Protein AF-0000000079328189 (afdb_homodimer)

Organism: NCBI:txid704125

Structure (mmCIF, N/CA/C/O backbone):
data_AF-0000000079328189-model_v1
#
loop_
_entity.id
_entity.type
_entity.pdbx_description
1 polymer 'Glutamine synthetase'
#
loop_
_atom_site.group_PDB
_atom_site.id
_atom_site.type_symbol
_atom_site.label_atom_id
_atom_site.label_alt_id
_atom_site.label_comp_id
_atom_site.label_asym_id
_atom_site.label_entity_id
_atom_site.label_seq_id
_atom_site.pdbx_PDB_ins_code
_atom_site.Cartn_x
_atom_site.Cartn_y
_atom_site.Cartn_z
_atom_site.occupancy
_atom_site.B_iso_or_equiv
_atom_site.auth_seq_id
_atom_site.auth_comp_id
_atom_site.auth_asym_id
_atom_site.auth_atom_id
_atom_site.pdbx_PDB_model_num
ATOM 1 N N . MET A 1 1 ? 0.933 41.062 19.109 1 51.09 1 MET A N 1
ATOM 2 C CA . MET A 1 1 ? -0.33 40.375 18.922 1 51.09 1 MET A CA 1
ATOM 3 C C . MET A 1 1 ? -1.51 41.219 19.359 1 51.09 1 MET A C 1
ATOM 5 O O . MET A 1 1 ? -1.386 42.031 20.281 1 51.09 1 MET A O 1
ATOM 9 N N . ALA A 1 2 ? -2.443 41.344 18.438 1 66.62 2 ALA A N 1
ATOM 10 C CA . ALA A 1 2 ? -3.576 42.219 18.797 1 66.62 2 ALA A CA 1
ATOM 11 C C . ALA A 1 2 ? -4.242 41.719 20.078 1 66.62 2 ALA A C 1
ATOM 13 O O . ALA A 1 2 ? -4.23 40.531 20.391 1 66.62 2 ALA A O 1
ATOM 14 N N . ASN A 1 3 ? -4.32 42.562 20.984 1 84.69 3 ASN A N 1
ATOM 15 C CA . ASN A 1 3 ? -5.098 42.281 22.203 1 84.69 3 ASN A CA 1
ATOM 16 C C . ASN A 1 3 ? -6.453 42.969 22.156 1 84.69 3 ASN A C 1
ATOM 18 O O . ASN A 1 3 ? -6.637 44.031 22.797 1 84.69 3 ASN A O 1
ATOM 22 N N . TYR A 1 4 ? -7.305 42.312 21.469 1 92.62 4 TYR A N 1
ATOM 23 C CA . TYR A 1 4 ? -8.617 42.906 21.266 1 92.62 4 TYR A CA 1
ATOM 24 C C . TYR A 1 4 ? -9.562 42.562 22.422 1 92.62 4 TYR A C 1
ATOM 26 O O . TYR A 1 4 ? -9.57 41.438 22.906 1 92.62 4 TYR A O 1
ATOM 34 N N . THR A 1 5 ? -10.266 43.594 22.812 1 94.62 5 THR A N 1
ATOM 35 C CA . THR A 1 5 ? -11.406 43.375 23.703 1 94.62 5 THR A CA 1
ATOM 36 C C . THR A 1 5 ? -12.68 43.125 22.891 1 94.62 5 THR A C 1
ATOM 38 O O . THR A 1 5 ? -12.688 43.312 21.672 1 94.62 5 THR A O 1
ATOM 41 N N . LYS A 1 6 ? -13.703 42.688 23.609 1 95.38 6 LYS A N 1
ATOM 42 C CA . LYS A 1 6 ? -15 42.531 22.953 1 95.38 6 LYS A CA 1
ATOM 43 C C . LYS A 1 6 ? -15.43 43.844 22.312 1 95.38 6 LYS A C 1
ATOM 45 O O . LYS A 1 6 ? -15.906 43.875 21.172 1 95.38 6 LYS A O 1
ATOM 50 N N . GLU A 1 7 ? -15.234 44.906 23.016 1 95.12 7 GLU A N 1
ATOM 51 C CA . GLU A 1 7 ? -15.617 46.219 22.531 1 95.12 7 GLU A CA 1
ATOM 52 C C . GLU A 1 7 ? -14.812 46.625 21.297 1 95.12 7 GLU A C 1
ATOM 54 O O . GLU A 1 7 ? -15.336 47.25 20.375 1 95.12 7 GLU A O 1
ATOM 59 N N . ASP A 1 8 ? -13.578 46.219 21.375 1 95.62 8 ASP A N 1
ATOM 60 C CA . ASP A 1 8 ? -12.742 46.5 20.203 1 95.62 8 ASP A CA 1
ATOM 61 C C . ASP A 1 8 ? -13.305 45.844 18.953 1 95.62 8 ASP A C 1
ATOM 63 O O . ASP A 1 8 ? -13.391 46.5 17.891 1 95.62 8 ASP A O 1
ATOM 67 N N . VAL A 1 9 ? -13.641 44.594 19.062 1 96.31 9 VAL A N 1
ATOM 68 C CA . VAL A 1 9 ? -14.141 43.812 17.938 1 96.31 9 VAL A CA 1
ATOM 69 C C . VAL A 1 9 ? -15.453 44.438 17.438 1 96.31 9 VAL A C 1
ATOM 71 O O . VAL A 1 9 ? -15.664 44.562 16.234 1 96.31 9 VAL A O 1
ATOM 74 N N . ILE A 1 10 ? -16.312 44.781 18.344 1 95.81 10 ILE A N 1
ATOM 75 C CA . ILE A 1 10 ? -17.594 45.375 18 1 95.81 10 ILE A CA 1
ATOM 76 C C . ILE A 1 10 ? -17.375 46.688 17.25 1 95.81 10 ILE A C 1
ATOM 78 O O . ILE A 1 10 ? -18.016 46.938 16.234 1 95.81 10 ILE A O 1
ATOM 82 N N . ASN A 1 11 ? -16.5 47.5 17.719 1 95.94 11 ASN A N 1
ATOM 83 C CA . ASN A 1 11 ? -16.203 48.781 17.094 1 95.94 11 ASN A CA 1
ATOM 84 C C . ASN A 1 11 ? -15.609 48.594 15.695 1 95.94 11 ASN A C 1
ATOM 86 O O . ASN A 1 11 ? -15.953 49.344 14.766 1 95.94 11 ASN A O 1
ATOM 90 N N . LEU A 1 12 ? -14.719 47.688 15.609 1 94.62 12 LEU A N 1
ATOM 91 C CA . LEU A 1 12 ? -14.102 47.406 14.312 1 94.62 12 LEU A CA 1
ATOM 92 C C . LEU A 1 12 ? -15.156 46.969 13.297 1 94.62 12 LEU A C 1
ATOM 94 O O . LEU A 1 12 ? -15.102 47.375 12.133 1 94.62 12 LEU A O 1
ATOM 98 N N . VAL A 1 13 ? -16.031 46.156 13.703 1 94.69 13 VAL A N 1
ATOM 99 C CA . VAL A 1 13 ? -17.094 45.656 12.828 1 94.69 13 VAL A CA 1
ATOM 100 C C . VAL A 1 13 ? -17.969 46.844 12.383 1 94.69 13 VAL A C 1
ATOM 102 O O . VAL A 1 13 ? -18.266 46.969 11.195 1 94.69 13 VAL A O 1
ATOM 105 N N . LYS A 1 14 ? -18.281 47.688 13.258 1 93.81 14 LYS A N 1
ATOM 106 C CA . LYS A 1 14 ? -19.125 48.875 12.977 1 93.81 14 LYS A CA 1
ATOM 107 C C . LYS A 1 14 ? -18.391 49.875 12.086 1 93.81 14 LYS A C 1
ATOM 109 O O . LYS A 1 14 ? -18.938 50.312 11.078 1 93.81 14 LYS A O 1
ATOM 114 N N . GLU A 1 15 ? -17.234 50.188 12.398 1 93.81 15 GLU A N 1
ATOM 115 C CA . GLU A 1 15 ? -16.438 51.188 11.711 1 93.81 15 GLU A CA 1
ATOM 116 C C . GLU A 1 15 ? -16.141 50.781 10.273 1 93.81 15 GLU A C 1
ATOM 118 O O . GLU A 1 15 ? -16 51.625 9.391 1 93.81 15 GLU A O 1
ATOM 123 N N . ASN A 1 16 ? -16.031 49.531 10.078 1 92.94 16 ASN A N 1
ATOM 124 C CA . ASN A 1 16 ? -15.617 49.062 8.758 1 92.94 16 ASN A CA 1
ATOM 125 C C . ASN A 1 16 ? -16.812 48.531 7.953 1 92.94 16 ASN A C 1
ATOM 127 O O . ASN A 1 16 ? -16.641 48.062 6.828 1 92.94 16 ASN A O 1
ATOM 131 N N . GLY A 1 17 ? -17.938 48.562 8.523 1 92.19 17 GLY A N 1
ATOM 132 C CA . GLY A 1 17 ? -19.125 48.156 7.809 1 92.19 17 GLY A CA 1
ATOM 133 C C . GLY A 1 17 ? -19.172 46.656 7.539 1 92.19 17 GLY A C 1
ATOM 134 O O . GLY A 1 17 ? -19.578 46.219 6.457 1 92.19 17 GLY A O 1
ATOM 135 N N . VAL A 1 18 ? -18.656 45.844 8.477 1 94.5 18 VAL A N 1
ATOM 136 C CA . VAL A 1 18 ? -18.688 44.375 8.352 1 94.5 18 VAL A CA 1
ATOM 137 C C . VAL A 1 18 ? -20.109 43.875 8.539 1 94.5 18 VAL A C 1
ATOM 139 O O . VAL A 1 18 ? -20.781 44.25 9.508 1 94.5 18 VAL A O 1
ATOM 142 N N . LYS A 1 19 ? -20.578 43.062 7.648 1 92.94 19 LYS A N 1
ATOM 143 C CA . LYS A 1 19 ? -21.953 42.594 7.738 1 92.94 19 LYS A CA 1
ATOM 144 C C . LYS A 1 19 ? -21.984 41.094 8.094 1 92.94 19 LYS A C 1
ATOM 146 O O . LYS A 1 19 ? -22.969 40.625 8.68 1 92.94 19 LYS A O 1
ATOM 151 N N . PHE A 1 20 ? -20.938 40.438 7.664 1 93.56 20 PHE A N 1
ATOM 152 C CA . PHE A 1 20 ? -20.875 39 7.926 1 93.56 20 PHE A CA 1
ATOM 153 C C . PHE A 1 20 ? -19.578 38.625 8.656 1 93.56 20 PHE A C 1
ATOM 155 O O . PHE A 1 20 ? -18.516 39.188 8.367 1 93.56 20 PHE A O 1
ATOM 162 N N . ILE A 1 21 ? -19.672 37.688 9.594 1 94.81 21 ILE A N 1
ATOM 163 C CA . ILE A 1 21 ? -18.516 37.219 10.336 1 94.81 21 ILE A CA 1
ATOM 164 C C . ILE A 1 21 ? -18.469 35.688 10.266 1 94.81 21 ILE A C 1
ATOM 166 O O . ILE A 1 21 ? -19.453 35 10.578 1 94.81 21 ILE A O 1
ATOM 170 N N . ARG A 1 22 ? -17.375 35.188 9.812 1 95.38 22 ARG A N 1
ATOM 171 C CA . ARG A 1 22 ? -17.156 33.75 9.789 1 95.38 22 ARG A CA 1
ATOM 172 C C . ARG A 1 22 ? -16.484 33.281 11.07 1 95.38 22 ARG A C 1
ATOM 174 O O . ARG A 1 22 ? -15.352 33.656 11.367 1 95.38 22 ARG A O 1
ATOM 181 N N . LEU A 1 23 ? -17.172 32.438 11.852 1 95.88 23 LEU A N 1
ATOM 182 C CA . LEU A 1 23 ? -16.578 31.75 12.992 1 95.88 23 LEU A CA 1
ATOM 183 C C . LEU A 1 23 ? -15.914 30.438 12.547 1 95.88 23 LEU A C 1
ATOM 185 O O . LEU A 1 23 ? -16.594 29.422 12.367 1 95.88 23 LEU A O 1
ATOM 189 N N . GLN A 1 24 ? -14.578 30.5 12.516 1 96.88 24 GLN A N 1
ATOM 190 C CA . GLN A 1 24 ? -13.836 29.422 11.867 1 96.88 24 GLN A CA 1
ATOM 191 C C . GLN A 1 24 ? -13.273 28.438 12.898 1 96.88 24 GLN A C 1
ATOM 193 O O . GLN A 1 24 ? -12.898 28.844 14 1 96.88 24 GLN A O 1
ATOM 198 N N . PHE A 1 25 ? -13.227 27.219 12.594 1 94.94 25 PHE A N 1
ATOM 199 C CA . PHE A 1 25 ? -12.562 26.156 13.344 1 94.94 25 PHE A CA 1
ATOM 200 C C . PHE A 1 25 ? -12.102 25.047 12.422 1 94.94 25 PHE A C 1
ATOM 202 O O . PHE A 1 25 ? -12.414 25.047 11.227 1 94.94 25 PHE A O 1
ATOM 209 N N . THR A 1 26 ? -11.227 24.156 12.906 1 96 26 THR A N 1
ATOM 210 C CA . THR A 1 26 ? -10.609 23.141 12.07 1 96 26 THR A CA 1
ATOM 211 C C . THR A 1 26 ? -10.992 21.734 12.555 1 96 26 THR A C 1
ATOM 213 O O . THR A 1 26 ? -10.969 21.469 13.758 1 96 26 THR A O 1
ATOM 216 N N . ASP A 1 27 ? -11.398 20.875 11.688 1 94.31 27 ASP A N 1
ATOM 217 C CA . ASP A 1 27 ? -11.703 19.5 12.102 1 94.31 27 ASP A CA 1
ATOM 218 C C . ASP A 1 27 ? -10.43 18.672 12.234 1 94.31 27 ASP A C 1
ATOM 220 O O . ASP A 1 27 ? -9.328 19.188 12.031 1 94.31 27 ASP A O 1
ATOM 224 N N . ILE A 1 28 ? -10.516 17.453 12.57 1 96.06 28 ILE A N 1
ATOM 225 C CA . ILE A 1 28 ? -9.359 16.656 12.945 1 96.06 28 ILE A CA 1
ATOM 226 C C . ILE A 1 28 ? -8.539 16.312 11.703 1 96.06 28 ILE A C 1
ATOM 228 O O . ILE A 1 28 ? -7.379 15.898 11.812 1 96.06 28 ILE A O 1
ATOM 232 N N . PHE A 1 29 ? -9.086 16.5 10.508 1 95.69 29 PHE A N 1
ATOM 233 C CA . PHE A 1 29 ? -8.383 16.172 9.266 1 95.69 29 PHE A CA 1
ATOM 234 C C . PHE A 1 29 ? -7.762 17.422 8.656 1 95.69 29 PHE A C 1
ATOM 236 O O . PHE A 1 29 ? -7.133 17.344 7.594 1 95.69 29 PHE A O 1
ATOM 243 N N . GLY A 1 30 ? -7.949 18.547 9.289 1 95.75 30 GLY A N 1
ATOM 244 C CA . GLY A 1 30 ? -7.297 19.766 8.844 1 95.75 30 GLY A CA 1
ATOM 245 C C . GLY A 1 30 ? -8.148 20.594 7.898 1 95.75 30 GLY A C 1
ATOM 246 O O . GLY A 1 30 ? -7.652 21.5 7.23 1 95.75 30 GLY A O 1
ATOM 247 N N . ALA A 1 31 ? -9.398 20.297 7.805 1 94.06 31 ALA A N 1
ATOM 248 C CA . ALA A 1 31 ? -10.305 21.062 6.965 1 94.06 31 ALA A CA 1
ATOM 249 C C . ALA A 1 31 ? -10.883 22.25 7.73 1 94.06 31 ALA A C 1
ATOM 251 O O . ALA A 1 31 ? -11.336 22.109 8.867 1 94.06 31 ALA A O 1
ATOM 252 N N . LEU A 1 32 ? -10.859 23.359 7.113 1 93.88 32 LEU A N 1
ATOM 253 C CA . LEU A 1 32 ? -11.422 24.562 7.707 1 93.88 32 LEU A CA 1
ATOM 254 C C . LEU A 1 32 ? -12.945 24.562 7.617 1 93.88 32 LEU A C 1
ATOM 256 O O . LEU A 1 32 ? -13.508 24.344 6.539 1 93.88 32 LEU A O 1
ATOM 260 N N . LYS A 1 33 ? -13.555 24.703 8.734 1 92.81 33 LYS A N 1
ATOM 261 C CA . LYS A 1 33 ? -15 24.812 8.844 1 92.81 33 LYS A CA 1
ATOM 262 C C . LYS A 1 33 ? -15.406 26.203 9.344 1 92.81 33 LYS A C 1
ATOM 264 O O . LYS A 1 33 ? -14.578 26.938 9.875 1 92.81 33 LYS A O 1
ATOM 269 N N . ASN A 1 34 ? -16.672 26.594 9.094 1 91.75 34 ASN A N 1
ATOM 270 C CA . ASN A 1 34 ? -17.094 27.875 9.648 1 91.75 34 ASN A CA 1
ATOM 271 C C . ASN A 1 34 ? -18.609 27.938 9.797 1 91.75 34 ASN A C 1
ATOM 273 O O . ASN A 1 34 ? -19.344 27.188 9.156 1 91.75 34 ASN A O 1
ATOM 277 N N . VAL A 1 35 ? -19.031 28.703 10.695 1 89.69 35 VAL A N 1
ATOM 278 C CA . VAL A 1 35 ? -20.406 29.172 10.875 1 89.69 35 VAL A CA 1
ATOM 279 C C . VAL A 1 35 ? -20.484 30.656 10.586 1 89.69 35 VAL A C 1
ATOM 281 O O . VAL A 1 35 ? -19.766 31.453 11.195 1 89.69 35 VAL A O 1
ATOM 284 N N . ALA A 1 36 ? -21.328 31.031 9.641 1 91.94 36 ALA A N 1
ATOM 285 C CA . ALA A 1 36 ? -21.469 32.438 9.289 1 91.94 36 ALA A CA 1
ATOM 286 C C . ALA A 1 36 ? -22.562 33.094 10.125 1 91.94 36 ALA A C 1
ATOM 288 O O . ALA A 1 36 ? -23.656 32.531 10.273 1 91.94 36 ALA A O 1
ATOM 289 N N . ILE A 1 37 ? -22.219 34.188 10.641 1 93 37 ILE A N 1
ATOM 290 C CA . ILE A 1 37 ? -23.203 34.969 11.375 1 93 37 ILE A CA 1
ATOM 291 C C . ILE A 1 37 ? -23.234 36.406 10.844 1 93 37 ILE A C 1
ATOM 293 O O . ILE A 1 37 ? -22.297 36.844 10.156 1 93 37 ILE A O 1
ATOM 297 N N . THR A 1 38 ? -24.328 37.125 11.156 1 93.69 38 THR A N 1
ATOM 298 C CA . THR A 1 38 ? -24.406 38.531 10.805 1 93.69 38 THR A CA 1
ATOM 299 C C . THR A 1 38 ? -23.906 39.406 11.953 1 93.69 38 THR A C 1
ATOM 301 O O . THR A 1 38 ? -23.688 38.906 13.062 1 93.69 38 THR A O 1
ATOM 304 N N . ASP A 1 39 ? -23.703 40.656 11.617 1 93.38 39 ASP A N 1
ATOM 305 C CA . ASP A 1 39 ? -23.25 41.625 12.625 1 93.38 39 ASP A CA 1
ATOM 306 C C . ASP A 1 39 ? -24.234 41.688 13.789 1 93.38 39 ASP A C 1
ATOM 308 O O . ASP A 1 39 ? -23.844 42 14.922 1 93.38 39 ASP A O 1
ATOM 312 N N . LYS A 1 40 ? -25.438 41.312 13.602 1 92.75 40 LYS A N 1
ATOM 313 C CA . LYS A 1 40 ? -26.469 41.375 14.641 1 92.75 40 LYS A CA 1
ATOM 314 C C . LYS A 1 40 ? -26.25 40.281 15.68 1 92.75 40 LYS A C 1
ATOM 316 O O . LYS A 1 40 ? -26.734 40.406 16.812 1 92.75 40 LYS A O 1
ATOM 321 N N . GLN A 1 41 ? -25.562 39.281 15.305 1 93.69 41 GLN A N 1
ATOM 322 C CA . GLN A 1 41 ? -25.359 38.156 16.203 1 93.69 41 GLN A CA 1
ATOM 323 C C . GLN A 1 41 ? -23.969 38.219 16.828 1 93.69 41 GLN A C 1
ATOM 325 O O . GLN A 1 41 ? -23.578 37.281 17.562 1 93.69 41 GLN A O 1
ATOM 330 N N . LEU A 1 42 ? -23.234 39.219 16.594 1 94.62 42 LEU A N 1
ATOM 331 C CA . LEU A 1 42 ? -21.844 39.312 17.016 1 94.62 42 LEU A CA 1
ATOM 332 C C . LEU A 1 42 ? -21.75 39.25 18.547 1 94.62 42 LEU A C 1
ATOM 334 O O . LEU A 1 42 ? -20.875 38.562 19.094 1 94.62 42 LEU A O 1
ATOM 338 N N . ASP A 1 43 ? -22.641 39.938 19.219 1 93.94 43 ASP A N 1
ATOM 339 C CA . ASP A 1 43 ? -22.609 39.969 20.672 1 93.94 43 ASP A CA 1
ATOM 340 C C . ASP A 1 43 ? -22.781 38.594 21.266 1 93.94 43 ASP A C 1
ATOM 342 O O . ASP A 1 43 ? -22.078 38.219 22.219 1 93.94 43 ASP A O 1
ATOM 346 N N . LYS A 1 44 ? -23.594 37.875 20.719 1 93.06 44 LYS A N 1
ATOM 347 C CA . LYS A 1 44 ? -23.828 36.5 21.172 1 93.06 44 LYS A CA 1
ATOM 348 C C . LYS A 1 44 ? -22.562 35.656 20.984 1 93.06 44 LYS A C 1
ATOM 350 O O . LYS A 1 44 ? -22.219 34.844 21.875 1 93.06 44 LYS A O 1
ATOM 355 N N . ALA A 1 45 ? -21.984 35.781 19.859 1 93.69 45 ALA A N 1
ATOM 356 C CA . ALA A 1 45 ? -20.766 35.031 19.562 1 93.69 45 ALA A CA 1
ATOM 357 C C . ALA A 1 45 ? -19.656 35.438 20.531 1 93.69 45 ALA A C 1
ATOM 359 O O . ALA A 1 45 ? -18.938 34.562 21.047 1 93.69 45 ALA A O 1
ATOM 360 N N . LEU A 1 46 ? -19.562 36.719 20.844 1 95.06 46 LEU A N 1
ATOM 361 C CA . LEU A 1 46 ? -18.5 37.188 21.719 1 95.06 46 LEU A CA 1
ATOM 362 C C . LEU A 1 46 ? -18.75 36.844 23.172 1 95.06 46 LEU A C 1
ATOM 364 O O . LEU A 1 46 ? -17.844 36.875 24 1 95.06 46 LEU A O 1
ATOM 368 N N . ASN A 1 47 ? -20.016 36.5 23.422 1 92.94 47 ASN A N 1
ATOM 369 C CA . ASN A 1 47 ? -20.375 36.031 24.766 1 92.94 47 ASN A CA 1
ATOM 370 C C . ASN A 1 47 ? -20.25 34.5 24.859 1 92.94 47 ASN A C 1
ATOM 372 O O . ASN A 1 47 ? -20.672 33.906 25.859 1 92.94 47 ASN A O 1
ATOM 376 N N . ASN A 1 48 ? -19.75 33.875 23.859 1 92 48 ASN A N 1
ATOM 377 C CA . ASN A 1 48 ? -19.516 32.438 23.828 1 92 48 ASN A CA 1
ATOM 378 C C . ASN A 1 48 ? -20.844 31.672 23.828 1 92 48 ASN A C 1
ATOM 380 O O . ASN A 1 48 ? -20.953 30.656 24.516 1 92 48 ASN A O 1
ATOM 384 N N . GLU A 1 49 ? -21.766 32.188 23.078 1 88.12 49 GLU A N 1
ATOM 385 C CA . GLU A 1 49 ? -23.094 31.594 23.078 1 88.12 49 GLU A CA 1
ATOM 386 C C . GLU A 1 49 ? -23.469 31.047 21.703 1 88.12 49 GLU A C 1
ATOM 388 O O . GLU A 1 49 ? -24.641 30.797 21.422 1 88.12 49 GLU A O 1
ATOM 393 N N . CYS A 1 50 ? -22.5 30.922 20.875 1 89.25 50 CYS A N 1
ATOM 394 C CA . CYS A 1 50 ? -22.797 30.406 19.531 1 89.25 50 CYS A CA 1
ATOM 395 C C . CYS A 1 50 ? -22.719 28.891 19.5 1 89.25 50 CYS A C 1
ATOM 397 O O . CYS A 1 50 ? -21.625 28.328 19.484 1 89.25 50 CYS A O 1
ATOM 399 N N . MET A 1 51 ? -23.844 28.266 19.359 1 83.88 51 MET A N 1
ATOM 400 C CA . MET A 1 51 ? -23.938 26.812 19.328 1 83.88 51 MET A CA 1
ATOM 401 C C . MET A 1 51 ? -24 26.312 17.891 1 83.88 51 MET A C 1
ATOM 403 O O . MET A 1 51 ? -24.484 27 17 1 83.88 51 MET A O 1
ATOM 407 N N . PHE A 1 52 ? -23.406 25.188 17.641 1 81.44 52 PHE A N 1
ATOM 408 C CA . PHE A 1 52 ? -23.5 24.516 16.344 1 81.44 52 PHE A CA 1
ATOM 409 C C . PHE A 1 52 ? -23.594 23 16.516 1 81.44 52 PHE A C 1
ATOM 411 O O . PHE A 1 52 ? -23.297 22.484 17.594 1 81.44 52 PHE A O 1
ATOM 418 N N . ASP A 1 53 ? -24.047 22.312 15.5 1 78.69 53 ASP A N 1
ATOM 419 C CA . ASP A 1 53 ? -24.172 20.859 15.516 1 78.69 53 ASP A CA 1
ATOM 420 C C . ASP A 1 53 ? -22.859 20.188 15.141 1 78.69 53 ASP A C 1
ATOM 422 O O . ASP A 1 53 ? -22.484 20.141 13.961 1 78.69 53 ASP A O 1
ATOM 426 N N . GLY A 1 54 ? -22.281 19.578 16.047 1 75.25 54 GLY A N 1
ATOM 427 C CA . GLY A 1 54 ? -20.969 18.953 15.867 1 75.25 54 GLY A CA 1
ATOM 428 C C . GLY A 1 54 ? -21.047 17.625 15.125 1 75.25 54 GLY A C 1
ATOM 429 O O . GLY A 1 54 ? -20.031 17.125 14.641 1 75.25 54 GLY A O 1
ATOM 430 N N . SER A 1 55 ? -22.109 17.047 15.031 1 72.75 55 SER A N 1
ATOM 431 C CA . SER A 1 55 ? -22.25 15.734 14.398 1 72.75 55 SER A CA 1
ATOM 432 C C . SER A 1 55 ? -22.062 15.828 12.891 1 72.75 55 SER A C 1
ATOM 434 O O . SER A 1 55 ? -21.859 14.812 12.227 1 72.75 55 SER A O 1
ATOM 436 N N . SER A 1 56 ? -22.062 17.016 12.398 1 68.25 56 SER A N 1
ATOM 437 C CA . SER A 1 56 ? -21.953 17.203 10.953 1 68.25 56 SER A CA 1
ATOM 438 C C . SER A 1 56 ? -20.5 17.391 10.539 1 68.25 56 SER A C 1
ATOM 440 O O . SER A 1 56 ? -20.203 17.531 9.352 1 68.25 56 SER A O 1
ATOM 442 N N . ILE A 1 57 ? -19.641 17.312 11.562 1 77.25 57 ILE A N 1
ATOM 443 C CA . ILE A 1 57 ? -18.234 17.562 11.273 1 77.25 57 ILE A CA 1
ATOM 444 C C . ILE A 1 57 ? -17.453 16.25 11.359 1 77.25 57 ILE A C 1
ATOM 446 O O . ILE A 1 57 ? -17.469 15.57 12.391 1 77.25 57 ILE A O 1
ATOM 450 N N . ASP A 1 58 ? -16.812 15.953 10.297 1 72.62 58 ASP A N 1
ATOM 451 C CA . ASP A 1 58 ? -16.047 14.711 10.227 1 72.62 58 ASP A CA 1
ATOM 452 C C . ASP A 1 58 ? -15.062 14.594 11.383 1 72.62 58 ASP A C 1
ATOM 454 O O . ASP A 1 58 ? -14.297 15.523 11.641 1 72.62 58 ASP A O 1
ATOM 458 N N . GLY A 1 59 ? -15.219 13.531 12.133 1 73.75 59 GLY A N 1
ATOM 459 C CA . GLY A 1 59 ? -14.258 13.219 13.18 1 73.75 59 GLY A CA 1
ATOM 460 C C . GLY A 1 59 ? -14.641 13.797 14.531 1 73.75 59 GLY A C 1
ATOM 461 O O . GLY A 1 59 ? -13.977 13.531 15.539 1 73.75 59 GLY A O 1
ATOM 462 N N . PHE A 1 60 ? -15.602 14.641 14.562 1 72.56 60 PHE A N 1
ATOM 463 C CA . PHE A 1 60 ? -15.977 15.281 15.812 1 72.56 60 PHE A CA 1
ATOM 464 C C . PHE A 1 60 ? -16.859 14.359 16.656 1 72.56 60 PHE A C 1
ATOM 466 O O . PHE A 1 60 ? -16.344 13.5 17.375 1 72.56 60 PHE A O 1
ATOM 473 N N . VAL A 1 61 ? -18.031 14.547 16.594 1 69.94 61 VAL A N 1
ATOM 474 C CA . VAL A 1 61 ? -18.875 13.773 17.5 1 69.94 61 VAL A CA 1
ATOM 475 C C . VAL A 1 61 ? -19.875 12.945 16.688 1 69.94 61 VAL A C 1
ATOM 477 O O . VAL A 1 61 ? -20.141 13.258 15.523 1 69.94 61 VAL A O 1
ATOM 480 N N . ARG A 1 62 ? -20.172 11.781 17.359 1 61.47 62 ARG A N 1
ATOM 481 C CA . ARG A 1 62 ? -21.281 10.977 16.844 1 61.47 62 ARG A CA 1
ATOM 482 C C . ARG A 1 62 ? -22.625 11.602 17.188 1 61.47 62 ARG A C 1
ATOM 484 O O . ARG A 1 62 ? -22.688 12.586 17.922 1 61.47 62 ARG A O 1
ATOM 491 N N . ILE A 1 63 ? -23.766 11.234 16.812 1 52.94 63 ILE A N 1
ATOM 492 C CA . ILE A 1 63 ? -25.141 11.695 16.766 1 52.94 63 ILE A CA 1
ATOM 493 C C . ILE A 1 63 ? -25.594 12.109 18.172 1 52.94 63 ILE A C 1
ATOM 495 O O . ILE A 1 63 ? -26.266 13.125 18.344 1 52.94 63 ILE A O 1
ATOM 499 N N . GLU A 1 64 ? -25.234 11.5 19.219 1 50.38 64 GLU A N 1
ATOM 500 C CA . GLU A 1 64 ? -25.984 11.695 20.469 1 50.38 64 GLU A CA 1
ATOM 501 C C . GLU A 1 64 ? -25.641 13.039 21.109 1 50.38 64 GLU A C 1
ATOM 503 O O . GLU A 1 64 ? -26.453 13.602 21.844 1 50.38 64 GLU A O 1
ATOM 508 N N . GLU A 1 65 ? -24.453 13.477 21.156 1 56.94 65 GLU A N 1
ATOM 509 C CA . GLU A 1 65 ? -24.125 14.727 21.828 1 56.94 65 GLU A CA 1
ATOM 510 C C . GLU A 1 65 ? -23.594 15.766 20.844 1 56.94 65 GLU A C 1
ATOM 512 O O . GLU A 1 65 ? -22.422 16.125 20.891 1 56.94 65 GLU A O 1
ATOM 517 N N . SER A 1 66 ? -24.562 16.297 20.141 1 65.75 66 SER A N 1
ATOM 518 C CA . SER A 1 66 ? -24.172 16.922 18.875 1 65.75 66 SER A CA 1
ATOM 519 C C . SER A 1 66 ? -24.031 18.438 19.031 1 65.75 66 SER A C 1
ATOM 521 O O . SER A 1 66 ? -23.281 19.078 18.297 1 65.75 66 SER A O 1
ATOM 523 N N . ASP A 1 67 ? -24.469 18.969 20.25 1 80.81 67 ASP A N 1
ATOM 524 C CA . ASP A 1 67 ? -24.391 20.422 20.344 1 80.81 67 ASP A CA 1
ATOM 525 C C . ASP A 1 67 ? -23.062 20.875 20.922 1 80.81 67 ASP A C 1
ATOM 527 O O . ASP A 1 67 ? -22.641 20.391 21.984 1 80.81 67 ASP A O 1
ATOM 531 N N . MET A 1 68 ? -22.312 21.719 20.25 1 88.75 68 MET A N 1
ATOM 532 C CA . MET A 1 68 ? -21.031 22.281 20.672 1 88.75 68 MET A CA 1
ATOM 533 C C . MET A 1 68 ? -21.094 23.812 20.641 1 88.75 68 MET A C 1
ATOM 535 O O . MET A 1 68 ? -22 24.391 20.047 1 88.75 68 MET A O 1
ATOM 539 N N . ASN A 1 69 ? -20.172 24.375 21.391 1 92.12 69 ASN A N 1
ATOM 540 C CA . ASN A 1 69 ? -20.094 25.828 21.453 1 92.12 69 ASN A CA 1
ATOM 541 C C . ASN A 1 69 ? -18.781 26.344 20.844 1 92.12 69 ASN A C 1
ATOM 543 O O . ASN A 1 69 ? -17.719 25.797 21.094 1 92.12 69 ASN A O 1
ATOM 547 N N . LEU A 1 70 ? -18.953 27.422 20.062 1 94.75 70 LEU A N 1
ATOM 548 C CA . LEU A 1 70 ? -17.766 28.094 19.516 1 94.75 70 LEU A CA 1
ATOM 549 C C . LEU A 1 70 ? -17.391 29.297 20.391 1 94.75 70 LEU A C 1
ATOM 551 O O . LEU A 1 70 ? -18.234 30.109 20.734 1 94.75 70 LEU A O 1
ATOM 555 N N . ARG A 1 71 ? -16.172 29.328 20.766 1 96.56 71 ARG A N 1
ATOM 556 C CA . ARG A 1 71 ? -15.633 30.453 21.516 1 96.56 71 ARG A CA 1
ATOM 557 C C . ARG A 1 71 ? -14.547 31.172 20.719 1 96.56 71 ARG A C 1
ATOM 559 O O . ARG A 1 71 ? -13.422 30.672 20.625 1 96.56 71 ARG A O 1
ATOM 566 N N . PRO A 1 72 ? -14.805 32.375 20.281 1 96.75 72 PRO A N 1
ATOM 567 C CA . PRO A 1 72 ? -13.867 33.062 19.406 1 96.75 72 PRO A CA 1
ATOM 568 C C . PRO A 1 72 ? -12.633 33.562 20.156 1 96.75 72 PRO A C 1
ATOM 570 O O . PRO A 1 72 ? -12.742 34.031 21.297 1 96.75 72 PRO A O 1
ATOM 573 N N . ASN A 1 73 ? -11.547 33.375 19.562 1 96.56 73 ASN A N 1
ATOM 574 C CA . ASN A 1 73 ? -10.344 34.125 19.953 1 96.56 73 ASN A CA 1
ATOM 575 C C . ASN A 1 73 ? -10.344 35.531 19.375 1 96.56 73 ASN A C 1
ATOM 577 O O . ASN A 1 73 ? -10.117 35.719 18.188 1 96.56 73 ASN A O 1
ATOM 581 N N . LEU A 1 74 ? -10.445 36.438 20.188 1 95.88 74 LEU A N 1
ATOM 582 C CA . LEU A 1 74 ? -10.688 37.812 19.766 1 95.88 74 LEU A CA 1
ATOM 583 C C . LEU A 1 74 ? -9.492 38.375 18.984 1 95.88 74 LEU A C 1
ATOM 585 O O . LEU A 1 74 ? -9.664 39.156 18.062 1 95.88 74 LEU A O 1
ATOM 589 N N . ASP A 1 75 ? -8.344 37.938 19.312 1 94.62 75 ASP A N 1
ATOM 590 C CA . ASP A 1 75 ? -7.129 38.438 18.672 1 94.62 7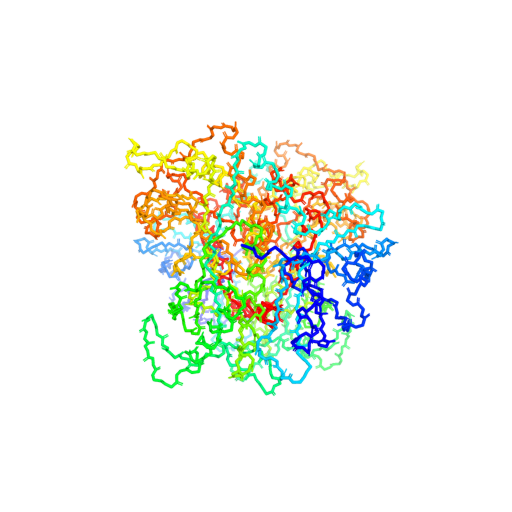5 ASP A CA 1
ATOM 591 C C . ASP A 1 75 ? -6.996 37.906 17.25 1 94.62 75 ASP A C 1
ATOM 593 O O . ASP A 1 75 ? -6.145 38.375 16.484 1 94.62 75 ASP A O 1
ATOM 597 N N . SER A 1 76 ? -7.852 37 16.859 1 95.5 76 SER A N 1
ATOM 598 C CA . SER A 1 76 ? -7.789 36.406 15.531 1 95.5 76 SER A CA 1
ATOM 599 C C . SER A 1 76 ? -8.672 37.188 14.547 1 95.5 76 SER A C 1
ATOM 601 O O . SER A 1 76 ? -8.734 36.844 13.367 1 95.5 76 SER A O 1
ATOM 603 N N . PHE A 1 77 ? -9.289 38.25 14.945 1 95.62 77 PHE A N 1
ATOM 604 C CA . PHE A 1 77 ? -10.195 39.031 14.102 1 95.62 77 PHE A CA 1
ATOM 605 C C . PHE A 1 77 ? -9.453 39.625 12.922 1 95.62 77 PHE A C 1
ATOM 607 O O . PHE A 1 77 ? -8.414 40.25 13.094 1 95.62 77 PHE A O 1
ATOM 614 N N . VAL A 1 78 ? -9.969 39.406 11.773 1 94.56 78 VAL A N 1
ATOM 615 C CA . VAL A 1 78 ? -9.422 40 10.562 1 94.56 78 VAL A CA 1
ATOM 616 C C . VAL A 1 78 ? -10.531 40.188 9.531 1 94.56 78 VAL A C 1
ATOM 618 O O . VAL A 1 78 ? -11.469 39.406 9.461 1 94.56 78 VAL A O 1
ATOM 621 N N . ILE A 1 79 ? -10.469 41.281 8.773 1 93.94 79 ILE A N 1
ATOM 622 C CA . ILE A 1 79 ? -11.391 41.531 7.676 1 93.94 79 ILE A CA 1
ATOM 623 C C . ILE A 1 79 ? -10.797 41 6.371 1 93.94 79 ILE A C 1
ATOM 625 O O . ILE A 1 79 ? -9.617 41.219 6.082 1 93.94 79 ILE A O 1
ATOM 629 N N . PHE A 1 80 ? -11.609 40.25 5.617 1 92.81 80 PHE A N 1
ATOM 630 C CA . PHE A 1 80 ? -11.141 39.75 4.332 1 92.81 80 PHE A CA 1
ATOM 631 C C . PHE A 1 80 ? -10.945 40.906 3.342 1 92.81 80 PHE A C 1
ATOM 633 O O . PHE A 1 80 ? -11.875 41.656 3.062 1 92.81 80 PHE A O 1
ATOM 640 N N . PRO A 1 81 ? -9.805 40.969 2.76 1 90.31 81 PRO A N 1
ATOM 641 C CA . PRO A 1 81 ? -9.516 42.125 1.896 1 90.31 81 PRO A CA 1
ATOM 642 C C . PRO A 1 81 ? -10.07 41.938 0.483 1 90.31 81 PRO A C 1
ATOM 644 O O . PRO A 1 81 ? -10.125 42.906 -0.284 1 90.31 81 PRO A O 1
ATOM 647 N N . TRP A 1 82 ? -10.492 40.875 0.022 1 80.56 82 TRP A N 1
ATOM 648 C CA . TRP A 1 82 ? -10.844 40.625 -1.373 1 80.56 82 TRP A CA 1
ATOM 649 C C . TRP A 1 82 ? -12.359 40.625 -1.558 1 80.56 82 TRP A C 1
ATOM 651 O O . TRP A 1 82 ? -12.859 40.312 -2.645 1 80.56 82 TRP A O 1
ATOM 661 N N . ARG A 1 83 ? -13.062 40.906 -0.583 1 70.81 83 ARG A N 1
ATOM 662 C CA . ARG A 1 83 ? -14.516 40.969 -0.722 1 70.81 83 ARG A CA 1
ATOM 663 C C . ARG A 1 83 ? -15 42.375 -0.978 1 70.81 83 ARG A C 1
ATOM 665 O O . ARG A 1 83 ? -14.266 43.344 -0.755 1 70.81 83 ARG A O 1
ATOM 672 N N . PRO A 1 84 ? -16.25 42.469 -1.447 1 71 84 PRO A N 1
ATOM 673 C CA . PRO A 1 84 ? -16.766 43.781 -1.854 1 71 84 PRO A CA 1
ATOM 674 C C . PRO A 1 84 ? -16.781 44.781 -0.705 1 71 84 PRO A C 1
ATOM 676 O O . PRO A 1 84 ? -16.797 44.406 0.465 1 71 84 PRO A O 1
ATOM 679 N N . GLN A 1 85 ? -16.703 46.062 -1.126 1 69.06 85 GLN A N 1
ATOM 680 C CA . GLN A 1 85 ? -16.688 47.188 -0.19 1 69.06 85 GLN A CA 1
ATOM 681 C C . GLN A 1 85 ? -18.016 47.281 0.578 1 69.06 85 GLN A C 1
ATOM 683 O O . GLN A 1 85 ? -18.031 47.656 1.743 1 69.06 85 GLN A O 1
ATOM 688 N N . GLN A 1 86 ? -18.984 46.906 -0.103 1 74.06 86 GLN A N 1
ATOM 689 C CA . GLN A 1 86 ? -20.25 46.875 0.61 1 74.06 86 GLN A CA 1
ATOM 690 C C . GLN A 1 86 ? -20.531 45.5 1.181 1 74.06 86 GLN A C 1
ATOM 692 O O . GLN A 1 86 ? -20.562 44.5 0.441 1 74.06 86 GLN A O 1
ATOM 697 N N . GLY A 1 87 ? -20.562 45.438 2.488 1 81.94 87 GLY A N 1
ATOM 698 C CA . GLY A 1 87 ? -20.828 44.156 3.146 1 81.94 87 GLY A CA 1
ATOM 699 C C . GLY A 1 87 ? -19.578 43.312 3.357 1 81.94 87 GLY A C 1
ATOM 700 O O . GLY A 1 87 ? -19.562 42.125 3.002 1 81.94 87 GLY A O 1
ATOM 701 N N . LYS A 1 88 ? -18.609 43.875 3.955 1 90.56 88 LYS A N 1
ATOM 702 C CA . LYS A 1 88 ? -17.328 43.219 4.207 1 90.56 88 LYS A CA 1
ATOM 703 C C . LYS A 1 88 ? -17.516 42 5.078 1 90.56 88 LYS A C 1
ATOM 705 O O . LYS A 1 88 ? -18.484 41.875 5.832 1 90.56 88 LYS A O 1
ATOM 710 N N . VAL A 1 89 ? -16.672 41.062 4.824 1 93.19 89 VAL A N 1
ATOM 711 C CA . VAL A 1 89 ? -16.688 39.812 5.586 1 93.19 89 VAL A CA 1
ATOM 712 C C . VAL A 1 89 ? -15.453 39.75 6.488 1 93.19 89 VAL A C 1
ATOM 714 O O . VAL A 1 89 ? -14.344 40.094 6.059 1 93.19 89 VAL A O 1
ATOM 717 N N . ALA A 1 90 ? -15.633 39.438 7.75 1 95.38 90 ALA A N 1
ATOM 718 C CA . ALA A 1 90 ? -14.547 39.219 8.703 1 95.38 90 ALA A CA 1
ATOM 719 C C . ALA A 1 90 ? -14.547 37.781 9.211 1 95.38 90 ALA A C 1
ATOM 721 O O . ALA A 1 90 ? -15.453 37 8.906 1 95.38 90 ALA A O 1
ATOM 722 N N . ARG A 1 91 ? -13.516 37.469 9.898 1 95.56 91 ARG A N 1
ATOM 723 C CA . ARG A 1 91 ? -13.461 36.125 10.469 1 95.56 91 ARG A CA 1
ATOM 724 C C . ARG A 1 91 ? -12.859 36.156 11.875 1 95.56 91 ARG A C 1
ATOM 726 O O . ARG A 1 91 ? -12.078 37.062 12.203 1 95.56 91 ARG A O 1
ATOM 733 N N . LEU A 1 92 ? -13.297 35.25 12.727 1 96.69 92 LEU A N 1
ATOM 734 C CA . LEU A 1 92 ? -12.703 34.906 14.016 1 96.69 92 LEU A CA 1
ATOM 735 C C . LEU A 1 92 ? -12.398 33.406 14.078 1 96.69 92 LEU A C 1
ATOM 737 O O . LEU A 1 92 ? -13.203 32.594 13.633 1 96.69 92 LEU A O 1
ATOM 741 N N . ILE A 1 93 ? -11.25 33.062 14.555 1 97.75 93 ILE A N 1
ATOM 742 C CA . ILE A 1 93 ? -10.93 31.672 14.812 1 97.75 93 ILE A CA 1
ATOM 743 C C . ILE A 1 93 ? -11.445 31.266 16.188 1 97.75 93 ILE A C 1
ATOM 745 O O . ILE A 1 93 ? -11.312 32.031 17.156 1 97.75 93 ILE A O 1
ATOM 749 N N . CYS A 1 94 ? -12.047 30.109 16.281 1 97.25 94 CYS A N 1
ATOM 750 C CA . CYS A 1 94 ? -12.742 29.734 17.5 1 97.25 94 CYS A CA 1
ATOM 751 C C . CYS A 1 94 ? -12.156 28.453 18.094 1 97.25 94 CYS A C 1
ATOM 753 O O . CYS A 1 94 ? -11.625 27.609 17.359 1 97.25 94 CYS A O 1
ATOM 755 N N . ASP A 1 95 ? -12.258 28.359 19.359 1 97.06 95 ASP A N 1
ATOM 756 C CA . ASP A 1 95 ? -12.148 27.078 20.078 1 97.06 95 ASP A CA 1
ATOM 757 C C . ASP A 1 95 ? -13.508 26.406 20.203 1 97.06 95 ASP A C 1
ATOM 759 O O . ASP A 1 95 ? -14.547 27.062 20.141 1 97.06 95 ASP A O 1
ATOM 763 N N . VAL A 1 96 ? -13.461 25.094 20.344 1 94.88 96 VAL A N 1
ATOM 764 C CA . VAL A 1 96 ? -14.703 24.344 20.469 1 94.88 96 VAL A CA 1
ATOM 765 C C . VAL A 1 96 ? -14.867 23.844 21.906 1 94.88 96 VAL A C 1
ATOM 767 O O . VAL A 1 96 ? -13.945 23.234 22.469 1 94.88 96 VAL A O 1
ATOM 770 N N . TYR A 1 97 ? -15.984 24.125 22.422 1 94.69 97 TYR A N 1
ATOM 771 C CA . TYR A 1 97 ? -16.281 23.734 23.797 1 94.69 97 TYR A CA 1
ATOM 772 C C . TYR A 1 97 ? -17.547 22.891 23.859 1 94.69 97 TYR A C 1
ATOM 774 O O . TYR A 1 97 ? -18.406 22.969 22.984 1 94.69 97 TYR A O 1
ATOM 782 N N . ARG A 1 98 ? -17.609 22.125 24.891 1 91.56 98 ARG A N 1
ATOM 783 C CA . ARG A 1 98 ? -18.828 21.391 25.203 1 91.56 98 ARG A CA 1
ATOM 784 C C . ARG A 1 98 ? -19.875 22.312 25.828 1 91.56 98 ARG A C 1
ATOM 786 O O . ARG A 1 98 ? -19.547 23.391 26.312 1 91.56 98 ARG A O 1
ATOM 793 N N . PRO A 1 99 ? -21.078 21.797 25.859 1 87.88 99 PRO A N 1
ATOM 794 C CA . PRO A 1 99 ? -22.141 22.609 26.453 1 87.88 99 PRO A CA 1
ATOM 795 C C . PRO A 1 99 ? -21.906 22.891 27.938 1 87.88 99 PRO A C 1
ATOM 797 O O . PRO A 1 99 ? -22.359 23.922 28.453 1 87.88 99 PRO A O 1
ATOM 800 N N . ASP A 1 100 ? -21.203 22.031 28.562 1 91.25 100 ASP A N 1
ATOM 801 C CA . ASP A 1 100 ? -20.969 22.203 29.984 1 91.25 100 ASP A CA 1
ATOM 802 C C . ASP A 1 100 ? -19.828 23.188 30.25 1 91.25 100 ASP A C 1
ATOM 804 O O . ASP A 1 100 ? -19.469 23.438 31.406 1 91.25 100 ASP A O 1
ATOM 808 N N . GLY A 1 101 ? -19.219 23.672 29.172 1 91.88 101 GLY A N 1
ATOM 809 C CA . GLY A 1 101 ? -18.219 24.703 29.312 1 91.88 101 GLY A CA 1
ATOM 810 C C . GLY A 1 101 ? -16.797 24.156 29.312 1 91.88 101 GLY A C 1
ATOM 811 O O . GLY A 1 101 ? -15.836 24.922 29.406 1 91.88 101 GLY A O 1
ATOM 812 N N . THR A 1 102 ? -16.656 22.906 29.156 1 95 102 THR A N 1
ATOM 813 C CA . THR A 1 102 ? -15.328 22.328 29.094 1 95 102 THR A CA 1
ATOM 814 C C . THR A 1 102 ? -14.836 22.25 27.656 1 95 102 THR A C 1
ATOM 816 O O . THR A 1 102 ? -15.641 22.141 26.719 1 95 102 THR A O 1
ATOM 819 N N . PRO A 1 103 ? -13.539 22.375 27.516 1 95.44 103 PRO A N 1
ATOM 820 C CA . PRO A 1 103 ? -13 22.25 26.156 1 95.44 103 PRO A CA 1
ATOM 821 C C . PRO A 1 103 ? -13.305 20.891 25.531 1 95.44 103 PRO A C 1
ATOM 823 O O . PRO A 1 103 ? -13.312 19.875 26.234 1 95.44 103 PRO A O 1
ATOM 826 N N . PHE A 1 104 ? -13.516 20.859 24.234 1 94.12 104 PHE A N 1
ATOM 827 C CA . PHE A 1 104 ? -13.805 19.625 23.5 1 94.12 104 PHE A CA 1
ATOM 828 C C . PHE A 1 104 ? -12.516 18.906 23.125 1 94.12 104 PHE A C 1
ATOM 830 O O . PHE A 1 104 ? -11.664 19.484 22.422 1 94.12 104 PHE A O 1
ATOM 837 N N . ASP A 1 105 ? -12.391 17.656 23.438 1 94.5 105 ASP A N 1
ATOM 838 C CA . ASP A 1 105 ? -11.172 16.891 23.234 1 94.5 105 ASP A CA 1
ATOM 839 C C . ASP A 1 105 ? -10.945 16.609 21.75 1 94.5 105 ASP A C 1
ATOM 841 O O . ASP A 1 105 ? -9.844 16.234 21.344 1 94.5 105 ASP A O 1
ATOM 845 N N . GLY A 1 106 ? -11.945 16.797 20.969 1 94.38 106 GLY A N 1
ATOM 846 C CA . GLY A 1 106 ? -11.828 16.562 19.547 1 94.38 106 GLY A CA 1
ATOM 847 C C . GLY A 1 106 ? -11.398 17.797 18.781 1 94.38 106 GLY A C 1
ATOM 848 O O . GLY A 1 106 ? -11.273 17.766 17.547 1 94.38 106 GLY A O 1
ATOM 849 N N . ASP A 1 107 ? -11.195 18.922 19.5 1 96.19 107 ASP A N 1
ATOM 850 C CA . ASP A 1 107 ? -10.742 20.172 18.891 1 96.19 107 ASP A CA 1
ATOM 851 C C . ASP A 1 107 ? -9.227 20.188 18.703 1 96.19 107 ASP A C 1
ATOM 853 O O . ASP A 1 107 ? -8.484 20.25 19.688 1 96.19 107 ASP A O 1
ATOM 857 N N . PRO A 1 108 ? -8.727 20.188 17.469 1 98.12 108 PRO A N 1
ATOM 858 C CA . PRO A 1 108 ? -7.281 20.203 17.234 1 98.12 108 PRO A CA 1
ATOM 859 C C . PRO A 1 108 ? -6.578 21.375 17.906 1 98.12 108 PRO A C 1
ATOM 861 O O . PRO A 1 108 ? -5.457 21.219 18.391 1 98.12 108 PRO A O 1
ATOM 864 N N . ARG A 1 109 ? -7.191 22.484 17.906 1 98.38 109 ARG A N 1
ATOM 865 C CA . ARG A 1 109 ? -6.605 23.672 18.531 1 98.38 109 ARG A CA 1
ATOM 866 C C . ARG A 1 109 ? -6.398 23.453 20.031 1 98.38 109 ARG A C 1
ATOM 868 O O . ARG A 1 109 ? -5.387 23.875 20.594 1 98.38 109 ARG A O 1
ATOM 875 N N . TYR A 1 110 ? -7.379 22.797 20.656 1 98.06 110 TYR A N 1
ATOM 876 C CA . TYR A 1 110 ? -7.258 22.469 22.062 1 98.06 110 TYR A CA 1
ATOM 877 C C . TYR A 1 110 ? -6.098 21.5 22.297 1 98.06 110 TYR A C 1
ATOM 879 O O . TYR A 1 110 ? -5.363 21.641 23.281 1 98.06 110 TYR A O 1
ATOM 887 N N . VAL A 1 111 ? -5.922 20.562 21.438 1 98.69 111 VAL A N 1
ATOM 888 C CA . VAL A 1 111 ? -4.848 19.594 21.547 1 98.69 111 VAL A CA 1
ATOM 889 C C . VAL A 1 111 ? -3.496 20.297 21.531 1 98.69 111 VAL A C 1
ATOM 891 O O . VAL A 1 111 ? -2.615 19.984 22.344 1 98.69 111 VAL A O 1
ATOM 894 N N . LEU A 1 112 ? -3.344 21.219 20.625 1 98.88 112 LEU A N 1
ATOM 895 C CA . LEU A 1 112 ? -2.092 21.969 20.562 1 98.88 112 LEU A CA 1
ATOM 896 C C . LEU A 1 112 ? -1.904 22.812 21.828 1 98.88 112 LEU A C 1
ATOM 898 O O . LEU A 1 112 ? -0.801 22.875 22.375 1 98.88 112 LEU A O 1
ATOM 902 N N . LYS A 1 113 ? -2.969 23.438 22.344 1 98.69 113 LYS A N 1
ATOM 903 C CA . LYS A 1 113 ? -2.887 24.234 23.562 1 98.69 113 LYS A CA 1
ATOM 904 C C . LYS A 1 113 ? -2.406 23.391 24.734 1 98.69 113 LYS A C 1
ATOM 906 O O . LYS A 1 113 ? -1.594 23.844 25.547 1 98.69 113 LYS A O 1
ATOM 911 N N . LYS A 1 114 ? -2.92 22.188 24.781 1 98.56 114 LYS A N 1
ATOM 912 C CA . LYS A 1 114 ? -2.506 21.281 25.844 1 98.56 114 LYS A CA 1
ATOM 913 C C . LYS A 1 114 ? -1.015 20.969 25.766 1 98.56 114 LYS A C 1
ATOM 915 O O . LYS A 1 114 ? -0.322 20.938 26.781 1 98.56 114 LYS A O 1
ATOM 920 N N . ALA A 1 115 ? -0.554 20.719 24.594 1 98.75 115 ALA A N 1
ATOM 921 C CA . ALA A 1 115 ? 0.869 20.453 24.391 1 98.75 115 ALA A CA 1
ATOM 922 C C . ALA A 1 115 ? 1.713 21.656 24.812 1 98.75 115 ALA A C 1
ATOM 924 O O . ALA A 1 115 ? 2.748 21.5 25.453 1 98.75 115 ALA A O 1
ATOM 925 N N . LEU A 1 116 ? 1.285 22.844 24.453 1 98.81 116 LEU A N 1
ATOM 926 C CA . LEU A 1 116 ? 1.999 24.078 24.781 1 98.81 116 LEU A CA 1
ATOM 927 C C . LEU A 1 116 ? 2.018 24.312 26.281 1 98.81 116 LEU A C 1
ATOM 929 O O . LEU A 1 116 ? 3 24.828 26.828 1 98.81 116 LEU A O 1
ATOM 933 N N . ASP A 1 117 ? 0.922 23.922 26.922 1 98.5 117 ASP A N 1
ATOM 934 C CA . ASP A 1 117 ? 0.873 24.031 28.375 1 98.5 117 ASP A CA 1
ATOM 935 C C . ASP A 1 117 ? 1.931 23.141 29.031 1 98.5 117 ASP A C 1
ATOM 937 O O . ASP A 1 117 ? 2.562 23.531 30.016 1 98.5 117 ASP A O 1
ATOM 941 N N . GLU A 1 118 ? 2.1 21.984 28.5 1 98.12 118 GLU A N 1
ATOM 942 C CA . GLU A 1 118 ? 3.117 21.062 29.016 1 98.12 118 GLU A CA 1
ATOM 943 C C . GLU A 1 118 ? 4.52 21.641 28.828 1 98.12 118 GLU A C 1
ATOM 945 O O . GLU A 1 118 ? 5.371 21.516 29.703 1 98.12 118 GLU A O 1
ATOM 950 N N . ALA A 1 119 ? 4.73 22.219 27.703 1 98.69 119 ALA A N 1
ATOM 951 C CA . ALA A 1 119 ? 6.016 22.859 27.453 1 98.69 119 ALA A CA 1
ATOM 952 C C . ALA A 1 119 ? 6.246 24.016 28.406 1 98.69 119 ALA A C 1
ATOM 954 O O . ALA A 1 119 ? 7.355 24.203 28.922 1 98.69 119 ALA A O 1
ATOM 955 N N . ALA A 1 120 ? 5.207 24.781 28.688 1 98.5 120 ALA A N 1
ATOM 956 C CA . ALA A 1 120 ? 5.293 25.938 29.578 1 98.5 120 ALA A CA 1
ATOM 957 C C . ALA A 1 120 ? 5.656 25.516 31 1 98.5 120 ALA A C 1
ATOM 959 O O . ALA A 1 120 ? 6.391 26.219 31.688 1 98.5 120 ALA A O 1
ATOM 960 N N . LYS A 1 121 ? 5.109 24.375 31.406 1 98 121 LYS A N 1
ATOM 961 C CA . LYS A 1 121 ? 5.418 23.844 32.719 1 98 121 LYS A CA 1
ATOM 962 C C . LYS A 1 121 ? 6.906 23.531 32.875 1 98 121 LYS A C 1
ATOM 964 O O . LYS A 1 121 ? 7.457 23.578 33.969 1 98 121 LYS A O 1
ATOM 969 N N . LEU A 1 122 ? 7.535 23.281 31.766 1 97.81 122 LEU A N 1
ATOM 970 C CA . LEU A 1 122 ? 8.969 23 31.75 1 97.81 122 LEU A CA 1
ATOM 971 C C . LEU A 1 122 ? 9.766 24.281 31.484 1 97.81 122 LEU A C 1
ATOM 973 O O . LEU A 1 122 ? 10.992 24.25 31.422 1 97.81 122 LEU A O 1
ATOM 977 N N . GLY A 1 123 ? 9.016 25.391 31.25 1 98.25 123 GLY A N 1
ATOM 978 C CA . GLY A 1 123 ? 9.641 26.688 31.062 1 98.25 123 GLY A CA 1
ATOM 979 C C . GLY A 1 123 ? 9.883 27.031 29.609 1 98.25 123 GLY A C 1
ATOM 980 O O . GLY A 1 123 ? 10.586 27.984 29.297 1 98.25 123 GLY A O 1
ATOM 981 N N . TYR A 1 124 ? 9.344 26.219 28.719 1 98.69 124 TYR A N 1
ATOM 982 C CA . TYR A 1 124 ? 9.625 26.406 27.297 1 98.69 124 TYR A CA 1
ATOM 983 C C . TYR A 1 124 ? 8.438 27.047 26.594 1 98.69 124 TYR A C 1
ATOM 985 O O . TYR A 1 124 ? 7.285 26.797 26.938 1 98.69 124 TYR A O 1
ATOM 993 N N . THR A 1 125 ? 8.711 27.891 25.609 1 98.31 125 THR A N 1
ATOM 994 C CA . THR A 1 125 ? 7.793 28.281 24.547 1 98.31 125 THR A CA 1
ATOM 995 C C . THR A 1 125 ? 8.305 27.812 23.188 1 98.31 125 THR A C 1
ATOM 997 O O . THR A 1 125 ? 9.508 27.641 23 1 98.31 125 THR A O 1
ATOM 1000 N N . MET A 1 126 ? 7.391 27.594 22.281 1 98.62 126 MET A N 1
ATOM 1001 C CA . MET A 1 126 ? 7.777 27.062 20.984 1 98.62 126 MET A CA 1
ATOM 1002 C C . MET A 1 126 ? 7.48 28.062 19.875 1 98.62 126 MET A C 1
ATOM 1004 O O . MET A 1 126 ? 6.379 28.609 19.812 1 98.62 126 MET A O 1
ATOM 1008 N N . ASN A 1 127 ? 8.438 28.297 19.062 1 98.25 127 ASN A N 1
ATOM 1009 C CA . ASN A 1 127 ? 8.266 29.062 17.828 1 98.25 127 ASN A CA 1
ATOM 1010 C C . ASN A 1 127 ? 8.336 28.172 16.594 1 98.25 127 ASN A C 1
ATOM 1012 O O . ASN A 1 127 ? 9.07 27.172 16.578 1 98.25 127 ASN A O 1
ATOM 1016 N N . VAL A 1 128 ? 7.523 28.547 15.633 1 98.56 128 VAL A N 1
ATOM 1017 C CA . VAL A 1 128 ? 7.418 27.719 14.438 1 98.56 128 VAL A CA 1
ATOM 1018 C C . VAL A 1 128 ? 7.438 28.594 13.188 1 98.56 128 VAL A C 1
ATOM 1020 O O . VAL A 1 128 ? 6.84 29.672 13.18 1 98.56 128 VAL A O 1
ATOM 1023 N N . GLY A 1 129 ? 8.164 28.203 12.164 1 97.94 129 GLY A N 1
ATOM 1024 C CA . GLY A 1 129 ? 8.164 28.781 10.836 1 97.94 129 GLY A CA 1
ATOM 1025 C C . GLY A 1 129 ? 7.91 27.766 9.742 1 97.94 129 GLY A C 1
ATOM 1026 O O . GLY A 1 129 ? 8.828 27.062 9.312 1 97.94 129 GLY A O 1
ATOM 1027 N N . PRO A 1 130 ? 6.676 27.672 9.258 1 97.38 130 PRO A N 1
ATOM 1028 C CA . PRO A 1 130 ? 6.344 26.703 8.219 1 97.38 130 PRO A CA 1
ATOM 1029 C C . PRO A 1 130 ? 6.703 27.188 6.816 1 97.38 130 PRO A C 1
ATOM 1031 O O . PRO A 1 130 ? 6.668 28.391 6.547 1 97.38 130 PRO A O 1
ATOM 1034 N N . GLU A 1 131 ? 7.078 26.312 5.953 1 96.19 131 GLU A N 1
ATOM 1035 C CA . GLU A 1 131 ? 7.25 26.562 4.527 1 96.19 131 GLU A CA 1
ATOM 1036 C C . GLU A 1 131 ? 6.219 25.797 3.705 1 96.19 131 GLU A C 1
ATOM 1038 O O . GLU A 1 131 ? 6.48 24.672 3.264 1 96.19 131 GLU A O 1
ATOM 1043 N N . CYS A 1 132 ? 5.109 26.438 3.402 1 96.56 132 CYS A N 1
ATOM 1044 C CA . CYS A 1 132 ? 3.994 25.797 2.725 1 96.56 132 CYS A CA 1
ATOM 1045 C C . CYS A 1 132 ? 4.117 25.938 1.212 1 96.56 132 CYS A C 1
ATOM 1047 O O . CYS A 1 132 ? 4.109 27.047 0.688 1 96.56 132 CYS A O 1
ATOM 1049 N N . GLU A 1 133 ? 4.23 24.844 0.553 1 96.12 133 GLU A N 1
ATOM 1050 C CA . GLU A 1 133 ? 4.254 24.812 -0.906 1 96.12 133 GLU A CA 1
ATOM 1051 C C . GLU A 1 133 ? 2.895 24.422 -1.473 1 96.12 133 GLU A C 1
ATOM 1053 O O . GLU A 1 133 ? 2.107 23.75 -0.8 1 96.12 133 GLU A O 1
ATOM 1058 N N . PHE A 1 134 ? 2.598 24.922 -2.66 1 97.25 134 PHE A N 1
ATOM 1059 C CA . PHE A 1 134 ? 1.331 24.594 -3.309 1 97.25 134 PHE A CA 1
ATOM 1060 C C . PHE A 1 134 ? 1.465 24.672 -4.824 1 97.25 134 PHE A C 1
ATOM 1062 O O . PHE A 1 134 ? 2.451 25.219 -5.34 1 97.25 134 PHE A O 1
ATOM 1069 N N . PHE A 1 135 ? 0.502 24.078 -5.527 1 95.94 135 PHE A N 1
ATOM 1070 C CA . PHE A 1 135 ? 0.44 24.141 -6.984 1 95.94 135 PHE A CA 1
ATOM 1071 C C . PHE A 1 135 ? -0.655 25.109 -7.434 1 95.94 135 PHE A C 1
ATOM 1073 O O . PHE A 1 135 ? -1.696 25.219 -6.785 1 95.94 135 PHE A O 1
ATOM 1080 N N . LEU A 1 136 ? -0.418 25.766 -8.492 1 95.38 136 LEU A N 1
ATOM 1081 C CA . LEU A 1 136 ? -1.453 26.5 -9.219 1 95.38 136 LEU A CA 1
ATOM 1082 C C . LEU A 1 136 ? -1.791 25.797 -10.531 1 95.38 136 LEU A C 1
ATOM 1084 O O . LEU A 1 136 ? -0.917 25.609 -11.383 1 95.38 136 LEU A O 1
ATOM 1088 N N . PHE A 1 137 ? -3.08 25.469 -10.68 1 95 137 PHE A N 1
ATOM 1089 C CA . PHE A 1 137 ? -3.539 24.734 -11.859 1 95 137 PHE A CA 1
ATOM 1090 C C . PHE A 1 137 ? -4.605 25.531 -12.602 1 95 137 PHE A C 1
ATOM 1092 O O . PHE A 1 137 ? -5.293 26.375 -12.008 1 95 137 PHE A O 1
ATOM 1099 N N . GLU A 1 138 ? -4.699 25.266 -13.852 1 93.5 138 GLU A N 1
ATOM 1100 C CA . GLU A 1 138 ? -5.84 25.75 -14.625 1 93.5 138 GLU A CA 1
ATOM 1101 C C . GLU A 1 138 ? -7.121 25.016 -14.227 1 93.5 138 GLU A C 1
ATOM 1103 O O . GLU A 1 138 ? -7.074 23.922 -13.656 1 93.5 138 GLU A O 1
ATOM 1108 N N . THR A 1 139 ? -8.234 25.719 -14.445 1 93.56 139 THR A N 1
ATOM 1109 C CA . THR A 1 139 ? -9.523 25.125 -14.133 1 93.56 139 THR A CA 1
ATOM 1110 C C . THR A 1 139 ? -10.234 24.688 -15.406 1 93.56 139 THR A C 1
ATOM 1112 O O . THR A 1 139 ? -9.938 25.172 -16.5 1 93.56 139 THR A O 1
ATOM 1115 N N . ASP A 1 140 ? -11.117 23.688 -15.297 1 92.44 140 ASP A N 1
ATOM 1116 C CA . ASP A 1 140 ? -11.953 23.281 -16.422 1 92.44 140 ASP A CA 1
ATOM 1117 C C . ASP A 1 140 ? -13.164 24.203 -16.578 1 92.44 140 ASP A C 1
ATOM 1119 O O . ASP A 1 140 ? -13.227 25.25 -15.938 1 92.44 140 ASP A O 1
ATOM 1123 N N . GLU A 1 141 ? -14.078 23.828 -17.422 1 90.44 141 GLU A N 1
ATOM 1124 C CA . GLU A 1 141 ? -15.227 24.672 -17.75 1 90.44 141 GLU A CA 1
ATOM 1125 C C . GLU A 1 141 ? -16.156 24.828 -16.562 1 90.44 141 GLU A C 1
ATOM 1127 O O . GLU A 1 141 ? -16.891 25.828 -16.469 1 90.44 141 GLU A O 1
ATOM 1132 N N . ASN A 1 142 ? -16.031 23.906 -15.664 1 89.38 142 ASN A N 1
ATOM 1133 C CA . ASN A 1 142 ? -16.906 23.922 -14.5 1 89.38 142 ASN A CA 1
ATOM 1134 C C . ASN A 1 142 ? -16.203 24.516 -13.273 1 89.38 142 ASN A C 1
ATOM 1136 O O . ASN A 1 142 ? -16.75 24.484 -12.172 1 89.38 142 ASN A O 1
ATOM 1140 N N . GLY A 1 143 ? -14.969 24.938 -13.422 1 88.06 143 GLY A N 1
ATOM 1141 C CA . GLY A 1 143 ? -14.234 25.547 -12.32 1 88.06 143 GLY A CA 1
ATOM 1142 C C . GLY A 1 143 ? -13.477 24.547 -11.477 1 88.06 143 GLY A C 1
ATOM 1143 O O . GLY A 1 143 ? -12.914 24.906 -10.445 1 88.06 143 GLY A O 1
ATOM 1144 N N . ASN A 1 144 ? -13.492 23.281 -11.945 1 89.5 144 ASN A N 1
ATOM 1145 C CA . ASN A 1 144 ? -12.742 22.25 -11.219 1 89.5 144 ASN A CA 1
ATOM 1146 C C . ASN A 1 144 ? -11.266 22.266 -11.602 1 89.5 144 ASN A C 1
ATOM 1148 O O . ASN A 1 144 ? -10.906 22.703 -12.695 1 89.5 144 ASN A O 1
ATOM 1152 N N . ALA A 1 145 ? -10.539 21.781 -10.633 1 92.12 145 ALA A N 1
ATOM 1153 C CA . ALA A 1 145 ? -9.094 21.766 -10.867 1 92.12 145 ALA A CA 1
ATOM 1154 C C . ALA A 1 145 ? -8.734 20.766 -11.961 1 92.12 145 ALA A C 1
ATOM 1156 O O . ALA A 1 145 ? -9.328 19.688 -12.062 1 92.12 145 ALA A O 1
ATOM 1157 N N . THR A 1 146 ? -7.836 21.078 -12.789 1 92.75 146 THR A N 1
ATOM 1158 C CA . THR A 1 146 ? -7.09 20.172 -13.664 1 92.75 146 THR A CA 1
ATOM 1159 C C . THR A 1 146 ? -5.648 20.016 -13.188 1 92.75 146 THR A C 1
ATOM 1161 O O . THR A 1 146 ? -5.281 20.547 -12.141 1 92.75 146 THR A O 1
ATOM 1164 N N . THR A 1 147 ? -4.844 19.281 -13.82 1 93.06 147 THR A N 1
ATOM 1165 C CA . THR A 1 147 ? -3.428 19.203 -13.484 1 93.06 147 THR A CA 1
ATOM 1166 C C . THR A 1 147 ? -2.582 19.922 -14.531 1 93.06 147 THR A C 1
ATOM 1168 O O . THR A 1 147 ? -1.372 19.703 -14.617 1 93.06 147 THR A O 1
ATOM 1171 N N . ASN A 1 148 ? -3.301 20.766 -15.32 1 91.75 148 ASN A N 1
ATOM 1172 C CA . ASN A 1 148 ? -2.592 21.594 -16.281 1 91.75 148 ASN A CA 1
ATOM 1173 C C . ASN A 1 148 ? -2.025 22.859 -15.641 1 91.75 148 ASN A C 1
ATOM 1175 O O . ASN A 1 148 ? -2.703 23.516 -14.844 1 91.75 148 ASN A O 1
ATOM 1179 N N . THR A 1 149 ? -0.795 23.125 -15.945 1 88.69 149 THR A N 1
ATOM 1180 C CA . THR A 1 149 ? -0.128 24.281 -15.367 1 88.69 149 THR A CA 1
ATOM 1181 C C . THR A 1 149 ? 0.013 25.406 -16.391 1 88.69 149 THR A C 1
ATOM 1183 O O . THR A 1 149 ? -0.2 25.172 -17.594 1 88.69 149 THR A O 1
ATOM 1186 N N . GLN A 1 150 ? 0.274 26.578 -15.977 1 78.38 150 GLN A N 1
ATOM 1187 C CA . GLN A 1 150 ? 0.406 27.734 -16.844 1 78.38 150 GLN A CA 1
ATOM 1188 C C . GLN A 1 150 ? 1.844 27.906 -17.328 1 78.38 150 GLN A C 1
ATOM 1190 O O . GLN A 1 150 ? 2.107 28.656 -18.266 1 78.38 150 GLN A O 1
ATOM 1195 N N . ASP A 1 151 ? 2.672 27.391 -16.625 1 71.06 151 ASP A N 1
ATOM 1196 C CA . ASP A 1 151 ? 4.074 27.656 -16.938 1 71.06 151 ASP A CA 1
ATOM 1197 C C . ASP A 1 151 ? 4.84 26.375 -17.219 1 71.06 151 ASP A C 1
ATOM 1199 O O . ASP A 1 151 ? 4.426 25.297 -16.797 1 71.06 151 ASP A O 1
ATOM 1203 N N . LYS A 1 152 ? 5.512 26.422 -18.25 1 60.22 152 LYS A N 1
ATOM 1204 C CA . LYS A 1 152 ? 6.504 25.375 -18.438 1 60.22 152 LYS A CA 1
ATOM 1205 C C . LYS A 1 152 ? 7.832 25.75 -17.781 1 60.22 152 LYS A C 1
ATOM 1207 O O . LYS A 1 152 ? 8.891 25.25 -18.172 1 60.22 152 LYS A O 1
ATOM 1212 N N . ALA A 1 153 ? 7.73 26.734 -16.672 1 53.72 153 ALA A N 1
ATOM 1213 C CA . ALA A 1 153 ? 8.93 27.422 -16.188 1 53.72 153 ALA A CA 1
ATOM 1214 C C . ALA A 1 153 ? 9.523 26.672 -14.992 1 53.72 153 ALA A C 1
ATOM 1216 O O . ALA A 1 153 ? 8.828 25.906 -14.312 1 53.72 153 ALA A O 1
ATOM 1217 N N . GLY A 1 154 ? 10.875 26.562 -14.875 1 53.66 154 GLY A N 1
ATOM 1218 C CA . GLY A 1 154 ? 11.633 26.016 -13.766 1 53.66 154 GLY A CA 1
ATOM 1219 C C . GLY A 1 154 ? 11.891 27.016 -12.664 1 53.66 154 GLY A C 1
ATOM 1220 O O . GLY A 1 154 ? 11.266 28.078 -12.625 1 53.66 154 GLY A O 1
ATOM 1221 N N . TYR A 1 155 ? 12.922 26.875 -11.828 1 53.12 155 TYR A N 1
ATOM 1222 C CA . TYR A 1 155 ? 13.391 27.672 -10.695 1 53.12 155 TYR A CA 1
ATOM 1223 C C . TYR A 1 155 ? 13.789 29.078 -11.141 1 53.12 155 TYR A C 1
ATOM 1225 O O . TYR A 1 155 ? 14.57 29.234 -12.078 1 53.12 155 TYR A O 1
ATOM 1233 N N . PHE A 1 156 ? 13.305 30.234 -10.547 1 52.31 156 PHE A N 1
ATOM 1234 C CA . PHE A 1 156 ? 13.586 31.656 -10.555 1 52.31 156 PHE A CA 1
ATOM 1235 C C . PHE A 1 156 ? 13.266 32.281 -11.914 1 52.31 156 PHE A C 1
ATOM 1237 O O . PHE A 1 156 ? 13.766 33.344 -12.242 1 52.31 156 PHE A O 1
ATOM 1244 N N . ASP A 1 157 ? 12.594 31.422 -12.75 1 50.25 157 ASP A N 1
ATOM 1245 C CA . ASP A 1 157 ? 12.367 32.031 -14.062 1 50.25 157 ASP A CA 1
ATOM 1246 C C . ASP A 1 157 ? 11.219 33.031 -14.016 1 50.25 157 ASP A C 1
ATOM 1248 O O . ASP A 1 157 ? 10.195 32.781 -13.383 1 50.25 157 ASP A O 1
ATOM 1252 N N . LEU A 1 158 ? 11.469 34.438 -14.164 1 45.25 158 LEU A N 1
ATOM 1253 C CA . LEU A 1 158 ? 10.508 35.5 -14.328 1 45.25 158 LEU A CA 1
ATOM 1254 C C . LEU A 1 158 ? 9.805 35.406 -15.68 1 45.25 158 LEU A C 1
ATOM 1256 O O . LEU A 1 158 ? 10.43 35.625 -16.719 1 45.25 158 LEU A O 1
ATOM 1260 N N . ALA A 1 159 ? 8.992 34.531 -16 1 47.19 159 ALA A N 1
ATOM 1261 C CA . ALA A 1 159 ? 8.367 34.719 -17.312 1 47.19 159 ALA A CA 1
ATOM 1262 C C . ALA A 1 159 ? 7.398 35.875 -17.312 1 47.19 159 ALA A C 1
ATOM 1264 O O . ALA A 1 159 ? 6.75 36.156 -16.297 1 47.19 159 ALA A O 1
ATOM 1265 N N . PRO A 1 160 ? 7.477 36.844 -18.25 1 45.38 160 PRO A N 1
ATOM 1266 C CA . PRO A 1 160 ? 6.723 38.094 -18.406 1 45.38 160 PRO A CA 1
ATOM 1267 C C . PRO A 1 160 ? 5.285 37.969 -17.906 1 45.38 160 PRO A C 1
ATOM 1269 O O . PRO A 1 160 ? 4.746 38.938 -17.344 1 45.38 160 PRO A O 1
ATOM 1272 N N . THR A 1 161 ? 4.387 37.281 -18.578 1 50.78 161 THR A N 1
ATOM 1273 C CA . THR A 1 161 ? 2.928 37.281 -18.547 1 50.78 161 THR A CA 1
ATOM 1274 C C . THR A 1 161 ? 2.398 36.188 -17.641 1 50.78 161 THR A C 1
ATOM 1276 O O . THR A 1 161 ? 1.249 35.75 -17.766 1 50.78 161 THR A O 1
ATOM 1279 N N . ASP A 1 162 ? 3.049 35.719 -16.484 1 68.56 162 ASP A N 1
ATOM 1280 C CA . ASP A 1 162 ? 2.816 34.406 -15.898 1 68.56 162 ASP A CA 1
ATOM 1281 C C . ASP A 1 162 ? 1.695 34.469 -14.867 1 68.56 162 ASP A C 1
ATOM 1283 O O . ASP A 1 162 ? 1.765 35.219 -13.906 1 68.56 162 ASP A O 1
ATOM 1287 N N . LEU A 1 163 ? 0.479 34.188 -15.203 1 77.69 163 LEU A N 1
ATOM 1288 C CA . LEU A 1 163 ? -0.711 34.062 -14.367 1 77.69 163 LEU A CA 1
ATOM 1289 C C . LEU A 1 163 ? -0.34 33.594 -12.953 1 77.69 163 LEU A C 1
ATOM 1291 O O . LEU A 1 163 ? -0.914 34.094 -11.977 1 77.69 163 LEU A O 1
ATOM 1295 N N . GLY A 1 164 ? 0.674 32.938 -12.789 1 83.19 164 GLY A N 1
ATOM 1296 C CA . GLY A 1 164 ? 1.119 32.469 -11.484 1 83.19 164 GLY A CA 1
ATOM 1297 C C . GLY A 1 164 ? 1.805 33.562 -10.672 1 83.19 164 GLY A C 1
ATOM 1298 O O . GLY A 1 164 ? 1.593 33.656 -9.461 1 83.19 164 GLY A O 1
ATOM 1299 N N . GLU A 1 165 ? 2.525 34.375 -11.344 1 85 165 GLU A N 1
ATOM 1300 C CA . GLU A 1 165 ? 3.219 35.469 -10.664 1 85 165 GLU A CA 1
ATOM 1301 C C . GLU A 1 165 ? 2.234 36.531 -10.172 1 85 165 GLU A C 1
ATOM 1303 O O . GLU A 1 165 ? 2.371 37.031 -9.062 1 85 165 GLU A O 1
ATOM 1308 N N . ASN A 1 166 ? 1.309 36.812 -10.984 1 89.88 166 ASN A N 1
ATOM 1309 C CA . ASN A 1 166 ? 0.287 37.781 -10.594 1 89.88 166 ASN A CA 1
ATOM 1310 C C . ASN A 1 166 ? -0.532 37.312 -9.406 1 89.88 166 ASN A C 1
ATOM 1312 O O . ASN A 1 166 ? -0.839 38.062 -8.5 1 89.88 166 ASN A O 1
ATOM 1316 N N . ALA A 1 167 ? -0.875 36.062 -9.492 1 93 167 ALA A N 1
ATOM 1317 C CA . ALA A 1 167 ? -1.626 35.5 -8.391 1 93 167 ALA A CA 1
ATOM 1318 C C . ALA A 1 167 ? -0.82 35.531 -7.09 1 93 167 ALA A C 1
ATOM 1320 O O . ALA A 1 167 ? -1.341 35.906 -6.043 1 93 167 ALA A O 1
ATOM 1321 N N . ARG A 1 168 ? 0.44 35.188 -7.168 1 93.19 168 ARG A N 1
ATOM 1322 C CA . ARG A 1 168 ? 1.292 35.156 -5.984 1 93.19 168 ARG A CA 1
ATOM 1323 C C . ARG A 1 168 ? 1.443 36.562 -5.406 1 93.19 168 ARG A C 1
ATOM 1325 O O . ARG A 1 168 ? 1.466 36.75 -4.188 1 93.19 168 ARG A O 1
ATOM 1332 N N . ARG A 1 169 ? 1.574 37.5 -6.289 1 93.69 169 ARG A N 1
ATOM 1333 C CA . ARG A 1 169 ? 1.658 38.906 -5.852 1 93.69 169 ARG A CA 1
ATOM 1334 C C . ARG A 1 169 ? 0.417 39.312 -5.062 1 93.69 169 ARG A C 1
ATOM 1336 O O . ARG A 1 169 ? 0.523 39.844 -3.967 1 93.69 169 ARG A O 1
ATOM 1343 N N . ASP A 1 170 ? -0.691 39 -5.633 1 95.62 170 ASP A N 1
ATOM 1344 C CA . ASP A 1 170 ? -1.94 39.375 -4.973 1 95.62 170 ASP A CA 1
ATOM 1345 C C . ASP A 1 170 ? -2.127 38.594 -3.676 1 95.62 170 ASP A C 1
ATOM 1347 O O . ASP A 1 170 ? -2.693 39.094 -2.709 1 95.62 170 ASP A O 1
ATOM 1351 N N . MET A 1 171 ? -1.703 37.344 -3.68 1 97.19 171 MET A N 1
ATOM 1352 C CA . MET A 1 171 ? -1.717 36.531 -2.447 1 97.19 171 MET A CA 1
ATOM 1353 C C . MET A 1 171 ? -0.885 37.219 -1.363 1 97.19 171 MET A C 1
ATOM 1355 O O . MET A 1 171 ? -1.338 37.375 -0.226 1 97.19 171 MET A O 1
ATOM 1359 N N . THR A 1 172 ? 0.286 37.656 -1.746 1 96.38 172 THR A N 1
ATOM 1360 C CA . THR A 1 172 ? 1.208 38.281 -0.816 1 96.38 172 THR A CA 1
ATOM 1361 C C . THR A 1 172 ? 0.598 39.562 -0.244 1 96.38 172 THR A C 1
ATOM 1363 O O . THR A 1 172 ? 0.653 39.812 0.966 1 96.38 172 THR A O 1
ATOM 1366 N N . LEU A 1 173 ? -0.003 40.312 -1.068 1 96.06 173 LEU A N 1
ATOM 1367 C CA . LEU A 1 173 ? -0.616 41.594 -0.637 1 96.06 173 LEU A CA 1
ATOM 1368 C C . LEU A 1 173 ? -1.78 41.312 0.312 1 96.06 173 LEU A C 1
ATOM 1370 O O . LEU A 1 173 ? -1.914 42 1.339 1 96.06 173 LEU A O 1
ATOM 1374 N N . ALA A 1 174 ? -2.598 40.375 -0.043 1 96.25 174 ALA A N 1
ATOM 1375 C CA . ALA A 1 174 ? -3.73 40.031 0.808 1 96.25 174 ALA A CA 1
ATOM 1376 C C . ALA A 1 174 ? -3.262 39.531 2.178 1 96.25 174 ALA A C 1
ATOM 1378 O O . ALA A 1 174 ? -3.83 39.906 3.203 1 96.25 174 ALA A O 1
ATOM 1379 N N . LEU A 1 175 ? -2.289 38.688 2.193 1 97.5 175 LEU A N 1
ATOM 1380 C CA . LEU A 1 175 ? -1.743 38.156 3.441 1 97.5 175 LEU A CA 1
ATOM 1381 C C . LEU A 1 175 ? -1.181 39.281 4.301 1 97.5 175 LEU A C 1
ATOM 1383 O O . LEU A 1 175 ? -1.398 39.312 5.516 1 97.5 175 LEU A O 1
ATOM 1387 N N . GLU A 1 176 ? -0.514 40.219 3.74 1 96.25 176 GLU A N 1
ATOM 1388 C CA . GLU A 1 176 ? 0.03 41.344 4.48 1 96.25 176 GLU A CA 1
ATOM 1389 C C . GLU A 1 176 ? -1.084 42.188 5.086 1 96.25 176 GLU A C 1
ATOM 1391 O O . GLU A 1 176 ? -0.975 42.656 6.23 1 96.25 176 GLU A O 1
ATOM 1396 N N . GLU A 1 177 ? -2.064 42.375 4.312 1 94.62 177 GLU A N 1
ATOM 1397 C CA . GLU A 1 177 ? -3.215 43.125 4.812 1 94.62 177 GLU A CA 1
ATOM 1398 C C . GLU A 1 177 ? -3.861 42.438 5.996 1 94.62 177 GLU A C 1
ATOM 1400 O O . GLU A 1 177 ? -4.48 43.062 6.848 1 94.62 177 GLU A O 1
ATOM 1405 N N . MET A 1 178 ? -3.672 41.188 6.027 1 94.75 178 MET A N 1
ATOM 1406 C CA . MET A 1 178 ? -4.281 40.375 7.086 1 94.75 178 MET A CA 1
ATOM 1407 C C . MET A 1 178 ? -3.307 40.188 8.242 1 94.75 178 MET A C 1
ATOM 1409 O O . MET A 1 178 ? -3.521 39.312 9.094 1 94.75 178 MET A O 1
ATOM 1413 N N . GLY A 1 179 ? -2.172 40.844 8.234 1 93.5 179 GLY A N 1
ATOM 1414 C CA . GLY A 1 179 ? -1.304 40.906 9.398 1 93.5 179 GLY A CA 1
ATOM 1415 C C . GLY A 1 179 ? -0.105 40 9.289 1 93.5 179 GLY A C 1
ATOM 1416 O O . GLY A 1 179 ? 0.666 39.844 10.242 1 93.5 179 GLY A O 1
ATOM 1417 N N . PHE A 1 180 ? 0.048 39.344 8.117 1 96 180 PHE A N 1
ATOM 1418 C CA . PHE A 1 180 ? 1.228 38.5 7.902 1 96 180 PHE A CA 1
ATOM 1419 C C . PHE A 1 180 ? 2.447 39.375 7.59 1 96 180 PHE A C 1
ATOM 1421 O O . PHE A 1 180 ? 2.316 40.469 7.027 1 96 180 PHE A O 1
ATOM 1428 N N . GLU A 1 181 ? 3.549 38.938 8.07 1 96.31 181 GLU A N 1
ATOM 1429 C CA . GLU A 1 181 ? 4.832 39.406 7.578 1 96.31 181 GLU A CA 1
ATOM 1430 C C . GLU A 1 181 ? 5.453 38.438 6.578 1 96.31 181 GLU A C 1
ATOM 1432 O O . GLU A 1 181 ? 6.008 37.406 6.973 1 96.31 181 GLU A O 1
ATOM 1437 N N . ILE A 1 182 ? 5.371 38.781 5.305 1 95.12 182 ILE A N 1
ATOM 1438 C CA . ILE A 1 182 ? 5.84 37.875 4.246 1 95.12 182 ILE A CA 1
ATOM 1439 C C . ILE A 1 182 ? 7.34 38.062 4.039 1 95.12 182 ILE A C 1
ATOM 1441 O O . ILE A 1 182 ? 7.812 39.188 3.867 1 95.12 182 ILE A O 1
ATOM 1445 N N . GLU A 1 183 ? 8.008 36.969 4.043 1 92.5 183 GLU A N 1
ATOM 1446 C CA . GLU A 1 183 ? 9.461 37 3.912 1 92.5 183 GLU A CA 1
ATOM 1447 C C . GLU A 1 183 ? 9.891 36.75 2.467 1 92.5 183 GLU A C 1
ATOM 1449 O O . GLU A 1 183 ? 10.844 37.375 1.988 1 92.5 183 GLU A O 1
ATOM 1454 N N . ALA A 1 184 ? 9.203 35.875 1.812 1 88.25 184 ALA A N 1
ATOM 1455 C CA . ALA A 1 184 ? 9.586 35.531 0.445 1 88.25 184 ALA A CA 1
ATOM 1456 C C . ALA A 1 184 ? 8.422 34.875 -0.298 1 88.25 184 ALA A C 1
ATOM 1458 O O . ALA A 1 184 ? 7.543 34.25 0.321 1 88.25 184 ALA A O 1
ATOM 1459 N N . SER A 1 185 ? 8.367 35.094 -1.545 1 90.19 185 SER A N 1
ATOM 1460 C CA . SER A 1 185 ? 7.477 34.406 -2.482 1 90.19 185 SER A CA 1
ATOM 1461 C C . SER A 1 185 ? 8.203 34.062 -3.773 1 90.19 185 SER A C 1
ATOM 1463 O O . SER A 1 185 ? 8.859 34.906 -4.383 1 90.19 185 SER A O 1
ATOM 1465 N N . HIS A 1 186 ? 8.188 32.75 -4.137 1 86.19 186 HIS A N 1
ATOM 1466 C CA . HIS A 1 186 ? 8.922 32.375 -5.34 1 86.19 186 HIS A CA 1
ATOM 1467 C C . HIS A 1 186 ? 8.352 31.109 -5.957 1 86.19 186 HIS A C 1
ATOM 1469 O O . HIS A 1 186 ? 7.578 30.391 -5.316 1 86.19 186 HIS A O 1
ATOM 1475 N N . HIS A 1 187 ? 8.656 30.938 -7.281 1 83.25 187 HIS A N 1
ATOM 1476 C CA . HIS A 1 187 ? 8.375 29.703 -8 1 83.25 187 HIS A CA 1
ATOM 1477 C C . HIS A 1 187 ? 9.297 28.578 -7.539 1 83.25 187 HIS A C 1
ATOM 1479 O O . HIS A 1 187 ? 10.484 28.797 -7.305 1 83.25 187 HIS A O 1
ATOM 1485 N N . GLU A 1 188 ? 8.75 27.344 -7.359 1 84.81 188 GLU A N 1
ATOM 1486 C CA . GLU A 1 188 ? 9.523 26.188 -6.922 1 84.81 188 GLU A CA 1
ATOM 1487 C C . GLU A 1 188 ? 10.039 25.375 -8.117 1 84.81 188 GLU A C 1
ATOM 1489 O O . GLU A 1 188 ? 10.086 25.891 -9.234 1 84.81 188 GLU A O 1
ATOM 1494 N N . VAL A 1 189 ? 10.523 24.219 -7.855 1 77.56 189 VAL A N 1
ATOM 1495 C CA . VAL A 1 189 ? 11.266 23.422 -8.828 1 77.56 189 VAL A CA 1
ATOM 1496 C C . VAL A 1 189 ? 10.297 22.875 -9.875 1 77.56 189 VAL A C 1
ATOM 1498 O O . VAL A 1 189 ? 10.57 22.938 -11.078 1 77.56 189 VAL A O 1
ATOM 1501 N N . ALA A 1 190 ? 9.133 22.453 -9.5 1 85.31 190 ALA A N 1
ATOM 1502 C CA . ALA A 1 190 ? 8.211 21.812 -10.43 1 85.31 190 ALA A CA 1
ATOM 1503 C C . ALA A 1 190 ? 7.324 22.844 -11.125 1 85.31 190 ALA A C 1
ATOM 1505 O O . ALA A 1 190 ? 7.043 23.906 -10.562 1 85.31 190 ALA A O 1
ATOM 1506 N N . GLU A 1 191 ? 6.848 22.5 -12.25 1 86.06 191 GLU A N 1
ATOM 1507 C CA . GLU A 1 191 ? 5.91 23.359 -12.969 1 86.06 191 GLU A CA 1
ATOM 1508 C C . GLU A 1 191 ? 4.645 23.594 -12.148 1 86.06 191 GLU A C 1
ATOM 1510 O O . GLU A 1 191 ? 4.059 22.656 -11.609 1 86.06 191 GLU A O 1
ATOM 1515 N N . GLY A 1 192 ? 4.277 24.891 -12.008 1 90.56 192 GLY A N 1
ATOM 1516 C CA . GLY A 1 192 ? 3.059 25.25 -11.312 1 90.56 192 GLY A CA 1
ATOM 1517 C C . GLY A 1 192 ? 3.219 25.266 -9.805 1 90.56 192 GLY A C 1
ATOM 1518 O O . GLY A 1 192 ? 2.277 25.594 -9.078 1 90.56 192 GLY A O 1
ATOM 1519 N N . GLN A 1 193 ? 4.402 24.938 -9.328 1 91.44 193 GLN A N 1
ATOM 1520 C CA . GLN A 1 193 ? 4.656 24.859 -7.895 1 91.44 193 GLN A CA 1
ATOM 1521 C C . GLN A 1 193 ? 5.141 26.188 -7.34 1 91.44 193 GLN A C 1
ATOM 1523 O O . GLN A 1 193 ? 5.988 26.844 -7.945 1 91.44 193 GLN A O 1
ATOM 1528 N N . ASN A 1 194 ? 4.609 26.609 -6.207 1 93.25 194 ASN A N 1
ATOM 1529 C CA . ASN A 1 194 ? 4.902 27.922 -5.605 1 93.25 194 ASN A CA 1
ATOM 1530 C C . ASN A 1 194 ? 5.105 27.797 -4.098 1 93.25 194 ASN A C 1
ATOM 1532 O O . ASN A 1 194 ? 4.715 26.812 -3.488 1 93.25 194 ASN A O 1
ATOM 1536 N N . GLU A 1 195 ? 5.742 28.844 -3.58 1 93.75 195 GLU A N 1
ATOM 1537 C CA . GLU A 1 195 ? 5.973 28.953 -2.143 1 93.75 195 GLU A CA 1
ATOM 1538 C C . GLU A 1 195 ? 5.922 30.406 -1.678 1 93.75 195 GLU A C 1
ATOM 1540 O O . GLU A 1 195 ? 6.441 31.297 -2.352 1 93.75 195 GLU A O 1
ATOM 1545 N N . ILE A 1 196 ? 5.215 30.641 -0.646 1 94.56 196 ILE A N 1
ATOM 1546 C CA . ILE A 1 196 ? 5.195 31.922 0.054 1 94.56 196 ILE A CA 1
ATOM 1547 C C . ILE A 1 196 ? 5.551 31.703 1.524 1 94.56 196 ILE A C 1
ATOM 1549 O O . ILE A 1 196 ? 4.84 31 2.248 1 94.56 196 ILE A O 1
ATOM 1553 N N . ASP A 1 197 ? 6.605 32.375 1.913 1 94.5 197 ASP A N 1
ATOM 1554 C CA . ASP A 1 197 ? 7.078 32.188 3.285 1 94.5 197 ASP A CA 1
ATOM 1555 C C . ASP A 1 197 ? 6.707 33.406 4.145 1 94.5 197 ASP A C 1
ATOM 1557 O O . ASP A 1 197 ? 6.887 34.531 3.721 1 94.5 197 ASP A O 1
ATOM 1561 N N . PHE A 1 198 ? 6.152 33.125 5.285 1 95.81 198 PHE A N 1
ATOM 1562 C CA . PHE A 1 198 ? 5.867 34.188 6.238 1 95.81 198 PHE A CA 1
ATOM 1563 C C . PHE A 1 198 ? 6.672 34 7.52 1 95.81 198 PHE A C 1
ATOM 1565 O O . PHE A 1 198 ? 7.137 32.906 7.809 1 95.81 198 PHE A O 1
ATOM 1572 N N . LYS A 1 199 ? 6.852 35.031 8.242 1 95.12 199 LYS A N 1
ATOM 1573 C CA . LYS A 1 199 ? 7.711 35.062 9.414 1 95.12 199 LYS A CA 1
ATOM 1574 C C . LYS A 1 199 ? 7.234 34.094 10.484 1 95.12 199 LYS A C 1
ATOM 1576 O O . LYS A 1 199 ? 6.027 33.938 10.703 1 95.12 199 LYS A O 1
ATOM 1581 N N . TYR A 1 200 ? 8.18 33.5 11.156 1 95.44 200 TYR A N 1
ATOM 1582 C CA . TYR A 1 200 ? 7.863 32.531 12.227 1 95.44 200 TYR A CA 1
ATOM 1583 C C . TYR A 1 200 ? 7.172 33.25 13.391 1 95.44 200 TYR A C 1
ATOM 1585 O O . TYR A 1 200 ? 7.164 34.469 13.461 1 95.44 200 TYR A O 1
ATOM 1593 N N . GLY A 1 201 ? 6.5 32.5 14.281 1 96.62 201 GLY A N 1
ATOM 1594 C CA . GLY A 1 201 ? 5.805 32.969 15.469 1 96.62 201 GLY A CA 1
ATOM 1595 C C . GLY A 1 201 ? 5.504 31.859 16.469 1 96.62 201 GLY A C 1
ATOM 1596 O O . GLY A 1 201 ? 6 30.75 16.328 1 96.62 201 GLY A O 1
ATOM 1597 N N . ASP A 1 202 ? 4.812 32.281 17.484 1 97.5 202 ASP A N 1
ATOM 1598 C CA . ASP A 1 202 ? 4.426 31.266 18.469 1 97.5 202 ASP A CA 1
ATOM 1599 C C . ASP A 1 202 ? 3.598 30.172 17.812 1 97.5 202 ASP A C 1
ATOM 1601 O O . ASP A 1 202 ? 2.869 30.422 16.859 1 97.5 202 ASP A O 1
ATOM 1605 N N . ALA A 1 203 ? 3.652 29 18.359 1 98.62 203 ALA A N 1
ATOM 1606 C CA . ALA A 1 203 ? 3.166 27.781 17.703 1 98.62 203 ALA A CA 1
ATOM 1607 C C . ALA A 1 203 ? 1.668 27.875 17.438 1 98.62 203 ALA A C 1
ATOM 1609 O O . ALA A 1 203 ? 1.208 27.516 16.344 1 98.62 203 ALA A O 1
ATOM 1610 N N . LEU A 1 204 ? 0.881 28.297 18.375 1 98.5 204 LEU A N 1
ATOM 1611 C CA . LEU A 1 204 ? -0.568 28.328 18.203 1 98.5 204 LEU A CA 1
ATOM 1612 C C . LEU A 1 204 ? -0.97 29.328 17.125 1 98.5 204 LEU A C 1
ATOM 1614 O O . LEU A 1 204 ? -1.761 29 16.234 1 98.5 204 LEU A O 1
ATOM 1618 N N . THR A 1 205 ? -0.441 30.531 17.203 1 97.38 205 THR A N 1
ATOM 1619 C CA . THR A 1 205 ? -0.715 31.562 16.203 1 97.38 205 THR A CA 1
ATOM 1620 C C . THR A 1 205 ? -0.27 31.109 14.82 1 97.38 205 THR A C 1
ATOM 1622 O O . THR A 1 205 ? -0.943 31.375 13.828 1 97.38 205 THR A O 1
ATOM 1625 N N . THR A 1 206 ? 0.833 30.422 14.805 1 98.31 206 THR A N 1
ATOM 1626 C CA . THR A 1 206 ? 1.346 29.953 13.523 1 98.31 206 THR A CA 1
ATOM 1627 C C . THR A 1 206 ? 0.418 28.891 12.922 1 98.31 206 THR A C 1
ATOM 1629 O O . THR A 1 206 ? 0.179 28.875 11.719 1 98.31 206 THR A O 1
ATOM 1632 N N . ALA A 1 207 ? -0.074 28 13.734 1 98.69 207 ALA A N 1
ATOM 1633 C CA . ALA A 1 207 ? -1.043 27.016 13.242 1 98.69 207 ALA A CA 1
ATOM 1634 C C . ALA A 1 207 ? -2.279 27.719 12.68 1 98.69 207 ALA A C 1
ATOM 1636 O O . ALA A 1 207 ? -2.771 27.344 11.609 1 98.69 207 ALA A O 1
ATOM 1637 N N . ASP A 1 208 ? -2.805 28.734 13.367 1 98.12 208 ASP A N 1
ATOM 1638 C CA . ASP A 1 208 ? -3.91 29.547 12.867 1 98.12 208 ASP A CA 1
ATOM 1639 C C . ASP A 1 208 ? -3.559 30.188 11.523 1 98.12 208 ASP A C 1
ATOM 1641 O O . ASP A 1 208 ? -4.387 30.219 10.609 1 98.12 208 ASP A O 1
ATOM 1645 N N . ARG A 1 209 ? -2.375 30.656 11.469 1 97.81 209 ARG A N 1
ATOM 1646 C CA . ARG A 1 209 ? -1.921 31.344 10.266 1 97.81 209 ARG A CA 1
ATOM 1647 C C . ARG A 1 209 ? -1.812 30.391 9.086 1 97.81 209 ARG A C 1
ATOM 1649 O O . ARG A 1 209 ? -2.072 30.766 7.945 1 97.81 209 ARG A O 1
ATOM 1656 N N . ILE A 1 210 ? -1.37 29.156 9.32 1 98.38 210 ILE A N 1
ATOM 1657 C CA . ILE A 1 210 ? -1.305 28.172 8.25 1 98.38 210 ILE A CA 1
ATOM 1658 C C . ILE A 1 210 ? -2.697 27.969 7.656 1 98.38 210 ILE A C 1
ATOM 1660 O O . ILE A 1 210 ? -2.859 27.938 6.434 1 98.38 210 ILE A O 1
ATOM 1664 N N . MET A 1 211 ? -3.674 27.828 8.508 1 97.94 211 MET A N 1
ATOM 1665 C CA . MET A 1 211 ? -5.047 27.656 8.031 1 97.94 211 MET A CA 1
ATOM 1666 C C . MET A 1 211 ? -5.512 28.875 7.242 1 97.94 211 MET A C 1
ATOM 1668 O O . MET A 1 211 ? -6.148 28.734 6.199 1 97.94 211 MET A O 1
ATOM 1672 N N . THR A 1 212 ? -5.207 30.031 7.754 1 97.38 212 THR A N 1
ATOM 1673 C CA . THR A 1 212 ? -5.562 31.266 7.074 1 97.38 212 THR A CA 1
ATOM 1674 C C . THR A 1 212 ? -4.84 31.375 5.734 1 97.38 212 THR A C 1
ATOM 1676 O O . THR A 1 212 ? -5.434 31.781 4.73 1 97.38 212 THR A O 1
ATOM 1679 N N . PHE A 1 213 ? -3.592 31.031 5.773 1 97.81 213 PHE A N 1
ATOM 1680 C CA . PHE A 1 213 ? -2.766 31.047 4.57 1 97.81 213 PHE A CA 1
ATOM 1681 C C . PHE A 1 213 ? -3.41 30.234 3.461 1 97.81 213 PHE A C 1
ATOM 1683 O O . PHE A 1 213 ? -3.551 30.703 2.332 1 97.81 213 PHE A O 1
ATOM 1690 N N . LYS A 1 214 ? -3.791 29.047 3.775 1 97.88 214 LYS A N 1
ATOM 1691 C CA . LYS A 1 214 ? -4.402 28.172 2.787 1 97.88 214 LYS A CA 1
ATOM 1692 C C . LYS A 1 214 ? -5.695 28.766 2.238 1 97.88 214 LYS A C 1
ATOM 1694 O O . LYS A 1 214 ? -5.965 28.672 1.039 1 97.88 214 LYS A O 1
ATOM 1699 N N . LEU A 1 215 ? -6.473 29.359 3.1 1 96.56 215 LEU A N 1
ATOM 1700 C CA . LEU A 1 215 ? -7.715 30 2.688 1 96.56 215 LEU A CA 1
ATOM 1701 C C . LEU A 1 215 ? -7.441 31.125 1.703 1 96.56 215 LEU A C 1
ATOM 1703 O O . LEU A 1 215 ? -8.102 31.234 0.669 1 96.56 215 LEU A O 1
ATOM 1707 N N . VAL A 1 216 ? -6.488 31.938 2.039 1 97.25 216 VAL A N 1
ATOM 1708 C CA . VAL A 1 216 ? -6.168 33.125 1.229 1 97.25 216 VAL A CA 1
ATOM 1709 C C . VAL A 1 216 ? -5.656 32.656 -0.14 1 97.25 216 VAL A C 1
ATOM 1711 O O . VAL A 1 216 ? -6.109 33.156 -1.172 1 97.25 216 VAL A O 1
ATOM 1714 N N . VAL A 1 217 ? -4.734 31.703 -0.153 1 97.5 217 VAL A N 1
ATOM 1715 C CA . VAL A 1 217 ? -4.125 31.219 -1.384 1 97.5 217 VAL A CA 1
ATOM 1716 C C . VAL A 1 217 ? -5.207 30.656 -2.307 1 97.5 217 VAL A C 1
ATOM 1718 O O . VAL A 1 217 ? -5.238 30.984 -3.498 1 97.5 217 VAL A O 1
ATOM 1721 N N . LYS A 1 218 ? -6.094 29.938 -1.787 1 96.62 218 LYS A N 1
ATOM 1722 C CA . LYS A 1 218 ? -7.164 29.344 -2.584 1 96.62 218 LYS A CA 1
ATOM 1723 C C . LYS A 1 218 ? -8.109 30.422 -3.111 1 96.62 218 LYS A C 1
ATOM 1725 O O . LYS A 1 218 ? -8.492 30.391 -4.281 1 96.62 218 LYS A O 1
ATOM 1730 N N . SER A 1 219 ? -8.484 31.359 -2.279 1 95.25 219 SER A N 1
ATOM 1731 C CA . SER A 1 219 ? -9.445 32.406 -2.643 1 95.25 219 SER A CA 1
ATOM 1732 C C . SER A 1 219 ? -8.891 33.312 -3.738 1 95.25 219 SER A C 1
ATOM 1734 O O . SER A 1 219 ? -9.586 33.625 -4.703 1 95.25 219 SER A O 1
ATOM 1736 N N . ILE A 1 220 ? -7.66 33.688 -3.533 1 96.38 220 ILE A N 1
ATOM 1737 C CA . ILE A 1 220 ? -7.051 34.594 -4.492 1 96.38 220 ILE A CA 1
ATOM 1738 C C . ILE A 1 220 ? -6.801 33.875 -5.809 1 96.38 220 ILE A C 1
ATOM 1740 O O . ILE A 1 220 ? -6.941 34.438 -6.887 1 96.38 220 ILE A O 1
ATOM 1744 N N . ALA A 1 221 ? -6.395 32.594 -5.766 1 95.31 221 ALA A N 1
ATOM 1745 C CA . ALA A 1 221 ? -6.219 31.797 -6.984 1 95.31 221 ALA A CA 1
ATOM 1746 C C . ALA A 1 221 ? -7.5 31.781 -7.812 1 95.31 221 ALA A C 1
ATOM 1748 O O . ALA A 1 221 ? -7.461 31.969 -9.031 1 95.31 221 ALA A O 1
ATOM 1749 N N . GLN A 1 222 ? -8.578 31.594 -7.164 1 93.81 222 GLN A N 1
ATOM 1750 C CA . GLN A 1 222 ? -9.867 31.531 -7.84 1 93.81 222 GLN A CA 1
ATOM 1751 C C . GLN A 1 222 ? -10.172 32.844 -8.562 1 93.81 222 GLN A C 1
ATOM 1753 O O . GLN A 1 222 ? -10.727 32.844 -9.664 1 93.81 222 GLN A O 1
ATOM 1758 N N . ARG A 1 223 ? -9.812 33.906 -7.984 1 92.62 223 ARG A N 1
ATOM 1759 C CA . ARG A 1 223 ? -10.047 35.219 -8.57 1 92.62 223 ARG A CA 1
ATOM 1760 C C . ARG A 1 223 ? -9.227 35.406 -9.836 1 92.62 223 ARG A C 1
ATOM 1762 O O . ARG A 1 223 ? -9.578 36.219 -10.703 1 92.62 223 ARG A O 1
ATOM 1769 N N . HIS A 1 224 ? -8.195 34.688 -9.93 1 92.56 224 HIS A N 1
ATOM 1770 C CA . HIS A 1 224 ? -7.336 34.781 -11.102 1 92.56 224 HIS A CA 1
ATOM 1771 C C . HIS A 1 224 ? -7.68 33.656 -12.102 1 92.56 224 HIS A C 1
ATOM 1773 O O . HIS A 1 224 ? -6.934 33.438 -13.062 1 92.56 224 HIS A O 1
ATOM 1779 N N . GLY A 1 225 ? -8.781 32.906 -11.773 1 91.75 225 GLY A N 1
ATOM 1780 C CA . GLY A 1 225 ? -9.18 31.828 -12.648 1 91.75 225 GLY A CA 1
ATOM 1781 C C . GLY A 1 225 ? -8.312 30.594 -12.508 1 91.75 225 GLY A C 1
ATOM 1782 O O . GLY A 1 225 ? -8.219 29.781 -13.43 1 91.75 225 GLY A O 1
ATOM 1783 N N . LEU A 1 226 ? -7.617 30.469 -11.422 1 94.62 226 LEU A N 1
ATOM 1784 C CA . LEU A 1 226 ? -6.746 29.328 -11.141 1 94.62 226 LEU A CA 1
ATOM 1785 C C . LEU A 1 226 ? -7.254 28.547 -9.938 1 94.62 226 LEU A C 1
ATOM 1787 O O . LEU A 1 226 ? -8.141 29.016 -9.211 1 94.62 226 LEU A O 1
ATOM 1791 N N . PHE A 1 227 ? -6.773 27.375 -9.82 1 95.94 227 PHE A N 1
ATOM 1792 C CA . PHE A 1 227 ? -7.023 26.547 -8.641 1 95.94 227 PHE A CA 1
ATOM 1793 C C . PHE A 1 227 ? -5.73 26.281 -7.875 1 95.94 227 PHE A C 1
ATOM 1795 O O . PHE A 1 227 ? -4.77 25.75 -8.43 1 95.94 227 PHE A O 1
ATOM 1802 N N . ALA A 1 228 ? -5.746 26.656 -6.633 1 96.75 228 ALA A N 1
ATOM 1803 C CA . ALA A 1 228 ? -4.602 26.344 -5.777 1 96.75 228 ALA A CA 1
ATOM 1804 C C . ALA A 1 228 ? -4.797 25.016 -5.055 1 96.75 228 ALA A C 1
ATOM 1806 O O . ALA A 1 228 ? -5.828 24.797 -4.414 1 96.75 228 ALA A O 1
ATOM 1807 N N . SER A 1 229 ? -3.814 24.156 -5.215 1 97.62 229 SER A N 1
ATOM 1808 C CA . SER A 1 229 ? -3.91 22.859 -4.566 1 97.62 229 SER A CA 1
ATOM 1809 C C . SER A 1 229 ? -2.752 22.625 -3.598 1 97.62 229 SER A C 1
ATOM 1811 O O . SER A 1 229 ? -1.598 22.906 -3.932 1 97.62 229 SER A O 1
ATOM 1813 N N . PHE A 1 230 ? -3.113 22.141 -2.445 1 98.12 230 PHE A N 1
ATOM 1814 C CA . PHE A 1 230 ? -2.131 21.75 -1.438 1 98.12 230 PHE A CA 1
ATOM 1815 C C . PHE A 1 230 ? -1.964 20.234 -1.391 1 98.12 230 PHE A C 1
ATOM 1817 O O . PHE A 1 230 ? -1.43 19.703 -0.421 1 98.12 230 PHE A O 1
ATOM 1824 N N . MET A 1 231 ? -2.508 19.531 -2.445 1 97.88 231 MET A N 1
ATOM 1825 C CA . MET A 1 231 ? -2.207 18.109 -2.623 1 97.88 231 MET A CA 1
ATOM 1826 C C . MET A 1 231 ? -0.707 17.891 -2.777 1 97.88 231 MET A C 1
ATOM 1828 O O . MET A 1 231 ? -0.061 18.531 -3.607 1 97.88 231 MET A O 1
ATOM 1832 N N . PRO A 1 232 ? -0.14 17 -2.043 1 97.88 232 PRO A N 1
ATOM 1833 C CA . PRO A 1 232 ? 1.319 16.875 -1.983 1 97.88 232 PRO A CA 1
ATOM 1834 C C . PRO A 1 232 ? 1.936 16.5 -3.328 1 97.88 232 PRO A C 1
ATOM 1836 O O . PRO A 1 232 ? 2.99 17.031 -3.695 1 97.88 232 PRO A O 1
ATOM 1839 N N . LYS A 1 233 ? 1.35 15.625 -4.039 1 97.19 233 LYS A N 1
ATOM 1840 C CA . LYS A 1 233 ? 1.893 15.156 -5.312 1 97.19 233 LYS A CA 1
ATOM 1841 C C . LYS A 1 233 ? 0.791 15.008 -6.355 1 97.19 233 LYS A C 1
ATOM 1843 O O . LYS A 1 233 ? 0.379 13.891 -6.672 1 97.19 233 LYS A O 1
ATOM 1848 N N . PRO A 1 234 ? 0.392 16.062 -7.023 1 96.62 234 PRO A N 1
ATOM 1849 C CA . PRO A 1 234 ? -0.674 15.961 -8.023 1 96.62 234 PRO A CA 1
ATOM 1850 C C . PRO A 1 234 ? -0.195 15.336 -9.328 1 96.62 234 PRO A C 1
ATOM 1852 O O . PRO A 1 234 ? -0.988 14.734 -10.055 1 96.62 234 PRO A O 1
ATOM 1855 N N . ILE A 1 235 ? 1.089 15.453 -9.633 1 94.5 235 ILE A N 1
ATOM 1856 C CA . ILE A 1 235 ? 1.604 14.992 -10.914 1 94.5 235 ILE A CA 1
ATOM 1857 C C . ILE A 1 235 ? 2.76 14.023 -10.688 1 94.5 235 ILE A C 1
ATOM 1859 O O . ILE A 1 235 ? 3.719 14.336 -9.984 1 94.5 235 ILE A O 1
ATOM 1863 N N . PHE A 1 236 ? 2.652 12.859 -11.266 1 93.69 236 PHE A N 1
ATOM 1864 C CA . PHE A 1 236 ? 3.711 11.852 -11.211 1 93.69 236 PHE A CA 1
ATOM 1865 C C . PHE A 1 236 ? 4.961 12.352 -11.922 1 93.69 236 PHE A C 1
ATOM 1867 O O . PHE A 1 236 ? 4.875 12.969 -12.984 1 93.69 236 PHE A O 1
ATOM 1874 N N . GLY A 1 237 ? 6.125 12.062 -11.32 1 91.38 237 GLY A N 1
ATOM 1875 C CA . GLY A 1 237 ? 7.383 12.258 -12.023 1 91.38 237 GLY A CA 1
ATOM 1876 C C . GLY A 1 237 ? 7.996 13.625 -11.789 1 91.38 237 GLY A C 1
ATOM 1877 O O . GLY A 1 237 ? 9.07 13.93 -12.312 1 91.38 237 GLY A O 1
ATOM 1878 N N . ILE A 1 238 ? 7.328 14.477 -11.023 1 91.25 238 ILE A N 1
ATOM 1879 C CA . ILE A 1 238 ? 7.902 15.773 -10.695 1 91.25 238 ILE A CA 1
ATOM 1880 C C . ILE A 1 238 ? 7.902 15.977 -9.18 1 91.25 238 ILE A C 1
ATOM 1882 O O . ILE A 1 238 ? 7.402 15.125 -8.438 1 91.25 238 ILE A O 1
ATOM 1886 N N . ASN A 1 239 ? 8.516 17.047 -8.734 1 93 239 ASN A N 1
ATOM 1887 C CA . ASN A 1 239 ? 8.578 17.328 -7.301 1 93 239 ASN A CA 1
ATOM 1888 C C . ASN A 1 239 ? 7.191 17.578 -6.719 1 93 239 ASN A C 1
ATOM 1890 O O . ASN A 1 239 ? 6.297 18.062 -7.414 1 93 239 ASN A O 1
ATOM 1894 N N . GLY A 1 240 ? 6.992 17.234 -5.434 1 95.12 240 GLY A N 1
ATOM 1895 C CA . GLY A 1 240 ? 5.75 17.484 -4.723 1 95.12 240 GLY A CA 1
ATOM 1896 C C . GLY A 1 240 ? 5.828 18.656 -3.766 1 95.12 240 GLY A C 1
ATOM 1897 O O . GLY A 1 240 ? 6.891 19.25 -3.596 1 95.12 240 GLY A O 1
ATOM 1898 N N . SER A 1 241 ? 4.711 19 -3.193 1 96.44 241 SER A N 1
ATOM 1899 C CA . SER A 1 241 ? 4.625 20.125 -2.266 1 96.44 241 SER A CA 1
ATOM 1900 C C . SER A 1 241 ? 4.809 19.656 -0.823 1 96.44 241 SER A C 1
ATOM 1902 O O . SER A 1 241 ? 4.098 18.766 -0.353 1 96.44 241 SER A O 1
ATOM 1904 N N . GLY A 1 242 ? 5.762 20.25 -0.109 1 96.5 242 GLY A N 1
ATOM 1905 C CA . GLY A 1 242 ? 5.992 20 1.305 1 96.5 242 GLY A CA 1
ATOM 1906 C C . GLY A 1 242 ? 5.609 21.172 2.189 1 96.5 242 GLY A C 1
ATOM 1907 O O . GLY A 1 242 ? 5.188 22.219 1.692 1 96.5 242 GLY A O 1
ATOM 1908 N N . MET A 1 243 ? 5.645 20.906 3.422 1 97.81 243 MET A N 1
ATOM 1909 C CA . MET A 1 243 ? 5.531 21.906 4.48 1 97.81 243 MET A CA 1
ATOM 1910 C C . MET A 1 243 ? 6.629 21.734 5.523 1 97.81 243 MET A C 1
ATOM 1912 O O . MET A 1 243 ? 6.387 21.172 6.594 1 97.81 243 MET A O 1
ATOM 1916 N N . HIS A 1 244 ? 7.809 22.172 5.156 1 96.94 244 HIS A N 1
ATOM 1917 C CA . HIS A 1 244 ? 8.875 22.109 6.152 1 96.94 244 HIS A CA 1
ATOM 1918 C C . HIS A 1 244 ? 8.508 22.891 7.41 1 96.94 244 HIS A C 1
ATOM 1920 O O . HIS A 1 244 ? 7.914 23.969 7.324 1 96.94 244 HIS A O 1
ATOM 1926 N N . VAL A 1 245 ? 8.898 22.312 8.516 1 98.38 245 VAL A N 1
ATOM 1927 C CA . VAL A 1 245 ? 8.562 22.938 9.789 1 98.38 245 VAL A CA 1
ATOM 1928 C C . VAL A 1 245 ? 9.844 23.297 10.539 1 98.38 245 VAL A C 1
ATOM 1930 O O . VAL A 1 245 ? 10.555 22.406 11.031 1 98.38 245 VAL A O 1
ATOM 1933 N N . ASN A 1 246 ? 10.109 24.562 10.602 1 98.25 246 ASN A N 1
ATOM 1934 C CA . ASN A 1 246 ? 11.195 25.078 11.43 1 98.25 246 ASN A CA 1
ATOM 1935 C C . ASN A 1 246 ? 10.75 25.297 12.867 1 98.25 246 ASN A C 1
ATOM 1937 O O . ASN A 1 246 ? 9.75 25.984 13.109 1 98.25 246 ASN A O 1
ATOM 1941 N N . MET A 1 247 ? 11.492 24.703 13.82 1 98.81 247 MET A N 1
ATOM 1942 C CA . MET A 1 247 ? 11.07 24.766 15.211 1 98.81 247 MET A CA 1
ATOM 1943 C C . MET A 1 247 ? 12.211 25.234 16.109 1 98.81 247 MET A C 1
ATOM 1945 O O . MET A 1 247 ? 13.367 24.891 15.883 1 98.81 247 MET A O 1
ATOM 1949 N N . SER A 1 248 ? 11.867 25.984 17.156 1 98.56 248 SER A N 1
ATOM 1950 C CA . SER A 1 248 ? 12.781 26.359 18.234 1 98.56 248 SER A CA 1
ATOM 1951 C C . SER A 1 248 ? 12.047 26.453 19.578 1 98.56 248 SER A C 1
ATOM 1953 O O . SER A 1 248 ? 10.836 26.672 19.609 1 98.56 248 SER A O 1
ATOM 1955 N N . LEU A 1 249 ? 12.742 26.203 20.609 1 98.75 249 LEU A N 1
ATOM 1956 C CA . LEU A 1 249 ? 12.242 26.422 21.969 1 98.75 249 LEU A CA 1
ATOM 1957 C C . LEU A 1 249 ? 12.953 27.578 22.641 1 98.75 249 LEU A C 1
ATOM 1959 O O . LEU A 1 249 ? 14.164 27.766 22.453 1 98.75 249 LEU A O 1
ATOM 1963 N N . PHE A 1 250 ? 12.188 28.359 23.344 1 98.31 250 PHE A N 1
ATOM 1964 C CA . PHE A 1 250 ? 12.727 29.453 24.109 1 98.31 250 PHE A CA 1
ATOM 1965 C C . PHE A 1 250 ? 12.477 29.25 25.609 1 98.31 250 PHE A C 1
ATOM 1967 O O . PHE A 1 250 ? 11.438 28.719 26 1 98.31 250 PHE A O 1
ATOM 1974 N N . LYS A 1 251 ? 13.391 29.609 26.391 1 97.56 251 LYS A N 1
ATOM 1975 C CA . LYS A 1 251 ? 13.312 29.594 27.844 1 97.56 251 LYS A CA 1
ATOM 1976 C C . LYS A 1 251 ? 13.891 30.875 28.438 1 97.56 251 LYS A C 1
ATOM 1978 O O . LYS A 1 251 ? 15.023 31.25 28.125 1 97.56 251 LYS A O 1
ATOM 1983 N N . ASP A 1 252 ? 13.125 31.578 29.234 1 95.25 252 ASP A N 1
ATOM 1984 C CA . ASP A 1 252 ? 13.539 32.844 29.859 1 95.25 252 ASP A CA 1
ATOM 1985 C C . ASP A 1 252 ? 13.969 33.844 28.812 1 95.25 252 ASP A C 1
ATOM 1987 O O . ASP A 1 252 ? 15.016 34.5 28.953 1 95.25 252 ASP A O 1
ATOM 1991 N N . GLY A 1 253 ? 13.273 33.844 27.672 1 93.19 253 GLY A N 1
ATOM 1992 C CA . GLY A 1 253 ? 13.484 34.844 26.625 1 93.19 253 GLY A CA 1
ATOM 1993 C C . GLY A 1 253 ? 14.664 34.531 25.734 1 93.19 253 GLY A C 1
ATOM 1994 O O . GLY A 1 253 ? 15 35.312 24.828 1 93.19 253 GLY A O 1
ATOM 1995 N N . LYS A 1 254 ? 15.25 33.375 25.922 1 96.75 254 LYS A N 1
ATOM 1996 C CA . LYS A 1 254 ? 16.406 33 25.125 1 96.75 254 LYS A CA 1
ATOM 1997 C C . LYS A 1 254 ? 16.156 31.703 24.359 1 96.75 254 LYS A C 1
ATOM 1999 O O . LYS A 1 254 ? 15.422 30.844 24.844 1 96.75 254 LYS A O 1
ATOM 2004 N N . ASN A 1 255 ? 16.812 31.625 23.25 1 98.19 255 ASN A N 1
ATOM 2005 C CA . ASN A 1 255 ? 16.719 30.406 22.453 1 98.19 255 ASN A CA 1
ATOM 2006 C C . ASN A 1 255 ? 17.422 29.234 23.141 1 98.19 255 ASN A C 1
ATOM 2008 O O . ASN A 1 255 ? 18.641 29.234 23.297 1 98.19 255 ASN A O 1
ATOM 2012 N N . ALA A 1 256 ? 16.703 28.25 23.453 1 98.5 256 ALA A N 1
ATOM 2013 C CA . ALA A 1 256 ? 17.188 27.156 24.281 1 98.5 256 ALA A CA 1
ATOM 2014 C C . ALA A 1 256 ? 18.047 26.188 23.453 1 98.5 256 ALA A C 1
ATOM 2016 O O . ALA A 1 256 ? 18.703 25.312 24.016 1 98.5 256 ALA A O 1
ATOM 2017 N N . PHE A 1 257 ? 18.094 26.391 22.141 1 98.62 257 PHE A N 1
ATOM 2018 C CA . PHE A 1 257 ? 18.812 25.469 21.281 1 98.62 257 PHE A CA 1
ATOM 2019 C C . PHE A 1 257 ? 20.25 25.922 21.094 1 98.62 257 PHE A C 1
ATOM 2021 O O . PHE A 1 257 ? 21.062 25.203 20.5 1 98.62 257 PHE A O 1
ATOM 2028 N N . VAL A 1 258 ? 20.625 27.031 21.719 1 97.81 258 VAL A N 1
ATOM 2029 C CA . VAL A 1 258 ? 21.906 27.656 21.406 1 97.81 258 VAL A CA 1
ATOM 2030 C C . VAL A 1 258 ? 22.938 27.281 22.469 1 97.81 258 VAL A C 1
ATOM 2032 O O . VAL A 1 258 ? 22.641 27.344 23.672 1 97.81 258 VAL A O 1
ATOM 2035 N N . ASP A 1 259 ? 24.062 26.828 22.031 1 97.19 259 ASP A N 1
ATOM 2036 C CA . ASP A 1 259 ? 25.281 26.734 22.828 1 97.19 259 ASP A CA 1
ATOM 2037 C C . ASP A 1 259 ? 26.516 27.062 21.984 1 97.19 259 ASP A C 1
ATOM 2039 O O . ASP A 1 259 ? 26.969 26.234 21.203 1 97.19 259 ASP A O 1
ATOM 2043 N N . ASP A 1 260 ? 27.094 28.141 22.297 1 94.75 260 ASP A N 1
ATOM 2044 C CA . ASP A 1 260 ? 28.188 28.656 21.484 1 94.75 260 ASP A CA 1
ATOM 2045 C C . ASP A 1 260 ? 29.438 27.797 21.641 1 94.75 260 ASP A C 1
ATOM 2047 O O . ASP A 1 260 ? 30.375 27.891 20.844 1 94.75 260 ASP A O 1
ATOM 2051 N N . ASN A 1 261 ? 29.5 27.031 22.641 1 96.06 261 ASN A N 1
ATOM 2052 C CA . ASN A 1 261 ? 30.688 26.234 22.906 1 96.06 261 ASN A CA 1
ATOM 2053 C C . ASN A 1 261 ? 30.641 24.891 22.172 1 96.06 261 ASN A C 1
ATOM 2055 O O . ASN A 1 261 ? 31.641 24.188 22.094 1 96.06 261 ASN A O 1
ATOM 2059 N N . ASP A 1 262 ? 29.5 24.547 21.734 1 96.06 262 ASP A N 1
ATOM 2060 C CA . ASP A 1 262 ? 29.344 23.312 20.953 1 96.06 262 ASP A CA 1
ATOM 2061 C C . ASP A 1 262 ? 29.859 23.484 19.531 1 96.06 262 ASP A C 1
ATOM 2063 O O . ASP A 1 262 ? 29.672 24.547 18.922 1 96.06 262 ASP A O 1
ATOM 2067 N N . PRO A 1 263 ? 30.5 22.484 18.953 1 93.94 263 PRO A N 1
ATOM 2068 C CA . PRO A 1 263 ? 31.047 22.594 17.594 1 93.94 263 PRO A CA 1
ATOM 2069 C C . PRO A 1 263 ? 29.984 22.969 16.562 1 93.94 263 PRO A C 1
ATOM 2071 O O . PRO A 1 263 ? 30.281 23.609 15.57 1 93.94 263 PRO A O 1
ATOM 2074 N N . ASN A 1 264 ? 28.766 22.609 16.766 1 94.56 264 ASN A N 1
ATOM 2075 C CA . ASN A 1 264 ? 27.688 22.922 15.844 1 94.56 264 ASN A CA 1
ATOM 2076 C C . ASN A 1 264 ? 26.891 24.125 16.312 1 94.56 264 ASN A C 1
ATOM 2078 O O . ASN A 1 264 ? 25.922 24.531 15.672 1 94.56 264 ASN A O 1
ATOM 2082 N N . GLY A 1 265 ? 27.266 24.609 17.453 1 96.44 265 GLY A N 1
ATOM 2083 C CA . GLY A 1 265 ? 26.516 25.734 18.016 1 96.44 265 GLY A CA 1
ATOM 2084 C C . GLY A 1 265 ? 25.188 25.328 18.609 1 96.44 265 GLY A C 1
ATOM 2085 O O . GLY A 1 265 ? 24.266 26.125 18.703 1 96.44 265 GLY A O 1
ATOM 2086 N N . LEU A 1 266 ? 25.047 24.062 18.984 1 98 266 LEU A N 1
ATOM 2087 C CA . LEU A 1 266 ? 23.766 23.531 19.469 1 98 266 LEU A CA 1
ATOM 2088 C C . LEU A 1 266 ? 23.875 23.141 20.938 1 98 266 LEU A C 1
ATOM 2090 O O . LEU A 1 266 ? 24.891 22.594 21.359 1 98 266 LEU A O 1
ATOM 2094 N N . SER A 1 267 ? 22.891 23.422 21.672 1 98.25 267 SER A N 1
ATOM 2095 C CA . SER A 1 267 ? 22.812 23.016 23.078 1 98.25 267 SER A CA 1
ATOM 2096 C C . SER A 1 267 ? 22.406 21.547 23.203 1 98.25 267 SER A C 1
ATOM 2098 O O . SER A 1 267 ? 21.906 20.938 22.25 1 98.25 267 SER A O 1
ATOM 2100 N N . PRO A 1 268 ? 22.625 20.953 24.391 1 98.12 268 PRO A N 1
ATOM 2101 C CA . PRO A 1 268 ? 22.094 19.609 24.641 1 98.12 268 PRO A CA 1
ATOM 2102 C C . PRO A 1 268 ? 20.594 19.516 24.406 1 98.12 268 PRO A C 1
ATOM 2104 O O . PRO A 1 268 ? 20.109 18.469 23.953 1 98.12 268 PRO A O 1
ATOM 2107 N N . ILE A 1 269 ? 19.875 20.578 24.641 1 98.56 269 ILE A N 1
ATOM 2108 C CA . ILE A 1 269 ? 18.438 20.609 24.453 1 98.56 269 ILE A CA 1
ATOM 2109 C C . ILE A 1 269 ? 18.078 20.422 22.984 1 98.56 269 ILE A C 1
ATOM 2111 O O . ILE A 1 269 ? 17.141 19.703 22.656 1 98.56 269 ILE A O 1
ATOM 2115 N N . ALA A 1 270 ? 18.844 21.062 22.156 1 98.62 270 ALA A N 1
ATOM 2116 C CA . ALA A 1 270 ? 18.625 20.906 20.719 1 98.62 270 ALA A CA 1
ATOM 2117 C C . ALA A 1 270 ? 18.844 19.453 20.281 1 98.62 270 ALA A C 1
ATOM 2119 O O . ALA A 1 270 ? 18.031 18.906 19.516 1 98.62 270 ALA A O 1
ATOM 2120 N N . TYR A 1 271 ? 19.922 18.859 20.797 1 98.69 271 TYR A N 1
ATOM 2121 C CA . TYR A 1 271 ? 20.219 17.469 20.453 1 98.69 271 TYR A CA 1
ATOM 2122 C C . TYR A 1 271 ? 19.125 16.531 20.969 1 98.69 271 TYR A C 1
ATOM 2124 O O . TYR A 1 271 ? 18.703 15.617 20.266 1 98.69 271 TYR A O 1
ATOM 2132 N N . ASN A 1 272 ? 18.703 16.797 22.203 1 98.81 272 ASN A N 1
ATOM 2133 C CA . ASN A 1 272 ? 17.625 16 22.781 1 98.81 272 ASN A CA 1
ATOM 2134 C C . ASN A 1 272 ? 16.359 16.109 21.922 1 98.81 272 ASN A C 1
ATOM 2136 O O . ASN A 1 272 ? 15.672 15.102 21.703 1 98.81 272 ASN A O 1
ATOM 2140 N N . PHE A 1 273 ? 16.062 17.328 21.469 1 98.81 273 PHE A N 1
ATOM 2141 C CA . PHE A 1 273 ? 14.875 17.578 20.656 1 98.81 273 PHE A CA 1
ATOM 2142 C C . PHE A 1 273 ? 14.938 16.812 19.344 1 98.81 273 PHE A C 1
ATOM 2144 O O . PHE A 1 273 ? 13.969 16.156 18.953 1 98.81 273 PHE A O 1
ATOM 2151 N N . ILE A 1 274 ? 16.062 16.812 18.719 1 98.75 274 ILE A N 1
ATOM 2152 C CA . ILE A 1 274 ? 16.297 16.094 17.469 1 98.75 274 ILE A CA 1
ATOM 2153 C C . ILE A 1 274 ? 16.125 14.594 17.688 1 98.75 274 ILE A C 1
ATOM 2155 O O . ILE A 1 274 ? 15.461 13.914 16.906 1 98.75 274 ILE A O 1
ATOM 2159 N N . ALA A 1 275 ? 16.719 14.094 18.75 1 98.75 275 ALA A N 1
ATOM 2160 C CA . ALA A 1 275 ? 16.625 12.672 19.078 1 98.75 275 ALA A CA 1
ATOM 2161 C C . ALA A 1 275 ? 15.172 12.242 19.297 1 98.75 275 ALA A C 1
ATOM 2163 O O . ALA A 1 275 ? 14.773 11.164 18.859 1 98.75 275 ALA A O 1
ATOM 2164 N N . GLY A 1 276 ? 14.438 13.094 20 1 98.81 276 GLY A N 1
ATOM 2165 C CA . GLY A 1 276 ? 13.023 12.805 20.203 1 98.81 276 GLY A CA 1
ATOM 2166 C C . GLY A 1 276 ? 12.227 12.727 18.922 1 98.81 276 GLY A C 1
ATOM 2167 O O . GLY A 1 276 ? 11.375 11.852 18.766 1 98.81 276 GLY A O 1
ATOM 2168 N N . LEU A 1 277 ? 12.5 13.656 18.016 1 98.75 277 LEU A N 1
ATOM 2169 C CA . LEU A 1 277 ? 11.836 13.641 16.719 1 98.75 277 LEU A CA 1
ATOM 2170 C C . LEU A 1 277 ? 12.156 12.367 15.953 1 98.75 277 LEU A C 1
ATOM 2172 O O . LEU A 1 277 ? 11.25 11.695 15.445 1 98.75 277 LEU A O 1
ATOM 2176 N N . LEU A 1 278 ? 13.438 12 15.891 1 98.25 278 LEU A N 1
ATOM 2177 C CA . LEU A 1 278 ? 13.867 10.836 15.125 1 98.25 278 LEU A CA 1
ATOM 2178 C C . LEU A 1 278 ? 13.289 9.555 15.719 1 98.25 278 LEU A C 1
ATOM 2180 O O . LEU A 1 278 ? 12.898 8.648 14.977 1 98.25 278 LEU A O 1
ATOM 2184 N N . LYS A 1 279 ? 13.219 9.539 17 1 98.12 279 LYS A N 1
ATOM 2185 C CA . LYS A 1 279 ? 12.703 8.359 17.688 1 98.12 279 LYS A CA 1
ATOM 2186 C C . LYS A 1 279 ? 11.227 8.141 17.375 1 98.12 279 LYS A C 1
ATOM 2188 O O . LYS A 1 279 ? 10.781 7 17.25 1 98.12 279 LYS A O 1
ATOM 2193 N N . ASN A 1 280 ? 10.492 9.219 17.172 1 98.69 280 ASN A N 1
ATOM 2194 C CA . ASN A 1 280 ? 9.039 9.094 17.219 1 98.69 280 ASN A CA 1
ATOM 2195 C C . ASN A 1 280 ? 8.406 9.375 15.859 1 98.69 280 ASN A C 1
ATOM 2197 O O . ASN A 1 280 ? 7.219 9.109 15.648 1 98.69 280 ASN A O 1
ATOM 2201 N N . ILE A 1 281 ? 9.117 9.82 14.891 1 98.62 281 ILE A N 1
ATOM 2202 C CA . ILE A 1 281 ? 8.547 10.414 13.688 1 98.62 281 ILE A CA 1
ATOM 2203 C C . ILE A 1 281 ? 7.758 9.367 12.914 1 98.62 281 ILE A C 1
ATOM 2205 O O . ILE A 1 281 ? 6.734 9.68 12.297 1 98.62 281 ILE A O 1
ATOM 2209 N N . LYS A 1 282 ? 8.172 8.109 12.859 1 98.31 282 LYS A N 1
ATOM 2210 C CA . LYS A 1 282 ? 7.453 7.074 12.125 1 98.31 282 LYS A CA 1
ATOM 2211 C C . LYS A 1 282 ? 6.051 6.867 12.703 1 98.31 282 LYS A C 1
ATOM 2213 O O . LYS A 1 282 ? 5.09 6.688 11.953 1 98.31 282 LYS A O 1
ATOM 2218 N N . GLY A 1 283 ? 5.949 6.969 14.023 1 98.62 283 GLY A N 1
ATOM 2219 C CA . GLY A 1 283 ? 4.672 6.785 14.695 1 98.62 283 GLY A CA 1
ATOM 2220 C C . GLY A 1 283 ? 3.725 7.957 14.508 1 98.62 283 GLY A C 1
ATOM 2221 O O . GLY A 1 283 ? 2.539 7.859 14.828 1 98.62 283 GLY A O 1
ATOM 2222 N N . MET A 1 284 ? 4.219 9.055 13.945 1 98.31 284 MET A N 1
ATOM 2223 C CA . MET A 1 284 ? 3.406 10.258 13.758 1 98.31 284 MET A CA 1
ATOM 2224 C C . MET A 1 284 ? 3.252 10.578 12.273 1 98.31 284 MET A C 1
ATOM 2226 O O . MET A 1 284 ? 2.701 11.617 11.914 1 98.31 284 MET A O 1
ATOM 2230 N N . ALA A 1 285 ? 3.73 9.672 11.461 1 98.69 285 ALA A N 1
ATOM 2231 C CA . ALA A 1 285 ? 3.779 9.93 10.023 1 98.69 285 ALA A CA 1
ATOM 2232 C C . ALA A 1 285 ? 2.375 10.102 9.445 1 98.69 285 ALA A C 1
ATOM 2234 O O . ALA A 1 285 ? 2.164 10.906 8.539 1 98.69 285 ALA A O 1
ATOM 2235 N N . ALA A 1 286 ? 1.396 9.391 9.969 1 98.81 286 ALA A N 1
ATOM 2236 C CA . ALA A 1 286 ? 0.028 9.508 9.469 1 98.81 286 ALA A CA 1
ATOM 2237 C C . ALA A 1 286 ? -0.527 10.906 9.727 1 98.81 286 ALA A C 1
ATOM 2239 O O . ALA A 1 286 ? -1.453 11.352 9.047 1 98.81 286 ALA A O 1
ATOM 2240 N N . ILE A 1 287 ? 0.011 11.586 10.703 1 98.81 287 ILE A N 1
ATOM 2241 C CA . ILE A 1 287 ? -0.415 12.938 11.047 1 98.81 287 ILE A CA 1
ATOM 2242 C C . ILE A 1 287 ? 0.336 13.945 10.18 1 98.81 287 ILE A C 1
ATOM 2244 O O . ILE A 1 287 ? -0.26 14.898 9.664 1 98.81 287 ILE A O 1
ATOM 2248 N N . THR A 1 288 ? 1.675 13.742 9.977 1 98.75 288 THR A N 1
ATOM 2249 C CA . THR A 1 288 ? 2.5 14.68 9.219 1 98.75 288 THR A CA 1
ATOM 2250 C C . THR A 1 288 ? 2.299 14.484 7.719 1 98.75 288 THR A C 1
ATOM 2252 O O . THR A 1 288 ? 2.547 15.398 6.93 1 98.75 288 THR A O 1
ATOM 2255 N N . ASN A 1 289 ? 1.943 13.328 7.312 1 98.69 289 ASN A N 1
ATOM 2256 C CA . ASN A 1 289 ? 1.685 12.891 5.945 1 98.69 289 ASN A CA 1
ATOM 2257 C C . ASN A 1 289 ? 0.381 12.102 5.844 1 98.69 289 ASN A C 1
ATOM 2259 O O . ASN A 1 289 ? 0.4 10.875 5.73 1 98.69 289 ASN A O 1
ATOM 2263 N N . PRO A 1 290 ? -0.714 12.844 5.75 1 98.62 290 PRO A N 1
ATOM 2264 C CA . PRO A 1 290 ? -1.997 12.219 6.082 1 98.62 290 PRO A CA 1
ATOM 2265 C C . PRO A 1 290 ? -2.633 11.516 4.887 1 98.62 290 PRO A C 1
ATOM 2267 O O . PRO A 1 290 ? -3.592 10.758 5.051 1 98.62 290 PRO A O 1
ATOM 2270 N N . LEU A 1 291 ? -2.225 11.758 3.682 1 98.69 291 LEU A N 1
ATOM 2271 C CA . LEU A 1 291 ? -2.924 11.242 2.512 1 98.69 291 LEU A CA 1
ATOM 2272 C C . LEU A 1 291 ? -2.168 10.062 1.9 1 98.69 291 LEU A C 1
ATOM 2274 O O . LEU A 1 291 ? -0.952 9.945 2.07 1 98.69 291 LEU A O 1
ATOM 2278 N N . VAL A 1 292 ? -2.943 9.156 1.16 1 98.62 292 VAL A N 1
ATOM 2279 C CA . VAL A 1 292 ? -2.279 8.195 0.291 1 98.62 292 VAL A CA 1
ATOM 2280 C C . VAL A 1 292 ? -1.265 8.914 -0.597 1 98.62 292 VAL A C 1
ATOM 2282 O O . VAL A 1 292 ? -0.146 8.43 -0.788 1 98.62 292 VAL A O 1
ATOM 2285 N N . ASN A 1 293 ? -1.599 10.094 -1.028 1 98.56 293 ASN A N 1
ATOM 2286 C CA . ASN A 1 293 ? -0.825 10.898 -1.968 1 98.56 293 ASN A CA 1
ATOM 2287 C C . ASN A 1 293 ? 0.426 11.477 -1.312 1 98.56 293 ASN A C 1
ATOM 2289 O O . ASN A 1 293 ? 1.4 11.797 -1.996 1 98.56 293 ASN A O 1
ATOM 2293 N N . SER A 1 294 ? 0.402 11.617 0.041 1 98.5 294 SER A N 1
ATOM 2294 C CA . SER A 1 294 ? 1.57 12.117 0.756 1 98.5 294 SER A CA 1
ATOM 2295 C C . SER A 1 294 ? 2.803 11.266 0.472 1 98.5 294 SER A C 1
ATOM 2297 O O . SER A 1 294 ? 3.91 11.797 0.337 1 98.5 294 SER A O 1
ATOM 2299 N N . TYR A 1 295 ? 2.578 10.07 0.292 1 97.94 295 TYR A N 1
ATOM 2300 C CA . TYR A 1 295 ? 3.672 9.117 0.185 1 97.94 295 TYR A CA 1
ATOM 2301 C C . TYR A 1 295 ? 4.141 8.977 -1.259 1 97.94 295 TYR A C 1
ATOM 2303 O O . TYR A 1 295 ? 5.117 8.281 -1.538 1 97.94 295 TYR A O 1
ATOM 2311 N N . LYS A 1 296 ? 3.391 9.617 -2.184 1 97.5 296 LYS A N 1
ATOM 2312 C CA . LYS A 1 296 ? 3.891 9.781 -3.545 1 97.5 296 LYS A CA 1
ATOM 2313 C C . LYS A 1 296 ? 4.949 10.883 -3.611 1 97.5 296 LYS A C 1
ATOM 2315 O O . LYS A 1 296 ? 5.754 10.914 -4.543 1 97.5 296 LYS A O 1
ATOM 2320 N N . ARG A 1 297 ? 4.891 11.789 -2.633 1 96.12 297 ARG A N 1
ATOM 2321 C CA . ARG A 1 297 ? 5.918 12.82 -2.502 1 96.12 297 ARG A CA 1
ATOM 2322 C C . ARG A 1 297 ? 7.168 12.258 -1.827 1 96.12 297 ARG A C 1
ATOM 2324 O O . ARG A 1 297 ? 8.289 12.57 -2.229 1 96.12 297 ARG A O 1
ATOM 2331 N N . LEU A 1 298 ? 6.941 11.406 -0.856 1 94.69 298 LEU A N 1
ATOM 2332 C CA . LEU A 1 298 ? 8.039 10.883 -0.044 1 94.69 298 LEU A CA 1
ATOM 2333 C C . LEU A 1 298 ? 8.711 9.703 -0.738 1 94.69 298 LEU A C 1
ATOM 2335 O O . LEU A 1 298 ? 8.719 8.586 -0.214 1 94.69 298 LEU A O 1
ATOM 2339 N N . VAL A 1 299 ? 9.211 9.906 -1.921 1 90.81 299 VAL A N 1
ATOM 2340 C CA . VAL A 1 299 ? 9.961 8.93 -2.707 1 90.81 299 VAL A CA 1
ATOM 2341 C C . VAL A 1 299 ? 11.32 9.5 -3.092 1 90.81 299 VAL A C 1
ATOM 2343 O O . VAL A 1 299 ? 11.461 10.719 -3.268 1 90.81 299 VAL A O 1
ATOM 2346 N N . PRO A 1 300 ? 12.297 8.641 -3.139 1 83.31 300 PRO A N 1
ATOM 2347 C CA . PRO A 1 300 ? 13.617 9.133 -3.525 1 83.31 300 PRO A CA 1
ATOM 2348 C C . PRO A 1 300 ? 13.641 9.719 -4.934 1 83.31 300 PRO A C 1
ATOM 2350 O O . PRO A 1 300 ? 12.883 9.281 -5.801 1 83.31 300 PRO A O 1
ATOM 2353 N N . GLY A 1 301 ? 14.469 10.688 -5.125 1 78.44 301 GLY A N 1
ATOM 2354 C CA . GLY A 1 301 ? 14.711 11.164 -6.477 1 78.44 301 GLY A CA 1
ATOM 2355 C C . GLY A 1 301 ? 14.047 12.5 -6.766 1 78.44 301 GLY A C 1
ATOM 2356 O O . GLY A 1 301 ? 14.258 13.086 -7.832 1 78.44 301 GLY A O 1
ATOM 2357 N N . TYR A 1 302 ? 13.258 13.008 -5.848 1 77.81 302 TYR A N 1
ATOM 2358 C CA . TYR A 1 302 ? 12.547 14.266 -6.074 1 77.81 302 TYR A CA 1
ATOM 2359 C C . TYR A 1 302 ? 12.734 15.219 -4.898 1 77.81 302 TYR A C 1
ATOM 2361 O O . TYR A 1 302 ? 11.789 15.898 -4.492 1 77.81 302 TYR A O 1
ATOM 2369 N N . GLU A 1 303 ? 13.875 15.055 -4.23 1 75 303 GLU A N 1
ATOM 2370 C CA . GLU A 1 303 ? 14.312 15.945 -3.158 1 75 303 GLU A CA 1
ATOM 2371 C C . GLU A 1 303 ? 13.445 15.773 -1.911 1 75 303 GLU A C 1
ATOM 2373 O O . GLU A 1 303 ? 13.289 16.703 -1.124 1 75 303 GLU A O 1
ATOM 2378 N N . ALA A 1 304 ? 12.828 14.617 -1.882 1 81.81 304 ALA A N 1
ATOM 2379 C CA . ALA A 1 304 ? 11.992 14.414 -0.701 1 81.81 304 ALA A CA 1
ATOM 2380 C C . ALA A 1 304 ? 12.781 13.75 0.421 1 81.81 304 ALA A C 1
ATOM 2382 O O . ALA A 1 304 ? 13.594 12.852 0.171 1 81.81 304 ALA A O 1
ATOM 2383 N N . PRO A 1 305 ? 12.578 14.203 1.61 1 89 305 PRO A N 1
ATOM 2384 C CA . PRO A 1 305 ? 13.297 13.734 2.797 1 89 305 PRO A CA 1
ATOM 2385 C C . PRO A 1 305 ? 12.734 12.43 3.352 1 89 305 PRO A C 1
ATOM 2387 O O . PRO A 1 305 ? 11.906 12.445 4.27 1 89 305 PRO A O 1
ATOM 2390 N N . VAL A 1 306 ? 13.281 11.289 2.93 1 90.62 306 VAL A N 1
ATOM 2391 C CA . VAL A 1 306 ? 12.672 10.023 3.324 1 90.62 306 VAL A CA 1
ATOM 2392 C C . VAL A 1 306 ? 13.562 9.312 4.34 1 90.62 306 VAL A C 1
ATOM 2394 O O . VAL A 1 306 ? 13.125 8.367 5 1 90.62 306 VAL A O 1
ATOM 2397 N N . TYR A 1 307 ? 14.789 9.781 4.629 1 91.38 307 TYR A N 1
ATOM 2398 C CA . TYR A 1 307 ? 15.758 9.055 5.441 1 91.38 307 TYR A CA 1
ATOM 2399 C C . TYR A 1 307 ? 15.852 9.648 6.84 1 91.38 307 TYR A C 1
ATOM 2401 O O . TYR A 1 307 ? 16.062 10.859 6.996 1 91.38 307 TYR A O 1
ATOM 2409 N N . LEU A 1 308 ? 15.719 8.797 7.812 1 95.5 308 LEU A N 1
ATOM 2410 C CA . LEU A 1 308 ? 15.727 9.227 9.203 1 95.5 308 LEU A CA 1
ATOM 2411 C C . LEU A 1 308 ? 17.141 9.547 9.664 1 95.5 308 LEU A C 1
ATOM 2413 O O . LEU A 1 308 ? 17.797 8.734 10.32 1 95.5 308 LEU A O 1
ATOM 2417 N N . ALA A 1 309 ? 17.578 10.695 9.383 1 94.81 309 ALA A N 1
ATOM 2418 C CA . ALA A 1 309 ? 18.891 11.242 9.727 1 94.81 309 ALA A CA 1
ATOM 2419 C C . ALA A 1 309 ? 18.812 12.758 9.898 1 94.81 309 ALA A C 1
ATOM 2421 O O . ALA A 1 309 ? 17.766 13.367 9.68 1 94.81 309 ALA A O 1
ATOM 2422 N N . TRP A 1 310 ? 19.859 13.328 10.406 1 96.12 310 TRP A N 1
ATOM 2423 C CA . TRP A 1 310 ? 19.906 14.773 10.57 1 96.12 310 TRP A CA 1
ATOM 2424 C C . TRP A 1 310 ? 21.281 15.312 10.195 1 96.12 310 TRP A C 1
ATOM 2426 O O . TRP A 1 310 ? 22.25 14.555 10.109 1 96.12 310 TRP A O 1
ATOM 2436 N N . SER A 1 311 ? 21.281 16.562 9.836 1 94.25 311 SER A N 1
ATOM 2437 C CA . SER A 1 311 ? 22.547 17.172 9.453 1 94.25 311 SER A CA 1
ATOM 2438 C C . SER A 1 311 ? 22.484 18.703 9.57 1 94.25 311 SER A C 1
ATOM 2440 O O . SER A 1 311 ? 21.422 19.297 9.414 1 94.25 311 SER A O 1
ATOM 2442 N N . CYS A 1 312 ? 23.641 19.25 9.828 1 92.38 312 CYS A N 1
ATOM 2443 C CA . CYS A 1 312 ? 23.781 20.703 9.805 1 92.38 312 CYS A CA 1
ATOM 2444 C C . CYS A 1 312 ? 24.25 21.188 8.438 1 92.38 312 CYS A C 1
ATOM 2446 O O . CYS A 1 312 ? 24.156 22.375 8.117 1 92.38 312 CYS A O 1
ATOM 2448 N N . LYS A 1 313 ? 24.672 20.25 7.602 1 82.12 313 LYS A N 1
ATOM 2449 C CA . LYS A 1 313 ? 25.359 20.641 6.375 1 82.12 313 LYS A CA 1
ATOM 2450 C C . LYS A 1 313 ? 24.594 20.156 5.145 1 82.12 313 LYS A C 1
ATOM 2452 O O . LYS A 1 313 ? 24.438 20.906 4.172 1 82.12 313 LYS A O 1
ATOM 2457 N N . ASN A 1 314 ? 24.125 19.016 5.281 1 81.94 314 ASN A N 1
ATOM 2458 C CA . ASN A 1 314 ? 23.5 18.359 4.137 1 81.94 314 ASN A CA 1
ATOM 2459 C C . ASN A 1 314 ? 21.984 18.594 4.109 1 81.94 314 ASN A C 1
ATOM 2461 O O . ASN A 1 314 ? 21.359 18.719 5.16 1 81.94 314 ASN A O 1
ATOM 2465 N N . ARG A 1 315 ? 21.406 18.641 2.834 1 79.06 315 ARG A N 1
ATOM 2466 C CA . ARG A 1 315 ? 19.969 18.891 2.699 1 79.06 315 ARG A CA 1
ATOM 2467 C C . ARG A 1 315 ? 19.219 17.609 2.357 1 79.06 315 ARG A C 1
ATOM 2469 O O . ARG A 1 315 ? 18.047 17.656 1.99 1 79.06 315 ARG A O 1
ATOM 2476 N N . THR A 1 316 ? 19.844 16.516 2.574 1 84.31 316 THR A N 1
ATOM 2477 C CA . THR A 1 316 ? 19.219 15.281 2.098 1 84.31 316 THR A CA 1
ATOM 2478 C C . THR A 1 316 ? 18.531 14.547 3.24 1 84.31 316 THR A C 1
ATOM 2480 O O . THR A 1 316 ? 17.609 13.758 3.01 1 84.31 316 THR A O 1
ATOM 2483 N N . PRO A 1 317 ? 18.922 14.852 4.508 1 90.06 317 PRO A N 1
ATOM 2484 C CA . PRO A 1 317 ? 18.266 14.125 5.602 1 90.06 317 PRO A CA 1
ATOM 2485 C C . PRO A 1 317 ? 16.891 14.688 5.941 1 90.06 317 PRO A C 1
ATOM 2487 O O . PRO A 1 317 ? 16.531 15.773 5.477 1 90.06 317 PRO A O 1
ATOM 2490 N N . LEU A 1 318 ? 16.203 13.977 6.762 1 95.62 318 LEU A N 1
ATOM 2491 C CA . LEU A 1 318 ? 14.875 14.312 7.238 1 95.62 318 LEU A CA 1
ATOM 2492 C C . LEU A 1 318 ? 14.898 15.586 8.086 1 95.62 318 LEU A C 1
ATOM 2494 O O . LEU A 1 318 ? 13.977 16.391 8.016 1 95.62 318 LEU A O 1
ATOM 2498 N N . ILE A 1 319 ? 15.93 15.734 8.906 1 97.38 319 ILE A N 1
ATOM 2499 C CA . ILE A 1 319 ? 16.062 16.891 9.789 1 97.38 319 ILE A CA 1
ATOM 2500 C C . ILE A 1 319 ? 17.297 17.688 9.414 1 97.38 319 ILE A C 1
ATOM 2502 O O . ILE A 1 319 ? 18.406 17.141 9.312 1 97.38 319 ILE A O 1
ATOM 2506 N N . ARG A 1 320 ? 17.062 18.938 9.203 1 96.12 320 ARG A N 1
ATOM 2507 C CA . ARG A 1 320 ? 18.156 19.875 8.93 1 96.12 320 ARG A CA 1
ATOM 2508 C C . ARG A 1 320 ? 18.281 20.906 10.047 1 96.12 320 ARG A C 1
ATOM 2510 O O . ARG A 1 320 ? 17.281 21.328 10.625 1 96.12 320 ARG A O 1
ATOM 2517 N N . VAL A 1 321 ? 19.5 21.234 10.359 1 96.44 321 VAL A N 1
ATOM 2518 C CA . VAL A 1 321 ? 19.781 22.391 11.195 1 96.44 321 VAL A CA 1
ATOM 2519 C C . VAL A 1 321 ? 20.406 23.5 10.359 1 96.44 321 VAL A C 1
ATOM 2521 O O . VAL A 1 321 ? 21.609 23.453 10.055 1 96.44 321 VAL A O 1
ATOM 2524 N N . PRO A 1 322 ? 19.578 24.453 10.039 1 94.06 322 PRO A N 1
ATOM 2525 C CA . PRO A 1 322 ? 20.094 25.531 9.195 1 94.06 322 PRO A CA 1
ATOM 2526 C C . PRO A 1 322 ? 21.297 26.234 9.82 1 94.06 322 PRO A C 1
ATOM 2528 O O . PRO A 1 322 ? 21.5 26.156 11.031 1 94.06 322 PRO A O 1
ATOM 2531 N N . ALA A 1 323 ? 22.047 27.016 9.094 1 89.56 323 ALA A N 1
ATOM 2532 C CA . ALA A 1 323 ? 23.344 27.594 9.477 1 89.56 323 ALA A CA 1
ATOM 2533 C C . ALA A 1 323 ? 23.141 28.75 10.445 1 89.56 323 ALA A C 1
ATOM 2535 O O . ALA A 1 323 ? 24.047 29.078 11.227 1 89.56 323 ALA A O 1
ATOM 2536 N N . ALA A 1 324 ? 22.016 29.328 10.43 1 89.5 324 ALA A N 1
ATOM 2537 C CA . ALA A 1 324 ? 21.75 30.453 11.312 1 89.5 324 ALA A CA 1
ATOM 2538 C C . ALA A 1 324 ? 21.969 30.078 12.773 1 89.5 324 ALA A C 1
ATOM 2540 O O . ALA A 1 324 ? 21.578 28.984 13.195 1 89.5 324 ALA A O 1
ATOM 2541 N N . ARG A 1 325 ? 22.641 31 13.516 1 92.5 325 ARG A N 1
ATOM 2542 C CA . ARG A 1 325 ? 22.906 30.766 14.938 1 92.5 325 ARG A CA 1
ATOM 2543 C C . ARG A 1 325 ? 22.359 31.922 15.781 1 92.5 325 ARG A C 1
ATOM 2545 O O . ARG A 1 325 ? 21.906 32.938 15.242 1 92.5 325 ARG A O 1
ATOM 2552 N N . GLY A 1 326 ? 22.406 31.797 17.141 1 93.31 326 GLY A N 1
ATOM 2553 C CA . GLY A 1 326 ? 21.781 32.781 18.016 1 93.31 326 GLY A CA 1
ATOM 2554 C C . GLY A 1 326 ? 20.266 32.625 18.078 1 93.31 326 GLY A C 1
ATOM 2555 O O . GLY A 1 326 ? 19.75 31.531 18.25 1 93.31 326 GLY A O 1
ATOM 2556 N N . ALA A 1 327 ? 19.594 33.688 17.906 1 91.25 327 ALA A N 1
ATOM 2557 C CA . ALA A 1 327 ? 18.141 33.688 18 1 91.25 327 ALA A CA 1
ATOM 2558 C C . ALA A 1 327 ? 17.516 32.938 16.828 1 91.25 327 ALA A C 1
ATOM 2560 O O . ALA A 1 327 ? 16.375 32.469 16.922 1 91.25 327 ALA A O 1
ATOM 2561 N N . GLY A 1 328 ? 18.266 32.719 15.82 1 93.38 328 GLY A N 1
ATOM 2562 C CA . GLY A 1 328 ? 17.75 32.094 14.617 1 93.38 328 GLY A CA 1
ATOM 2563 C C . GLY A 1 328 ? 18.016 30.594 14.586 1 93.38 328 GLY A C 1
ATOM 2564 O O . GLY A 1 328 ? 17.641 29.906 13.633 1 93.38 328 GLY A O 1
ATOM 2565 N N . THR A 1 329 ? 18.703 30 15.656 1 97.06 329 THR A N 1
ATOM 2566 C CA . THR A 1 329 ? 18.953 28.562 15.727 1 97.06 329 THR A CA 1
ATOM 2567 C C . THR A 1 329 ? 17.656 27.781 15.781 1 97.06 329 THR A C 1
ATOM 2569 O O . THR A 1 329 ? 16.766 28.094 16.594 1 97.06 329 THR A O 1
ATOM 2572 N N . ARG A 1 330 ? 17.5 26.828 14.883 1 97.81 330 ARG A N 1
ATOM 2573 C CA . ARG A 1 330 ? 16.25 26.078 14.805 1 97.81 330 ARG A CA 1
ATOM 2574 C C . ARG A 1 330 ? 16.484 24.703 14.188 1 97.81 330 ARG A C 1
ATOM 2576 O O . ARG A 1 330 ? 17.531 24.453 13.586 1 97.81 330 ARG A O 1
ATOM 2583 N N . VAL A 1 331 ? 15.562 23.844 14.398 1 98.06 331 VAL A N 1
ATOM 2584 C CA . VAL A 1 331 ? 15.508 22.5 13.812 1 98.06 331 VAL A CA 1
ATOM 2585 C C . VAL A 1 331 ? 14.422 22.453 12.742 1 98.06 331 VAL A C 1
ATOM 2587 O O . VAL A 1 331 ? 13.281 22.844 12.977 1 98.06 331 VAL A O 1
ATOM 2590 N N . GLU A 1 332 ? 14.82 22 11.547 1 97.69 332 GLU A N 1
ATOM 2591 C CA . GLU A 1 332 ? 13.891 21.922 10.43 1 97.69 332 GLU A CA 1
ATOM 2592 C C . GLU A 1 332 ? 13.508 20.469 10.133 1 97.69 332 GLU A C 1
ATOM 2594 O O . GLU A 1 332 ? 14.352 19.672 9.727 1 97.69 332 GLU A O 1
ATOM 2599 N N . LEU A 1 333 ? 12.289 20.141 10.406 1 98.38 333 LEU A N 1
ATOM 2600 C CA . LEU A 1 333 ? 11.75 18.859 9.961 1 98.38 333 LEU A CA 1
ATOM 2601 C C . LEU A 1 333 ? 11.125 19 8.57 1 98.38 333 LEU A C 1
ATOM 2603 O O . LEU A 1 333 ? 10.266 19.844 8.352 1 98.38 333 LEU A O 1
ATOM 2607 N N . ARG A 1 334 ? 11.375 18.016 7.637 1 97.31 334 ARG A N 1
ATOM 2608 C CA . ARG A 1 334 ? 11.102 18.312 6.234 1 97.31 334 ARG A CA 1
ATOM 2609 C C . ARG A 1 334 ? 10 17.406 5.688 1 97.31 334 ARG A C 1
ATOM 2611 O O . ARG A 1 334 ? 9.539 17.594 4.559 1 97.31 334 ARG A O 1
ATOM 2618 N N . CYS A 1 335 ? 9.492 16.469 6.422 1 97.56 335 CYS A N 1
ATOM 2619 C CA . CYS A 1 335 ? 8.609 15.453 5.852 1 97.56 335 CYS A CA 1
ATOM 2620 C C . CYS A 1 335 ? 7.168 15.945 5.828 1 97.56 335 CYS A C 1
ATOM 2622 O O . CYS A 1 335 ? 6.402 15.578 4.934 1 97.56 335 CYS A O 1
ATOM 2624 N N . PRO A 1 336 ? 6.723 16.844 6.754 1 98.44 336 PRO A N 1
ATOM 2625 C CA . PRO A 1 336 ? 5.301 17.203 6.707 1 98.44 336 PRO A CA 1
ATOM 2626 C C . PRO A 1 336 ? 4.891 17.812 5.367 1 98.44 336 PRO A C 1
ATOM 2628 O O . PRO A 1 336 ? 5.734 18.359 4.652 1 98.44 336 PRO A O 1
ATOM 2631 N N . ASP A 1 337 ? 3.631 17.609 5.035 1 98 337 ASP A N 1
ATOM 2632 C CA . ASP A 1 337 ? 3.111 18.234 3.818 1 98 337 ASP A CA 1
ATOM 2633 C C . ASP A 1 337 ? 1.88 19.078 4.117 1 98 337 ASP A C 1
ATOM 2635 O O . ASP A 1 337 ? 1.317 19 5.211 1 98 337 ASP A O 1
ATOM 2639 N N . PRO A 1 338 ? 1.505 19.953 3.217 1 97.75 338 PRO A N 1
ATOM 2640 C CA . PRO A 1 338 ? 0.52 21 3.516 1 97.75 338 PRO A CA 1
ATOM 2641 C C . PRO A 1 338 ? -0.9 20.453 3.641 1 97.75 338 PRO A C 1
ATOM 2643 O O . PRO A 1 338 ? -1.815 21.172 4.031 1 97.75 338 PRO A O 1
ATOM 2646 N N . SER A 1 339 ? -1.115 19.172 3.34 1 98.25 339 SER A N 1
ATOM 2647 C CA . SER A 1 339 ? -2.441 18.594 3.525 1 98.25 339 SER A CA 1
ATOM 2648 C C . SER A 1 339 ? -2.686 18.234 4.984 1 98.25 339 SER A C 1
ATOM 2650 O O . SER A 1 339 ? -3.818 17.938 5.375 1 98.25 339 SER A O 1
ATOM 2652 N N . ALA A 1 340 ? -1.686 18.312 5.824 1 98.56 340 ALA A N 1
ATOM 2653 C CA . ALA A 1 340 ? -1.768 17.891 7.223 1 98.56 340 ALA A CA 1
ATOM 2654 C C . ALA A 1 340 ? -2.477 18.953 8.07 1 98.56 340 ALA A C 1
ATOM 2656 O O . ALA A 1 340 ? -2.543 20.125 7.688 1 98.56 340 ALA A O 1
ATOM 2657 N N . ASN A 1 341 ? -3.08 18.516 9.172 1 98.56 341 ASN A N 1
ATOM 2658 C CA . ASN A 1 341 ? -3.604 19.406 10.195 1 98.56 341 ASN A CA 1
ATOM 2659 C C . ASN A 1 341 ? -2.48 20.062 10.992 1 98.56 341 ASN A C 1
ATOM 2661 O O . ASN A 1 341 ? -1.809 19.406 11.789 1 98.56 341 ASN A O 1
ATOM 2665 N N . PRO A 1 342 ? -2.318 21.328 10.828 1 98.75 342 PRO A N 1
ATOM 2666 C CA . PRO A 1 342 ? -1.141 21.938 11.438 1 98.75 342 PRO A CA 1
ATOM 2667 C C . PRO A 1 342 ? -1.173 21.891 12.969 1 98.75 342 PRO A C 1
ATOM 2669 O O . PRO A 1 342 ? -0.124 21.781 13.609 1 98.75 342 PRO A O 1
ATOM 2672 N N . TYR A 1 343 ? -2.357 21.953 13.562 1 98.88 343 TYR A N 1
ATOM 2673 C CA . TYR A 1 343 ? -2.459 21.891 15.016 1 98.88 343 TYR A CA 1
ATOM 2674 C C . TYR A 1 343 ? -1.961 20.547 15.539 1 98.88 343 TYR A C 1
ATOM 2676 O O . TYR A 1 343 ? -1.169 20.5 16.484 1 98.88 343 TYR A O 1
ATOM 2684 N N . LEU A 1 344 ? -2.404 19.516 14.898 1 98.88 344 LEU A N 1
ATOM 2685 C CA . LEU A 1 344 ? -2.039 18.172 15.336 1 98.88 344 LEU A CA 1
ATOM 2686 C C . LEU A 1 344 ? -0.572 17.891 15.031 1 98.88 344 LEU A C 1
ATOM 2688 O O . LEU A 1 344 ? 0.113 17.234 15.828 1 98.88 344 LEU A O 1
ATOM 2692 N N . VAL A 1 345 ? -0.097 18.359 13.891 1 98.94 345 VAL A N 1
ATOM 2693 C CA . VAL A 1 345 ? 1.311 18.188 13.547 1 98.94 345 VAL A CA 1
ATOM 2694 C C . VAL A 1 345 ? 2.188 18.828 14.617 1 98.94 345 VAL A C 1
ATOM 2696 O O . VAL A 1 345 ? 3.078 18.188 15.172 1 98.94 345 VAL A O 1
ATOM 2699 N N . LEU A 1 346 ? 1.892 20.047 14.961 1 98.94 346 LEU A N 1
ATOM 2700 C CA . LEU A 1 346 ? 2.732 20.781 15.906 1 98.94 346 LEU A CA 1
ATOM 2701 C C . LEU A 1 346 ? 2.635 20.188 17.297 1 98.94 346 LEU A C 1
ATOM 2703 O O . LEU A 1 346 ? 3.627 20.141 18.031 1 98.94 346 LEU A O 1
ATOM 2707 N N . ALA A 1 347 ? 1.441 19.75 17.656 1 98.94 347 ALA A N 1
ATOM 2708 C CA . ALA A 1 347 ? 1.282 19.094 18.953 1 98.94 347 ALA A CA 1
ATOM 2709 C C . ALA A 1 347 ? 2.141 17.844 19.031 1 98.94 347 ALA A C 1
ATOM 2711 O O . ALA A 1 347 ? 2.85 17.641 20.031 1 98.94 347 ALA A O 1
ATOM 2712 N N . CYS A 1 348 ? 2.082 17.016 18.016 1 98.94 348 CYS A N 1
ATOM 2713 C CA . CYS A 1 348 ? 2.838 15.766 17.984 1 98.94 348 CYS A CA 1
ATOM 2714 C C . CYS A 1 348 ? 4.34 16.047 18.016 1 98.94 348 CYS A C 1
ATOM 2716 O O . CYS A 1 348 ? 5.07 15.414 18.781 1 98.94 348 CYS A O 1
ATOM 2718 N N . LEU A 1 349 ? 4.777 16.984 17.234 1 98.88 349 LEU A N 1
ATOM 2719 C CA . LEU A 1 349 ? 6.203 17.281 17.141 1 98.88 349 LEU A CA 1
ATOM 2720 C C . LEU A 1 349 ? 6.719 17.844 18.453 1 98.88 349 LEU A C 1
ATOM 2722 O O . LEU A 1 349 ? 7.832 17.531 18.875 1 98.88 349 LEU A O 1
ATOM 2726 N N . LEU A 1 350 ? 5.914 18.688 19.062 1 98.94 350 LEU A N 1
ATOM 2727 C CA . LEU A 1 350 ? 6.309 19.25 20.359 1 98.94 350 LEU A CA 1
ATOM 2728 C C . LEU A 1 350 ? 6.449 18.156 21.406 1 98.94 350 LEU A C 1
ATOM 2730 O O . LEU A 1 350 ? 7.445 18.109 22.125 1 98.94 350 LEU A O 1
ATOM 2734 N N . HIS A 1 351 ? 5.473 17.266 21.469 1 98.94 351 HIS A N 1
ATOM 2735 C CA . HIS A 1 351 ? 5.543 16.156 22.422 1 98.94 351 HIS A CA 1
ATOM 2736 C C . HIS A 1 351 ? 6.77 15.289 22.156 1 98.94 351 HIS A C 1
ATOM 2738 O O . HIS A 1 351 ? 7.422 14.836 23.094 1 98.94 351 HIS A O 1
ATOM 2744 N N . ALA A 1 352 ? 7.07 15.023 20.922 1 98.88 352 ALA A N 1
ATOM 2745 C CA . ALA A 1 352 ? 8.242 14.219 20.562 1 98.88 352 ALA A CA 1
ATOM 2746 C C . ALA A 1 352 ? 9.523 14.891 21.047 1 98.88 352 ALA A C 1
ATOM 2748 O O . ALA A 1 352 ? 10.375 14.242 21.656 1 98.88 352 ALA A O 1
ATOM 2749 N N . GLY A 1 353 ? 9.641 16.203 20.734 1 98.88 353 GLY A N 1
ATOM 2750 C CA . GLY A 1 353 ? 10.805 16.938 21.203 1 98.88 353 GLY A CA 1
ATOM 2751 C C . GLY A 1 353 ? 10.945 16.953 22.703 1 98.88 353 GLY A C 1
ATOM 2752 O O . GLY A 1 353 ? 12.039 16.734 23.25 1 98.88 353 GLY A O 1
ATOM 2753 N N . LEU A 1 354 ? 9.844 17.188 23.406 1 98.81 354 LEU A N 1
ATOM 2754 C CA . LEU A 1 354 ? 9.859 17.25 24.859 1 98.81 354 LEU A CA 1
ATOM 2755 C C . LEU A 1 354 ? 10.234 15.906 25.453 1 98.81 354 LEU A C 1
ATOM 2757 O O . LEU A 1 354 ? 10.914 15.844 26.484 1 98.81 354 LEU A O 1
ATOM 2761 N N . GLU A 1 355 ? 9.758 14.82 24.844 1 98.62 355 GLU A N 1
ATOM 2762 C CA . GLU A 1 355 ? 10.156 13.5 25.312 1 98.62 355 GLU A CA 1
ATOM 2763 C C . GLU A 1 355 ? 11.672 13.32 25.234 1 98.62 355 GLU A C 1
ATOM 2765 O O . GLU A 1 355 ? 12.297 12.781 26.141 1 98.62 355 GLU A O 1
ATOM 2770 N N . GLY A 1 356 ? 12.227 13.758 24.109 1 98.75 356 GLY A N 1
ATOM 2771 C CA . GLY A 1 356 ? 13.672 13.703 23.984 1 98.75 356 GLY A CA 1
ATOM 2772 C C . GLY A 1 356 ? 14.398 14.461 25.094 1 98.75 356 GLY A C 1
ATOM 2773 O O . GLY A 1 356 ? 15.406 13.992 25.609 1 98.75 356 GLY A O 1
ATOM 2774 N N . ILE A 1 357 ? 13.867 15.578 25.5 1 98.62 357 ILE A N 1
ATOM 2775 C CA . ILE A 1 357 ? 14.461 16.422 26.516 1 98.62 357 ILE A CA 1
ATOM 2776 C C . ILE A 1 357 ? 14.305 15.766 27.891 1 98.62 357 ILE A C 1
ATOM 2778 O O . ILE A 1 357 ? 15.273 15.641 28.641 1 98.62 357 ILE A O 1
ATOM 2782 N N . LYS A 1 358 ? 13.094 15.289 28.156 1 98.44 358 LYS A N 1
ATOM 2783 C CA . LYS A 1 358 ? 12.797 14.68 29.453 1 98.44 358 LYS A CA 1
ATOM 2784 C C . LYS A 1 358 ? 13.633 13.422 29.672 1 98.44 358 LYS A C 1
ATOM 2786 O O . LYS A 1 358 ? 14.086 13.164 30.797 1 98.44 358 LYS A O 1
ATOM 2791 N N . GLU A 1 359 ? 13.867 12.695 28.625 1 98.25 359 GLU A N 1
ATOM 2792 C CA . GLU A 1 359 ? 14.578 11.422 28.734 1 98.25 359 GLU A CA 1
ATOM 2793 C C . GLU A 1 359 ? 16.062 11.578 28.406 1 98.25 359 GLU A C 1
ATOM 2795 O O . GLU A 1 359 ? 16.812 10.602 28.391 1 98.25 359 GLU A O 1
ATOM 2800 N N . ASN A 1 360 ? 16.484 12.758 28.125 1 98.44 360 ASN A N 1
ATOM 2801 C CA . ASN A 1 360 ? 17.875 13.07 27.797 1 98.44 360 ASN A CA 1
ATOM 2802 C C . ASN A 1 360 ? 18.375 12.18 26.656 1 98.44 360 ASN A C 1
ATOM 2804 O O . ASN A 1 360 ? 19.438 11.547 26.781 1 98.44 360 ASN A O 1
ATOM 2808 N N . LEU A 1 361 ? 17.562 12.07 25.641 1 98.5 361 LEU A N 1
ATOM 2809 C CA . LEU A 1 361 ? 17.922 11.242 24.484 1 98.5 361 LEU A CA 1
ATOM 2810 C C . LEU A 1 361 ? 19.031 11.883 23.672 1 98.5 361 LEU A C 1
ATOM 2812 O O . LEU A 1 361 ? 19.109 13.117 23.594 1 98.5 361 LEU A O 1
ATOM 2816 N N . GLN A 1 362 ? 19.859 11.062 23.047 1 97.81 362 GLN A N 1
ATOM 2817 C CA . GLN A 1 362 ? 20.906 11.531 22.141 1 97.81 362 GLN A CA 1
ATOM 2818 C C . GLN A 1 362 ? 20.641 11.062 20.703 1 97.81 362 GLN A C 1
ATOM 2820 O O . GLN A 1 362 ? 20.312 9.898 20.484 1 97.81 362 GLN A O 1
ATOM 2825 N N . PR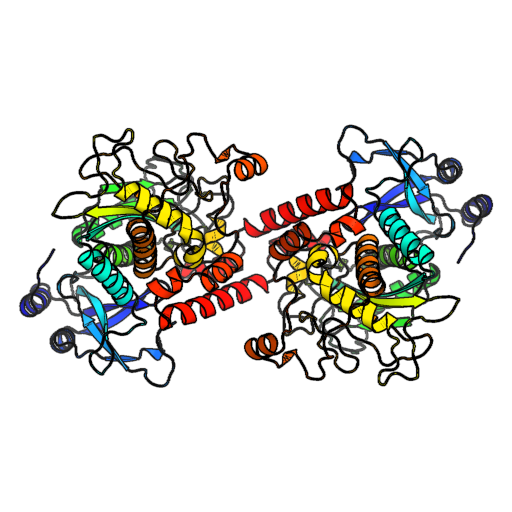O A 1 363 ? 20.672 11.992 19.812 1 96.75 363 PRO A N 1
ATOM 2826 C CA . PRO A 1 363 ? 20.5 11.555 18.422 1 96.75 363 PRO A CA 1
ATOM 2827 C C . PRO A 1 363 ? 21.703 10.773 17.891 1 96.75 363 PRO A C 1
ATOM 2829 O O . PRO A 1 363 ? 22.797 10.875 18.453 1 96.75 363 PRO A O 1
ATOM 2832 N N . PRO A 1 364 ? 21.516 9.938 16.891 1 93.56 364 PRO A N 1
ATOM 2833 C CA . PRO A 1 364 ? 22.688 9.32 16.25 1 93.56 364 PRO A CA 1
ATOM 2834 C C . PRO A 1 364 ? 23.625 10.352 15.625 1 93.56 364 PRO A C 1
ATOM 2836 O O . PRO A 1 364 ? 23.312 11.547 15.586 1 93.56 364 PRO A O 1
ATOM 2839 N N . ALA A 1 365 ? 24.766 9.859 15.227 1 90.31 365 ALA A N 1
ATOM 2840 C CA . ALA A 1 365 ? 25.719 10.758 14.578 1 90.31 365 ALA A CA 1
ATOM 2841 C C . ALA A 1 365 ? 25.109 11.406 13.344 1 90.31 365 ALA A C 1
ATOM 2843 O O . ALA A 1 365 ? 24.344 10.773 12.617 1 90.31 365 ALA A O 1
ATOM 2844 N N . GLN A 1 366 ? 25.453 12.695 13.18 1 91.25 366 GLN A N 1
ATOM 2845 C CA . GLN A 1 366 ? 24.984 13.391 11.984 1 91.25 366 GLN A CA 1
ATOM 2846 C C . GLN A 1 366 ? 25.531 12.742 10.719 1 91.25 366 GLN A C 1
ATOM 2848 O O . GLN A 1 366 ? 26.641 12.211 10.711 1 91.25 366 GLN A O 1
ATOM 2853 N N . VAL A 1 367 ? 24.734 12.742 9.688 1 86.56 367 VAL A N 1
ATOM 2854 C CA . VAL A 1 367 ? 25.188 12.211 8.406 1 86.56 367 VAL A CA 1
ATOM 2855 C C . VAL A 1 367 ? 25.75 13.336 7.547 1 86.56 367 VAL A C 1
ATOM 2857 O O . VAL A 1 367 ? 25.047 14.297 7.227 1 86.56 367 VAL A O 1
ATOM 2860 N N . GLU A 1 368 ? 26.938 13.234 7.152 1 80.12 368 GLU A N 1
ATOM 2861 C CA . GLU A 1 368 ? 27.594 14.297 6.402 1 80.12 368 GLU A CA 1
ATOM 2862 C C . GLU A 1 368 ? 27.516 14.039 4.898 1 80.12 368 GLU A C 1
ATOM 2864 O O . GLU A 1 368 ? 27.5 14.977 4.102 1 80.12 368 GLU A O 1
ATOM 2869 N N . ALA A 1 369 ? 27.344 12.789 4.586 1 76.88 369 ALA A N 1
ATOM 2870 C CA . ALA A 1 369 ? 27.344 12.43 3.172 1 76.88 369 ALA A CA 1
ATOM 2871 C C . ALA A 1 369 ? 25.938 12.555 2.582 1 76.88 369 ALA A C 1
ATOM 2873 O O . ALA A 1 369 ? 24.953 12.602 3.318 1 76.88 369 ALA A O 1
ATOM 2874 N N . ASN A 1 370 ? 26 12.75 1.279 1 78.62 370 ASN A N 1
ATOM 2875 C CA . ASN A 1 370 ? 24.75 12.766 0.543 1 78.62 370 ASN A CA 1
ATOM 2876 C C . ASN A 1 370 ? 24.047 11.414 0.608 1 78.62 370 ASN A C 1
ATOM 2878 O O . ASN A 1 370 ? 24.469 10.453 -0.035 1 78.62 370 ASN A O 1
ATOM 2882 N N . ILE A 1 371 ? 22.922 11.367 1.242 1 76.25 371 ILE A N 1
ATOM 2883 C CA . ILE A 1 371 ? 22.25 10.109 1.521 1 76.25 371 ILE A CA 1
ATOM 2884 C C . ILE A 1 371 ? 21.594 9.578 0.245 1 76.25 371 ILE A C 1
ATOM 2886 O O . ILE A 1 371 ? 21.406 8.375 0.084 1 76.25 371 ILE A O 1
ATOM 2890 N N . PHE A 1 372 ? 21.266 10.5 -0.673 1 74.69 372 PHE A N 1
ATOM 2891 C CA . PHE A 1 372 ? 20.547 10.117 -1.889 1 74.69 372 PHE A CA 1
ATOM 2892 C C . PHE A 1 372 ? 21.438 9.227 -2.766 1 74.69 372 PHE A C 1
ATOM 2894 O O . PHE A 1 372 ? 20.922 8.5 -3.621 1 74.69 372 PHE A O 1
ATOM 2901 N N . HIS A 1 373 ? 22.625 9.297 -2.49 1 74.12 373 HIS A N 1
ATOM 2902 C CA . HIS A 1 373 ? 23.562 8.547 -3.318 1 74.12 373 HIS A CA 1
ATOM 2903 C C . HIS A 1 373 ? 23.938 7.215 -2.666 1 74.12 373 HIS A C 1
ATOM 2905 O O . HIS A 1 373 ? 24.625 6.391 -3.275 1 74.12 373 HIS A O 1
ATOM 2911 N N . MET A 1 374 ? 23.5 7.039 -1.439 1 76.62 374 MET A N 1
ATOM 2912 C CA . MET A 1 374 ? 23.75 5.781 -0.749 1 76.62 374 MET A CA 1
ATOM 2913 C C . MET A 1 374 ? 22.844 4.68 -1.26 1 76.62 374 MET A C 1
ATOM 2915 O O . MET A 1 374 ? 21.656 4.922 -1.536 1 76.62 374 MET A O 1
ATOM 2919 N N . THR A 1 375 ? 23.422 3.537 -1.354 1 78.69 375 THR A N 1
ATOM 2920 C CA . THR A 1 375 ? 22.609 2.367 -1.671 1 78.69 375 THR A CA 1
ATOM 2921 C C . THR A 1 375 ? 21.781 1.941 -0.463 1 78.69 375 THR A C 1
ATOM 2923 O O . THR A 1 375 ? 22.047 2.375 0.661 1 78.69 375 THR A O 1
ATOM 2926 N N . ASP A 1 376 ? 20.844 1.136 -0.729 1 78.31 376 ASP A N 1
ATOM 2927 C CA . ASP A 1 376 ? 20.031 0.605 0.361 1 78.31 376 ASP A CA 1
ATOM 2928 C C . ASP A 1 376 ? 20.891 -0.142 1.375 1 78.31 376 ASP A C 1
ATOM 2930 O O . ASP A 1 376 ? 20.688 -0.031 2.584 1 78.31 376 ASP A O 1
ATOM 2934 N N . LYS A 1 377 ? 21.812 -0.859 0.885 1 79.5 377 LYS A N 1
ATOM 2935 C CA . LYS A 1 377 ? 22.703 -1.623 1.754 1 79.5 377 LYS A CA 1
ATOM 2936 C C . LYS A 1 377 ? 23.531 -0.698 2.633 1 79.5 377 LYS A C 1
ATOM 2938 O O . LYS A 1 377 ? 23.688 -0.938 3.832 1 79.5 377 LYS A O 1
ATOM 2943 N N . GLU A 1 378 ? 23.984 0.351 2.08 1 80.88 378 GLU A N 1
ATOM 2944 C CA . GLU A 1 378 ? 24.797 1.316 2.814 1 80.88 378 GLU A CA 1
ATOM 2945 C C . GLU A 1 378 ? 23.984 2.004 3.908 1 80.88 378 GLU A C 1
ATOM 2947 O O . GLU A 1 378 ? 24.469 2.197 5.023 1 80.88 378 GLU A O 1
ATOM 2952 N N . ARG A 1 379 ? 22.828 2.332 3.568 1 85.5 379 ARG A N 1
ATOM 2953 C CA . ARG A 1 379 ? 21.969 3.004 4.535 1 85.5 379 ARG A CA 1
ATOM 2954 C C . ARG A 1 379 ? 21.641 2.088 5.711 1 85.5 379 ARG A C 1
ATOM 2956 O O . ARG A 1 379 ? 21.672 2.518 6.867 1 85.5 379 ARG A O 1
ATOM 2963 N N . LYS A 1 380 ? 21.438 0.858 5.352 1 83.62 380 LYS A N 1
ATOM 2964 C CA . LYS A 1 380 ? 21.156 -0.118 6.402 1 83.62 380 LYS A CA 1
ATOM 2965 C C . LYS A 1 380 ? 22.375 -0.323 7.301 1 83.62 380 LYS A C 1
ATOM 2967 O O . LYS A 1 380 ? 22.234 -0.433 8.523 1 83.62 380 LYS A O 1
ATOM 2972 N N . GLU A 1 381 ? 23.484 -0.335 6.758 1 83.81 381 GLU A N 1
ATOM 2973 C CA . GLU A 1 381 ? 24.734 -0.515 7.516 1 83.81 381 GLU A CA 1
ATOM 2974 C C . GLU A 1 381 ? 24.984 0.671 8.438 1 83.81 381 GLU A C 1
ATOM 2976 O O . GLU A 1 381 ? 25.562 0.51 9.516 1 83.81 381 GLU A O 1
ATOM 2981 N N . GLN A 1 382 ? 24.484 1.773 8 1 84.31 382 GLN A N 1
ATOM 2982 C CA . GLN A 1 382 ? 24.672 2.986 8.789 1 84.31 382 GLN A CA 1
ATOM 2983 C C . GLN A 1 382 ? 23.516 3.203 9.75 1 84.31 382 GLN A C 1
ATOM 2985 O O . GLN A 1 382 ? 23.469 4.207 10.469 1 84.31 382 GLN A O 1
ATOM 2990 N N . GLY A 1 383 ? 22.531 2.289 9.633 1 85 383 GLY A N 1
ATOM 2991 C CA . GLY A 1 383 ? 21.406 2.354 10.547 1 85 383 GLY A CA 1
ATOM 2992 C C . GLY A 1 383 ? 20.422 3.439 10.195 1 85 383 GLY A C 1
ATOM 2993 O O . GLY A 1 383 ? 19.719 3.961 11.07 1 85 383 GLY A O 1
ATOM 2994 N N . ILE A 1 384 ? 20.438 3.828 9 1 89.44 384 ILE A N 1
ATOM 2995 C CA . ILE A 1 384 ? 19.531 4.875 8.555 1 89.44 384 ILE A CA 1
ATOM 2996 C C . ILE A 1 384 ? 18.219 4.258 8.102 1 89.44 384 ILE A C 1
ATOM 2998 O O . ILE A 1 384 ? 18.172 3.551 7.094 1 89.44 384 ILE A O 1
ATOM 3002 N N . ASP A 1 385 ? 17.219 4.488 8.844 1 92.31 385 ASP A N 1
ATOM 3003 C CA . ASP A 1 385 ? 15.891 3.98 8.539 1 92.31 385 ASP A CA 1
ATOM 3004 C C . ASP A 1 385 ? 15.133 4.941 7.625 1 92.31 385 ASP A C 1
ATOM 3006 O O . ASP A 1 385 ? 15.609 6.039 7.34 1 92.31 385 ASP A O 1
ATOM 3010 N N . ASN A 1 386 ? 13.992 4.477 7.156 1 92.88 386 ASN A N 1
ATOM 3011 C CA . ASN A 1 386 ? 13.164 5.27 6.246 1 92.88 386 ASN A CA 1
ATOM 3012 C C . ASN A 1 386 ? 11.805 5.582 6.852 1 92.88 386 ASN A C 1
ATOM 3014 O O . ASN A 1 386 ? 11.344 4.887 7.762 1 92.88 386 ASN A O 1
ATOM 3018 N N . LEU A 1 387 ? 11.227 6.68 6.371 1 96.69 387 LEU A N 1
ATOM 3019 C CA . LEU A 1 387 ? 9.828 6.949 6.66 1 96.69 387 LEU A CA 1
ATOM 3020 C C . LEU A 1 387 ? 8.938 5.836 6.117 1 96.69 387 LEU A C 1
ATOM 3022 O O . LEU A 1 387 ? 9.375 5.027 5.297 1 96.69 387 LEU A O 1
ATOM 3026 N N . PRO A 1 388 ? 7.699 5.77 6.641 1 96.88 388 PRO A N 1
ATOM 3027 C CA . PRO A 1 388 ? 6.801 4.727 6.133 1 96.88 388 PRO A CA 1
ATOM 3028 C C . PRO A 1 388 ? 6.656 4.758 4.613 1 96.88 388 PRO A C 1
ATOM 3030 O O . PRO A 1 388 ? 6.676 5.836 4.012 1 96.88 388 PRO A O 1
ATOM 3033 N N . ASN A 1 389 ? 6.434 3.592 4.082 1 94.81 389 ASN A N 1
ATOM 3034 C CA . ASN A 1 389 ? 6.348 3.391 2.639 1 94.81 389 ASN A CA 1
ATOM 3035 C C . ASN A 1 389 ? 5.023 3.898 2.08 1 94.81 389 ASN A C 1
ATOM 3037 O O . ASN A 1 389 ? 4.953 4.316 0.922 1 94.81 389 ASN A O 1
ATOM 3041 N N . ASN A 1 390 ? 3.99 3.844 2.852 1 97.25 390 ASN A N 1
ATOM 3042 C CA . ASN A 1 390 ? 2.635 4.203 2.449 1 97.25 390 ASN A CA 1
ATOM 3043 C C . ASN A 1 390 ? 1.749 4.492 3.658 1 97.25 390 ASN A C 1
ATOM 3045 O O . ASN A 1 390 ? 2.199 4.387 4.801 1 97.25 390 ASN A O 1
ATOM 3049 N N . LEU A 1 391 ? 0.534 4.906 3.355 1 98.56 391 LEU A N 1
ATOM 3050 C CA . LEU A 1 391 ? -0.384 5.289 4.422 1 98.56 391 LEU A CA 1
ATOM 3051 C C . LEU A 1 391 ? -0.723 4.09 5.301 1 98.56 391 LEU A C 1
ATOM 3053 O O . LEU A 1 391 ? -0.897 4.234 6.516 1 98.56 391 LEU A O 1
ATOM 3057 N N . TYR A 1 392 ? -0.832 2.869 4.758 1 98.12 392 TYR A N 1
ATOM 3058 C CA . TYR A 1 392 ? -1.104 1.653 5.516 1 98.12 392 TYR A CA 1
ATOM 3059 C C . TYR A 1 392 ? -0.051 1.438 6.598 1 98.12 392 TYR A C 1
ATOM 3061 O O . TYR A 1 392 ? -0.385 1.193 7.758 1 98.12 392 TYR A O 1
ATOM 3069 N N . GLU A 1 393 ? 1.195 1.497 6.18 1 97.94 393 GLU A N 1
ATOM 3070 C CA . GLU A 1 393 ? 2.291 1.325 7.125 1 97.94 393 GLU A CA 1
ATOM 3071 C C . GLU A 1 393 ? 2.287 2.43 8.18 1 97.94 393 GLU A C 1
ATOM 3073 O O . GLU A 1 393 ? 2.512 2.166 9.367 1 97.94 393 GLU A O 1
ATOM 3078 N N . ALA A 1 394 ? 2.004 3.682 7.762 1 98.69 394 ALA A N 1
ATOM 3079 C CA . ALA A 1 394 ? 1.967 4.816 8.68 1 98.69 394 ALA A CA 1
ATOM 3080 C C . ALA A 1 394 ? 0.886 4.629 9.742 1 98.69 394 ALA A C 1
ATOM 3082 O O . ALA A 1 394 ? 1.119 4.883 10.922 1 98.69 394 ALA A O 1
ATOM 3083 N N . VAL A 1 395 ? -0.254 4.18 9.312 1 98.5 395 VAL A N 1
ATOM 3084 C CA . VAL A 1 395 ? -1.379 3.957 10.211 1 98.5 395 VAL A CA 1
ATOM 3085 C C . VAL A 1 395 ? -1.028 2.859 11.219 1 98.5 395 VAL A C 1
ATOM 3087 O O . VAL A 1 395 ? -1.304 2.99 12.414 1 98.5 395 VAL A O 1
ATOM 3090 N N . ASN A 1 396 ? -0.425 1.775 10.727 1 97.5 396 ASN A N 1
ATOM 3091 C CA . ASN A 1 396 ? -0.048 0.681 11.617 1 97.5 396 ASN A CA 1
ATOM 3092 C C . ASN A 1 396 ? 1 1.12 12.633 1 97.5 396 ASN A C 1
ATOM 3094 O O . ASN A 1 396 ? 0.944 0.724 13.797 1 97.5 396 ASN A O 1
ATOM 3098 N N . LEU A 1 397 ? 1.964 1.925 12.211 1 98.5 397 LEU A N 1
ATOM 3099 C CA . LEU A 1 397 ? 2.975 2.451 13.125 1 98.5 397 LEU A CA 1
ATOM 3100 C C . LEU A 1 397 ? 2.35 3.393 14.148 1 98.5 397 LEU A C 1
ATOM 3102 O O . LEU A 1 397 ? 2.742 3.398 15.312 1 98.5 397 LEU A O 1
ATOM 3106 N N . MET A 1 398 ? 1.377 4.172 13.734 1 98.75 398 MET A N 1
ATOM 3107 C CA . MET A 1 398 ? 0.695 5.086 14.641 1 98.75 398 MET A CA 1
ATOM 3108 C C . MET A 1 398 ? -0.08 4.312 15.703 1 98.75 398 MET A C 1
ATOM 3110 O O . MET A 1 398 ? -0.099 4.707 16.875 1 98.75 398 MET A O 1
ATOM 3114 N N . LYS A 1 399 ? -0.678 3.193 15.289 1 97.69 399 LYS A N 1
ATOM 3115 C CA . LYS A 1 399 ? -1.44 2.363 16.219 1 97.69 399 LYS A CA 1
ATOM 3116 C C . LYS A 1 399 ? -0.583 1.936 17.406 1 97.69 399 LYS A C 1
ATOM 3118 O O . LYS A 1 399 ? -1.087 1.795 18.516 1 97.69 399 LYS A O 1
ATOM 3123 N N . GLU A 1 400 ? 0.651 1.792 17.141 1 97.62 400 GLU A N 1
ATOM 3124 C CA . GLU A 1 400 ? 1.556 1.28 18.156 1 97.62 400 GLU A CA 1
ATOM 3125 C C . GLU A 1 400 ? 2.254 2.42 18.906 1 97.62 400 GLU A C 1
ATOM 3127 O O . GLU A 1 400 ? 3.02 2.182 19.844 1 97.62 400 GLU A O 1
ATOM 3132 N N . SER A 1 401 ? 2.025 3.662 18.578 1 98.44 401 SER A N 1
ATOM 3133 C CA . SER A 1 401 ? 2.746 4.805 19.125 1 98.44 401 SER A CA 1
ATOM 3134 C C . SER A 1 401 ? 2.082 5.316 20.406 1 98.44 401 SER A C 1
ATOM 3136 O O . SER A 1 401 ? 1.037 5.965 20.344 1 98.44 401 SER A O 1
ATOM 3138 N N . GLN A 1 402 ? 2.721 5.141 21.484 1 98.12 402 GLN A N 1
ATOM 3139 C CA . GLN A 1 402 ? 2.217 5.672 22.75 1 98.12 402 GLN A CA 1
ATOM 3140 C C . GLN A 1 402 ? 2.279 7.195 22.766 1 98.12 402 GLN A C 1
ATOM 3142 O O . GLN A 1 402 ? 1.407 7.852 23.344 1 98.12 402 GLN A O 1
ATOM 3147 N N . LEU A 1 403 ? 3.256 7.73 22.156 1 98.44 403 LEU A N 1
ATOM 3148 C CA . LEU A 1 403 ? 3.408 9.18 22.141 1 98.44 403 LEU A CA 1
ATOM 3149 C C . LEU A 1 403 ? 2.301 9.836 21.312 1 98.44 403 LEU A C 1
ATOM 3151 O O . LEU A 1 403 ? 1.771 10.875 21.703 1 98.44 403 LEU A O 1
ATOM 3155 N N . ALA A 1 404 ? 2.018 9.242 20.109 1 98.62 404 ALA A N 1
ATOM 3156 C CA . ALA A 1 404 ? 0.923 9.781 19.312 1 98.62 404 ALA A CA 1
ATOM 3157 C C . ALA A 1 404 ? -0.389 9.766 20.094 1 98.62 404 ALA A C 1
ATOM 3159 O O . ALA A 1 404 ? -1.154 10.727 20.062 1 98.62 404 ALA A O 1
ATOM 3160 N N . LYS A 1 405 ? -0.632 8.664 20.781 1 98.38 405 LYS A N 1
ATOM 3161 C CA . LYS A 1 405 ? -1.842 8.555 21.594 1 98.38 405 LYS A CA 1
ATOM 3162 C C . LYS A 1 405 ? -1.879 9.625 22.672 1 98.38 405 LYS A C 1
ATOM 3164 O O . LYS A 1 405 ? -2.912 10.266 22.891 1 98.38 405 LYS A O 1
ATOM 3169 N N . LYS A 1 406 ? -0.791 9.781 23.281 1 98.12 406 LYS A N 1
ATOM 3170 C CA . LYS A 1 406 ? -0.686 10.797 24.312 1 98.12 406 LYS A CA 1
ATOM 3171 C C . LYS A 1 406 ? -0.898 12.195 23.734 1 98.12 406 LYS A C 1
ATOM 3173 O O . LYS A 1 406 ? -1.64 13 24.312 1 98.12 406 LYS A O 1
ATOM 3178 N N . ALA A 1 407 ? -0.294 12.508 22.688 1 98.5 407 ALA A N 1
ATOM 3179 C CA . ALA A 1 407 ? -0.314 13.844 22.078 1 98.5 407 ALA A CA 1
ATOM 3180 C C . ALA A 1 407 ? -1.714 14.203 21.594 1 98.5 407 ALA A C 1
ATOM 3182 O O . ALA A 1 407 ? -2.168 15.336 21.781 1 98.5 407 ALA A O 1
ATOM 3183 N N . LEU A 1 408 ? -2.402 13.273 21 1 98.56 408 LEU A N 1
ATOM 3184 C CA . LEU A 1 408 ? -3.662 13.555 20.328 1 98.56 408 LEU A CA 1
ATOM 3185 C C . LEU A 1 408 ? -4.844 13.383 21.281 1 98.56 408 LEU A C 1
ATOM 3187 O O . LEU A 1 408 ? -5.887 14.016 21.094 1 98.56 408 LEU A O 1
ATOM 3191 N N . GLY A 1 409 ? -4.676 12.523 22.281 1 97.88 409 GLY A N 1
ATOM 3192 C CA . GLY A 1 409 ? -5.797 12.117 23.109 1 97.88 409 GLY A CA 1
ATOM 3193 C C . GLY A 1 409 ? -6.609 10.984 22.5 1 97.88 409 GLY A C 1
ATOM 3194 O O . GLY A 1 409 ? -6.621 10.812 21.281 1 97.88 409 GLY A O 1
ATOM 3195 N N . ASP A 1 410 ? -7.379 10.312 23.281 1 96.56 410 ASP A N 1
ATOM 3196 C CA . ASP A 1 410 ? -8.086 9.102 22.875 1 96.56 410 ASP A CA 1
ATOM 3197 C C . ASP A 1 410 ? -9.086 9.398 21.766 1 96.56 410 ASP A C 1
ATOM 3199 O O . ASP A 1 410 ? -9.211 8.625 20.812 1 96.56 410 ASP A O 1
ATOM 3203 N N . HIS A 1 411 ? -9.75 10.477 21.906 1 94.81 411 HIS A N 1
ATOM 3204 C CA . HIS A 1 411 ? -10.812 10.797 20.953 1 94.81 411 HIS A CA 1
ATOM 3205 C C . HIS A 1 411 ? -10.258 10.961 19.547 1 94.81 411 HIS A C 1
ATOM 3207 O O . HIS A 1 411 ? -10.688 10.266 18.625 1 94.81 411 HIS A O 1
ATOM 3213 N N . ILE A 1 412 ? -9.312 11.852 19.406 1 97.62 412 ILE A N 1
ATOM 3214 C CA . ILE A 1 412 ? -8.766 12.125 18.078 1 97.62 412 ILE A CA 1
ATOM 3215 C C . ILE A 1 412 ? -7.953 10.922 17.594 1 97.62 412 ILE A C 1
ATOM 3217 O O . ILE A 1 412 ? -8.039 10.531 16.438 1 97.62 412 ILE A O 1
ATOM 3221 N N . PHE A 1 413 ? -7.191 10.305 18.5 1 98 413 PHE A N 1
ATOM 3222 C CA . PHE A 1 413 ? -6.355 9.164 18.141 1 98 413 PHE A CA 1
ATOM 3223 C C . PHE A 1 413 ? -7.191 8.055 17.516 1 98 413 PHE A C 1
ATOM 3225 O O . PHE A 1 413 ? -6.879 7.59 16.406 1 98 413 PHE A O 1
ATOM 3232 N N . ASN A 1 414 ? -8.258 7.695 18.094 1 96.25 414 ASN A N 1
ATOM 3233 C CA . ASN A 1 414 ? -9.078 6.586 17.625 1 96.25 414 ASN A CA 1
ATOM 3234 C C . ASN A 1 414 ? -9.836 6.949 16.344 1 96.25 414 ASN A C 1
ATOM 3236 O O . ASN A 1 414 ? -9.875 6.16 15.398 1 96.25 414 ASN A O 1
ATOM 3240 N N . ASN A 1 415 ? -10.438 8.141 16.328 1 95.56 415 ASN A N 1
ATOM 3241 C CA . ASN A 1 415 ? -11.211 8.562 15.164 1 95.56 415 ASN A CA 1
ATOM 3242 C C . ASN A 1 415 ? -10.312 8.758 13.938 1 95.56 415 ASN A C 1
ATOM 3244 O O . ASN A 1 415 ? -10.711 8.445 12.82 1 95.56 415 ASN A O 1
ATOM 3248 N N . TYR A 1 416 ? -9.141 9.281 14.203 1 97.56 416 TYR A N 1
ATOM 3249 C CA . TYR A 1 416 ? -8.195 9.516 13.117 1 97.56 416 TYR A CA 1
ATOM 3250 C C . TYR A 1 416 ? -7.719 8.203 12.516 1 97.56 41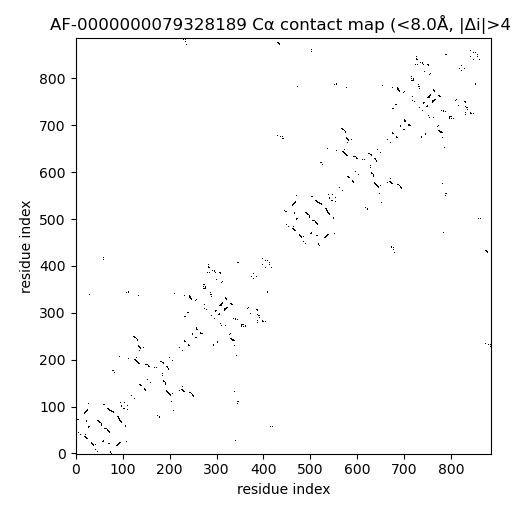6 TYR A C 1
ATOM 3252 O O . TYR A 1 416 ? -7.691 8.047 11.289 1 97.56 416 TYR A O 1
ATOM 3260 N N . LEU A 1 417 ? -7.352 7.238 13.367 1 97.44 417 LEU A N 1
ATOM 3261 C CA . LEU A 1 417 ? -6.898 5.93 12.914 1 97.44 417 LEU A CA 1
ATOM 3262 C C . LEU A 1 417 ? -7.98 5.227 12.094 1 97.44 417 LEU A C 1
ATOM 3264 O O . LEU A 1 417 ? -7.699 4.672 11.031 1 97.44 417 LEU A O 1
ATOM 3268 N N . GLU A 1 418 ? -9.156 5.258 12.578 1 95.25 418 GLU A N 1
ATOM 3269 C CA . GLU A 1 418 ? -10.266 4.621 11.883 1 95.25 418 GLU A CA 1
ATOM 3270 C C . GLU A 1 418 ? -10.484 5.242 10.508 1 95.25 418 GLU A C 1
ATOM 3272 O O . GLU A 1 418 ? -10.648 4.527 9.516 1 95.25 418 GLU A O 1
ATOM 3277 N N . ALA A 1 419 ? -10.477 6.539 10.492 1 96.25 419 ALA A N 1
ATOM 3278 C CA . ALA A 1 419 ? -10.734 7.258 9.242 1 96.25 419 ALA A CA 1
ATOM 3279 C C . ALA A 1 419 ? -9.633 7.004 8.219 1 96.25 419 ALA A C 1
ATOM 3281 O O . ALA A 1 419 ? -9.914 6.793 7.039 1 96.25 419 ALA A O 1
ATOM 3282 N N . LYS A 1 420 ? -8.414 7.012 8.672 1 98.06 420 LYS A N 1
ATOM 3283 C CA . LYS A 1 420 ? -7.305 6.855 7.738 1 98.06 420 LYS A CA 1
ATOM 3284 C C . LYS A 1 420 ? -7.176 5.41 7.277 1 98.06 420 LYS A C 1
ATOM 3286 O O . LYS A 1 420 ? -6.785 5.148 6.137 1 98.06 420 LYS A O 1
ATOM 3291 N N . ALA A 1 421 ? -7.477 4.484 8.156 1 96.12 421 ALA A N 1
ATOM 3292 C CA . ALA A 1 421 ? -7.535 3.088 7.734 1 96.12 421 ALA A CA 1
ATOM 3293 C C . ALA A 1 421 ? -8.594 2.885 6.652 1 96.12 421 ALA A C 1
ATOM 3295 O O . ALA A 1 421 ? -8.352 2.188 5.664 1 96.12 421 ALA A O 1
ATOM 3296 N N . ALA A 1 422 ? -9.75 3.49 6.848 1 95.81 422 ALA A N 1
ATOM 3297 C CA . ALA A 1 422 ? -10.828 3.402 5.867 1 95.81 422 ALA A CA 1
ATOM 3298 C C . ALA A 1 422 ? -10.414 4.039 4.543 1 95.81 422 ALA A C 1
ATOM 3300 O O . ALA A 1 422 ? -10.758 3.537 3.471 1 95.81 422 ALA A O 1
ATOM 3301 N N . GLU A 1 423 ? -9.75 5.152 4.648 1 97.25 423 GLU A N 1
ATOM 3302 C CA . GLU A 1 423 ? -9.25 5.832 3.457 1 97.25 423 GLU A CA 1
ATOM 3303 C C . GLU A 1 423 ? -8.297 4.941 2.666 1 97.25 423 GLU A C 1
ATOM 3305 O O . GLU A 1 423 ? -8.43 4.816 1.446 1 97.25 423 GLU A O 1
ATOM 3310 N N . TRP A 1 424 ? -7.375 4.336 3.312 1 97.69 424 TRP A N 1
ATOM 3311 C CA . TRP A 1 424 ? -6.449 3.412 2.666 1 97.69 424 TRP A CA 1
ATOM 3312 C C . TRP A 1 424 ? -7.203 2.25 2.025 1 97.69 424 TRP A C 1
ATOM 3314 O O . TRP A 1 424 ? -6.895 1.846 0.902 1 97.69 424 TRP A O 1
ATOM 3324 N N . ASP A 1 425 ? -8.133 1.698 2.777 1 95.38 425 ASP A N 1
ATOM 3325 C CA . ASP A 1 425 ? -8.891 0.555 2.277 1 95.38 425 ASP A CA 1
ATOM 3326 C C . ASP A 1 425 ? -9.617 0.901 0.979 1 95.38 425 ASP A C 1
ATOM 3328 O O . ASP A 1 425 ? -9.633 0.102 0.04 1 95.38 425 ASP A O 1
ATOM 3332 N N . ASN A 1 426 ? -10.234 2.105 0.965 1 96 426 ASN A N 1
ATOM 3333 C CA . ASN A 1 426 ? -10.914 2.555 -0.246 1 96 426 ASN A CA 1
ATOM 3334 C C . ASN A 1 426 ? -9.945 2.646 -1.426 1 96 426 ASN A C 1
ATOM 3336 O O . ASN A 1 426 ? -10.289 2.254 -2.543 1 96 426 ASN A O 1
ATOM 3340 N N . TYR A 1 427 ? -8.789 3.127 -1.202 1 97.62 427 TYR A N 1
ATOM 3341 C CA . TYR A 1 427 ? -7.766 3.254 -2.236 1 97.62 427 TYR A CA 1
ATOM 3342 C C . TYR A 1 427 ? -7.305 1.883 -2.715 1 97.62 427 TYR A C 1
ATOM 3344 O O . TYR A 1 427 ? -7.227 1.633 -3.92 1 97.62 427 TYR A O 1
ATOM 3352 N N . ARG A 1 428 ? -6.934 0.979 -1.753 1 95.69 428 ARG A N 1
ATOM 3353 C CA . ARG A 1 428 ? -6.238 -0.257 -2.094 1 95.69 428 ARG A CA 1
ATOM 3354 C C . ARG A 1 428 ? -7.16 -1.217 -2.84 1 95.69 428 ARG A C 1
ATOM 3356 O O . ARG A 1 428 ? -6.691 -2.08 -3.586 1 95.69 428 ARG A O 1
ATOM 3363 N N . ILE A 1 429 ? -8.5 -1.111 -2.631 1 94.12 429 ILE A N 1
ATOM 3364 C CA . ILE A 1 429 ? -9.414 -2.078 -3.238 1 94.12 429 ILE A CA 1
ATOM 3365 C C . ILE A 1 429 ? -9.711 -1.672 -4.68 1 94.12 429 ILE A C 1
ATOM 3367 O O . ILE A 1 429 ? -10.25 -2.465 -5.453 1 94.12 429 ILE A O 1
ATOM 3371 N N . HIS A 1 430 ? -9.43 -0.425 -5.082 1 96 430 HIS A N 1
ATOM 3372 C CA . HIS A 1 430 ? -9.648 0.03 -6.449 1 96 430 HIS A CA 1
ATOM 3373 C C . HIS A 1 430 ? -8.609 -0.554 -7.398 1 96 430 HIS A C 1
ATOM 3375 O O . HIS A 1 430 ? -7.453 -0.754 -7.012 1 96 430 HIS A O 1
ATOM 3381 N N . VAL A 1 431 ? -9.039 -0.861 -8.578 1 97.31 431 VAL A N 1
ATOM 3382 C CA . VAL A 1 431 ? -8.117 -1.264 -9.633 1 97.31 431 VAL A CA 1
ATOM 3383 C C . VAL A 1 431 ? -7.66 -0.035 -10.414 1 97.31 431 VAL A C 1
ATOM 3385 O O . VAL A 1 431 ? -8.477 0.647 -11.047 1 97.31 431 VAL A O 1
ATOM 3388 N N . HIS A 1 432 ? -6.391 0.317 -10.375 1 97.5 432 HIS A N 1
ATOM 3389 C CA . HIS A 1 432 ? -5.871 1.533 -10.984 1 97.5 432 HIS A CA 1
ATOM 3390 C C . HIS A 1 432 ? -5.367 1.265 -12.398 1 97.5 432 HIS A C 1
ATOM 3392 O O . HIS A 1 432 ? -5.031 0.127 -12.734 1 97.5 432 HIS A O 1
ATOM 3398 N N . ASP A 1 433 ? -5.242 2.314 -13.219 1 95.88 433 ASP A N 1
ATOM 3399 C CA . ASP A 1 433 ? -4.82 2.195 -14.617 1 95.88 433 ASP A CA 1
ATOM 3400 C C . ASP A 1 433 ? -3.461 1.512 -14.719 1 95.88 433 ASP A C 1
ATOM 3402 O O . ASP A 1 433 ? -3.209 0.761 -15.664 1 95.88 433 ASP A O 1
ATOM 3406 N N . TRP A 1 434 ? -2.607 1.858 -13.781 1 97.31 434 TRP A N 1
ATOM 3407 C CA . TRP A 1 434 ? -1.282 1.248 -13.766 1 97.31 434 TRP A CA 1
ATOM 3408 C C . TRP A 1 434 ? -1.382 -0.272 -13.836 1 97.31 434 TRP A C 1
ATOM 3410 O O . TRP A 1 434 ? -0.626 -0.915 -14.57 1 97.31 434 TRP A O 1
ATOM 3420 N N . GLU A 1 435 ? -2.293 -0.918 -13.078 1 97.81 435 GLU A N 1
ATOM 3421 C CA . GLU A 1 435 ? -2.459 -2.367 -13.039 1 97.81 435 GLU A CA 1
ATOM 3422 C C . GLU A 1 435 ? -2.936 -2.908 -14.383 1 97.81 435 GLU A C 1
ATOM 3424 O O . GLU A 1 435 ? -2.42 -3.916 -14.867 1 97.81 435 GLU A O 1
ATOM 3429 N N . ILE A 1 436 ? -3.955 -2.219 -14.938 1 96.5 436 ILE A N 1
ATOM 3430 C CA . ILE A 1 436 ? -4.488 -2.645 -16.234 1 96.5 436 ILE A CA 1
ATOM 3431 C C . ILE A 1 436 ? -3.391 -2.59 -17.281 1 96.5 436 ILE A C 1
ATOM 3433 O O . ILE A 1 436 ? -3.189 -3.551 -18.031 1 96.5 436 ILE A O 1
ATOM 3437 N N . ASN A 1 437 ? -2.65 -1.484 -17.281 1 95.62 437 ASN A N 1
ATOM 3438 C CA . ASN A 1 437 ? -1.617 -1.262 -18.297 1 95.62 437 ASN A CA 1
ATOM 3439 C C . ASN A 1 437 ? -0.471 -2.26 -18.141 1 95.62 437 ASN A C 1
ATOM 3441 O O . ASN A 1 437 ? 0.146 -2.65 -19.141 1 95.62 437 ASN A O 1
ATOM 3445 N N . ASN A 1 438 ? -0.215 -2.707 -16.953 1 96 438 ASN A N 1
ATOM 3446 C CA . ASN A 1 438 ? 0.968 -3.527 -16.719 1 96 438 ASN A CA 1
ATOM 3447 C C . ASN A 1 438 ? 0.627 -5.016 -16.703 1 96 438 ASN A C 1
ATOM 3449 O O . ASN A 1 438 ? 1.498 -5.855 -16.938 1 96 438 ASN A O 1
ATOM 3453 N N . TYR A 1 439 ? -0.644 -5.395 -16.469 1 97.12 439 TYR A N 1
ATOM 3454 C CA . TYR A 1 439 ? -0.907 -6.805 -16.188 1 97.12 439 TYR A CA 1
ATOM 3455 C C . TYR A 1 439 ? -1.863 -7.387 -17.234 1 97.12 439 TYR A C 1
ATOM 3457 O O . TYR A 1 439 ? -1.746 -8.555 -17.594 1 97.12 439 TYR A O 1
ATOM 3465 N N . LEU A 1 440 ? -2.846 -6.641 -17.734 1 95.56 440 LEU A N 1
ATOM 3466 C CA . LEU A 1 440 ? -3.986 -7.203 -18.438 1 95.56 440 LEU A CA 1
ATOM 3467 C C . LEU A 1 440 ? -3.527 -7.98 -19.672 1 95.56 440 LEU A C 1
ATOM 3469 O O . LEU A 1 440 ? -3.902 -9.141 -19.844 1 95.56 440 LEU A O 1
ATOM 3473 N N . ASN A 1 441 ? -2.631 -7.398 -20.438 1 92.75 441 ASN A N 1
ATOM 3474 C CA . ASN A 1 441 ? -2.189 -8.039 -21.672 1 92.75 441 ASN A CA 1
ATOM 3475 C C . ASN A 1 441 ? -1.123 -9.102 -21.391 1 92.75 441 ASN A C 1
ATOM 3477 O O . ASN A 1 441 ? -0.835 -9.938 -22.25 1 92.75 441 ASN A O 1
ATOM 3481 N N . ARG A 1 442 ? -0.574 -9.07 -20.219 1 92 442 ARG A N 1
ATOM 3482 C CA . ARG A 1 442 ? 0.486 -10.016 -19.875 1 92 442 ARG A CA 1
ATOM 3483 C C . ARG A 1 442 ? -0.093 -11.305 -19.297 1 92 442 ARG A C 1
ATOM 3485 O O . ARG A 1 442 ? 0.431 -12.391 -19.547 1 92 442 ARG A O 1
ATOM 3492 N N . TYR A 1 443 ? -1.127 -11.078 -18.531 1 94.12 443 TYR A N 1
ATOM 3493 C CA . TYR A 1 443 ? -1.693 -12.242 -17.859 1 94.12 443 TYR A CA 1
ATOM 3494 C C . TYR A 1 443 ? -3.051 -12.602 -18.453 1 94.12 443 TYR A C 1
ATOM 3496 O O . TYR A 1 443 ? -3.637 -13.625 -18.078 1 94.12 443 TYR A O 1
ATOM 3504 N N . MET B 1 1 ? 0.53 -42.219 -17.656 1 51.12 1 MET B N 1
ATOM 3505 C CA . MET B 1 1 ? 1.457 -41.219 -18.141 1 51.12 1 MET B CA 1
ATOM 3506 C C . MET B 1 1 ? 2.283 -41.75 -19.312 1 51.12 1 MET B C 1
ATOM 3508 O O . MET B 1 1 ? 2.584 -42.938 -19.375 1 51.12 1 MET B O 1
ATOM 3512 N N . ALA B 1 2 ? 2.248 -40.969 -20.375 1 66.44 2 ALA B N 1
ATOM 3513 C CA . ALA B 1 2 ? 2.99 -41.469 -21.531 1 66.44 2 ALA B CA 1
ATOM 3514 C C . ALA B 1 2 ? 4.453 -41.719 -21.188 1 66.44 2 ALA B C 1
ATOM 3516 O O . ALA B 1 2 ? 5.012 -41.062 -20.312 1 66.44 2 ALA B O 1
ATOM 3517 N N . ASN B 1 3 ? 4.879 -42.875 -21.375 1 84.19 3 ASN B N 1
ATOM 3518 C CA . ASN B 1 3 ? 6.301 -43.188 -21.266 1 84.19 3 ASN B CA 1
ATOM 3519 C C . ASN B 1 3 ? 6.965 -43.281 -22.641 1 84.19 3 ASN B C 1
ATOM 3521 O O . ASN B 1 3 ? 7.227 -44.375 -23.141 1 84.19 3 ASN B O 1
ATOM 3525 N N . TYR B 1 4 ? 7.281 -42.094 -23.078 1 92.44 4 TYR B N 1
ATOM 3526 C CA . TYR B 1 4 ? 7.832 -42 -24.422 1 92.44 4 TYR B CA 1
ATOM 3527 C C . TYR B 1 4 ? 9.344 -42.188 -24.422 1 92.44 4 TYR B C 1
ATOM 3529 O O . TYR B 1 4 ? 10.031 -41.656 -23.531 1 92.44 4 TYR B O 1
ATOM 3537 N N . THR B 1 5 ? 9.789 -42.969 -25.344 1 94.56 5 THR B N 1
ATOM 3538 C CA . THR B 1 5 ? 11.219 -43 -25.641 1 94.56 5 THR B CA 1
ATOM 3539 C C . THR B 1 5 ? 11.578 -41.969 -26.688 1 94.56 5 THR B C 1
ATOM 3541 O O . THR B 1 5 ? 10.695 -41.344 -27.281 1 94.56 5 THR B O 1
ATOM 3544 N N . LYS B 1 6 ? 12.875 -41.75 -26.812 1 95.31 6 LYS B N 1
ATOM 3545 C CA . LYS B 1 6 ? 13.336 -40.875 -27.875 1 95.31 6 LYS B CA 1
ATOM 3546 C C . LYS B 1 6 ? 12.789 -41.281 -29.234 1 95.31 6 LYS B C 1
ATOM 3548 O O . LYS B 1 6 ? 12.32 -40.469 -30 1 95.31 6 LYS B O 1
ATOM 3553 N N . GLU B 1 7 ? 12.828 -42.531 -29.469 1 95.06 7 GLU B N 1
ATOM 3554 C CA . GLU B 1 7 ? 12.352 -43.094 -30.734 1 95.06 7 GLU B CA 1
ATOM 3555 C C . GLU B 1 7 ? 10.852 -42.844 -30.906 1 95.06 7 GLU B C 1
ATOM 3557 O O . GLU B 1 7 ? 10.391 -42.594 -32.031 1 95.06 7 GLU B O 1
ATOM 3562 N N . ASP B 1 8 ? 10.203 -43 -29.812 1 95.56 8 ASP B N 1
ATOM 3563 C CA . ASP B 1 8 ? 8.766 -42.719 -29.859 1 95.56 8 ASP B CA 1
ATOM 3564 C C . ASP B 1 8 ? 8.484 -41.312 -30.344 1 95.56 8 ASP B C 1
ATOM 3566 O O . ASP B 1 8 ? 7.633 -41.094 -31.203 1 95.56 8 ASP B O 1
ATOM 3570 N N . VAL B 1 9 ? 9.164 -40.375 -29.734 1 96.31 9 VAL B N 1
ATOM 3571 C CA . VAL B 1 9 ? 8.953 -38.969 -30.047 1 96.31 9 VAL B CA 1
ATOM 3572 C C . VAL B 1 9 ? 9.32 -38.688 -31.516 1 96.31 9 VAL B C 1
ATOM 3574 O O . VAL B 1 9 ? 8.586 -38 -32.219 1 96.31 9 VAL B O 1
ATOM 3577 N N . ILE B 1 10 ? 10.398 -39.25 -31.969 1 95.81 10 ILE B N 1
ATOM 3578 C CA . ILE B 1 10 ? 10.844 -39.094 -33.344 1 95.81 10 ILE B CA 1
ATOM 3579 C C . ILE B 1 10 ? 9.789 -39.656 -34.312 1 95.81 10 ILE B C 1
ATOM 3581 O O . ILE B 1 10 ? 9.445 -39 -35.312 1 95.81 10 ILE B O 1
ATOM 3585 N N . ASN B 1 11 ? 9.266 -40.781 -34 1 95.94 11 ASN B N 1
ATOM 3586 C CA . ASN B 1 11 ? 8.258 -41.406 -34.844 1 95.94 11 ASN B CA 1
ATOM 3587 C C . ASN B 1 11 ? 6.965 -40.594 -34.875 1 95.94 11 ASN B C 1
ATOM 3589 O O . ASN B 1 11 ? 6.34 -40.438 -35.938 1 95.94 11 ASN B O 1
ATOM 3593 N N . LEU B 1 12 ? 6.59 -40.156 -33.719 1 94.62 12 LEU B N 1
ATOM 3594 C CA . LEU B 1 12 ? 5.379 -39.344 -33.656 1 94.62 12 LEU B CA 1
ATOM 3595 C C . LEU B 1 12 ? 5.512 -38.062 -34.5 1 94.62 12 LEU B C 1
ATOM 3597 O O . LEU B 1 12 ? 4.559 -37.656 -35.188 1 94.62 12 LEU B O 1
ATOM 3601 N N . VAL B 1 13 ? 6.621 -37.469 -34.438 1 94.69 13 VAL B N 1
ATOM 3602 C CA . VAL B 1 13 ? 6.879 -36.25 -35.219 1 94.69 13 VAL B CA 1
ATOM 3603 C C . VAL B 1 13 ? 6.801 -36.562 -36.688 1 94.69 13 VAL B C 1
ATOM 3605 O O . VAL B 1 13 ? 6.156 -35.844 -37.469 1 94.69 13 VAL B O 1
ATOM 3608 N N . LYS B 1 14 ? 7.355 -37.625 -37.094 1 93.81 14 LYS B N 1
ATOM 3609 C CA . LYS B 1 14 ? 7.367 -38.062 -38.5 1 93.81 14 LYS B CA 1
ATOM 3610 C C . LYS B 1 14 ? 5.973 -38.438 -38.969 1 93.81 14 LYS B C 1
ATOM 3612 O O . LYS B 1 14 ? 5.508 -38 -40.031 1 93.81 14 LYS B O 1
ATOM 3617 N N . GLU B 1 15 ? 5.32 -39.219 -38.25 1 93.88 15 GLU B N 1
ATOM 3618 C CA . GLU B 1 15 ? 4.02 -39.781 -38.625 1 93.88 15 GLU B CA 1
ATOM 3619 C C . GLU B 1 15 ? 2.957 -38.688 -38.719 1 93.88 15 GLU B C 1
ATOM 3621 O O . GLU B 1 15 ? 2.012 -38.812 -39.5 1 93.88 15 GLU B O 1
ATOM 3626 N N . ASN B 1 16 ? 3.137 -37.688 -37.938 1 92.94 16 ASN B N 1
ATOM 3627 C CA . ASN B 1 16 ? 2.104 -36.656 -37.875 1 92.94 16 ASN B CA 1
ATOM 3628 C C . ASN B 1 16 ? 2.498 -35.406 -38.688 1 92.94 16 ASN B C 1
ATOM 3630 O O . ASN B 1 16 ? 1.768 -34.438 -38.719 1 92.94 16 ASN B O 1
ATOM 3634 N N . GLY B 1 17 ? 3.633 -35.438 -39.25 1 92.19 17 GLY B N 1
ATOM 3635 C CA . GLY B 1 17 ? 4.07 -34.344 -40.094 1 92.19 17 GLY B CA 1
ATOM 3636 C C . GLY B 1 17 ? 4.359 -33.062 -39.312 1 92.19 17 GLY B C 1
ATOM 3637 O O . GLY B 1 17 ? 4.023 -31.969 -39.75 1 92.19 17 GLY B O 1
ATOM 3638 N N . VAL B 1 18 ? 4.906 -33.219 -38.094 1 94.5 18 VAL B N 1
ATOM 3639 C CA . VAL B 1 18 ? 5.27 -32.062 -37.25 1 94.5 18 VAL B CA 1
ATOM 3640 C C . VAL B 1 18 ? 6.508 -31.391 -37.844 1 94.5 18 VAL B C 1
ATOM 3642 O O . VAL B 1 18 ? 7.504 -32.031 -38.125 1 94.5 18 VAL B O 1
ATOM 3645 N N . LYS B 1 19 ? 6.449 -30.109 -38 1 92.88 19 LYS B N 1
ATOM 3646 C CA . LYS B 1 19 ? 7.57 -29.391 -38.594 1 92.88 19 LYS B CA 1
ATOM 3647 C C . LYS B 1 19 ? 8.289 -28.531 -37.562 1 92.88 19 LYS B C 1
ATOM 3649 O O . LYS B 1 19 ? 9.477 -28.25 -37.719 1 92.88 19 LYS B O 1
ATOM 3654 N N . PHE B 1 20 ? 7.488 -28.094 -36.625 1 93.5 20 PHE B N 1
ATOM 3655 C CA . PHE B 1 20 ? 8.062 -27.234 -35.594 1 93.5 20 PHE B CA 1
ATOM 3656 C C . PHE B 1 20 ? 7.812 -27.812 -34.188 1 93.5 20 PHE B C 1
ATOM 3658 O O . PHE B 1 20 ? 6.742 -28.359 -33.938 1 93.5 20 PHE B O 1
ATOM 3665 N N . ILE B 1 21 ? 8.789 -27.703 -33.312 1 94.75 21 ILE B N 1
ATOM 3666 C CA . ILE B 1 21 ? 8.68 -28.141 -31.922 1 94.75 21 ILE B CA 1
ATOM 3667 C C . ILE B 1 21 ? 9.062 -27.016 -30.984 1 94.75 21 ILE B C 1
ATOM 3669 O O . ILE B 1 21 ? 10.141 -26.422 -31.125 1 94.75 21 ILE B O 1
ATOM 3673 N N . ARG B 1 22 ? 8.172 -26.703 -30.125 1 95.38 22 ARG B N 1
ATOM 3674 C CA . ARG B 1 22 ? 8.453 -25.703 -29.094 1 95.38 22 ARG B CA 1
ATOM 3675 C C . ARG B 1 22 ? 9.023 -26.359 -27.828 1 95.38 22 ARG B C 1
ATOM 3677 O O . ARG B 1 22 ? 8.352 -27.172 -27.188 1 95.38 22 ARG B O 1
ATOM 3684 N N . LEU B 1 23 ? 10.273 -26.016 -27.484 1 95.88 23 LEU B N 1
ATOM 3685 C CA . LEU B 1 23 ? 10.859 -26.391 -26.203 1 95.88 23 LEU B CA 1
ATOM 3686 C C . LEU B 1 23 ? 10.508 -25.375 -25.125 1 95.88 23 LEU B C 1
ATOM 3688 O O . LEU B 1 23 ? 11.133 -24.312 -25.031 1 95.88 23 LEU B O 1
ATOM 3692 N N . GLN B 1 24 ? 9.578 -25.797 -24.25 1 96.88 24 GLN B N 1
ATOM 3693 C CA . GLN B 1 24 ? 8.969 -24.844 -23.344 1 96.88 24 GLN B CA 1
ATOM 3694 C C . GLN B 1 24 ? 9.586 -24.938 -21.953 1 96.88 24 GLN B C 1
ATOM 3696 O O . GLN B 1 24 ? 9.977 -26.031 -21.516 1 96.88 24 GLN B O 1
ATOM 3701 N N . PHE B 1 25 ? 9.727 -23.875 -21.281 1 95 25 PHE B N 1
ATOM 3702 C CA . PHE B 1 25 ? 10.125 -23.766 -19.875 1 95 25 PHE B CA 1
ATOM 3703 C C . PHE B 1 25 ? 9.523 -22.531 -19.234 1 95 25 PHE B C 1
ATOM 3705 O O . PHE B 1 25 ? 8.906 -21.703 -19.922 1 95 25 PHE B O 1
ATOM 3712 N N . THR B 1 26 ? 9.539 -22.438 -17.906 1 96 26 THR B N 1
ATOM 3713 C CA . THR B 1 26 ? 8.867 -21.359 -17.172 1 96 26 THR B CA 1
ATOM 3714 C C . THR B 1 26 ? 9.867 -20.531 -16.391 1 96 26 THR B C 1
ATOM 3716 O O . THR B 1 26 ? 10.758 -21.094 -15.734 1 96 26 THR B O 1
ATOM 3719 N N . ASP B 1 27 ? 9.805 -19.234 -16.469 1 94.38 27 ASP B N 1
ATOM 3720 C CA . ASP B 1 27 ? 10.703 -18.406 -15.672 1 94.38 27 ASP B CA 1
ATOM 3721 C C . ASP B 1 27 ? 10.203 -18.281 -14.234 1 94.38 27 ASP B C 1
ATOM 3723 O O . ASP B 1 27 ? 9.18 -18.859 -13.875 1 94.38 27 ASP B O 1
ATOM 3727 N N . ILE B 1 28 ? 10.859 -17.578 -13.422 1 96.06 28 ILE B N 1
ATOM 3728 C CA . ILE B 1 28 ? 10.586 -17.578 -11.992 1 96.06 28 ILE B CA 1
ATOM 3729 C C . ILE B 1 28 ? 9.297 -16.812 -11.703 1 96.06 28 ILE B C 1
ATOM 3731 O O . ILE B 1 28 ? 8.727 -16.938 -10.617 1 96.06 28 ILE B O 1
ATOM 3735 N N . PHE B 1 29 ? 8.781 -16.047 -12.664 1 95.75 29 PHE B N 1
ATOM 3736 C CA . PHE B 1 29 ? 7.574 -15.258 -12.469 1 95.75 29 PHE B CA 1
ATOM 3737 C C . PHE B 1 29 ? 6.359 -15.977 -13.047 1 95.75 29 PHE B C 1
ATOM 3739 O O . PHE B 1 29 ? 5.242 -15.461 -12.992 1 95.75 29 PHE B O 1
ATOM 3746 N N . GLY B 1 30 ? 6.578 -17.141 -13.625 1 95.75 30 GLY B N 1
ATOM 3747 C CA . GLY B 1 30 ? 5.465 -17.938 -14.109 1 95.75 30 GLY B CA 1
ATOM 3748 C C . GLY B 1 30 ? 5.141 -17.703 -15.57 1 95.75 30 GLY B C 1
ATOM 3749 O O . GLY B 1 30 ? 4.078 -18.094 -16.047 1 95.75 30 GLY B O 1
ATOM 3750 N N . ALA B 1 31 ? 5.992 -17.047 -16.266 1 94.06 31 ALA B N 1
ATOM 3751 C CA . ALA B 1 31 ? 5.793 -16.812 -17.703 1 94.06 31 ALA B CA 1
ATOM 3752 C C . ALA B 1 31 ? 6.344 -17.984 -18.516 1 94.06 31 ALA B C 1
ATOM 3754 O O . ALA B 1 31 ? 7.465 -18.438 -18.297 1 94.06 31 ALA B O 1
ATOM 3755 N N . LEU B 1 32 ? 5.57 -18.406 -19.438 1 93.94 32 LEU B N 1
ATOM 3756 C CA . LEU B 1 32 ? 5.98 -19.484 -20.328 1 93.94 32 LEU B CA 1
ATOM 3757 C C . LEU B 1 32 ? 6.934 -18.969 -21.406 1 93.94 32 LEU B C 1
ATOM 3759 O O . LEU B 1 32 ? 6.637 -17.984 -22.078 1 93.94 32 LEU B O 1
ATOM 3763 N N . LYS B 1 33 ? 8.055 -19.578 -21.453 1 92.88 33 LYS B N 1
ATOM 3764 C CA . LYS B 1 33 ? 9.062 -19.281 -22.484 1 92.88 33 LYS B CA 1
ATOM 3765 C C . LYS B 1 33 ? 9.258 -20.484 -23.406 1 92.88 33 LYS B C 1
ATOM 3767 O O . LYS B 1 33 ? 8.836 -21.594 -23.094 1 92.88 33 LYS B O 1
ATOM 3772 N N . ASN B 1 34 ? 9.805 -20.219 -24.609 1 91.81 34 ASN B N 1
ATOM 3773 C CA . ASN B 1 34 ? 10.086 -21.375 -25.469 1 91.81 34 ASN B CA 1
ATOM 3774 C C . ASN B 1 34 ? 11.18 -21.047 -26.484 1 91.81 34 ASN B C 1
ATOM 3776 O O . ASN B 1 34 ? 11.461 -19.891 -26.766 1 91.81 34 ASN B O 1
ATOM 3780 N N . VAL B 1 35 ? 11.844 -22.047 -26.891 1 89.69 35 VAL B N 1
ATOM 3781 C CA . VAL B 1 35 ? 12.734 -22.062 -28.047 1 89.69 35 VAL B CA 1
ATOM 3782 C C . VAL B 1 35 ? 12.148 -22.953 -29.141 1 89.69 35 VAL B C 1
ATOM 3784 O O . VAL B 1 35 ? 11.852 -24.125 -28.906 1 89.69 35 VAL B O 1
ATOM 3787 N N . ALA B 1 36 ? 11.938 -22.375 -30.312 1 91.88 36 ALA B N 1
ATOM 3788 C CA . ALA B 1 36 ? 11.375 -23.125 -31.422 1 91.88 36 ALA B CA 1
ATOM 3789 C C . ALA B 1 36 ? 12.469 -23.797 -32.25 1 91.88 36 ALA B C 1
ATOM 3791 O O . ALA B 1 36 ? 13.469 -23.156 -32.594 1 91.88 36 ALA B O 1
ATOM 3792 N N . ILE B 1 37 ? 12.258 -25.031 -32.469 1 93 37 ILE B N 1
ATOM 3793 C CA . ILE B 1 37 ? 13.18 -25.75 -33.344 1 93 37 ILE B CA 1
ATOM 3794 C C . ILE B 1 37 ? 12.398 -26.453 -34.469 1 93 37 ILE B C 1
ATOM 3796 O O . ILE B 1 37 ? 11.188 -26.641 -34.344 1 93 37 ILE B O 1
ATOM 3800 N N . THR B 1 38 ? 13.133 -26.828 -35.531 1 93.69 38 THR B N 1
ATOM 3801 C CA . THR B 1 38 ? 12.523 -27.625 -36.594 1 93.69 38 THR B CA 1
ATOM 3802 C C . THR B 1 38 ? 12.711 -29.109 -36.344 1 93.69 38 THR B C 1
ATOM 3804 O O . THR B 1 38 ? 13.461 -29.5 -35.469 1 93.69 38 THR B O 1
ATOM 3807 N N . ASP B 1 39 ? 11.961 -29.875 -37.094 1 93.38 39 ASP B N 1
ATOM 3808 C CA . ASP B 1 39 ? 12.055 -31.328 -36.969 1 93.38 39 ASP B CA 1
ATOM 3809 C C . ASP B 1 39 ? 13.477 -31.812 -37.25 1 93.38 39 ASP B C 1
ATOM 3811 O O . ASP B 1 39 ? 13.898 -32.844 -36.719 1 93.38 39 ASP B O 1
ATOM 3815 N N . LYS B 1 40 ? 14.281 -31.047 -37.938 1 92.75 40 LYS B N 1
ATOM 3816 C CA . LYS B 1 40 ? 15.648 -31.406 -38.25 1 92.75 40 LYS B CA 1
ATOM 3817 C C . LYS B 1 40 ? 16.562 -31.328 -37.031 1 92.75 40 LYS B C 1
ATOM 3819 O O . LYS B 1 40 ? 17.609 -31.969 -37 1 92.75 40 LYS B O 1
ATOM 3824 N N . GLN B 1 41 ? 16.125 -30.578 -36.094 1 93.62 41 GLN B N 1
ATOM 3825 C CA . GLN B 1 41 ? 16.953 -30.375 -34.906 1 93.62 41 GLN B CA 1
ATOM 3826 C C . GLN B 1 41 ? 16.453 -31.234 -33.719 1 93.62 41 GLN B C 1
ATOM 3828 O O . GLN B 1 41 ? 16.969 -31.125 -32.625 1 93.62 41 GLN B O 1
ATOM 3833 N N . LEU B 1 42 ? 15.492 -32.031 -33.938 1 94.5 42 LEU B N 1
ATOM 3834 C CA . LEU B 1 42 ? 14.836 -32.781 -32.875 1 94.5 42 LEU B CA 1
ATOM 3835 C C . LEU B 1 42 ? 15.82 -33.719 -32.188 1 94.5 42 LEU B C 1
ATOM 3837 O O . LEU B 1 42 ? 15.82 -33.812 -30.953 1 94.5 42 LEU B O 1
ATOM 3841 N N . ASP B 1 43 ? 16.672 -34.344 -32.969 1 93.81 43 ASP B N 1
ATOM 3842 C CA . ASP B 1 43 ? 17.641 -35.281 -32.406 1 93.81 43 ASP B CA 1
ATOM 3843 C C . ASP B 1 43 ? 18.562 -34.594 -31.406 1 93.81 43 ASP B C 1
ATOM 3845 O O . ASP B 1 43 ? 18.859 -35.125 -30.328 1 93.81 43 ASP B O 1
ATOM 3849 N N . LYS B 1 44 ? 18.953 -33.469 -31.734 1 92.94 44 LYS B N 1
ATOM 3850 C CA . LYS B 1 44 ? 19.828 -32.688 -30.859 1 92.94 44 LYS B CA 1
ATOM 3851 C C . LYS B 1 44 ? 19.125 -32.344 -29.547 1 92.94 44 LYS B C 1
ATOM 3853 O O . LYS B 1 44 ? 19.719 -32.438 -28.469 1 92.94 44 LYS B O 1
ATOM 3858 N N . ALA B 1 45 ? 17.922 -31.922 -29.688 1 93.62 45 ALA B N 1
ATOM 3859 C CA . ALA B 1 45 ? 17.125 -31.578 -28.516 1 93.62 45 ALA B CA 1
ATOM 3860 C C . ALA B 1 45 ? 16.938 -32.812 -27.609 1 93.62 45 ALA B C 1
ATOM 3862 O O . ALA B 1 45 ? 17.062 -32.688 -26.391 1 93.62 45 ALA B O 1
ATOM 3863 N N . LEU B 1 46 ? 16.703 -33.938 -28.219 1 95 46 LEU B N 1
ATOM 3864 C CA . LEU B 1 46 ? 16.438 -35.156 -27.453 1 95 46 LEU B CA 1
ATOM 3865 C C . LEU B 1 46 ? 17.719 -35.719 -26.844 1 95 46 LEU B C 1
ATOM 3867 O O . LEU B 1 46 ? 17.656 -36.531 -25.922 1 95 46 LEU B O 1
ATOM 3871 N N . ASN B 1 47 ? 18.828 -35.25 -27.391 1 92.81 47 ASN B N 1
ATOM 3872 C CA . ASN B 1 47 ? 20.125 -35.625 -26.812 1 92.81 47 ASN B CA 1
ATOM 3873 C C . ASN B 1 47 ? 20.578 -34.625 -25.766 1 92.81 47 ASN B C 1
ATOM 3875 O O . ASN B 1 47 ? 21.703 -34.688 -25.281 1 92.81 47 ASN B O 1
ATOM 3879 N N . ASN B 1 48 ? 19.75 -33.719 -25.422 1 91.88 48 ASN B N 1
ATOM 3880 C CA . ASN B 1 48 ? 20 -32.719 -24.391 1 91.88 48 ASN B CA 1
ATOM 3881 C C . ASN B 1 48 ? 21.109 -31.75 -24.797 1 91.88 48 ASN B C 1
ATOM 3883 O O . ASN B 1 48 ? 21.953 -31.391 -23.984 1 91.88 48 ASN B O 1
ATOM 3887 N N . GLU B 1 49 ? 21.062 -31.375 -26.047 1 88 49 GLU B N 1
ATOM 3888 C CA . GLU B 1 49 ? 22.125 -30.531 -26.594 1 88 49 GLU B CA 1
ATOM 3889 C C . GLU B 1 49 ? 21.594 -29.172 -27.047 1 88 49 GLU B C 1
ATOM 3891 O O . GLU B 1 49 ? 22.25 -28.469 -27.812 1 88 49 GLU B O 1
ATOM 3896 N N . CYS B 1 50 ? 20.422 -28.859 -26.641 1 89.31 50 CYS B N 1
ATOM 3897 C CA . CYS B 1 50 ? 19.859 -27.578 -27.047 1 89.31 50 CYS B CA 1
ATOM 3898 C C . CYS B 1 50 ? 20.234 -26.469 -26.062 1 89.31 50 CYS B C 1
ATOM 3900 O O . CYS B 1 50 ? 19.672 -26.375 -24.969 1 89.31 50 CYS B O 1
ATOM 3902 N N . MET B 1 51 ? 21.094 -25.609 -26.5 1 83.69 51 MET B N 1
ATOM 3903 C CA . MET B 1 51 ? 21.578 -24.5 -25.688 1 83.69 51 MET B CA 1
ATOM 3904 C C . MET B 1 51 ? 20.781 -23.219 -25.969 1 83.69 51 MET B C 1
ATOM 3906 O O . MET B 1 51 ? 20.281 -23.031 -27.078 1 83.69 51 MET B O 1
ATOM 3910 N N . PHE B 1 52 ? 20.562 -22.422 -24.984 1 81.31 52 PHE B N 1
ATOM 3911 C CA . PHE B 1 52 ? 19.938 -21.125 -25.141 1 81.31 52 PHE B CA 1
ATOM 3912 C C . PHE B 1 52 ? 20.562 -20.094 -24.188 1 81.31 52 PHE B C 1
ATOM 3914 O O . PHE B 1 52 ? 21.281 -20.469 -23.25 1 81.31 52 PHE B O 1
ATOM 3921 N N . ASP B 1 53 ? 20.375 -18.828 -24.484 1 78.62 53 ASP B N 1
ATOM 3922 C CA . ASP B 1 53 ? 20.906 -17.75 -23.656 1 78.62 53 ASP B CA 1
ATOM 3923 C C . ASP B 1 53 ? 19.984 -17.438 -22.484 1 78.62 53 ASP B C 1
ATOM 3925 O O . ASP B 1 53 ? 18.953 -16.797 -22.656 1 78.62 53 ASP B O 1
ATOM 3929 N N . GLY B 1 54 ? 20.422 -17.734 -21.344 1 75.44 54 GLY B N 1
ATOM 3930 C CA . GLY B 1 54 ? 19.609 -17.562 -20.141 1 75.44 54 GLY B CA 1
ATOM 3931 C C . GLY B 1 54 ? 19.547 -16.125 -19.656 1 75.44 54 GLY B C 1
ATOM 3932 O O . GLY B 1 54 ? 18.688 -15.773 -18.859 1 75.44 54 GLY B O 1
ATOM 3933 N N . SER B 1 55 ? 20.375 -15.312 -20.062 1 72.75 55 SER B N 1
ATOM 3934 C CA . SER B 1 55 ? 20.422 -13.93 -19.594 1 72.75 55 SER B CA 1
ATOM 3935 C C . SER B 1 55 ? 19.234 -13.125 -20.125 1 72.75 55 SER B C 1
ATOM 3937 O O . SER B 1 55 ? 18.938 -12.039 -19.609 1 72.75 55 SER B O 1
ATOM 3939 N N . SER B 1 56 ? 18.547 -13.695 -21.047 1 68.56 56 SER B N 1
ATOM 3940 C CA . SER B 1 56 ? 17.438 -12.977 -21.656 1 68.56 56 SER B CA 1
ATOM 3941 C C . SER B 1 56 ? 16.125 -13.305 -20.953 1 68.56 56 SER B C 1
ATOM 3943 O O . SER B 1 56 ? 15.07 -12.773 -21.312 1 68.56 56 SER B O 1
ATOM 3945 N N . ILE B 1 57 ? 16.281 -14.133 -19.922 1 78.06 57 ILE B N 1
ATOM 3946 C CA . ILE B 1 57 ? 15.078 -14.57 -19.234 1 78.06 57 ILE B CA 1
ATOM 3947 C C . ILE B 1 57 ? 15.008 -13.906 -17.859 1 78.06 57 ILE B C 1
ATOM 3949 O O . ILE B 1 57 ? 15.93 -14.031 -17.047 1 78.06 57 ILE B O 1
ATOM 3953 N N . ASP B 1 58 ? 13.93 -13.227 -17.656 1 72.81 58 ASP B N 1
ATOM 3954 C CA . ASP B 1 58 ? 13.75 -12.5 -16.406 1 72.81 58 ASP B CA 1
ATOM 3955 C C . ASP B 1 58 ? 13.922 -13.43 -15.195 1 72.81 58 ASP B C 1
ATOM 3957 O O . ASP B 1 58 ? 13.305 -14.492 -15.141 1 72.81 58 ASP B O 1
ATOM 3961 N N . GLY B 1 59 ? 14.844 -13.07 -14.352 1 74.75 59 GLY B N 1
ATOM 3962 C CA . GLY B 1 59 ? 15.031 -13.781 -13.094 1 74.75 59 GLY B CA 1
ATOM 3963 C C . GLY B 1 59 ? 16.047 -14.906 -13.188 1 74.75 59 GLY B C 1
ATOM 3964 O O . GLY B 1 59 ? 16.391 -15.523 -12.18 1 74.75 59 GLY B O 1
ATOM 3965 N N . PHE B 1 60 ? 16.453 -15.242 -14.344 1 73.38 60 PHE B N 1
ATOM 3966 C CA . PHE B 1 60 ? 17.375 -16.359 -14.508 1 73.38 60 PHE B CA 1
ATOM 3967 C C . PHE B 1 60 ? 18.812 -15.922 -14.211 1 73.38 60 PHE B C 1
ATOM 3969 O O . PHE B 1 60 ? 19.203 -15.844 -13.047 1 73.38 60 PHE B O 1
ATOM 3976 N N . VAL B 1 61 ? 19.531 -15.711 -15.172 1 70.38 61 VAL B N 1
ATOM 3977 C CA . VAL B 1 61 ? 20.938 -15.43 -14.914 1 70.38 61 VAL B CA 1
ATOM 3978 C C . VAL B 1 61 ? 21.281 -14.031 -15.414 1 70.38 61 VAL B C 1
ATOM 3980 O O . VAL B 1 61 ? 20.562 -13.461 -16.25 1 70.38 61 VAL B O 1
ATOM 3983 N N . ARG B 1 62 ? 22.281 -13.477 -14.656 1 61.72 62 ARG B N 1
ATOM 3984 C CA . ARG B 1 62 ? 22.891 -12.234 -15.133 1 61.72 62 ARG B CA 1
ATOM 3985 C C . ARG B 1 62 ? 23.859 -12.5 -16.281 1 61.72 62 ARG B C 1
ATOM 3987 O O . ARG B 1 62 ? 24.094 -13.648 -16.641 1 61.72 62 ARG B O 1
ATOM 3994 N N . ILE B 1 63 ? 24.531 -11.648 -16.953 1 53.38 63 ILE B N 1
ATOM 3995 C CA . ILE B 1 63 ? 25.312 -11.531 -18.172 1 53.38 63 ILE B CA 1
ATOM 3996 C C . ILE B 1 63 ? 26.422 -12.586 -18.188 1 53.38 63 ILE B C 1
ATOM 3998 O O . ILE B 1 63 ? 26.672 -13.211 -19.219 1 53.38 63 ILE B O 1
ATOM 4002 N N . GLU B 1 64 ? 27.078 -12.914 -17.172 1 50.03 64 GLU B N 1
ATOM 4003 C CA . GLU B 1 64 ? 28.344 -13.602 -17.344 1 50.03 64 GLU B CA 1
ATOM 4004 C C . GLU B 1 64 ? 28.141 -15.055 -17.75 1 50.03 64 GLU B C 1
ATOM 4006 O O . GLU B 1 64 ? 28.984 -15.641 -18.438 1 50.03 64 GLU B O 1
ATOM 4011 N N . GLU B 1 65 ? 27.344 -15.82 -17.109 1 56.69 65 GLU B N 1
ATOM 4012 C CA . GLU B 1 65 ? 27.219 -17.234 -17.438 1 56.69 65 GLU B CA 1
ATOM 4013 C C . GLU B 1 65 ? 25.844 -17.547 -18.031 1 56.69 65 GLU B C 1
ATOM 4015 O O . GLU B 1 65 ? 25.016 -18.188 -17.391 1 56.69 65 GLU B O 1
ATOM 4020 N N . SER B 1 66 ? 25.75 -17.188 -19.281 1 66 66 SER B N 1
ATOM 4021 C CA . SER B 1 66 ? 24.422 -17 -19.844 1 66 66 SER B CA 1
ATOM 4022 C C . SER B 1 66 ? 23.969 -18.219 -20.625 1 66 66 SER B C 1
ATOM 4024 O O . SER B 1 66 ? 22.766 -18.453 -20.797 1 66 66 SER B O 1
ATOM 4026 N N . ASP B 1 67 ? 24.938 -19.203 -20.828 1 80.81 67 ASP B N 1
ATOM 4027 C CA . ASP B 1 67 ? 24.5 -20.344 -21.641 1 80.81 67 ASP B CA 1
ATOM 4028 C C . ASP B 1 67 ? 23.875 -21.438 -20.781 1 80.81 67 ASP B C 1
ATOM 4030 O O . ASP B 1 67 ? 24.469 -21.875 -19.797 1 80.81 67 ASP B O 1
ATOM 4034 N N . MET B 1 68 ? 22.656 -21.844 -21.062 1 88.75 68 MET B N 1
ATOM 4035 C CA . MET B 1 68 ? 21.922 -22.922 -20.391 1 88.75 68 MET B CA 1
ATOM 4036 C C . MET B 1 68 ? 21.469 -23.984 -21.375 1 88.75 68 MET B C 1
ATOM 4038 O O . MET B 1 68 ? 21.5 -23.766 -22.594 1 88.75 68 MET B O 1
ATOM 4042 N N . ASN B 1 69 ? 21.203 -25.141 -20.797 1 92.12 69 ASN B N 1
ATOM 4043 C CA . ASN B 1 69 ? 20.75 -26.25 -21.625 1 92.12 69 ASN B CA 1
ATOM 4044 C C . ASN B 1 69 ? 19.312 -26.641 -21.297 1 92.12 69 ASN B C 1
ATOM 4046 O O . ASN B 1 69 ? 18.938 -26.734 -20.125 1 92.12 69 ASN B O 1
ATOM 4050 N N . LEU B 1 70 ? 18.562 -26.906 -22.375 1 94.69 70 LEU B N 1
ATOM 4051 C CA . LEU B 1 70 ? 17.203 -27.422 -22.203 1 94.69 70 LEU B CA 1
ATOM 4052 C C . LEU B 1 70 ? 17.188 -28.938 -22.328 1 94.69 70 LEU B C 1
ATOM 4054 O O . LEU B 1 70 ? 17.734 -29.484 -23.281 1 94.69 70 LEU B O 1
ATOM 4058 N N . ARG B 1 71 ? 16.625 -29.547 -21.375 1 96.56 71 ARG B N 1
ATOM 4059 C CA . ARG B 1 71 ? 16.438 -31 -21.406 1 96.56 71 ARG B CA 1
ATOM 4060 C C . ARG B 1 71 ? 14.953 -31.359 -21.422 1 96.56 71 ARG B C 1
ATOM 4062 O O . ARG B 1 71 ? 14.281 -31.266 -20.391 1 96.56 71 ARG B O 1
ATOM 4069 N N . PRO B 1 72 ? 14.469 -31.891 -22.516 1 96.75 72 PRO B N 1
ATOM 4070 C CA . PRO B 1 72 ? 13.039 -32.125 -22.656 1 96.75 72 PRO B CA 1
ATOM 4071 C C . PRO B 1 72 ? 12.562 -33.344 -21.828 1 96.75 72 PRO B C 1
ATOM 4073 O O . PRO B 1 72 ? 13.273 -34.344 -21.734 1 96.75 72 PRO B O 1
ATOM 4076 N N . ASN B 1 73 ? 11.5 -33.156 -21.203 1 96.5 73 ASN B N 1
ATOM 4077 C CA . ASN B 1 73 ? 10.742 -34.281 -20.688 1 96.5 73 ASN B CA 1
ATOM 4078 C C . ASN B 1 73 ? 9.922 -34.969 -21.781 1 96.5 73 ASN B C 1
ATOM 4080 O O . ASN B 1 73 ? 8.898 -34.438 -22.219 1 96.5 73 ASN B O 1
ATOM 4084 N N . LEU B 1 74 ? 10.266 -36.094 -22.094 1 95.88 74 LEU B N 1
ATOM 4085 C CA . LEU B 1 74 ? 9.719 -36.781 -23.266 1 95.88 74 LEU B CA 1
ATOM 4086 C C . LEU B 1 74 ? 8.227 -37.062 -23.094 1 95.88 74 LEU B C 1
ATOM 4088 O O . LEU B 1 74 ? 7.465 -37 -24.062 1 95.88 74 LEU B O 1
ATOM 4092 N N . ASP B 1 75 ? 7.816 -37.281 -21.938 1 94.56 75 ASP B N 1
ATOM 4093 C CA . ASP B 1 75 ? 6.426 -37.625 -21.656 1 94.56 75 ASP B CA 1
ATOM 4094 C C . ASP B 1 75 ? 5.523 -36.406 -21.797 1 94.56 75 ASP B C 1
ATOM 4096 O O . ASP B 1 75 ? 4.297 -36.531 -21.797 1 94.56 75 ASP B O 1
ATOM 4100 N N . SER B 1 76 ? 6.102 -35.25 -21.969 1 95.5 76 SER B N 1
ATOM 4101 C CA . SER B 1 76 ? 5.328 -34 -22.094 1 95.5 76 SER B CA 1
ATOM 4102 C C . SER B 1 76 ? 5.016 -33.688 -23.547 1 95.5 76 SER B C 1
ATOM 4104 O O . SER B 1 76 ? 4.359 -32.688 -23.844 1 95.5 76 SER B O 1
ATOM 4106 N N . PHE B 1 77 ? 5.387 -34.531 -24.469 1 95.62 77 PHE B N 1
ATOM 4107 C CA . PHE B 1 77 ? 5.184 -34.281 -25.906 1 95.62 77 PHE B CA 1
ATOM 4108 C C . PHE B 1 77 ? 3.695 -34.219 -26.234 1 95.62 77 PHE B C 1
ATOM 4110 O O . PHE B 1 77 ? 2.932 -35.125 -25.844 1 95.62 77 PHE B O 1
ATOM 4117 N N . VAL B 1 78 ? 3.312 -33.219 -26.891 1 94.62 78 VAL B N 1
ATOM 4118 C CA . VAL B 1 78 ? 1.939 -33.062 -27.359 1 94.62 78 VAL B CA 1
ATOM 4119 C C . VAL B 1 78 ? 1.916 -32.219 -28.641 1 94.62 78 VAL B C 1
ATOM 4121 O O . VAL B 1 78 ? 2.727 -31.312 -28.812 1 94.62 78 VAL B O 1
ATOM 4124 N N . ILE B 1 79 ? 1.041 -32.562 -29.547 1 93.94 79 ILE B N 1
ATOM 4125 C CA . ILE B 1 79 ? 0.825 -31.797 -30.766 1 93.94 79 ILE B CA 1
ATOM 4126 C C . ILE B 1 79 ? -0.299 -30.781 -30.547 1 93.94 79 ILE B C 1
ATOM 4128 O O . ILE B 1 79 ? -1.346 -31.125 -29.984 1 93.94 79 ILE B O 1
ATOM 4132 N N . PHE B 1 80 ? -0.056 -29.547 -30.938 1 92.88 80 PHE B N 1
ATOM 4133 C CA . PHE B 1 80 ? -1.091 -28.531 -30.812 1 92.88 80 PHE B CA 1
ATOM 4134 C C . PHE B 1 80 ? -2.248 -28.812 -31.766 1 92.88 80 PHE B C 1
ATOM 4136 O O . PHE B 1 80 ? -2.051 -28.906 -32.969 1 92.88 80 PHE B O 1
ATOM 4143 N N . PRO B 1 81 ? -3.42 -28.844 -31.266 1 90.44 81 PRO B N 1
ATOM 4144 C CA . PRO B 1 81 ? -4.551 -29.234 -32.125 1 90.44 81 PRO B CA 1
ATOM 4145 C C . PRO B 1 81 ? -5.098 -28.078 -32.938 1 90.44 81 PRO B C 1
ATOM 4147 O O . PRO B 1 81 ? -5.887 -28.281 -33.875 1 90.44 81 PRO B O 1
ATOM 4150 N N . TRP B 1 82 ? -4.801 -26.875 -32.719 1 80.69 82 TRP B N 1
ATOM 4151 C CA . TRP B 1 82 ? -5.445 -25.734 -33.375 1 80.69 82 TRP B CA 1
ATOM 4152 C C . TRP B 1 82 ? -4.566 -25.156 -34.469 1 80.69 82 TRP B C 1
ATOM 4154 O O . TRP B 1 82 ? -4.887 -24.109 -35.062 1 80.69 82 TRP B O 1
ATOM 4164 N N . ARG B 1 83 ? -3.502 -25.75 -34.75 1 71.31 83 ARG B N 1
ATOM 4165 C CA . ARG B 1 83 ? -2.645 -25.25 -35.812 1 71.31 83 ARG B CA 1
ATOM 4166 C C . ARG B 1 83 ? -2.924 -25.984 -37.125 1 71.31 83 ARG B C 1
ATOM 4168 O O . ARG B 1 83 ? -3.551 -27.047 -37.125 1 71.31 83 ARG B O 1
ATOM 4175 N N . PRO B 1 84 ? -2.463 -25.391 -38.25 1 71 84 PRO B N 1
ATOM 4176 C CA . PRO B 1 84 ? -2.795 -25.938 -39.562 1 71 84 PRO B CA 1
ATOM 4177 C C . PRO B 1 84 ? -2.291 -27.359 -39.75 1 71 84 PRO B C 1
ATOM 4179 O O . PRO B 1 84 ? -1.352 -27.781 -39.062 1 71 84 PRO B O 1
ATOM 4182 N N . GLN B 1 85 ? -3.01 -28.062 -40.625 1 69.31 85 GLN B N 1
ATOM 4183 C CA . GLN B 1 85 ? -2.711 -29.453 -40.938 1 69.31 85 GLN B CA 1
ATOM 4184 C C . GLN B 1 85 ? -1.34 -29.578 -41.594 1 69.31 85 GLN B C 1
ATOM 4186 O O . GLN B 1 85 ? -0.645 -30.578 -41.406 1 69.31 85 GLN B O 1
ATOM 4191 N N . GLN B 1 86 ? -1.055 -28.609 -42.344 1 74.19 86 GLN B N 1
ATOM 4192 C CA . GLN B 1 86 ? 0.287 -28.641 -42.906 1 74.19 86 GLN B CA 1
ATOM 4193 C C . GLN B 1 86 ? 1.278 -27.891 -42 1 74.19 86 GLN B C 1
ATOM 4195 O O . GLN B 1 86 ? 1.092 -26.703 -41.719 1 74.19 86 GLN B O 1
ATOM 4200 N N . GLY B 1 87 ? 2.209 -28.625 -41.469 1 82.06 87 GLY B N 1
ATOM 4201 C CA . GLY B 1 87 ? 3.219 -28.031 -40.625 1 82.06 87 GLY B CA 1
ATOM 4202 C C . GLY B 1 87 ? 2.791 -27.922 -39.156 1 82.06 87 GLY B C 1
ATOM 4203 O O . GLY B 1 87 ? 2.889 -26.859 -38.562 1 82.06 87 GLY B O 1
ATOM 4204 N N . LYS B 1 88 ? 2.379 -29 -38.625 1 90.5 88 LYS B N 1
ATOM 4205 C CA . LYS B 1 88 ? 1.898 -29.078 -37.25 1 90.5 88 LYS B CA 1
ATOM 4206 C C . LYS B 1 88 ? 2.988 -28.672 -36.25 1 90.5 88 LYS B C 1
ATOM 4208 O O . LYS B 1 88 ? 4.18 -28.766 -36.562 1 90.5 88 LYS B O 1
ATOM 4213 N N . VAL B 1 89 ? 2.541 -28.094 -35.219 1 93.12 89 VAL B N 1
ATOM 4214 C CA . VAL B 1 89 ? 3.441 -27.656 -34.156 1 93.12 89 VAL B CA 1
ATOM 4215 C C . VAL B 1 89 ? 3.254 -28.531 -32.906 1 93.12 89 VAL B C 1
ATOM 4217 O O . VAL B 1 89 ? 2.125 -28.844 -32.531 1 93.12 89 VAL B O 1
ATOM 4220 N N . ALA B 1 90 ? 4.32 -29.047 -32.344 1 95.38 90 ALA B N 1
ATOM 4221 C CA . ALA B 1 90 ? 4.316 -29.797 -31.109 1 95.38 90 ALA B CA 1
ATOM 4222 C C . ALA B 1 90 ? 5.094 -29.062 -30.016 1 95.38 90 ALA B C 1
ATOM 4224 O O . ALA B 1 90 ? 5.719 -28.031 -30.281 1 95.38 90 ALA B O 1
ATOM 4225 N N . ARG B 1 91 ? 4.977 -29.578 -28.844 1 95.56 91 ARG B N 1
ATOM 4226 C CA . ARG B 1 91 ? 5.738 -28.969 -27.75 1 95.56 91 ARG B CA 1
ATOM 4227 C C . ARG B 1 91 ? 6.293 -30.031 -26.812 1 95.56 91 ARG B C 1
ATOM 4229 O O . ARG B 1 91 ? 5.73 -31.125 -26.703 1 95.56 91 ARG B O 1
ATOM 4236 N N . LEU B 1 92 ? 7.434 -29.781 -26.219 1 96.69 92 LEU B N 1
ATOM 4237 C CA . LEU B 1 92 ? 8.031 -30.5 -25.109 1 96.69 92 LEU B CA 1
ATOM 4238 C C . LEU B 1 92 ? 8.32 -29.547 -23.953 1 96.69 92 LEU B C 1
ATOM 4240 O O . LEU B 1 92 ? 8.805 -28.422 -24.156 1 96.69 92 LEU B O 1
ATOM 4244 N N . ILE B 1 93 ? 7.973 -29.938 -22.766 1 97.75 93 ILE B N 1
ATOM 4245 C CA . ILE B 1 93 ? 8.359 -29.172 -21.578 1 97.75 93 ILE B CA 1
ATOM 4246 C C . ILE B 1 93 ? 9.766 -29.578 -21.141 1 97.75 93 ILE B C 1
ATOM 4248 O O . ILE B 1 93 ? 10.109 -30.766 -21.141 1 97.75 93 ILE B O 1
ATOM 4252 N N . CYS B 1 94 ? 10.578 -28.609 -20.812 1 97.25 94 CYS B N 1
ATOM 4253 C CA . CYS B 1 94 ? 11.992 -28.875 -20.562 1 97.25 94 CYS B CA 1
ATOM 4254 C C . CYS B 1 94 ? 12.391 -28.484 -19.156 1 97.25 94 CYS B C 1
ATOM 4256 O O . CYS B 1 94 ? 11.789 -27.578 -18.562 1 97.25 94 CYS B O 1
ATOM 4258 N N . ASP B 1 95 ? 13.352 -29.172 -18.656 1 97.06 95 ASP B N 1
ATOM 4259 C CA . ASP B 1 95 ? 14.148 -28.719 -17.516 1 97.06 95 ASP B CA 1
ATOM 4260 C C . ASP B 1 95 ? 15.344 -27.891 -17.984 1 97.06 95 ASP B C 1
ATOM 4262 O O . ASP B 1 95 ? 15.789 -28.016 -19.125 1 97.06 95 ASP B O 1
ATOM 4266 N N . VAL B 1 96 ? 15.805 -27.047 -17.094 1 94.94 96 VAL B N 1
ATOM 4267 C CA . VAL B 1 96 ? 16.938 -26.203 -17.422 1 94.94 96 VAL B CA 1
ATOM 4268 C C . VAL B 1 96 ? 18.172 -26.672 -16.672 1 94.94 96 VAL B C 1
ATOM 4270 O O . VAL B 1 96 ? 18.141 -26.859 -15.445 1 94.94 96 VAL B O 1
ATOM 4273 N N . TYR B 1 97 ? 19.203 -26.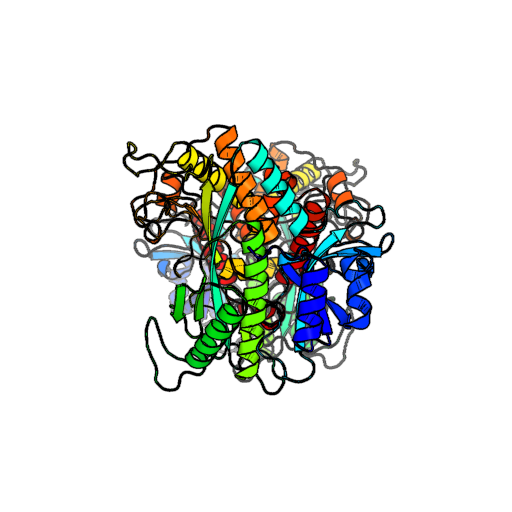859 -17.391 1 94.75 97 TYR B N 1
ATOM 4274 C CA . TYR B 1 97 ? 20.453 -27.344 -16.828 1 94.75 97 TYR B CA 1
ATOM 4275 C C . TYR B 1 97 ? 21.594 -26.375 -17.141 1 94.75 97 TYR B C 1
ATOM 4277 O O . TYR B 1 97 ? 21.547 -25.641 -18.109 1 94.75 97 TYR B O 1
ATOM 4285 N N . ARG B 1 98 ? 22.562 -26.453 -16.297 1 91.62 98 ARG B N 1
ATOM 4286 C CA . ARG B 1 98 ? 23.812 -25.734 -16.547 1 91.62 98 ARG B CA 1
ATOM 4287 C C . ARG B 1 98 ? 24.656 -26.469 -17.578 1 91.62 98 ARG B C 1
ATOM 4289 O O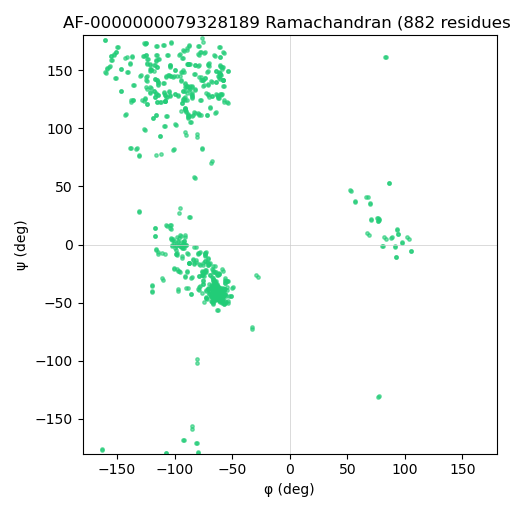 . ARG B 1 98 ? 24.453 -27.656 -17.844 1 91.62 98 ARG B O 1
ATOM 4296 N N . PRO B 1 99 ? 25.641 -25.75 -18.078 1 87.88 99 PRO B N 1
ATOM 4297 C CA . PRO B 1 99 ? 26.516 -26.391 -19.078 1 87.88 99 PRO B CA 1
ATOM 4298 C C . PRO B 1 99 ? 27.297 -27.578 -18.516 1 87.88 99 PRO B C 1
ATOM 4300 O O . PRO B 1 99 ? 27.625 -28.5 -19.25 1 87.88 99 PRO B O 1
ATOM 4303 N N . ASP B 1 100 ? 27.5 -27.562 -17.25 1 91.25 100 ASP B N 1
ATOM 4304 C CA . ASP B 1 100 ? 28.266 -28.641 -16.641 1 91.25 100 ASP B CA 1
ATOM 4305 C C . ASP B 1 100 ? 27.406 -29.859 -16.359 1 91.25 100 ASP B C 1
ATOM 4307 O O . ASP B 1 100 ? 27.875 -30.859 -15.82 1 91.25 100 ASP B O 1
ATOM 4311 N N . GLY B 1 101 ? 26.109 -29.719 -16.672 1 91.88 101 GLY B N 1
ATOM 4312 C CA . GLY B 1 101 ? 25.234 -30.875 -16.562 1 91.88 101 GLY B CA 1
ATOM 4313 C C . GLY B 1 101 ? 24.453 -30.906 -15.266 1 91.88 101 GLY B C 1
ATOM 4314 O O . GLY B 1 101 ? 23.641 -31.797 -15.047 1 91.88 101 GLY B O 1
ATOM 4315 N N . THR B 1 102 ? 24.625 -29.938 -14.469 1 95.06 102 THR B N 1
ATOM 4316 C CA . THR B 1 102 ? 23.859 -29.891 -13.227 1 95.06 102 THR B CA 1
ATOM 4317 C C . THR B 1 102 ? 22.578 -29.094 -13.406 1 95.06 102 THR B C 1
ATOM 4319 O O . THR B 1 102 ? 22.516 -28.188 -14.25 1 95.06 102 THR B O 1
ATOM 4322 N N . PRO B 1 103 ? 21.578 -29.469 -12.648 1 95.44 103 PRO B N 1
ATOM 4323 C CA . PRO B 1 103 ? 20.328 -28.703 -12.734 1 95.44 103 PRO B CA 1
ATOM 4324 C C . PRO B 1 103 ? 20.516 -27.234 -12.344 1 95.44 103 PRO B C 1
ATOM 4326 O O . PRO B 1 103 ? 21.328 -26.922 -11.461 1 95.44 103 PRO B O 1
ATOM 4329 N N . PHE B 1 104 ? 19.781 -26.344 -12.977 1 94.19 104 PHE B N 1
ATOM 4330 C CA . PHE B 1 104 ? 19.859 -24.906 -12.695 1 94.19 104 PHE B CA 1
ATOM 4331 C C . PHE B 1 104 ? 18.953 -24.547 -11.523 1 94.19 104 PHE B C 1
ATOM 4333 O O . PHE B 1 104 ? 17.734 -24.797 -11.57 1 94.19 104 PHE B O 1
ATOM 4340 N N . ASP B 1 105 ? 19.469 -23.875 -10.547 1 94.56 105 ASP B N 1
ATOM 4341 C CA . ASP B 1 105 ? 18.75 -23.562 -9.32 1 94.56 105 ASP B CA 1
ATOM 4342 C C . ASP B 1 105 ? 17.672 -22.516 -9.578 1 94.56 105 ASP B C 1
ATOM 4344 O O . ASP B 1 105 ? 16.766 -22.328 -8.758 1 94.56 105 ASP B O 1
ATOM 4348 N N . GLY B 1 106 ? 17.75 -21.859 -10.68 1 94.38 106 GLY B N 1
ATOM 4349 C CA . GLY B 1 106 ? 16.766 -20.844 -11.023 1 94.38 106 GLY B CA 1
ATOM 4350 C C . GLY B 1 106 ? 15.578 -21.406 -11.797 1 94.38 106 GLY B C 1
ATOM 4351 O O . GLY B 1 106 ? 14.672 -20.656 -12.164 1 94.38 106 GLY B O 1
ATOM 4352 N N . ASP B 1 107 ? 15.602 -22.719 -12.055 1 96.19 107 ASP B N 1
ATOM 4353 C CA . ASP B 1 107 ? 14.508 -23.391 -12.766 1 96.19 107 ASP B CA 1
ATOM 4354 C C . ASP B 1 107 ? 13.375 -23.75 -11.805 1 96.19 107 ASP B C 1
ATOM 4356 O O . ASP B 1 107 ? 13.523 -24.625 -10.953 1 96.19 107 ASP B O 1
ATOM 4360 N N . PRO B 1 108 ? 12.188 -23.141 -11.961 1 98.12 108 PRO B N 1
ATOM 4361 C CA . PRO B 1 108 ? 11.062 -23.438 -11.07 1 98.12 108 PRO B CA 1
ATOM 4362 C C . PRO B 1 108 ? 10.695 -24.922 -11.047 1 98.12 108 PRO B C 1
ATOM 4364 O O . PRO B 1 108 ? 10.336 -25.453 -10 1 98.12 108 PRO B O 1
ATOM 4367 N N . ARG B 1 109 ? 10.758 -25.531 -12.156 1 98.38 109 ARG B N 1
ATOM 4368 C CA . ARG B 1 109 ? 10.438 -26.953 -12.242 1 98.38 109 ARG B CA 1
ATOM 4369 C C . ARG B 1 109 ? 11.391 -27.781 -11.375 1 98.38 109 ARG B C 1
ATOM 4371 O O . ARG B 1 109 ? 10.969 -28.734 -10.727 1 98.38 109 ARG B O 1
ATOM 4378 N N . TYR B 1 110 ? 12.672 -27.406 -11.398 1 98.12 110 TYR B N 1
ATOM 4379 C CA . TYR B 1 110 ? 13.656 -28.062 -10.555 1 98.12 110 TYR B CA 1
ATOM 4380 C C . TYR B 1 110 ? 13.336 -27.859 -9.078 1 98.12 110 TYR B C 1
ATOM 4382 O O . TYR B 1 110 ? 13.477 -28.781 -8.273 1 98.12 110 TYR B O 1
ATOM 4390 N N . VAL B 1 111 ? 12.906 -26.688 -8.719 1 98.69 111 VAL B N 1
ATOM 4391 C CA . VAL B 1 111 ? 12.562 -26.375 -7.336 1 98.69 111 VAL B CA 1
ATOM 4392 C C . VAL B 1 111 ? 11.438 -27.297 -6.859 1 98.69 111 VAL B C 1
ATOM 4394 O O . VAL B 1 111 ? 11.5 -27.828 -5.746 1 98.69 111 VAL B O 1
ATOM 4397 N N . LEU B 1 112 ? 10.438 -27.453 -7.684 1 98.88 112 LEU B N 1
ATOM 4398 C CA . LEU B 1 112 ? 9.344 -28.328 -7.309 1 98.88 112 LEU B CA 1
ATOM 4399 C C . LEU B 1 112 ? 9.828 -29.781 -7.199 1 98.88 112 LEU B C 1
ATOM 4401 O O . LEU B 1 112 ? 9.445 -30.5 -6.27 1 98.88 112 LEU B O 1
ATOM 4405 N N . LYS B 1 113 ? 10.688 -30.234 -8.109 1 98.69 113 LYS B N 1
ATOM 4406 C CA . LYS B 1 113 ? 11.227 -31.578 -8.062 1 98.69 113 LYS B CA 1
ATOM 4407 C C . LYS B 1 113 ? 11.969 -31.844 -6.75 1 98.69 113 LYS B C 1
ATOM 4409 O O . LYS B 1 113 ? 11.836 -32.906 -6.152 1 98.69 113 LYS B O 1
ATOM 4414 N N . LYS B 1 114 ? 12.703 -30.828 -6.34 1 98.56 114 LYS B N 1
ATOM 4415 C CA . LYS B 1 114 ? 13.43 -30.969 -5.082 1 98.56 114 LYS B CA 1
ATOM 4416 C C . LYS B 1 114 ? 12.469 -31.125 -3.906 1 98.56 114 LYS B C 1
ATOM 4418 O O . LYS B 1 114 ? 12.719 -31.938 -3.008 1 98.56 114 LYS B O 1
ATOM 4423 N N . ALA B 1 115 ? 11.445 -30.359 -3.893 1 98.75 115 ALA B N 1
ATOM 4424 C CA . ALA B 1 115 ? 10.445 -30.484 -2.836 1 98.75 115 ALA B CA 1
ATOM 4425 C C . ALA B 1 115 ? 9.797 -31.859 -2.842 1 98.75 115 ALA B C 1
ATOM 4427 O O . ALA B 1 115 ? 9.602 -32.469 -1.783 1 98.75 115 ALA B O 1
ATOM 4428 N N . LEU B 1 116 ? 9.477 -32.375 -4.004 1 98.81 116 LEU B N 1
ATOM 4429 C CA . LEU B 1 116 ? 8.852 -33.688 -4.152 1 98.81 116 LEU B CA 1
ATOM 4430 C C . LEU B 1 116 ? 9.789 -34.812 -3.693 1 98.81 116 LEU B C 1
ATOM 4432 O O . LEU B 1 116 ? 9.352 -35.812 -3.129 1 98.81 116 LEU B O 1
ATOM 4436 N N . ASP B 1 117 ? 11.086 -34.594 -3.949 1 98.5 117 ASP B N 1
ATOM 4437 C CA . ASP B 1 117 ? 12.078 -35.531 -3.473 1 98.5 117 ASP B CA 1
ATOM 4438 C C . ASP B 1 117 ? 12.086 -35.625 -1.947 1 98.5 117 ASP B C 1
ATOM 4440 O O . ASP B 1 117 ? 12.219 -36.688 -1.372 1 98.5 117 ASP B O 1
ATOM 4444 N N . GLU B 1 118 ? 11.961 -34.5 -1.322 1 98.12 118 GLU B N 1
ATOM 4445 C CA . GLU B 1 118 ? 11.906 -34.469 0.136 1 98.12 118 GLU B CA 1
ATOM 4446 C C . GLU B 1 118 ? 10.672 -35.188 0.661 1 98.12 118 GLU B C 1
ATOM 4448 O O . GLU B 1 118 ? 10.742 -35.906 1.663 1 98.12 118 GLU B O 1
ATOM 4453 N N . ALA B 1 119 ? 9.586 -34.969 0.011 1 98.69 119 ALA B N 1
ATOM 4454 C CA . ALA B 1 119 ? 8.367 -35.688 0.391 1 98.69 119 ALA B CA 1
ATOM 4455 C C . ALA B 1 119 ? 8.523 -37.188 0.21 1 98.69 119 ALA B C 1
ATOM 4457 O O . ALA B 1 119 ? 8.078 -37.969 1.057 1 98.69 119 ALA B O 1
ATOM 4458 N N . ALA B 1 120 ? 9.172 -37.594 -0.863 1 98.5 120 ALA B N 1
ATOM 4459 C CA . ALA B 1 120 ? 9.375 -39 -1.173 1 98.5 120 ALA B CA 1
ATOM 4460 C C . ALA B 1 120 ? 10.227 -39.688 -0.106 1 98.5 120 ALA B C 1
ATOM 4462 O O . ALA B 1 120 ? 10 -40.844 0.234 1 98.5 120 ALA B O 1
ATOM 4463 N N . LYS B 1 121 ? 11.203 -38.938 0.388 1 98 121 LYS B N 1
ATOM 4464 C CA . LYS B 1 121 ? 12.062 -39.469 1.446 1 98 121 LYS B CA 1
ATOM 4465 C C . LYS B 1 121 ? 11.258 -39.781 2.705 1 98 121 LYS B C 1
ATOM 4467 O O . LYS B 1 121 ? 11.633 -40.656 3.488 1 98 121 LYS B O 1
ATOM 4472 N N . LEU B 1 122 ? 10.164 -39.094 2.865 1 97.81 122 LEU B N 1
ATOM 4473 C CA . LEU B 1 122 ? 9.289 -39.344 4.008 1 97.81 122 LEU B CA 1
ATOM 4474 C C . LEU B 1 122 ? 8.188 -40.344 3.66 1 97.81 122 LEU B C 1
ATOM 4476 O O . LEU B 1 122 ? 7.344 -40.656 4.5 1 97.81 122 LEU B O 1
ATOM 4480 N N . GLY B 1 123 ? 8.195 -40.781 2.375 1 98.19 123 GLY B N 1
ATOM 4481 C CA . GLY B 1 123 ? 7.258 -41.781 1.927 1 98.19 123 GLY B CA 1
ATOM 4482 C C . GLY B 1 123 ? 6 -41.219 1.311 1 98.19 123 GLY B C 1
ATOM 4483 O O . GLY B 1 123 ? 5.027 -41.938 1.077 1 98.19 123 GLY B O 1
ATOM 4484 N N . TYR B 1 124 ? 5.996 -39.906 1.09 1 98.69 124 TYR B N 1
ATOM 4485 C CA . TYR B 1 124 ? 4.781 -39.25 0.607 1 98.69 124 TYR B CA 1
ATOM 4486 C C . TYR B 1 124 ? 4.895 -38.938 -0.876 1 98.69 124 TYR B C 1
ATOM 4488 O O . TYR B 1 124 ? 5.98 -38.625 -1.367 1 98.69 124 TYR B O 1
ATOM 4496 N N . THR B 1 125 ? 3.791 -39.031 -1.596 1 98.31 125 THR B N 1
ATOM 4497 C CA . THR B 1 125 ? 3.562 -38.375 -2.885 1 98.31 125 THR B CA 1
ATOM 4498 C C . THR B 1 125 ? 2.438 -37.344 -2.783 1 98.31 125 THR B C 1
ATOM 4500 O O . THR B 1 125 ? 1.559 -37.469 -1.926 1 98.31 125 THR B O 1
ATOM 4503 N N . MET B 1 126 ? 2.49 -36.344 -3.617 1 98.62 126 MET B N 1
ATOM 4504 C CA . MET B 1 126 ? 1.506 -35.281 -3.535 1 98.62 126 MET B CA 1
ATOM 4505 C C . MET B 1 126 ? 0.643 -35.219 -4.793 1 98.62 126 MET B C 1
ATOM 4507 O O . MET B 1 126 ? 1.162 -35.25 -5.91 1 98.62 126 MET B O 1
ATOM 4511 N N . ASN B 1 127 ? -0.614 -35.188 -4.594 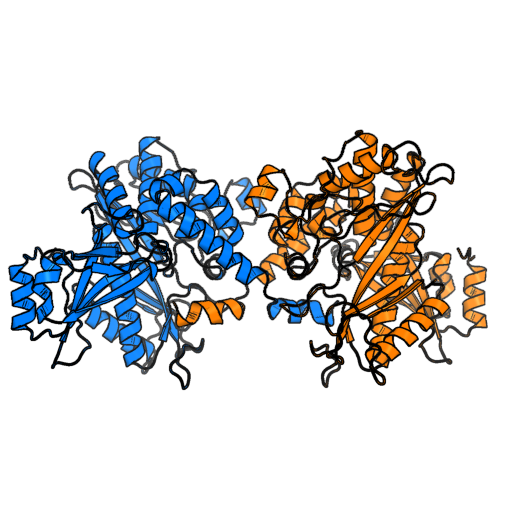1 98.25 127 ASN B N 1
ATOM 4512 C CA . ASN B 1 127 ? -1.569 -34.938 -5.668 1 98.25 127 ASN B CA 1
ATOM 4513 C C . ASN B 1 127 ? -2.184 -33.531 -5.551 1 98.25 127 ASN B C 1
ATOM 4515 O O . ASN B 1 127 ? -2.379 -33.031 -4.441 1 98.25 127 ASN B O 1
ATOM 4519 N N . VAL B 1 128 ? -2.422 -32.969 -6.719 1 98.56 128 VAL B N 1
ATOM 4520 C CA . VAL B 1 128 ? -2.918 -31.594 -6.75 1 98.56 128 VAL B CA 1
ATOM 4521 C C . VAL B 1 128 ? -4.047 -31.484 -7.773 1 98.56 128 VAL B C 1
ATOM 4523 O O . VAL B 1 128 ? -3.982 -32.062 -8.852 1 98.56 128 VAL B O 1
ATOM 4526 N N . GLY B 1 129 ? -5.109 -30.781 -7.43 1 97.94 129 GLY B N 1
ATOM 4527 C CA . GLY B 1 129 ? -6.191 -30.375 -8.312 1 97.94 129 GLY B CA 1
ATOM 4528 C C . GLY B 1 129 ? -6.457 -28.891 -8.281 1 97.94 129 GLY B C 1
ATOM 4529 O O . GLY B 1 129 ? -7.125 -28.391 -7.379 1 97.94 129 GLY B O 1
ATOM 4530 N N . PRO B 1 130 ? -5.945 -28.156 -9.266 1 97.38 130 PRO B N 1
ATOM 4531 C CA . PRO B 1 130 ? -6.137 -26.703 -9.305 1 97.38 130 PRO B CA 1
ATOM 4532 C C . PRO B 1 130 ? -7.48 -26.297 -9.914 1 97.38 130 PRO B C 1
ATOM 4534 O O . PRO B 1 130 ? -8.008 -27 -10.781 1 97.38 130 PRO B O 1
ATOM 4537 N N . GLU B 1 131 ? -8.055 -25.25 -9.461 1 96.25 131 GLU B N 1
ATOM 4538 C CA . GLU B 1 131 ? -9.219 -24.609 -10.055 1 96.25 131 GLU B CA 1
ATOM 4539 C C . GLU B 1 131 ? -8.859 -23.234 -10.609 1 96.25 131 GLU B C 1
ATOM 4541 O O . GLU B 1 131 ? -8.992 -22.219 -9.914 1 96.25 131 GLU B O 1
ATOM 4546 N N . CYS B 1 132 ? -8.523 -23.188 -11.883 1 96.56 132 CYS B N 1
ATOM 4547 C CA . CYS B 1 132 ? -8.039 -21.953 -12.508 1 96.56 132 CYS B CA 1
ATOM 4548 C C . CYS B 1 132 ? -9.195 -21.156 -13.109 1 96.56 132 CYS B C 1
ATOM 4550 O O . CYS B 1 132 ? -9.883 -21.641 -14.016 1 96.56 132 CYS B O 1
ATOM 4552 N N . GLU B 1 133 ? -9.398 -20 -12.609 1 96.12 133 GLU B N 1
ATOM 4553 C CA . GLU B 1 133 ? -10.398 -19.078 -13.148 1 96.12 133 GLU B CA 1
ATOM 4554 C C . GLU B 1 133 ? -9.758 -18.031 -14.055 1 96.12 133 GLU B C 1
ATOM 4556 O O . GLU B 1 133 ? -8.578 -17.719 -13.914 1 96.12 133 GLU B O 1
ATOM 4561 N N . PHE B 1 134 ? -10.523 -17.562 -15.031 1 97.25 134 PHE B N 1
ATOM 4562 C CA . PHE B 1 134 ? -10.031 -16.562 -15.961 1 97.25 134 PHE B CA 1
ATOM 4563 C C . PHE B 1 134 ? -11.18 -15.719 -16.5 1 97.25 134 PHE B C 1
ATOM 4565 O O . PHE B 1 134 ? -12.344 -16.094 -16.359 1 97.25 134 PHE B O 1
ATOM 4572 N N . PHE B 1 135 ? -10.836 -14.555 -17.078 1 95.94 135 PHE B N 1
ATOM 4573 C CA . PHE B 1 135 ? -11.805 -13.695 -17.734 1 95.94 135 PHE B CA 1
ATOM 4574 C C . PHE B 1 135 ? -11.672 -13.781 -19.25 1 95.94 135 PHE B C 1
ATOM 4576 O O . PHE B 1 135 ? -10.57 -13.953 -19.766 1 95.94 135 PHE B O 1
ATOM 4583 N N . LEU B 1 136 ? -12.75 -13.68 -19.906 1 95.31 136 LEU B N 1
ATOM 4584 C CA . LEU B 1 136 ? -12.773 -13.453 -21.344 1 95.31 136 LEU B CA 1
ATOM 4585 C C . LEU B 1 136 ? -13.234 -12.031 -21.656 1 95.31 136 LEU B C 1
ATOM 4587 O O . LEU B 1 136 ? -14.336 -11.633 -21.281 1 95.31 136 LEU B O 1
ATOM 4591 N N . PHE B 1 137 ? -12.375 -11.312 -22.391 1 95 137 PHE B N 1
ATOM 4592 C CA . PHE B 1 137 ? -12.656 -9.922 -22.719 1 95 137 PHE B CA 1
ATOM 4593 C C . PHE B 1 137 ? -12.695 -9.719 -24.234 1 95 137 PHE B C 1
ATOM 4595 O O . PHE B 1 137 ? -12.078 -10.484 -24.984 1 95 137 PHE B O 1
ATOM 4602 N N . GLU B 1 138 ? -13.391 -8.719 -24.625 1 93.56 138 GLU B N 1
ATOM 4603 C CA . GLU B 1 138 ? -13.305 -8.25 -26 1 93.56 138 GLU B CA 1
ATOM 4604 C C . GLU B 1 138 ? -11.961 -7.582 -26.266 1 93.56 138 GLU B C 1
ATOM 4606 O O . GLU B 1 138 ? -11.273 -7.156 -25.344 1 93.56 138 GLU B O 1
ATOM 4611 N N . THR B 1 139 ? -11.594 -7.613 -27.547 1 93.56 139 THR B N 1
ATOM 4612 C CA . THR B 1 139 ? -10.344 -6.984 -27.953 1 93.56 139 THR B CA 1
ATOM 4613 C C . THR B 1 139 ? -10.602 -5.66 -28.656 1 93.56 139 THR B C 1
ATOM 4615 O O . THR B 1 139 ? -11.695 -5.438 -29.188 1 93.56 139 THR B O 1
ATOM 4618 N N . ASP B 1 140 ? -9.633 -4.73 -28.594 1 92.44 140 ASP B N 1
ATOM 4619 C CA . ASP B 1 140 ? -9.734 -3.488 -29.359 1 92.44 140 ASP B CA 1
ATOM 4620 C C . ASP B 1 140 ? -9.297 -3.701 -30.812 1 92.44 140 ASP B C 1
ATOM 4622 O O . ASP B 1 140 ? -9.125 -4.836 -31.25 1 92.44 140 ASP B O 1
ATOM 4626 N N . GLU B 1 141 ? -9.164 -2.635 -31.531 1 90.25 141 GLU B N 1
ATOM 4627 C CA . GLU B 1 141 ? -8.875 -2.691 -32.969 1 90.25 141 GLU B CA 1
ATOM 4628 C C . GLU B 1 141 ? -7.488 -3.262 -33.219 1 90.25 141 GLU B C 1
ATOM 4630 O O . GLU B 1 141 ? -7.23 -3.82 -34.281 1 90.25 141 GLU B O 1
ATOM 4635 N N . ASN B 1 142 ? -6.672 -3.172 -32.219 1 89.31 142 ASN B N 1
ATOM 4636 C CA . ASN B 1 142 ? -5.297 -3.639 -32.375 1 89.31 142 ASN B CA 1
ATOM 4637 C C . ASN B 1 142 ? -5.109 -5.031 -31.766 1 89.31 142 ASN B C 1
ATOM 4639 O O . ASN B 1 142 ? -3.984 -5.531 -31.688 1 89.31 142 ASN B O 1
ATOM 4643 N N . GLY B 1 143 ? -6.164 -5.629 -31.266 1 88.06 143 GLY B N 1
ATOM 4644 C CA . GLY B 1 143 ? -6.09 -6.973 -30.703 1 88.06 143 GLY B CA 1
ATOM 4645 C C . GLY B 1 143 ? -5.719 -7 -29.234 1 88.06 143 GLY B C 1
ATOM 4646 O O . GLY B 1 143 ? -5.492 -8.07 -28.672 1 88.06 143 GLY B O 1
ATOM 4647 N N . ASN B 1 144 ? -5.641 -5.785 -28.656 1 89.44 144 ASN B N 1
ATOM 4648 C CA . ASN B 1 144 ? -5.336 -5.715 -27.219 1 89.44 144 ASN B CA 1
ATOM 4649 C C . ASN B 1 144 ? -6.586 -5.934 -26.375 1 89.44 144 ASN B C 1
ATOM 4651 O O . ASN B 1 144 ? -7.703 -5.68 -26.828 1 89.44 144 ASN B O 1
ATOM 4655 N N . ALA B 1 145 ? -6.266 -6.406 -25.203 1 92.06 145 ALA B N 1
ATOM 4656 C CA . ALA B 1 145 ? -7.379 -6.684 -24.297 1 92.06 145 ALA B CA 1
ATOM 4657 C C . ALA B 1 145 ? -8.07 -5.395 -23.859 1 92.06 145 ALA B C 1
ATOM 4659 O O . ALA B 1 145 ? -7.414 -4.371 -23.641 1 92.06 145 ALA B O 1
ATOM 4660 N N . THR B 1 146 ? -9.328 -5.371 -23.766 1 92.62 146 THR B N 1
ATOM 4661 C CA . THR B 1 146 ? -10.141 -4.398 -23.047 1 92.62 146 THR B CA 1
ATOM 4662 C C . THR B 1 146 ? -10.734 -5.02 -21.781 1 92.62 146 THR B C 1
ATOM 4664 O O . THR B 1 146 ? -10.43 -6.164 -21.438 1 92.62 146 THR B O 1
ATOM 4667 N N . THR B 1 147 ? -11.484 -4.352 -21.016 1 93.06 147 THR B N 1
ATOM 4668 C CA . THR B 1 147 ? -12.18 -4.922 -19.875 1 93.06 147 THR B CA 1
ATOM 4669 C C . THR B 1 147 ? -13.672 -5.062 -20.156 1 93.06 147 THR B C 1
ATOM 4671 O O . THR B 1 147 ? -14.477 -5.219 -19.234 1 93.06 147 THR B O 1
ATOM 4674 N N . ASN B 1 148 ? -13.977 -4.961 -21.469 1 91.81 148 ASN B N 1
ATOM 4675 C CA . ASN B 1 148 ? -15.359 -5.18 -21.875 1 91.81 148 ASN B CA 1
ATOM 4676 C C . ASN B 1 148 ? -15.672 -6.668 -22.016 1 91.81 148 ASN B C 1
ATOM 4678 O O . ASN B 1 148 ? -14.875 -7.43 -22.562 1 91.81 148 ASN B O 1
ATOM 4682 N N . THR B 1 149 ? -16.781 -7.047 -21.469 1 88.69 149 THR B N 1
ATOM 4683 C CA . THR B 1 149 ? -17.188 -8.445 -21.5 1 88.69 149 THR B CA 1
ATOM 4684 C C . THR B 1 149 ? -18.328 -8.672 -22.484 1 88.69 149 THR B C 1
ATOM 4686 O O . THR B 1 149 ? -18.922 -7.711 -22.969 1 88.69 149 THR B O 1
ATOM 4689 N N . GLN B 1 150 ? -18.562 -9.867 -22.859 1 78.19 150 GLN B N 1
ATOM 4690 C CA . GLN B 1 150 ? -19.594 -10.227 -23.828 1 78.19 150 GLN B CA 1
ATOM 4691 C C . GLN B 1 150 ? -20.938 -10.484 -23.141 1 78.19 150 GLN B C 1
ATOM 4693 O O . GLN B 1 150 ? -21.969 -10.539 -23.797 1 78.19 150 GLN B O 1
ATOM 4698 N N . ASP B 1 151 ? -20.859 -10.789 -21.984 1 71.12 151 ASP B N 1
ATOM 4699 C CA . ASP B 1 151 ? -22.078 -11.227 -21.312 1 71.12 151 ASP B CA 1
ATOM 4700 C C . ASP B 1 151 ? -22.391 -10.344 -20.109 1 71.12 151 ASP B C 1
ATOM 4702 O O . ASP B 1 151 ? -21.5 -9.703 -19.547 1 71.12 151 ASP B O 1
ATOM 4706 N N . LYS B 1 152 ? -23.562 -9.945 -20.094 1 59.47 152 LYS B N 1
ATOM 4707 C CA . LYS B 1 152 ? -24.047 -9.367 -18.844 1 59.47 152 LYS B CA 1
ATOM 4708 C C . LYS B 1 152 ? -24.594 -10.453 -17.922 1 59.47 152 LYS B C 1
ATOM 4710 O O . LYS B 1 152 ? -25.406 -10.164 -17.031 1 59.47 152 LYS B O 1
ATOM 4715 N N . ALA B 1 153 ? -24.062 -11.805 -18.156 1 53.69 153 ALA B N 1
ATOM 4716 C CA . ALA B 1 153 ? -24.734 -12.969 -17.562 1 53.69 153 ALA B CA 1
ATOM 4717 C C . ALA B 1 153 ? -24.094 -13.344 -16.234 1 53.69 153 ALA B C 1
ATOM 4719 O O . ALA B 1 153 ? -22.953 -13 -15.961 1 53.69 153 ALA B O 1
ATOM 4720 N N . GLY B 1 154 ? -24.891 -13.75 -15.211 1 53.53 154 GLY B N 1
ATOM 4721 C CA . GLY B 1 154 ? -24.5 -14.258 -13.906 1 53.53 154 GLY B CA 1
ATOM 4722 C C . GLY B 1 154 ? -24.203 -15.75 -13.914 1 53.53 154 GLY B C 1
ATOM 4723 O O . GLY B 1 154 ? -24.094 -16.359 -14.977 1 53.53 154 GLY B O 1
ATOM 4724 N N . TYR B 1 155 ? -24.234 -16.469 -12.789 1 52.78 155 TYR B N 1
ATOM 4725 C CA . TYR B 1 155 ? -23.969 -17.875 -12.5 1 52.78 155 TYR B CA 1
ATOM 4726 C C . TYR B 1 155 ? -24.953 -18.766 -13.242 1 52.78 155 TYR B C 1
ATOM 4728 O O . TYR B 1 155 ? -26.172 -18.594 -13.141 1 52.78 155 TYR B O 1
ATOM 4736 N N . PHE B 1 156 ? -24.562 -19.828 -14.062 1 52.38 156 PHE B N 1
ATOM 4737 C CA . PHE B 1 156 ? -25.203 -20.953 -14.719 1 52.38 156 PHE B CA 1
ATOM 4738 C C . PHE B 1 156 ? -26.109 -20.484 -15.852 1 52.38 156 PHE B C 1
ATOM 4740 O O . PHE B 1 156 ? -26.984 -21.234 -16.297 1 52.38 156 PHE B O 1
ATOM 4747 N N . ASP B 1 157 ? -26.016 -19.156 -16.156 1 50.47 157 ASP B N 1
ATOM 4748 C CA . ASP B 1 157 ? -26.953 -18.734 -17.203 1 50.47 157 ASP B CA 1
ATOM 4749 C C . ASP B 1 157 ? -26.438 -19.125 -18.578 1 50.47 157 ASP B C 1
ATOM 4751 O O . ASP B 1 157 ? -25.25 -19 -18.875 1 50.47 157 ASP B O 1
ATOM 4755 N N . LEU B 1 158 ? -27.125 -20.156 -19.328 1 44.88 158 LEU B N 1
ATOM 4756 C CA . LEU B 1 158 ? -26.906 -20.531 -20.719 1 44.88 158 LEU B CA 1
ATOM 4757 C C . LEU B 1 158 ? -27.328 -19.422 -21.656 1 44.88 158 LEU B C 1
ATOM 4759 O O . LEU B 1 158 ? -28.531 -19.156 -21.812 1 44.88 158 LEU B O 1
ATOM 4763 N N . ALA B 1 159 ? -26.75 -18.391 -21.812 1 47.56 159 ALA B N 1
ATOM 4764 C CA . ALA B 1 159 ? -27.266 -17.5 -22.859 1 47.56 159 ALA B CA 1
ATOM 4765 C C . ALA B 1 159 ? -27 -18.062 -24.25 1 47.56 159 ALA B C 1
ATOM 4767 O O . ALA B 1 159 ? -25.969 -18.688 -24.484 1 47.56 159 ALA B O 1
ATOM 4768 N N . PRO B 1 160 ? -27.969 -18.219 -25.141 1 45.38 160 PRO B N 1
ATOM 4769 C CA . PRO B 1 160 ? -27.953 -18.797 -26.484 1 45.38 160 PRO B CA 1
ATOM 4770 C C . PRO B 1 160 ? -26.641 -18.562 -27.219 1 45.38 160 PRO B C 1
ATOM 4772 O O . PRO B 1 160 ? -26.188 -19.438 -27.969 1 45.38 160 PRO B O 1
ATOM 4775 N N . THR B 1 161 ? -26.281 -17.375 -27.672 1 50.78 161 THR B N 1
ATOM 4776 C CA . THR B 1 161 ? -25.344 -16.922 -28.672 1 50.78 161 THR B CA 1
ATOM 4777 C C . THR B 1 161 ? -24.016 -16.531 -28.031 1 50.78 161 THR B C 1
ATOM 4779 O O . THR B 1 161 ? -23.219 -15.797 -28.625 1 50.78 161 THR B O 1
ATOM 4782 N N . ASP B 1 162 ? -23.516 -17.062 -26.828 1 68.62 162 ASP B N 1
ATOM 4783 C CA . ASP B 1 162 ? -22.562 -16.344 -25.984 1 68.62 162 ASP B CA 1
ATOM 4784 C C . ASP B 1 162 ? -21.125 -16.688 -26.359 1 68.62 162 ASP B C 1
ATOM 4786 O O . ASP B 1 162 ? -20.75 -17.859 -26.422 1 68.62 162 ASP B O 1
ATOM 4790 N N . LEU B 1 163 ? -20.469 -15.922 -27.141 1 77.62 163 LEU B N 1
ATOM 4791 C CA . LEU B 1 163 ? -19.062 -15.977 -27.547 1 77.62 163 LEU B CA 1
ATOM 4792 C C . LEU B 1 163 ? -18.219 -16.641 -26.453 1 77.62 163 LEU B C 1
ATOM 4794 O O . LEU B 1 163 ? -17.312 -17.422 -26.75 1 77.62 163 LEU B O 1
ATOM 4798 N N . GLY B 1 164 ? -18.578 -16.562 -25.297 1 83.06 164 GLY B N 1
ATOM 4799 C CA . GLY B 1 164 ? -17.844 -17.172 -24.188 1 83.06 164 GLY B CA 1
ATOM 4800 C C . GLY B 1 164 ? -18.078 -18.656 -24.062 1 83.06 164 GLY B C 1
ATOM 4801 O O . GLY B 1 164 ? -17.141 -19.422 -23.797 1 83.06 164 GLY B O 1
ATOM 4802 N N . GLU B 1 165 ? -19.266 -19.062 -24.344 1 84.94 165 GLU B N 1
ATOM 4803 C CA . GLU B 1 165 ? -19.594 -20.484 -24.281 1 84.94 165 GLU B CA 1
ATOM 4804 C C . GLU B 1 165 ? -18.922 -21.25 -25.406 1 84.94 165 GLU B C 1
ATOM 4806 O O . GLU B 1 165 ? -18.406 -22.359 -25.188 1 84.94 165 GLU B O 1
ATOM 4811 N N . ASN B 1 166 ? -18.953 -20.703 -26.531 1 89.81 166 ASN B N 1
ATOM 4812 C CA . ASN B 1 166 ? -18.297 -21.344 -27.672 1 89.81 166 ASN B CA 1
ATOM 4813 C C . ASN B 1 166 ? -16.781 -21.469 -27.453 1 89.81 166 ASN B C 1
ATOM 4815 O O . ASN B 1 166 ? -16.188 -22.5 -27.781 1 89.81 166 ASN B O 1
ATOM 4819 N N . ALA B 1 167 ? -16.234 -20.406 -26.969 1 92.94 167 ALA B N 1
ATOM 4820 C CA . ALA B 1 167 ? -14.812 -20.438 -26.688 1 92.94 167 ALA B CA 1
ATOM 4821 C C . ALA B 1 167 ? -14.477 -21.516 -25.656 1 92.94 167 ALA B C 1
ATOM 4823 O O . ALA B 1 167 ? -13.531 -22.281 -25.844 1 92.94 167 ALA B O 1
ATOM 4824 N N . ARG B 1 168 ? -15.266 -21.594 -24.609 1 93.12 168 ARG B N 1
ATOM 4825 C CA . ARG B 1 168 ? -15.023 -22.562 -23.562 1 93.12 168 ARG B CA 1
ATOM 4826 C C . ARG B 1 168 ? -15.148 -23.984 -24.094 1 93.12 168 ARG B C 1
ATOM 4828 O O . ARG B 1 168 ? -14.391 -24.875 -23.703 1 93.12 168 ARG B O 1
ATOM 4835 N N . ARG B 1 169 ? -16.125 -24.172 -24.938 1 93.62 169 ARG B N 1
ATOM 4836 C CA . ARG B 1 169 ? -16.312 -25.484 -25.562 1 93.62 169 ARG B CA 1
ATOM 4837 C C . ARG B 1 169 ? -15.062 -25.891 -26.344 1 93.62 169 ARG B C 1
ATOM 4839 O O . ARG B 1 169 ? -14.555 -27 -26.172 1 93.62 169 ARG B O 1
ATOM 4846 N N . ASP B 1 170 ? -14.617 -24.984 -27.125 1 95.62 170 ASP B N 1
ATOM 4847 C CA . ASP B 1 170 ? -13.445 -25.281 -27.953 1 95.62 170 ASP B CA 1
ATOM 4848 C C . ASP B 1 170 ? -12.195 -25.453 -27.078 1 95.62 170 ASP B C 1
ATOM 4850 O O . ASP B 1 170 ? -11.32 -26.25 -27.406 1 95.62 170 ASP B O 1
ATOM 4854 N N . MET B 1 171 ? -12.109 -24.672 -26.016 1 97.19 171 MET B N 1
ATOM 4855 C CA . MET B 1 171 ? -11.023 -24.844 -25.062 1 97.19 171 MET B CA 1
ATOM 4856 C C . MET B 1 171 ? -11.039 -26.266 -24.484 1 97.19 171 MET B C 1
ATOM 4858 O O . MET B 1 171 ? -10.008 -26.922 -24.438 1 97.19 171 MET B O 1
ATOM 4862 N N . THR B 1 172 ? -12.211 -26.688 -24.109 1 96.31 172 THR B N 1
ATOM 4863 C CA . THR B 1 172 ? -12.383 -28 -23.5 1 96.31 172 THR B CA 1
ATOM 4864 C C . THR B 1 172 ? -11.977 -29.109 -24.484 1 96.31 172 THR B C 1
ATOM 4866 O O . THR B 1 172 ? -11.25 -30.031 -24.109 1 96.31 172 THR B O 1
ATOM 4869 N N . LEU B 1 173 ? -12.367 -28.969 -25.688 1 96.06 173 LEU B N 1
ATOM 4870 C CA . LEU B 1 173 ? -12.039 -29.969 -26.703 1 96.06 173 LEU B CA 1
ATOM 4871 C C . LEU B 1 173 ? -10.539 -30 -26.969 1 96.06 173 LEU B C 1
ATOM 4873 O O . LEU B 1 173 ? -9.953 -31.094 -27.062 1 96.06 173 LEU B O 1
ATOM 4877 N N . ALA B 1 174 ? -9.953 -28.859 -27.078 1 96.31 174 ALA B N 1
ATOM 4878 C CA . ALA B 1 174 ? -8.508 -28.781 -27.312 1 96.31 174 ALA B CA 1
ATOM 4879 C C . ALA B 1 174 ? -7.742 -29.422 -26.156 1 96.31 174 ALA B C 1
ATOM 4881 O O . ALA B 1 174 ? -6.781 -30.172 -26.375 1 96.31 174 ALA B O 1
ATOM 4882 N N . LEU B 1 175 ? -8.125 -29.109 -24.953 1 97.5 175 LEU B N 1
ATOM 4883 C CA . LEU B 1 175 ? -7.477 -29.656 -23.766 1 97.5 175 LEU B CA 1
ATOM 4884 C C . LEU B 1 175 ? -7.605 -31.172 -23.75 1 97.5 175 LEU B C 1
ATOM 4886 O O . LEU B 1 175 ? -6.641 -31.875 -23.438 1 97.5 175 LEU B O 1
ATOM 4890 N N . GLU B 1 176 ? -8.711 -31.703 -24.078 1 96.25 176 GLU B N 1
ATOM 4891 C CA . GLU B 1 176 ? -8.906 -33.156 -24.109 1 96.25 176 GLU B CA 1
ATOM 4892 C C . GLU B 1 176 ? -8.008 -33.812 -25.156 1 96.25 176 GLU B C 1
ATOM 4894 O O . GLU B 1 176 ? -7.438 -34.875 -24.906 1 96.25 176 GLU B O 1
ATOM 4899 N N . GLU B 1 177 ? -7.945 -33.188 -26.25 1 94.69 177 GLU B N 1
ATOM 4900 C CA . GLU B 1 177 ? -7.062 -33.688 -27.297 1 94.69 177 GLU B CA 1
ATOM 4901 C C . GLU B 1 177 ? -5.609 -33.688 -26.828 1 94.69 177 GLU B C 1
ATOM 4903 O O . GLU B 1 177 ? -4.809 -34.5 -27.312 1 94.69 177 GLU B O 1
ATOM 4908 N N . MET B 1 178 ? -5.344 -32.875 -25.922 1 94.81 178 MET B N 1
ATOM 4909 C CA . MET B 1 178 ? -3.973 -32.75 -25.438 1 94.81 178 MET B CA 1
ATOM 4910 C C . MET B 1 178 ? -3.768 -33.625 -24.188 1 94.81 178 MET B C 1
ATOM 4912 O O . MET B 1 178 ? -2.781 -33.438 -23.469 1 94.81 178 MET B O 1
ATOM 4916 N N . GLY B 1 179 ? -4.734 -34.438 -23.844 1 93.56 179 GLY B N 1
ATOM 4917 C CA . GLY B 1 179 ? -4.531 -35.469 -22.828 1 93.56 179 GLY B CA 1
ATOM 4918 C C . GLY B 1 179 ? -5.121 -35.062 -21.484 1 93.56 179 GLY B C 1
ATOM 4919 O O . GLY B 1 179 ? -4.93 -35.781 -20.484 1 93.56 179 GLY B O 1
ATOM 4920 N N . PHE B 1 180 ? -5.832 -33.938 -21.438 1 96 180 PHE B N 1
ATOM 4921 C CA . PHE B 1 180 ? -6.508 -33.562 -20.203 1 96 180 PHE B CA 1
ATOM 4922 C C . PHE B 1 180 ? -7.793 -34.344 -20.016 1 96 180 PHE B C 1
ATOM 4924 O O . PHE B 1 180 ? -8.422 -34.75 -21 1 96 180 PHE B O 1
ATOM 4931 N N . GLU B 1 181 ? -8.07 -34.656 -18.797 1 96.38 181 GLU B N 1
ATOM 4932 C CA . GLU B 1 181 ? -9.406 -35.094 -18.422 1 96.38 181 GLU B CA 1
ATOM 4933 C C . GLU B 1 181 ? -10.203 -33.969 -17.797 1 96.38 181 GLU B C 1
ATOM 4935 O O . GLU B 1 181 ? -9.992 -33.625 -16.625 1 96.38 181 GLU B O 1
ATOM 4940 N N . ILE B 1 182 ? -11.125 -33.406 -18.547 1 95.12 182 ILE B N 1
ATOM 4941 C CA . ILE B 1 182 ? -11.891 -32.25 -18.094 1 95.12 182 ILE B CA 1
ATOM 4942 C C . ILE B 1 182 ? -13.086 -32.688 -17.281 1 95.12 182 ILE B C 1
ATOM 4944 O O . ILE B 1 182 ? -13.859 -33.562 -17.703 1 95.12 182 ILE B O 1
ATOM 4948 N N . GLU B 1 183 ? -13.203 -32.094 -16.141 1 92.44 183 GLU B N 1
ATOM 4949 C CA . GLU B 1 183 ? -14.266 -32.5 -15.211 1 92.44 183 GLU B CA 1
ATOM 4950 C C . GLU B 1 183 ? -15.469 -31.562 -15.344 1 92.44 183 GLU B C 1
ATOM 4952 O O . GLU B 1 183 ? -16.609 -32 -15.258 1 92.44 183 GLU B O 1
ATOM 4957 N N . ALA B 1 184 ? -15.18 -30.281 -15.508 1 88.25 184 ALA B N 1
ATOM 4958 C CA . ALA B 1 184 ? -16.266 -29.297 -15.57 1 88.25 184 ALA B CA 1
ATOM 4959 C C . ALA B 1 184 ? -15.797 -28.016 -16.25 1 88.25 184 ALA B C 1
ATOM 4961 O O . ALA B 1 184 ? -14.609 -27.688 -16.234 1 88.25 184 ALA B O 1
ATOM 4962 N N . SER B 1 185 ? -16.688 -27.391 -16.922 1 90.06 185 SER B N 1
ATOM 4963 C CA . SER B 1 185 ? -16.531 -26.062 -17.484 1 90.06 185 SER B CA 1
ATOM 4964 C C . SER B 1 185 ? -17.781 -25.219 -17.281 1 90.06 185 SER B C 1
ATOM 4966 O O . SER B 1 185 ? -18.891 -25.656 -17.594 1 90.06 185 SER B O 1
ATOM 4968 N N . HIS B 1 186 ? -17.625 -24.047 -16.625 1 86.19 186 HIS B N 1
ATOM 4969 C CA . HIS B 1 186 ? -18.812 -23.25 -16.359 1 86.19 186 HIS B CA 1
ATOM 4970 C C . HIS B 1 186 ? -18.469 -21.766 -16.203 1 86.19 186 HIS B C 1
ATOM 4972 O O . HIS B 1 186 ? -17.312 -21.406 -16.047 1 86.19 186 HIS B O 1
ATOM 4978 N N . HIS B 1 187 ? -19.547 -20.922 -16.406 1 83.19 187 HIS B N 1
ATOM 4979 C CA . HIS B 1 187 ? -19.469 -19.5 -16.125 1 83.19 187 HIS B CA 1
ATOM 4980 C C . HIS B 1 187 ? -19.422 -19.234 -14.625 1 83.19 187 HIS B C 1
ATOM 4982 O O . HIS B 1 187 ? -20.125 -19.891 -13.859 1 83.19 187 HIS B O 1
ATOM 4988 N N . GLU B 1 188 ? -18.562 -18.297 -14.164 1 84.81 188 GLU B N 1
ATOM 4989 C CA . GLU B 1 188 ? -18.422 -17.953 -12.75 1 84.81 188 GLU B CA 1
ATOM 4990 C C . GLU B 1 188 ? -19.344 -16.797 -12.367 1 84.81 188 GLU B C 1
ATOM 4992 O O . GLU B 1 188 ? -20.297 -16.5 -13.078 1 84.81 188 GLU B O 1
ATOM 4997 N N . VAL B 1 189 ? -19.125 -16.266 -11.227 1 77.69 189 VAL B N 1
ATOM 4998 C CA . VAL B 1 189 ? -20.047 -15.297 -10.609 1 77.69 189 VAL B CA 1
ATOM 4999 C C . VAL B 1 189 ? -19.953 -13.961 -11.336 1 77.69 189 VAL B C 1
ATOM 5001 O O . VAL B 1 189 ? -20.969 -13.344 -11.656 1 77.69 189 VAL B O 1
ATOM 5004 N N . ALA B 1 190 ? -18.797 -13.539 -11.734 1 85.38 190 ALA B N 1
ATOM 5005 C CA . ALA B 1 190 ? -18.609 -12.227 -12.328 1 85.38 190 ALA B CA 1
ATOM 5006 C C . ALA B 1 190 ? -18.812 -12.273 -13.844 1 85.38 190 ALA B C 1
ATOM 5008 O O . ALA B 1 190 ? -18.562 -13.305 -14.469 1 85.38 190 ALA B O 1
ATOM 5009 N N . GLU B 1 191 ? -19.156 -11.188 -14.383 1 86.19 191 GLU B N 1
ATOM 5010 C CA . GLU B 1 191 ? -19.281 -11.078 -15.836 1 86.19 191 GLU B CA 1
ATOM 5011 C C . GLU B 1 191 ? -17.969 -11.375 -16.531 1 86.19 191 GLU B C 1
ATOM 5013 O O . GLU B 1 191 ? -16.922 -10.852 -16.141 1 86.19 191 GLU B O 1
ATOM 5018 N N . GLY B 1 192 ? -18.016 -12.281 -17.531 1 90.56 192 GLY B N 1
ATOM 5019 C CA . GLY B 1 192 ? -16.844 -12.617 -18.312 1 90.56 192 GLY B CA 1
ATOM 5020 C C . GLY B 1 192 ? -15.922 -13.609 -17.625 1 90.56 192 GLY B C 1
ATOM 5021 O O . GLY B 1 192 ? -14.906 -14.008 -18.188 1 90.56 192 GLY B O 1
ATOM 5022 N N . GLN B 1 193 ? -16.281 -14.016 -16.422 1 91.5 193 GLN B N 1
ATOM 5023 C CA . GLN B 1 193 ? -15.445 -14.914 -15.641 1 91.5 193 GLN B CA 1
ATOM 5024 C C . GLN B 1 193 ? -15.789 -16.375 -15.914 1 91.5 193 GLN B C 1
ATOM 5026 O O . GLN B 1 193 ? -16.969 -16.734 -15.977 1 91.5 193 GLN B O 1
ATOM 5031 N N . ASN B 1 194 ? -14.797 -17.219 -16.094 1 93.19 194 ASN B N 1
ATOM 5032 C CA . ASN B 1 194 ? -14.977 -18.625 -16.453 1 93.19 194 ASN B CA 1
ATOM 5033 C C . ASN B 1 194 ? -14.047 -19.531 -15.656 1 93.19 194 ASN B C 1
ATOM 5035 O O . ASN B 1 194 ? -13.07 -19.062 -15.078 1 93.19 194 ASN B O 1
ATOM 5039 N N . GLU B 1 195 ? -14.43 -20.812 -15.664 1 93.81 195 GLU B N 1
ATOM 5040 C CA . GLU B 1 195 ? -13.633 -21.844 -15.008 1 93.81 195 GLU B CA 1
ATOM 5041 C C . GLU B 1 195 ? -13.727 -23.172 -15.758 1 93.81 195 GLU B C 1
ATOM 5043 O O . GLU B 1 195 ? -14.797 -23.562 -16.203 1 93.81 195 GLU B O 1
ATOM 5048 N N . ILE B 1 196 ? -12.617 -23.75 -15.984 1 94.56 196 ILE B N 1
ATOM 5049 C CA . ILE B 1 196 ? -12.516 -25.109 -16.516 1 94.56 196 ILE B CA 1
ATOM 5050 C C . ILE B 1 196 ? -11.68 -25.969 -15.562 1 94.56 196 ILE B C 1
ATOM 5052 O O . ILE B 1 196 ? -10.508 -25.688 -15.336 1 94.56 196 ILE B O 1
ATOM 5056 N N . ASP B 1 197 ? -12.328 -27.016 -15.094 1 94.5 197 ASP B N 1
ATOM 5057 C CA . ASP B 1 197 ? -11.648 -27.875 -14.125 1 94.5 197 ASP B CA 1
ATOM 5058 C C . ASP B 1 197 ? -11.188 -29.172 -14.789 1 94.5 197 ASP B C 1
ATOM 5060 O O . ASP B 1 197 ? -11.938 -29.797 -15.539 1 94.5 197 ASP B O 1
ATOM 5064 N N . PHE B 1 198 ? -9.945 -29.5 -14.555 1 95.69 198 PHE B N 1
ATOM 5065 C CA . PHE B 1 198 ? -9.43 -30.781 -15.031 1 95.69 198 PHE B CA 1
ATOM 5066 C C . PHE B 1 198 ? -9.031 -31.672 -13.867 1 95.69 198 PHE B C 1
ATOM 5068 O O . PHE B 1 198 ? -8.812 -31.203 -12.758 1 95.69 198 PHE B O 1
ATOM 5075 N N . LYS B 1 199 ? -8.977 -32.906 -14.078 1 95.06 199 LYS B N 1
ATOM 5076 C CA . LYS B 1 199 ? -8.758 -33.938 -13.055 1 95.06 199 LYS B CA 1
ATOM 5077 C C . LYS B 1 199 ? -7.414 -33.75 -12.359 1 95.06 199 LYS B C 1
ATOM 5079 O O . LYS B 1 199 ? -6.418 -33.406 -13 1 95.06 199 LYS B O 1
ATOM 5084 N N . TYR B 1 200 ? -7.402 -34 -11.086 1 95.44 200 TYR B N 1
ATOM 5085 C CA . TYR B 1 200 ? -6.18 -33.875 -10.297 1 95.44 200 TYR B CA 1
ATOM 5086 C C . TYR B 1 200 ? -5.141 -34.906 -10.75 1 95.44 200 TYR B C 1
ATOM 5088 O O . TYR B 1 200 ? -5.461 -35.844 -11.477 1 95.44 200 TYR B O 1
ATOM 5096 N N . GLY B 1 201 ? -3.852 -34.688 -10.391 1 96.56 201 GLY B N 1
ATOM 5097 C CA . GLY B 1 201 ? -2.725 -35.562 -10.688 1 96.56 201 GLY B CA 1
ATOM 5098 C C . GLY B 1 201 ? -1.51 -35.281 -9.82 1 96.56 201 GLY B C 1
ATOM 5099 O O . GLY B 1 201 ? -1.595 -34.531 -8.844 1 96.56 201 GLY B O 1
ATOM 5100 N N . ASP B 1 202 ? -0.474 -36.031 -10.148 1 97.5 202 ASP B N 1
ATOM 5101 C CA . ASP B 1 202 ? 0.755 -35.781 -9.398 1 97.5 202 ASP B CA 1
ATOM 5102 C C . ASP B 1 202 ? 1.194 -34.312 -9.539 1 97.5 202 ASP B C 1
ATOM 5104 O O . ASP B 1 202 ? 0.951 -33.688 -10.57 1 97.5 202 ASP B O 1
ATOM 5108 N N . ALA B 1 203 ? 1.878 -33.812 -8.578 1 98.62 203 ALA B N 1
ATOM 5109 C CA . ALA B 1 203 ? 2.125 -32.375 -8.414 1 98.62 203 ALA B CA 1
ATOM 5110 C C . ALA B 1 203 ? 2.912 -31.828 -9.594 1 98.62 203 ALA B C 1
ATOM 5112 O O . ALA B 1 203 ? 2.58 -30.766 -10.125 1 98.62 203 ALA B O 1
ATOM 5113 N N . LEU B 1 204 ? 3.945 -32.5 -10.039 1 98.5 204 LEU B N 1
ATOM 5114 C CA . LEU B 1 204 ? 4.785 -31.969 -11.109 1 98.5 204 LEU B CA 1
ATOM 5115 C C . LEU B 1 204 ? 4.012 -31.906 -12.422 1 98.5 204 LEU B C 1
ATOM 5117 O O . LEU B 1 204 ? 4.023 -30.875 -13.102 1 98.5 204 LEU B O 1
ATOM 5121 N N . THR B 1 205 ? 3.354 -32.969 -12.766 1 97.38 205 THR B N 1
ATOM 5122 C CA . THR B 1 205 ? 2.545 -33.031 -13.977 1 97.38 205 THR B CA 1
ATOM 5123 C C . THR B 1 205 ? 1.44 -31.984 -13.938 1 97.38 205 THR B C 1
ATOM 5125 O O . THR B 1 205 ? 1.127 -31.359 -14.953 1 97.38 205 THR B O 1
ATOM 5128 N N . THR B 1 206 ? 0.898 -31.812 -12.781 1 98.31 206 THR B N 1
ATOM 5129 C CA . THR B 1 206 ? -0.172 -30.828 -12.641 1 98.31 206 THR B CA 1
ATOM 5130 C C . THR B 1 206 ? 0.358 -29.406 -12.859 1 98.31 206 THR B C 1
ATOM 5132 O O . THR B 1 206 ? -0.303 -28.594 -13.492 1 98.31 206 THR B O 1
ATOM 5135 N N . ALA B 1 207 ? 1.512 -29.109 -12.32 1 98.69 207 ALA B N 1
ATOM 5136 C CA . ALA B 1 207 ? 2.117 -27.812 -12.57 1 98.69 207 ALA B CA 1
ATOM 5137 C C . ALA B 1 207 ? 2.346 -27.594 -14.07 1 98.69 207 ALA B C 1
ATOM 5139 O O . ALA B 1 207 ? 2.055 -26.516 -14.594 1 98.69 207 ALA B O 1
ATOM 5140 N N . ASP B 1 208 ? 2.855 -28.594 -14.781 1 98.12 208 ASP B N 1
ATOM 5141 C CA . ASP B 1 208 ? 3.004 -28.547 -16.234 1 98.12 208 ASP B CA 1
ATOM 5142 C C . ASP B 1 208 ? 1.662 -28.297 -16.922 1 98.12 208 ASP B C 1
ATOM 5144 O O . ASP B 1 208 ? 1.58 -27.5 -17.859 1 98.12 208 ASP B O 1
ATOM 5148 N N . ARG B 1 209 ? 0.698 -28.953 -16.422 1 97.81 209 ARG B N 1
ATOM 5149 C CA . ARG B 1 209 ? -0.632 -28.859 -17.016 1 97.81 209 ARG B CA 1
ATOM 5150 C C . ARG B 1 209 ? -1.223 -27.469 -16.812 1 97.81 209 ARG B C 1
ATOM 5152 O O . ARG B 1 209 ? -1.945 -26.953 -17.672 1 97.81 209 ARG B O 1
ATOM 5159 N N . ILE B 1 210 ? -0.989 -26.844 -15.648 1 98.38 210 ILE B N 1
ATOM 5160 C CA . ILE B 1 210 ? -1.471 -25.5 -15.422 1 98.38 210 ILE B CA 1
ATOM 5161 C C . ILE B 1 210 ? -0.886 -24.547 -16.469 1 98.38 210 ILE B C 1
ATOM 5163 O O . ILE B 1 210 ? -1.604 -23.734 -17.047 1 98.38 210 ILE B O 1
ATOM 5167 N N . MET B 1 211 ? 0.388 -24.688 -16.734 1 97.94 211 MET B N 1
ATOM 5168 C CA . MET B 1 211 ? 1.032 -23.859 -17.734 1 97.94 211 MET B CA 1
ATOM 5169 C C . MET B 1 211 ? 0.435 -24.109 -19.125 1 97.94 211 MET B C 1
ATOM 5171 O O . MET B 1 211 ? 0.184 -23.172 -19.875 1 97.94 211 MET B O 1
ATOM 5175 N N . THR B 1 212 ? 0.235 -25.359 -19.422 1 97.38 212 THR B N 1
ATOM 5176 C CA . THR B 1 212 ? -0.367 -25.734 -20.703 1 97.38 212 THR B CA 1
ATOM 5177 C C . THR B 1 212 ? -1.795 -25.203 -20.797 1 97.38 212 THR B C 1
ATOM 5179 O O . THR B 1 212 ? -2.203 -24.688 -21.844 1 97.38 212 THR B O 1
ATOM 5182 N N . PHE B 1 213 ? -2.498 -25.359 -19.719 1 97.75 213 PHE B N 1
ATOM 5183 C CA . PHE B 1 213 ? -3.871 -24.875 -19.641 1 97.75 213 PHE B CA 1
ATOM 5184 C C . PHE B 1 213 ? -3.951 -23.406 -20 1 97.75 213 PHE B C 1
ATOM 5186 O O . PHE B 1 213 ? -4.77 -23 -20.844 1 97.75 213 PHE B O 1
ATOM 5193 N N . LYS B 1 214 ? -3.121 -22.625 -19.422 1 97.88 214 LYS B N 1
ATOM 5194 C CA . LYS B 1 214 ? -3.119 -21.188 -19.672 1 97.88 214 LYS B CA 1
ATOM 5195 C C . LYS B 1 214 ? -2.814 -20.891 -21.141 1 97.88 214 LYS B C 1
ATOM 5197 O O . LYS B 1 214 ? -3.426 -20 -21.75 1 97.88 214 LYS B O 1
ATOM 5202 N N . LEU B 1 215 ? -1.892 -21.609 -21.703 1 96.56 215 LEU B N 1
ATOM 5203 C CA . LEU B 1 215 ? -1.54 -21.453 -23.109 1 96.56 215 LEU B CA 1
ATOM 5204 C C . LEU B 1 215 ? -2.736 -21.75 -24 1 96.56 215 LEU B C 1
ATOM 5206 O O . LEU B 1 215 ? -3.035 -20.984 -24.922 1 96.56 215 LEU B O 1
ATOM 5210 N N . VAL B 1 216 ? -3.381 -22.828 -23.719 1 97.25 216 VAL B N 1
ATOM 5211 C CA . VAL B 1 216 ? -4.504 -23.281 -24.547 1 97.25 216 VAL B CA 1
ATOM 5212 C C . VAL B 1 216 ? -5.645 -22.266 -24.453 1 97.25 216 VAL B C 1
ATOM 5214 O O . VAL B 1 216 ? -6.195 -21.859 -25.484 1 97.25 216 VAL B O 1
ATOM 5217 N N . VAL B 1 217 ? -5.98 -21.844 -23.234 1 97.5 217 VAL B N 1
ATOM 5218 C CA . VAL B 1 217 ? -7.074 -20.906 -23 1 97.5 217 VAL B CA 1
ATOM 5219 C C . VAL B 1 217 ? -6.82 -19.609 -23.766 1 97.5 217 VAL B C 1
ATOM 5221 O O . VAL B 1 217 ? -7.707 -19.094 -24.453 1 97.5 217 VAL B O 1
ATOM 5224 N N . LYS B 1 218 ? -5.656 -19.125 -23.719 1 96.62 218 LYS B N 1
ATOM 5225 C CA . LYS B 1 218 ? -5.309 -17.891 -24.391 1 96.62 218 LYS B CA 1
ATOM 5226 C C . LYS B 1 218 ? -5.363 -18.047 -25.906 1 96.62 218 LYS B C 1
ATOM 5228 O O . LYS B 1 218 ? -5.906 -17.203 -26.625 1 96.62 218 LYS B O 1
ATOM 5233 N N . SER B 1 219 ? -4.828 -19.141 -26.422 1 95.25 219 SER B N 1
ATOM 5234 C CA . SER B 1 219 ? -4.754 -19.391 -27.859 1 95.25 219 SER B CA 1
ATOM 5235 C C . SER B 1 219 ? -6.141 -19.547 -28.469 1 95.25 219 SER B C 1
ATOM 5237 O O . SER B 1 219 ? -6.434 -18.953 -29.516 1 95.25 219 SER B O 1
ATOM 5239 N N . ILE B 1 220 ? -6.93 -20.312 -27.781 1 96.38 220 ILE B N 1
ATOM 5240 C CA . ILE B 1 220 ? -8.266 -20.562 -28.312 1 96.38 220 ILE B CA 1
ATOM 5241 C C . ILE B 1 220 ? -9.109 -19.297 -28.203 1 96.38 220 ILE B C 1
ATOM 5243 O O . ILE B 1 220 ? -9.93 -19.016 -29.094 1 96.38 220 ILE B O 1
ATOM 5247 N N . ALA B 1 221 ? -8.969 -18.516 -27.125 1 95.31 221 ALA B N 1
ATOM 5248 C CA . ALA B 1 221 ? -9.68 -17.25 -27 1 95.31 221 ALA B CA 1
ATOM 5249 C C . ALA B 1 221 ? -9.383 -16.328 -28.188 1 95.31 221 ALA B C 1
ATOM 5251 O O . ALA B 1 221 ? -10.297 -15.734 -28.75 1 95.31 221 ALA B O 1
ATOM 5252 N N . GLN B 1 222 ? -8.164 -16.281 -28.562 1 93.75 222 GLN B N 1
ATOM 5253 C CA . GLN B 1 222 ? -7.754 -15.43 -29.672 1 93.75 222 GLN B CA 1
ATOM 5254 C C . GLN B 1 222 ? -8.438 -15.844 -30.969 1 93.75 222 GLN B C 1
ATOM 5256 O O . GLN B 1 222 ? -8.812 -14.992 -31.766 1 93.75 222 GLN B O 1
ATOM 5261 N N . ARG B 1 223 ? -8.594 -17.078 -31.156 1 92.69 223 ARG B N 1
ATOM 5262 C CA . ARG B 1 223 ? -9.234 -17.594 -32.344 1 92.69 223 ARG B CA 1
ATOM 5263 C C . ARG B 1 223 ? -10.711 -17.203 -32.406 1 92.69 223 ARG B C 1
ATOM 5265 O O . ARG B 1 223 ? -11.305 -17.156 -33.469 1 92.69 223 ARG B O 1
ATOM 5272 N N . HIS B 1 224 ? -11.242 -16.938 -31.281 1 92.56 224 HIS B N 1
ATOM 5273 C CA . HIS B 1 224 ? -12.641 -16.531 -31.203 1 92.56 224 HIS B CA 1
ATOM 5274 C C . HIS B 1 224 ? -12.766 -15.016 -31.156 1 92.56 224 HIS B C 1
ATOM 5276 O O . HIS B 1 224 ? -13.844 -14.484 -30.875 1 92.56 224 HIS B O 1
ATOM 5282 N N . GLY B 1 225 ? -11.57 -14.328 -31.312 1 91.75 225 GLY B N 1
ATOM 5283 C CA . GLY B 1 225 ? -11.57 -12.875 -31.266 1 91.75 225 GLY B CA 1
ATOM 5284 C C . GLY B 1 225 ? -11.68 -12.32 -29.844 1 91.75 225 GLY B C 1
ATOM 5285 O O . GLY B 1 225 ? -12.133 -11.195 -29.656 1 91.75 225 GLY B O 1
ATOM 5286 N N . LEU B 1 226 ? -11.359 -13.117 -28.875 1 94.62 226 LEU B N 1
ATOM 5287 C CA . LEU B 1 226 ? -11.406 -12.727 -27.469 1 94.62 226 LEU B CA 1
ATOM 5288 C C . LEU B 1 226 ? -10.008 -12.75 -26.859 1 94.62 226 LEU B C 1
ATOM 5290 O O . LEU B 1 226 ? -9.07 -13.266 -27.453 1 94.62 226 LEU B O 1
ATOM 5294 N N . PHE B 1 227 ? -9.891 -12.109 -25.75 1 95.88 227 PHE B N 1
ATOM 5295 C CA . PHE B 1 227 ? -8.672 -12.156 -24.953 1 95.88 227 PHE B CA 1
ATOM 5296 C C . PHE B 1 227 ? -8.938 -12.836 -23.609 1 95.88 227 PHE B C 1
ATOM 5298 O O . PHE B 1 227 ? -9.797 -12.391 -22.844 1 95.88 227 PHE B O 1
ATOM 5305 N N . ALA B 1 228 ? -8.203 -13.875 -23.359 1 96.75 228 ALA B N 1
ATOM 5306 C CA . ALA B 1 228 ? -8.289 -14.523 -22.062 1 96.75 228 ALA B CA 1
ATOM 5307 C C . ALA B 1 228 ? -7.266 -13.938 -21.094 1 96.75 228 ALA B C 1
ATOM 5309 O O . ALA B 1 228 ? -6.074 -13.875 -21.406 1 96.75 228 ALA B O 1
ATOM 5310 N N . SER B 1 229 ? -7.77 -13.516 -19.938 1 97.62 229 SER B N 1
ATOM 5311 C CA . SER B 1 229 ? -6.867 -12.938 -18.953 1 97.62 229 SER B CA 1
ATOM 5312 C C . SER B 1 229 ? -6.91 -13.719 -17.641 1 97.62 229 SER B C 1
ATOM 5314 O O . SER B 1 229 ? -7.988 -14.055 -17.156 1 97.62 229 SER B O 1
ATOM 5316 N N . PHE B 1 230 ? -5.727 -13.953 -17.141 1 98.12 230 PHE B N 1
ATOM 5317 C CA . PHE B 1 230 ? -5.578 -14.594 -15.836 1 98.12 230 PHE B CA 1
ATOM 5318 C C . PHE B 1 230 ? -5.199 -13.57 -14.773 1 98.12 230 PHE B C 1
ATOM 5320 O O . PHE B 1 230 ? -4.719 -13.938 -13.695 1 98.12 230 PHE B O 1
ATOM 5327 N N . MET B 1 231 ? -5.348 -12.242 -15.109 1 97.88 231 MET B N 1
ATOM 5328 C CA . MET B 1 231 ? -5.238 -11.195 -14.102 1 97.88 231 MET B CA 1
ATOM 5329 C C . MET B 1 231 ? -6.277 -11.383 -13 1 97.88 231 MET B C 1
ATOM 5331 O O . MET B 1 231 ? -7.465 -11.539 -13.281 1 97.88 231 MET B O 1
ATOM 5335 N N . PRO B 1 232 ? -5.883 -11.367 -11.781 1 97.88 232 PRO B N 1
ATOM 5336 C CA . PRO B 1 232 ? -6.777 -11.758 -10.688 1 97.88 232 PRO B CA 1
ATOM 5337 C C . PRO B 1 232 ? -7.992 -10.836 -10.562 1 97.88 232 PRO B C 1
ATOM 5339 O O . PRO B 1 232 ? -9.102 -11.305 -10.312 1 97.88 232 PRO B O 1
ATOM 5342 N N . LYS B 1 233 ? -7.82 -9.586 -10.688 1 97.19 233 LYS B N 1
ATOM 5343 C CA . LYS B 1 233 ? -8.906 -8.625 -10.531 1 97.19 233 LYS B CA 1
ATOM 5344 C C . LYS B 1 233 ? -8.836 -7.535 -11.602 1 97.19 233 LYS B C 1
ATOM 5346 O O . LYS B 1 233 ? -8.445 -6.406 -11.32 1 97.19 233 LYS B O 1
ATOM 5351 N N . PRO B 1 234 ? -9.352 -7.777 -12.797 1 96.69 234 PRO B N 1
ATOM 5352 C CA . PRO B 1 234 ? -9.297 -6.766 -13.852 1 96.69 234 PRO B CA 1
ATOM 5353 C C . PRO B 1 234 ? -10.312 -5.648 -13.648 1 96.69 234 PRO B C 1
ATOM 5355 O O . PRO B 1 234 ? -10.102 -4.52 -14.109 1 96.69 234 PRO B O 1
ATOM 5358 N N . ILE B 1 235 ? -11.406 -5.93 -12.961 1 94.62 235 ILE B N 1
ATOM 5359 C CA . ILE B 1 235 ? -12.492 -4.961 -12.836 1 94.62 235 ILE B CA 1
ATOM 5360 C C . ILE B 1 235 ? -12.82 -4.742 -11.359 1 94.62 235 ILE B C 1
ATOM 5362 O O . ILE B 1 235 ? -13.07 -5.699 -10.625 1 94.62 235 ILE B O 1
ATOM 5366 N N . PHE B 1 236 ? -12.781 -3.516 -10.945 1 93.81 236 PHE B N 1
ATOM 5367 C CA . PHE B 1 236 ? -13.148 -3.141 -9.586 1 93.81 236 PHE B CA 1
ATOM 5368 C C . PHE B 1 236 ? -14.617 -3.443 -9.32 1 93.81 236 PHE B C 1
ATOM 5370 O O . PHE B 1 236 ? -15.469 -3.215 -10.18 1 93.81 236 PHE B O 1
ATOM 5377 N N . GLY B 1 237 ? -14.891 -3.951 -8.094 1 91.44 237 GLY B N 1
ATOM 5378 C CA . GLY B 1 237 ? -16.266 -4.035 -7.629 1 91.44 237 GLY B CA 1
ATOM 5379 C C . GLY B 1 237 ? -16.922 -5.359 -7.965 1 91.44 237 GLY B C 1
ATOM 5380 O O . GLY B 1 237 ? -18.094 -5.582 -7.621 1 91.44 237 GLY B O 1
ATOM 5381 N N . ILE B 1 238 ? -16.219 -6.246 -8.656 1 91.31 238 ILE B N 1
ATOM 5382 C CA . ILE B 1 238 ? -16.766 -7.566 -8.938 1 91.31 238 ILE B CA 1
ATOM 5383 C C . ILE B 1 238 ? -15.797 -8.641 -8.461 1 91.31 238 ILE B C 1
ATOM 5385 O O . ILE B 1 238 ? -14.703 -8.328 -7.984 1 91.31 238 ILE B O 1
ATOM 5389 N N . ASN B 1 239 ? -16.234 -9.891 -8.523 1 93.12 239 ASN B N 1
ATOM 5390 C CA . ASN B 1 239 ? -15.375 -11 -8.094 1 93.12 239 ASN B CA 1
ATOM 5391 C C . ASN B 1 239 ? -14.133 -11.117 -8.969 1 93.12 239 ASN B C 1
ATOM 5393 O O . ASN B 1 239 ? -14.156 -10.773 -10.148 1 93.12 239 ASN B O 1
ATOM 5397 N N . GLY B 1 240 ? -13.023 -11.594 -8.383 1 95.19 240 GLY B N 1
ATOM 5398 C CA . GLY B 1 240 ? -11.781 -11.836 -9.102 1 95.19 240 GLY B CA 1
ATOM 5399 C C . GLY B 1 240 ? -11.531 -13.305 -9.398 1 95.19 240 GLY B C 1
ATOM 5400 O O . GLY B 1 240 ? -12.297 -14.164 -8.961 1 95.19 240 GLY B O 1
ATOM 5401 N N . SER B 1 241 ? -10.508 -13.57 -10.148 1 96.5 241 SER B N 1
ATOM 5402 C CA . SER B 1 241 ? -10.156 -14.93 -10.539 1 96.5 241 SER B CA 1
ATOM 5403 C C . SER B 1 241 ? -9.148 -15.539 -9.562 1 96.5 241 SER B C 1
ATOM 5405 O O . SER B 1 241 ? -8.086 -14.969 -9.32 1 96.5 241 SER B O 1
ATOM 5407 N N . GLY B 1 242 ? -9.469 -16.703 -8.984 1 96.56 242 GLY B N 1
ATOM 5408 C CA . GLY B 1 242 ? -8.578 -17.453 -8.125 1 96.56 242 GLY B CA 1
ATOM 5409 C C . GLY B 1 242 ? -8.078 -18.734 -8.758 1 96.56 242 GLY B C 1
ATOM 5410 O O . GLY B 1 242 ? -8.453 -19.062 -9.891 1 96.56 242 GLY B O 1
ATOM 5411 N N . MET B 1 243 ? -7.18 -19.312 -8.102 1 97.81 243 MET B N 1
ATOM 5412 C CA . MET B 1 243 ? -6.691 -20.672 -8.383 1 97.81 243 MET B CA 1
ATOM 5413 C C . MET B 1 243 ? -6.652 -21.516 -7.113 1 97.81 243 MET B C 1
ATOM 5415 O O . MET B 1 243 ? -5.586 -21.703 -6.523 1 97.81 243 MET B O 1
ATOM 5419 N N . HIS B 1 244 ? -7.824 -21.953 -6.719 1 97 244 HIS B N 1
ATOM 5420 C CA . HIS B 1 244 ? -7.836 -22.844 -5.559 1 97 244 HIS B CA 1
ATOM 5421 C C . HIS B 1 244 ? -6.973 -24.078 -5.801 1 97 244 HIS B C 1
ATOM 5423 O O . HIS B 1 244 ? -6.965 -24.625 -6.902 1 97 244 HIS B O 1
ATOM 5429 N N . VAL B 1 245 ? -6.297 -24.469 -4.742 1 98.38 245 VAL B N 1
ATOM 5430 C CA . VAL B 1 245 ? -5.398 -25.609 -4.859 1 98.38 245 VAL B CA 1
ATOM 5431 C C . VAL B 1 245 ? -5.848 -26.719 -3.91 1 98.38 245 VAL B C 1
ATOM 5433 O O . VAL B 1 245 ? -5.723 -26.594 -2.691 1 98.38 245 VAL B O 1
ATOM 5436 N N . ASN B 1 246 ? -6.363 -27.75 -4.48 1 98.25 246 ASN B N 1
ATOM 5437 C CA . ASN B 1 246 ? -6.676 -28.969 -3.725 1 98.25 246 ASN B CA 1
ATOM 5438 C C . ASN B 1 246 ? -5.465 -29.875 -3.604 1 98.25 246 ASN B C 1
ATOM 5440 O O . ASN B 1 246 ? -4.844 -30.234 -4.609 1 98.25 246 ASN B O 1
ATOM 5444 N N . MET B 1 247 ? -5.137 -30.266 -2.357 1 98.81 247 MET B N 1
ATOM 5445 C CA . MET B 1 247 ? -3.914 -31.031 -2.131 1 98.81 247 MET B CA 1
ATOM 5446 C C . MET B 1 247 ? -4.203 -32.281 -1.293 1 98.81 247 MET B C 1
ATOM 5448 O O . MET B 1 247 ? -5.027 -32.25 -0.379 1 98.81 247 MET B O 1
ATOM 5452 N N . SER B 1 248 ? -3.492 -33.375 -1.578 1 98.56 248 SER B N 1
ATOM 5453 C CA . SER B 1 248 ? -3.477 -34.562 -0.759 1 98.56 248 SER B CA 1
ATOM 5454 C C . SER B 1 248 ? -2.107 -35.25 -0.79 1 98.56 248 SER B C 1
ATOM 5456 O O . SER B 1 248 ? -1.342 -35.062 -1.737 1 98.56 248 SER B O 1
ATOM 5458 N N . LEU B 1 249 ? -1.789 -35.906 0.239 1 98.69 249 LEU B N 1
ATOM 5459 C CA . LEU B 1 249 ? -0.596 -36.75 0.307 1 98.69 249 LEU B CA 1
ATOM 5460 C C . LEU B 1 249 ? -0.969 -38.25 0.336 1 98.69 249 LEU B C 1
ATOM 5462 O O . LEU B 1 249 ? -1.956 -38.625 0.969 1 98.69 249 LEU B O 1
ATOM 5466 N N . PHE B 1 250 ? -0.209 -39 -0.387 1 98.25 250 PHE B N 1
ATOM 5467 C CA . PHE B 1 250 ? -0.377 -40.438 -0.395 1 98.25 250 PHE B CA 1
ATOM 5468 C C . PHE B 1 250 ? 0.867 -41.125 0.151 1 98.25 250 PHE B C 1
ATOM 5470 O O . PHE B 1 250 ? 1.988 -40.688 -0.072 1 98.25 250 PHE B O 1
ATOM 5477 N N . LYS B 1 251 ? 0.691 -42.156 0.862 1 97.56 251 LYS B N 1
ATOM 5478 C CA . LYS B 1 251 ? 1.736 -43.031 1.387 1 97.56 251 LYS B CA 1
ATOM 5479 C C . LYS B 1 251 ? 1.36 -44.5 1.221 1 97.56 251 LYS B C 1
ATOM 5481 O O . LYS B 1 251 ? 0.279 -44.906 1.638 1 97.56 251 LYS B O 1
ATOM 5486 N N . ASP B 1 252 ? 2.209 -45.25 0.58 1 95.25 252 ASP B N 1
ATOM 5487 C CA . ASP B 1 252 ? 1.978 -46.688 0.326 1 95.25 252 ASP B CA 1
ATOM 5488 C C . ASP B 1 252 ? 0.663 -46.906 -0.419 1 95.25 252 ASP B C 1
ATOM 5490 O O . ASP B 1 252 ? -0.13 -47.781 -0.05 1 95.25 252 ASP B O 1
ATOM 5494 N N . GLY B 1 253 ? 0.355 -45.969 -1.325 1 93.12 253 GLY B N 1
ATOM 5495 C CA . GLY B 1 253 ? -0.795 -46.125 -2.205 1 93.12 253 GLY B CA 1
ATOM 5496 C C . GLY B 1 253 ? -2.098 -45.688 -1.555 1 93.12 253 GLY B C 1
ATOM 5497 O O . GLY B 1 253 ? -3.166 -45.812 -2.16 1 93.12 253 GLY B O 1
ATOM 5498 N N . LYS B 1 254 ? -2.014 -45.156 -0.381 1 96.69 254 LYS B N 1
ATOM 5499 C CA . LYS B 1 254 ? -3.213 -44.75 0.337 1 96.69 254 LYS B CA 1
ATOM 5500 C C . LYS B 1 254 ? -3.168 -43.25 0.652 1 96.69 254 LYS B C 1
ATOM 5502 O O . LYS B 1 254 ? -2.094 -42.688 0.876 1 96.69 254 LYS B O 1
ATOM 5507 N N . ASN B 1 255 ? -4.352 -42.719 0.708 1 98.19 255 ASN B N 1
ATOM 5508 C CA . ASN B 1 255 ? -4.457 -41.312 1.089 1 98.19 255 ASN B CA 1
ATOM 5509 C C . ASN B 1 255 ? -4.102 -41.094 2.557 1 98.19 255 ASN B C 1
ATOM 5511 O O . ASN B 1 255 ? -4.82 -41.562 3.447 1 98.19 255 ASN B O 1
ATOM 5515 N N . ALA B 1 256 ? -3.107 -40.375 2.799 1 98.5 256 ALA B N 1
ATOM 5516 C CA . ALA B 1 256 ? -2.537 -40.219 4.137 1 98.5 256 ALA B CA 1
ATOM 5517 C C . ALA B 1 256 ? -3.377 -39.25 4.988 1 98.5 256 ALA B C 1
ATOM 5519 O O . ALA B 1 256 ? -3.17 -39.156 6.199 1 98.5 256 ALA B O 1
ATOM 5520 N N . PHE B 1 257 ? -4.367 -38.625 4.375 1 98.62 257 PHE B N 1
ATOM 5521 C CA . PHE B 1 257 ? -5.164 -37.625 5.094 1 98.62 257 PHE B CA 1
ATOM 5522 C C . PHE B 1 257 ? -6.387 -38.281 5.73 1 98.62 257 PHE B C 1
ATOM 5524 O O . PHE B 1 257 ? -7.113 -37.625 6.488 1 98.62 257 PHE B O 1
ATOM 5531 N N . VAL B 1 258 ? -6.539 -39.562 5.547 1 97.81 258 VAL B N 1
ATOM 5532 C CA . VAL B 1 258 ? -7.789 -40.219 5.914 1 97.81 258 VAL B CA 1
ATOM 5533 C C . VAL B 1 258 ? -7.633 -40.906 7.266 1 97.81 258 VAL B C 1
ATOM 5535 O O . VAL B 1 258 ? -6.641 -41.625 7.5 1 97.81 258 VAL B O 1
ATOM 5538 N N . ASP B 1 259 ? -8.539 -40.656 8.141 1 97.19 259 ASP B N 1
ATOM 5539 C CA . ASP B 1 259 ? -8.781 -41.438 9.344 1 97.19 259 ASP B CA 1
ATOM 5540 C C . ASP B 1 259 ? -10.273 -41.531 9.641 1 97.19 259 ASP B C 1
ATOM 5542 O O . ASP B 1 259 ? -10.875 -40.594 10.156 1 97.19 259 ASP B O 1
ATOM 5546 N N . ASP B 1 260 ? -10.781 -42.688 9.508 1 94.81 260 ASP B N 1
ATOM 5547 C CA . ASP B 1 260 ? -12.219 -42.906 9.609 1 94.81 260 ASP B CA 1
ATOM 5548 C C . ASP B 1 260 ? -12.688 -42.75 11.055 1 94.81 260 ASP B C 1
ATOM 5550 O O . ASP B 1 260 ? -13.883 -42.594 11.312 1 94.81 260 ASP B O 1
ATOM 5554 N N . ASN B 1 261 ? -11.812 -42.812 11.953 1 96.12 261 ASN B N 1
ATOM 5555 C CA . ASN B 1 261 ? -12.18 -42.75 13.367 1 96.12 261 ASN B CA 1
ATOM 5556 C C . ASN B 1 261 ? -12.242 -41.312 13.867 1 96.12 261 ASN B C 1
ATOM 5558 O O . ASN B 1 261 ? -12.75 -41.062 14.953 1 96.12 261 ASN B O 1
ATOM 5562 N N . ASP B 1 262 ? -11.688 -40.438 13.133 1 96.12 262 ASP B N 1
ATOM 5563 C CA . ASP B 1 262 ? -11.734 -39.031 13.492 1 96.12 262 ASP B CA 1
ATOM 5564 C C . ASP B 1 262 ? -13.109 -38.438 13.172 1 96.12 262 ASP B C 1
ATOM 5566 O O . ASP B 1 262 ? -13.711 -38.781 12.148 1 96.12 262 ASP B O 1
ATOM 5570 N N . PRO B 1 263 ? -13.617 -37.562 14.016 1 94 263 PRO B N 1
ATOM 5571 C CA . PRO B 1 263 ? -14.93 -36.938 13.781 1 94 263 PRO B CA 1
ATOM 5572 C C . PRO B 1 263 ? -15.039 -36.281 12.422 1 94 263 PRO B C 1
ATOM 5574 O O . PRO B 1 263 ? -16.125 -36.219 11.844 1 94 263 PRO B O 1
ATOM 5577 N N . ASN B 1 264 ? -13.992 -35.781 11.891 1 94.62 264 ASN B N 1
ATOM 5578 C CA . ASN B 1 264 ? -13.992 -35.094 10.594 1 94.62 264 ASN B CA 1
ATOM 5579 C C . ASN B 1 264 ? -13.516 -36.031 9.484 1 94.62 264 ASN B C 1
ATOM 5581 O O . ASN B 1 264 ? -13.43 -35.625 8.328 1 94.62 264 ASN B O 1
ATOM 5585 N N . GLY B 1 265 ? -13.125 -37.188 9.898 1 96.44 265 GLY B N 1
ATOM 5586 C CA . GLY B 1 265 ? -12.586 -38.125 8.914 1 96.44 265 GLY B CA 1
ATOM 5587 C C . GLY B 1 265 ? -11.164 -37.781 8.492 1 96.44 265 GLY B C 1
ATOM 5588 O O . GLY B 1 265 ? -10.734 -38.156 7.398 1 96.44 265 GLY B O 1
ATOM 5589 N N . LEU B 1 266 ? -10.438 -37.062 9.312 1 98 266 LEU B N 1
ATOM 5590 C CA . LEU B 1 266 ? -9.102 -36.594 8.961 1 98 266 LEU B CA 1
ATOM 5591 C C . LEU B 1 266 ? -8.047 -37.25 9.859 1 98 266 LEU B C 1
ATOM 5593 O O . LEU B 1 266 ? -8.266 -37.406 11.062 1 98 266 LEU B O 1
ATOM 5597 N N . SER B 1 267 ? -6.969 -37.594 9.297 1 98.25 267 SER B N 1
ATOM 5598 C CA . SER B 1 267 ? -5.84 -38.156 10.047 1 98.25 267 SER B CA 1
ATOM 5599 C C . SER B 1 267 ? -5.039 -37.031 10.727 1 98.25 267 SER B C 1
ATOM 5601 O O . SER B 1 267 ? -5.176 -35.875 10.383 1 98.25 267 SER B O 1
ATOM 5603 N N . PRO B 1 268 ? -4.203 -37.406 11.703 1 98.19 268 PRO B N 1
ATOM 5604 C CA . PRO B 1 268 ? -3.277 -36.438 12.273 1 98.19 268 PRO B CA 1
ATOM 5605 C C . PRO B 1 268 ? -2.398 -35.75 11.219 1 98.19 268 PRO B C 1
ATOM 5607 O O . PRO B 1 268 ? -2.072 -34.562 11.336 1 98.19 268 PRO B O 1
ATOM 5610 N N . ILE B 1 269 ? -2.088 -36.469 10.156 1 98.56 269 ILE B N 1
ATOM 5611 C CA . ILE B 1 269 ? -1.254 -35.938 9.078 1 98.56 269 ILE B CA 1
ATOM 5612 C C . ILE B 1 269 ? -1.969 -34.781 8.383 1 98.56 269 ILE B C 1
ATOM 5614 O O . ILE B 1 269 ? -1.35 -33.781 8.055 1 98.56 269 ILE B O 1
ATOM 5618 N N . ALA B 1 270 ? -3.246 -34.969 8.18 1 98.62 270 ALA B N 1
ATOM 5619 C CA . ALA B 1 270 ? -4.035 -33.906 7.562 1 98.62 270 ALA B CA 1
ATOM 5620 C C . ALA B 1 270 ? -4.031 -32.656 8.43 1 98.62 270 ALA B C 1
ATOM 5622 O O . ALA B 1 270 ? -3.84 -31.547 7.922 1 98.62 270 ALA B O 1
ATOM 5623 N N . TYR B 1 271 ? -4.227 -32.875 9.742 1 98.69 271 TYR B N 1
ATOM 5624 C CA . TYR B 1 271 ? -4.234 -31.734 10.672 1 98.69 271 TYR B CA 1
ATOM 5625 C C . TYR B 1 271 ? -2.873 -31.047 10.703 1 98.69 271 TYR B C 1
ATOM 5627 O O . TYR B 1 271 ? -2.791 -29.828 10.703 1 98.69 271 TYR B O 1
ATOM 5635 N N . ASN B 1 272 ? -1.822 -31.859 10.742 1 98.81 272 ASN B N 1
ATOM 5636 C CA . ASN B 1 272 ? -0.472 -31.312 10.711 1 98.81 272 ASN B CA 1
ATOM 5637 C C . ASN B 1 272 ? -0.237 -30.484 9.445 1 98.81 272 ASN B C 1
ATOM 5639 O O . ASN B 1 272 ? 0.362 -29.406 9.516 1 98.81 272 ASN B O 1
ATOM 5643 N N . PHE B 1 273 ? -0.723 -31 8.312 1 98.81 273 PHE B N 1
ATOM 5644 C CA . PHE B 1 273 ? -0.56 -30.328 7.023 1 98.81 273 PHE B CA 1
ATOM 5645 C C . PHE B 1 273 ? -1.266 -28.984 7.023 1 98.81 273 PHE B C 1
ATOM 5647 O O . PHE B 1 273 ? -0.686 -27.969 6.617 1 98.81 273 PHE B O 1
ATOM 5654 N N . ILE B 1 274 ? -2.453 -28.922 7.551 1 98.75 274 ILE B N 1
ATOM 5655 C CA . ILE B 1 274 ? -3.24 -27.703 7.652 1 98.75 274 ILE B CA 1
ATOM 5656 C C . ILE B 1 274 ? -2.521 -26.703 8.555 1 98.75 274 ILE B C 1
ATOM 5658 O O . ILE B 1 274 ? -2.406 -25.516 8.219 1 98.75 274 ILE B O 1
ATOM 5662 N N . ALA B 1 275 ? -2.031 -27.156 9.68 1 98.75 275 ALA B N 1
ATOM 5663 C CA . ALA B 1 275 ? -1.317 -26.312 10.633 1 98.75 275 ALA B CA 1
ATOM 5664 C C . ALA B 1 275 ? -0.081 -25.688 9.984 1 98.75 275 ALA B C 1
ATOM 5666 O O . ALA B 1 275 ? 0.213 -24.516 10.195 1 98.75 275 ALA B O 1
ATOM 5667 N N . GLY B 1 276 ? 0.641 -26.516 9.234 1 98.81 276 GLY B N 1
ATOM 5668 C CA . GLY B 1 276 ? 1.812 -26.016 8.539 1 98.81 276 GLY B CA 1
ATOM 5669 C C . GLY B 1 276 ? 1.487 -24.922 7.535 1 98.81 276 GLY B C 1
ATOM 5670 O O . GLY B 1 276 ? 2.217 -23.938 7.426 1 98.81 276 GLY B O 1
ATOM 5671 N N . LEU B 1 277 ? 0.406 -25.125 6.785 1 98.75 277 LEU B N 1
ATOM 5672 C CA . LEU B 1 277 ? -0.033 -24.109 5.828 1 98.75 277 LEU B CA 1
ATOM 5673 C C . LEU B 1 277 ? -0.382 -22.812 6.539 1 98.75 277 LEU B C 1
ATOM 5675 O O . LEU B 1 277 ? 0.077 -21.734 6.137 1 98.75 277 LEU B O 1
ATOM 5679 N N . LEU B 1 278 ? -1.169 -22.891 7.609 1 98.25 278 LEU B N 1
ATOM 5680 C CA . LEU B 1 278 ? -1.625 -21.703 8.328 1 98.25 278 LEU B CA 1
ATOM 5681 C C . LEU B 1 278 ? -0.45 -20.969 8.953 1 98.25 278 LEU B C 1
ATOM 5683 O O . LEU B 1 278 ? -0.417 -19.734 8.953 1 98.25 278 LEU B O 1
ATOM 5687 N N . LYS B 1 279 ? 0.476 -21.719 9.414 1 98.12 279 LYS B N 1
ATOM 5688 C CA . LYS B 1 279 ? 1.645 -21.125 10.062 1 98.12 279 LYS B CA 1
ATOM 5689 C C . LYS B 1 279 ? 2.48 -20.328 9.062 1 98.12 279 LYS B C 1
ATOM 5691 O O . LYS B 1 279 ? 3.037 -19.281 9.414 1 98.12 279 LYS B O 1
ATOM 5696 N N . ASN B 1 280 ? 2.512 -20.766 7.82 1 98.62 280 ASN B N 1
ATOM 5697 C CA . ASN B 1 280 ? 3.549 -20.25 6.926 1 98.62 280 ASN B CA 1
ATOM 5698 C C . ASN B 1 280 ? 2.955 -19.438 5.789 1 98.62 280 ASN B C 1
ATOM 5700 O O . ASN B 1 280 ? 3.684 -18.75 5.059 1 98.62 280 ASN B O 1
ATOM 5704 N N . ILE B 1 281 ? 1.688 -19.375 5.621 1 98.62 281 ILE B N 1
ATOM 5705 C CA . ILE B 1 281 ? 1.065 -18.891 4.391 1 98.62 281 ILE B CA 1
ATOM 5706 C C . ILE B 1 281 ? 1.385 -17.422 4.195 1 98.62 281 ILE B C 1
ATOM 5708 O O . ILE B 1 281 ? 1.562 -16.953 3.064 1 98.62 281 ILE B O 1
ATOM 5712 N N . LYS B 1 282 ? 1.452 -16.594 5.223 1 98.31 282 LYS B N 1
ATOM 5713 C CA . LYS B 1 282 ? 1.747 -15.172 5.078 1 98.31 282 LYS B CA 1
ATOM 5714 C C . LYS B 1 282 ? 3.131 -14.953 4.473 1 98.31 282 LYS B C 1
ATOM 5716 O O . LYS B 1 282 ? 3.316 -14.07 3.633 1 98.31 282 LYS B O 1
ATOM 5721 N N . GLY B 1 283 ? 4.07 -15.812 4.859 1 98.62 283 GLY B N 1
ATOM 5722 C CA . GLY B 1 283 ? 5.434 -15.711 4.367 1 98.62 283 GLY B CA 1
ATOM 5723 C C . GLY B 1 283 ? 5.586 -16.156 2.926 1 98.62 283 GLY B C 1
ATOM 5724 O O . GLY B 1 283 ? 6.625 -15.93 2.303 1 98.62 283 GLY B O 1
ATOM 5725 N N . MET B 1 284 ? 4.535 -16.766 2.363 1 98.31 284 MET B N 1
ATOM 5726 C CA . MET B 1 284 ? 4.586 -17.266 0.996 1 98.31 284 MET B CA 1
ATOM 5727 C C . MET B 1 284 ? 3.576 -16.547 0.11 1 98.31 284 MET B C 1
ATOM 5729 O O . MET B 1 284 ? 3.377 -16.922 -1.046 1 98.31 284 MET B O 1
ATOM 5733 N N . ALA B 1 285 ? 2.977 -15.531 0.672 1 98.69 285 ALA B N 1
ATOM 5734 C CA . ALA B 1 285 ? 1.884 -14.852 -0.021 1 98.69 285 ALA B CA 1
ATOM 5735 C C . ALA B 1 285 ? 2.375 -14.203 -1.31 1 98.69 285 ALA B C 1
ATOM 5737 O O . ALA B 1 285 ? 1.656 -14.172 -2.312 1 98.69 285 ALA B O 1
ATOM 5738 N N . ALA B 1 286 ? 3.59 -13.703 -1.324 1 98.81 286 ALA B N 1
ATOM 5739 C CA . ALA B 1 286 ? 4.121 -13.07 -2.529 1 98.81 286 ALA B CA 1
ATOM 5740 C C . ALA B 1 286 ? 4.25 -14.086 -3.668 1 98.81 286 ALA B C 1
ATOM 5742 O O . ALA B 1 286 ? 4.27 -13.703 -4.84 1 98.81 286 ALA B O 1
ATOM 5743 N N . ILE B 1 287 ? 4.352 -15.336 -3.332 1 98.81 287 ILE B N 1
ATOM 5744 C CA . ILE B 1 287 ? 4.461 -16.406 -4.32 1 98.81 287 ILE B CA 1
ATOM 5745 C C . ILE B 1 287 ? 3.066 -16.828 -4.77 1 98.81 287 ILE B C 1
ATOM 5747 O O . ILE B 1 287 ? 2.822 -17.031 -5.965 1 98.81 287 ILE B O 1
ATOM 5751 N N . THR B 1 288 ? 2.098 -16.953 -3.814 1 98.75 288 THR B N 1
ATOM 5752 C CA . THR B 1 288 ? 0.75 -17.422 -4.125 1 98.75 288 THR B CA 1
ATOM 5753 C C . THR B 1 288 ? -0.083 -16.297 -4.734 1 98.75 288 THR B C 1
ATOM 5755 O O . THR B 1 288 ? -1.062 -16.547 -5.434 1 98.75 288 THR B O 1
ATOM 5758 N N . ASN B 1 289 ? 0.222 -15.102 -4.418 1 98.69 289 ASN B N 1
ATOM 5759 C CA . ASN B 1 289 ? -0.408 -13.859 -4.867 1 98.69 289 ASN B CA 1
ATOM 5760 C C . ASN B 1 289 ? 0.629 -12.836 -5.309 1 98.69 289 ASN B C 1
ATOM 5762 O O . ASN B 1 289 ? 0.907 -11.875 -4.586 1 98.69 289 ASN B O 1
ATOM 5766 N N . PRO B 1 290 ? 1.073 -12.984 -6.555 1 98.62 290 PRO B N 1
ATOM 5767 C CA . PRO B 1 290 ? 2.342 -12.344 -6.914 1 98.62 290 PRO B CA 1
ATOM 5768 C C . PRO B 1 290 ? 2.166 -10.906 -7.383 1 98.62 290 PRO B C 1
ATOM 5770 O O . PRO B 1 290 ? 3.148 -10.164 -7.504 1 98.62 290 PRO B O 1
ATOM 5773 N N . LEU B 1 291 ? 0.998 -10.461 -7.734 1 98.69 291 LEU B N 1
ATOM 5774 C CA . LEU B 1 291 ? 0.822 -9.148 -8.352 1 98.69 291 LEU B CA 1
ATOM 5775 C C . LEU B 1 291 ? 0.257 -8.148 -7.355 1 98.69 291 LEU B C 1
ATOM 5777 O O . LEU B 1 291 ? -0.403 -8.539 -6.387 1 98.69 291 LEU B O 1
ATOM 5781 N N . VAL B 1 292 ? 0.543 -6.797 -7.609 1 98.62 292 VAL B N 1
ATOM 5782 C CA . VAL B 1 292 ? -0.199 -5.758 -6.902 1 98.62 292 VAL B CA 1
ATOM 5783 C C . VAL B 1 292 ? -1.697 -6.035 -7 1 98.62 292 VAL B C 1
ATOM 5785 O O . VAL B 1 292 ? -2.426 -5.91 -6.012 1 98.62 292 VAL B O 1
ATOM 5788 N N . ASN B 1 293 ? -2.125 -6.535 -8.125 1 98.56 293 ASN B N 1
ATOM 5789 C CA . ASN B 1 293 ? -3.525 -6.773 -8.461 1 98.56 293 ASN B CA 1
ATOM 5790 C C . ASN B 1 293 ? -4.086 -7.973 -7.707 1 98.56 293 ASN B C 1
ATOM 5792 O O . ASN B 1 293 ? -5.297 -8.078 -7.508 1 98.56 293 ASN B O 1
ATOM 5796 N N . SER B 1 294 ? -3.188 -8.906 -7.277 1 98.56 294 SER B N 1
ATOM 5797 C CA . SER B 1 294 ? -3.629 -10.07 -6.512 1 98.56 294 SER B CA 1
ATOM 5798 C C . SER B 1 294 ? -4.387 -9.648 -5.258 1 98.56 294 SER B C 1
ATOM 5800 O O . SER B 1 294 ? -5.375 -10.281 -4.883 1 98.56 294 SER B O 1
ATOM 5802 N N . TYR B 1 295 ? -3.998 -8.594 -4.738 1 98 295 TYR B N 1
ATOM 5803 C CA . TYR B 1 295 ? -4.512 -8.164 -3.443 1 98 295 TYR B CA 1
ATOM 5804 C C . TYR B 1 295 ? -5.77 -7.32 -3.605 1 98 295 TYR B C 1
ATOM 5806 O O . TYR B 1 295 ? -6.402 -6.941 -2.617 1 98 295 TYR B O 1
ATOM 5814 N N . LYS B 1 296 ? -6.09 -6.977 -4.871 1 97.5 296 LYS B N 1
ATOM 5815 C CA . LYS B 1 296 ? -7.406 -6.406 -5.164 1 97.5 296 LYS B CA 1
ATOM 5816 C C . LYS B 1 296 ? -8.484 -7.484 -5.148 1 97.5 296 LYS B C 1
ATOM 5818 O O . LYS B 1 296 ? -9.672 -7.184 -4.992 1 97.5 296 LYS B O 1
ATOM 5823 N N . ARG B 1 297 ? -8.055 -8.734 -5.371 1 96.19 297 ARG B N 1
ATOM 5824 C CA . ARG B 1 297 ? -8.961 -9.875 -5.246 1 96.19 297 ARG B CA 1
ATOM 5825 C C . ARG B 1 297 ? -9.164 -10.258 -3.785 1 96.19 297 ARG B C 1
ATOM 5827 O O . ARG B 1 297 ? -10.281 -10.57 -3.369 1 96.19 297 ARG B O 1
ATOM 5834 N N . LEU B 1 298 ? -8.102 -10.18 -3.035 1 94.75 298 LEU B N 1
ATOM 5835 C CA . LEU B 1 298 ? -8.109 -10.633 -1.647 1 94.75 298 LEU B CA 1
ATOM 5836 C C . LEU B 1 298 ? -8.68 -9.555 -0.731 1 94.75 298 LEU B C 1
ATOM 5838 O O . LEU B 1 298 ? -7.988 -9.062 0.167 1 94.75 298 LEU B O 1
ATOM 5842 N N . VAL B 1 299 ? -9.883 -9.117 -0.975 1 90.81 299 VAL B N 1
ATOM 5843 C CA . VAL B 1 299 ? -10.617 -8.148 -0.173 1 90.81 299 VAL B CA 1
ATOM 5844 C C . VAL B 1 299 ? -11.961 -8.734 0.251 1 90.81 299 VAL B C 1
ATOM 5846 O O . VAL B 1 299 ? -12.539 -9.555 -0.47 1 90.81 299 VAL B O 1
ATOM 5849 N N . PRO B 1 300 ? -12.367 -8.391 1.435 1 83.31 300 PRO B N 1
ATOM 5850 C CA . PRO B 1 300 ? -13.664 -8.906 1.882 1 83.31 300 PRO B CA 1
ATOM 5851 C C . PRO B 1 300 ? -14.82 -8.461 0.984 1 83.31 300 PRO B C 1
ATOM 5853 O O . PRO B 1 300 ? -14.766 -7.375 0.396 1 83.31 300 PRO B O 1
ATOM 5856 N N . GLY B 1 301 ? -15.789 -9.297 0.875 1 78.56 301 GLY B N 1
ATOM 5857 C CA . GLY B 1 301 ? -17.016 -8.875 0.214 1 78.56 301 GLY B CA 1
ATOM 5858 C C . GLY B 1 301 ? -17.172 -9.461 -1.177 1 78.56 301 GLY B C 1
ATOM 5859 O O . GLY B 1 301 ? -18.219 -9.289 -1.814 1 78.56 301 GLY B O 1
ATOM 5860 N N . TYR B 1 302 ? -16.172 -10.156 -1.666 1 78.25 302 TYR B N 1
ATOM 5861 C CA . TYR B 1 302 ? -16.25 -10.711 -3.012 1 78.25 302 TYR B CA 1
ATOM 5862 C C . TYR B 1 302 ? -15.852 -12.188 -3.014 1 78.25 302 TYR B C 1
ATOM 5864 O O . TYR B 1 302 ? -15.156 -12.648 -3.918 1 78.25 302 TYR B O 1
ATOM 5872 N N . GLU B 1 303 ? -16.109 -12.82 -1.878 1 75.31 303 GLU B N 1
ATOM 5873 C CA . GLU B 1 303 ? -15.93 -14.266 -1.71 1 75.31 303 GLU B CA 1
ATOM 5874 C C . GLU B 1 303 ? -14.453 -14.648 -1.702 1 75.31 303 GLU B C 1
ATOM 5876 O O . GLU B 1 303 ? -14.102 -15.773 -2.062 1 75.31 303 GLU B O 1
ATOM 5881 N N . ALA B 1 304 ? -13.68 -13.648 -1.401 1 82.12 304 ALA B N 1
ATOM 5882 C CA . ALA B 1 304 ? -12.258 -13.984 -1.384 1 82.12 304 ALA B CA 1
ATOM 5883 C C . ALA B 1 304 ? -11.812 -14.422 0.009 1 82.12 304 ALA B C 1
ATOM 5885 O O . ALA B 1 304 ? -12.242 -13.844 1.014 1 82.12 304 ALA B O 1
ATOM 5886 N N . PRO B 1 305 ? -11.016 -15.422 0.055 1 89.12 305 PRO B N 1
ATOM 5887 C CA . PRO B 1 305 ? -10.539 -16.016 1.304 1 89.12 305 PRO B CA 1
ATOM 5888 C C . PRO B 1 305 ? -9.383 -15.242 1.932 1 89.12 305 PRO B C 1
ATOM 5890 O O . PRO B 1 305 ? -8.219 -15.547 1.67 1 89.12 305 PRO B O 1
ATOM 5893 N N . VAL B 1 306 ? -9.688 -14.344 2.865 1 90.75 306 VAL B N 1
ATOM 5894 C CA . VAL B 1 306 ? -8.625 -13.484 3.377 1 90.75 306 VAL B CA 1
ATOM 5895 C C . VAL B 1 306 ? -8.312 -13.859 4.824 1 90.75 306 VAL B C 1
ATOM 5897 O O . VAL B 1 306 ? -7.281 -13.445 5.371 1 90.75 306 VAL B O 1
ATOM 5900 N N . TYR B 1 307 ? -9.07 -14.742 5.488 1 91.38 307 TYR B N 1
ATOM 5901 C CA . TYR B 1 307 ? -8.938 -15.008 6.918 1 91.38 307 TYR B CA 1
ATOM 5902 C C . TYR B 1 307 ? -8.227 -16.328 7.16 1 91.38 307 TYR B C 1
ATOM 5904 O O . TYR B 1 307 ? -8.617 -17.375 6.617 1 91.38 307 TYR B O 1
ATOM 5912 N N . LEU B 1 308 ? -7.211 -16.266 7.98 1 95.44 308 LEU B N 1
ATOM 5913 C CA . LEU B 1 308 ? -6.398 -17.438 8.266 1 95.44 308 LEU B CA 1
ATOM 5914 C C . LEU B 1 308 ? -7.129 -18.391 9.219 1 95.44 308 LEU B C 1
ATOM 5916 O O . LEU B 1 308 ? -6.859 -18.391 10.422 1 95.44 308 LEU B O 1
ATOM 5920 N N . ALA B 1 309 ? -7.961 -19.156 8.695 1 94.75 309 ALA B N 1
ATOM 5921 C CA . ALA B 1 309 ? -8.766 -20.172 9.383 1 94.75 309 ALA B CA 1
ATOM 5922 C C . ALA B 1 309 ? -9.062 -21.359 8.469 1 94.75 309 ALA B C 1
ATOM 5924 O O . ALA B 1 309 ? -8.695 -21.344 7.293 1 94.75 309 ALA B O 1
ATOM 5925 N N . TRP B 1 310 ? -9.586 -22.406 9.031 1 96.12 310 TRP B N 1
ATOM 5926 C CA . TRP B 1 310 ? -9.945 -23.578 8.242 1 96.12 310 TRP B CA 1
ATOM 5927 C C . TRP B 1 310 ? -11.281 -24.141 8.703 1 96.12 310 TRP B C 1
ATOM 5929 O O . TRP B 1 310 ? -11.75 -23.844 9.797 1 96.12 310 TRP B O 1
ATOM 5939 N N . SER B 1 311 ? -11.906 -24.828 7.789 1 94.31 311 SER B N 1
ATOM 5940 C CA . SER B 1 311 ? -13.195 -25.422 8.133 1 94.31 311 SER B CA 1
ATOM 5941 C C . SER B 1 311 ? -13.539 -26.578 7.195 1 94.31 311 SER B C 1
ATOM 5943 O O . SER B 1 311 ? -13.102 -26.594 6.043 1 94.31 311 SER B O 1
ATOM 5945 N N . CYS B 1 312 ? -14.305 -27.5 7.727 1 92.44 312 CYS B N 1
ATOM 5946 C CA . CYS B 1 312 ? -14.852 -28.578 6.922 1 92.44 312 CYS B CA 1
ATOM 5947 C C . CYS B 1 312 ? -16.25 -28.234 6.414 1 92.44 312 CYS B C 1
ATOM 5949 O O . CYS B 1 312 ? -16.766 -28.875 5.496 1 92.44 312 CYS B O 1
ATOM 5951 N N . LYS B 1 313 ? -16.797 -27.141 6.945 1 82.44 313 LYS B N 1
ATOM 5952 C CA . LYS B 1 313 ? -18.203 -26.859 6.695 1 82.44 313 LYS B CA 1
ATOM 5953 C C . LYS B 1 313 ? -18.391 -25.531 5.984 1 82.44 313 LYS B C 1
ATOM 5955 O O . LYS B 1 313 ? -19.172 -25.422 5.035 1 82.44 313 LYS B O 1
ATOM 5960 N N . ASN B 1 314 ? -17.641 -24.656 6.418 1 82.12 314 ASN B N 1
ATOM 5961 C CA . ASN B 1 314 ? -17.812 -23.281 5.949 1 82.12 314 ASN B CA 1
ATOM 5962 C C . ASN B 1 314 ? -16.875 -22.969 4.773 1 82.12 314 ASN B C 1
ATOM 5964 O O . ASN B 1 314 ? -15.789 -23.531 4.672 1 82.12 314 ASN B O 1
ATOM 5968 N N . ARG B 1 315 ? -17.375 -22.047 3.842 1 79.19 315 ARG B N 1
ATOM 5969 C CA . ARG B 1 315 ? -16.594 -21.703 2.66 1 79.19 315 ARG B CA 1
ATOM 5970 C C . ARG B 1 315 ? -15.938 -20.344 2.809 1 79.19 315 ARG B C 1
ATOM 5972 O O . ARG B 1 315 ? -15.422 -19.781 1.837 1 79.19 315 ARG B O 1
ATOM 5979 N N . THR B 1 316 ? -15.867 -19.859 4 1 84.5 316 THR B N 1
ATOM 5980 C CA . THR B 1 316 ? -15.406 -18.484 4.16 1 84.5 316 THR B CA 1
ATOM 5981 C C . THR B 1 316 ? -13.938 -18.453 4.578 1 84.5 316 THR B C 1
ATOM 5983 O O . THR B 1 316 ? -13.25 -17.453 4.359 1 84.5 316 THR B O 1
ATOM 5986 N N . PRO B 1 317 ? -13.43 -19.578 5.145 1 90.19 317 PRO B N 1
ATOM 5987 C CA . PRO B 1 317 ? -12.031 -19.547 5.574 1 90.19 317 PRO B CA 1
ATOM 5988 C C . PRO B 1 317 ? -11.055 -19.734 4.414 1 90.19 317 PRO B C 1
ATOM 5990 O O . PRO B 1 317 ? -11.461 -20.141 3.318 1 90.19 317 PRO B O 1
ATOM 5993 N N . LEU B 1 318 ? -9.836 -19.531 4.723 1 95.69 318 LEU B N 1
ATOM 5994 C CA . LEU B 1 318 ? -8.727 -19.656 3.785 1 95.69 318 LEU B CA 1
ATOM 5995 C C . LEU B 1 318 ? -8.555 -21.109 3.35 1 95.69 318 LEU B C 1
ATOM 5997 O O . LEU B 1 318 ? -8.234 -21.391 2.191 1 95.69 318 LEU B O 1
ATOM 6001 N N . ILE B 1 319 ? -8.727 -22.047 4.277 1 97.38 319 ILE B N 1
ATOM 6002 C CA . ILE B 1 319 ? -8.562 -23.469 4 1 97.38 319 ILE B CA 1
ATOM 6003 C C . ILE B 1 319 ? -9.891 -24.188 4.203 1 97.38 319 ILE B C 1
ATOM 6005 O O . ILE B 1 319 ? -10.523 -24.047 5.25 1 97.38 319 ILE B O 1
ATOM 6009 N N . ARG B 1 320 ? -10.242 -24.891 3.191 1 96.12 320 ARG B N 1
ATOM 6010 C CA . ARG B 1 320 ? -11.438 -25.734 3.252 1 96.12 320 ARG B CA 1
ATOM 6011 C C . ARG B 1 320 ? -11.07 -27.203 3.137 1 96.12 320 ARG B C 1
ATOM 6013 O O . ARG B 1 320 ? -10.133 -27.562 2.422 1 96.12 320 ARG B O 1
ATOM 6020 N N . VAL B 1 321 ? -11.781 -28.016 3.898 1 96.44 321 VAL B N 1
ATOM 6021 C CA . VAL B 1 321 ? -11.742 -29.453 3.703 1 96.44 321 VAL B CA 1
ATOM 6022 C C . VAL B 1 321 ? -13.07 -29.938 3.119 1 96.44 321 VAL B C 1
ATOM 6024 O O . VAL B 1 321 ? -14.062 -30.062 3.842 1 96.44 321 VAL B O 1
ATOM 6027 N N . PRO B 1 322 ? -13.016 -30.172 1.837 1 94.06 322 PRO B N 1
ATOM 6028 C CA . PRO B 1 322 ? -14.266 -30.594 1.195 1 94.06 322 PRO B CA 1
ATOM 6029 C C . PRO B 1 322 ? -14.852 -31.844 1.833 1 94.06 322 PRO B C 1
ATOM 6031 O O . PRO B 1 322 ? -14.141 -32.594 2.5 1 94.06 322 PRO B O 1
ATOM 6034 N N . ALA B 1 323 ? -16.094 -32.188 1.586 1 89.62 323 ALA B N 1
ATOM 6035 C CA . ALA B 1 323 ? -16.875 -33.25 2.256 1 89.62 323 ALA B CA 1
ATOM 6036 C C . ALA B 1 323 ? -16.438 -34.625 1.796 1 89.62 323 ALA B C 1
ATOM 6038 O O . ALA B 1 323 ? -16.594 -35.625 2.523 1 89.62 323 ALA B O 1
ATOM 6039 N N . ALA B 1 324 ? -15.867 -34.688 0.654 1 89.56 324 ALA B N 1
ATOM 6040 C CA . ALA B 1 324 ? -15.438 -36 0.127 1 89.56 324 ALA B CA 1
ATOM 6041 C C . ALA B 1 324 ? -14.461 -36.688 1.081 1 89.56 324 ALA B C 1
ATOM 6043 O O . ALA B 1 324 ? -13.578 -36.031 1.652 1 89.56 324 ALA B O 1
ATOM 6044 N N . ARG B 1 325 ? -14.68 -38 1.275 1 92.5 325 ARG B N 1
ATOM 6045 C CA . ARG B 1 325 ? -13.812 -38.781 2.145 1 92.5 325 ARG B CA 1
ATOM 6046 C C . ARG B 1 325 ? -13.227 -40 1.401 1 92.5 325 ARG B C 1
ATOM 6048 O O . ARG B 1 325 ? -13.609 -40.25 0.259 1 92.5 325 ARG B O 1
ATOM 6055 N N . GLY B 1 326 ? -12.281 -40.75 2.035 1 93.31 326 GLY B N 1
ATOM 6056 C CA . GLY B 1 326 ? -11.57 -41.812 1.349 1 93.31 326 GLY B CA 1
ATOM 6057 C C . GLY B 1 326 ? -10.477 -41.281 0.431 1 93.31 326 GLY B C 1
ATOM 6058 O O . GLY B 1 326 ? -9.68 -40.438 0.819 1 93.31 326 GLY B O 1
ATOM 6059 N N . ALA B 1 327 ? -10.477 -41.75 -0.758 1 91.31 327 ALA B N 1
ATOM 6060 C CA . ALA B 1 327 ? -9.43 -41.375 -1.702 1 91.31 327 ALA B CA 1
ATOM 6061 C C . ALA B 1 327 ? -9.586 -39.906 -2.127 1 91.31 327 ALA B C 1
ATOM 6063 O O . ALA B 1 327 ? -8.625 -39.281 -2.584 1 91.31 327 ALA B O 1
ATOM 6064 N N . GLY B 1 328 ? -10.711 -39.375 -1.891 1 93.31 328 GLY B N 1
ATOM 6065 C CA . GLY B 1 328 ? -11 -38 -2.309 1 93.31 328 GLY B CA 1
ATOM 6066 C C . GLY B 1 328 ? -10.742 -37 -1.222 1 93.31 328 GLY B C 1
ATOM 6067 O O . GLY B 1 328 ? -10.945 -35.781 -1.431 1 93.31 328 GLY B O 1
ATOM 6068 N N . THR B 1 329 ? -10.297 -37.406 0.026 1 97.06 329 THR B N 1
ATOM 6069 C CA . THR B 1 329 ? -9.984 -36.5 1.114 1 97.06 329 THR B CA 1
ATOM 6070 C C . THR B 1 329 ? -8.836 -35.562 0.723 1 97.06 329 THR B C 1
ATOM 6072 O O . THR B 1 329 ? -7.797 -36.031 0.248 1 97.06 329 THR B O 1
ATOM 6075 N N . ARG B 1 330 ? -9.055 -34.281 0.852 1 97.81 330 ARG B N 1
ATOM 6076 C CA . ARG B 1 330 ? -8.047 -33.312 0.438 1 97.81 330 ARG B CA 1
ATOM 6077 C C . ARG B 1 330 ? -8.203 -31.984 1.198 1 97.81 330 ARG B C 1
ATOM 6079 O O . ARG B 1 330 ? -9.234 -31.75 1.831 1 97.81 330 ARG B O 1
ATOM 6086 N N . VAL B 1 331 ? -7.188 -31.219 1.183 1 98.12 331 VAL B N 1
ATOM 6087 C CA . VAL B 1 331 ? -7.145 -29.875 1.742 1 98.12 331 VAL B CA 1
ATOM 6088 C C . VAL B 1 331 ? -7.141 -28.844 0.614 1 98.12 331 VAL B C 1
ATOM 6090 O O . VAL B 1 331 ? -6.332 -28.938 -0.313 1 98.12 331 VAL B O 1
ATOM 6093 N N . GLU B 1 332 ? -8.078 -27.906 0.696 1 97.69 332 GLU B N 1
ATOM 6094 C CA . GLU B 1 332 ? -8.203 -26.875 -0.333 1 97.69 332 GLU B CA 1
ATOM 6095 C C . GLU B 1 332 ? -7.711 -25.516 0.178 1 97.69 332 GLU B C 1
ATOM 6097 O O . GLU B 1 332 ? -8.297 -24.953 1.101 1 97.69 332 GLU B O 1
ATOM 6102 N N . LEU B 1 333 ? -6.609 -25.078 -0.345 1 98.44 333 LEU B N 1
ATOM 6103 C CA . LEU B 1 333 ? -6.172 -23.703 -0.106 1 98.44 333 LEU B CA 1
ATOM 6104 C C . LEU B 1 333 ? -6.742 -22.766 -1.157 1 98.44 333 LEU B C 1
ATOM 6106 O O . LEU B 1 333 ? -6.582 -22.984 -2.357 1 98.44 333 LEU B O 1
ATOM 6110 N N . ARG B 1 334 ? -7.254 -21.547 -0.75 1 97.31 334 ARG B N 1
ATOM 6111 C CA . ARG B 1 334 ? -8.117 -20.828 -1.672 1 97.31 334 ARG B CA 1
ATOM 6112 C C . ARG B 1 334 ? -7.484 -19.5 -2.082 1 97.31 334 ARG B C 1
ATOM 6114 O O . ARG B 1 334 ? -8 -18.797 -2.957 1 97.31 334 ARG B O 1
ATOM 6121 N N . CYS B 1 335 ? -6.363 -19.109 -1.549 1 97.56 335 CYS B N 1
ATOM 6122 C CA . CYS B 1 335 ? -5.855 -17.75 -1.756 1 97.56 335 CYS B CA 1
ATOM 6123 C C . CYS B 1 335 ? -5.059 -17.656 -3.051 1 97.56 335 CYS B C 1
ATOM 6125 O O . CYS B 1 335 ? -5.043 -16.609 -3.703 1 97.56 335 CYS B O 1
ATOM 6127 N N . PRO B 1 336 ? -4.406 -18.75 -3.545 1 98.44 336 PRO B N 1
ATOM 6128 C CA . PRO B 1 336 ? -3.598 -18.547 -4.75 1 98.44 336 PRO B CA 1
ATOM 6129 C C . PRO B 1 336 ? -4.422 -18.047 -5.934 1 98.44 336 PRO B C 1
ATOM 6131 O O . PRO B 1 336 ? -5.637 -18.25 -5.977 1 98.44 336 PRO B O 1
ATOM 6134 N N . ASP B 1 337 ? -3.748 -17.328 -6.809 1 98 337 ASP B N 1
ATOM 6135 C CA . ASP B 1 337 ? -4.418 -16.859 -8.016 1 98 337 ASP B CA 1
ATOM 6136 C C . ASP B 1 337 ? -3.654 -17.297 -9.266 1 98 337 ASP B C 1
ATOM 6138 O O . ASP B 1 337 ? -2.512 -17.75 -9.18 1 98 337 ASP B O 1
ATOM 6142 N N . PRO B 1 338 ? -4.277 -17.25 -10.414 1 97.75 338 PRO B N 1
ATOM 6143 C CA . PRO B 1 338 ? -3.732 -17.906 -11.617 1 97.75 338 PRO B CA 1
ATOM 6144 C C . PRO B 1 338 ? -2.537 -17.156 -12.195 1 97.75 338 PRO B C 1
ATOM 6146 O O . PRO B 1 338 ? -1.881 -17.656 -13.117 1 97.75 338 PRO B O 1
ATOM 6149 N N . SER B 1 339 ? -2.215 -15.977 -11.68 1 98.25 339 SER B N 1
ATOM 6150 C CA . SER B 1 339 ? -1.031 -15.266 -12.156 1 98.25 339 SER B CA 1
ATOM 6151 C C . SER B 1 339 ? 0.239 -15.828 -11.523 1 98.25 339 SER B C 1
ATOM 6153 O O . SER B 1 339 ? 1.347 -15.516 -11.969 1 98.25 339 SER B O 1
ATOM 6155 N N . ALA B 1 340 ? 0.114 -16.719 -10.57 1 98.56 340 ALA B N 1
ATOM 6156 C CA . ALA B 1 340 ? 1.249 -17.25 -9.82 1 98.56 340 ALA B CA 1
ATOM 6157 C C . ALA B 1 340 ? 1.981 -18.328 -10.617 1 98.56 340 ALA B C 1
ATOM 6159 O O . ALA B 1 340 ? 1.41 -18.922 -11.531 1 98.56 340 ALA B O 1
ATOM 6160 N N . ASN B 1 341 ? 3.264 -18.5 -10.328 1 98.56 341 ASN B N 1
ATOM 6161 C CA . ASN B 1 341 ? 4.039 -19.625 -10.836 1 98.56 341 ASN B CA 1
ATOM 6162 C C . ASN B 1 341 ? 3.641 -20.922 -10.164 1 98.56 341 ASN B C 1
ATOM 6164 O O . ASN B 1 341 ? 3.934 -21.141 -8.984 1 98.56 341 ASN B O 1
ATOM 6168 N N . PRO B 1 342 ? 3.041 -21.797 -10.883 1 98.75 342 PRO B N 1
ATOM 6169 C CA . PRO B 1 342 ? 2.486 -22.984 -10.219 1 98.75 342 PRO B CA 1
ATOM 6170 C C . PRO B 1 342 ? 3.564 -23.875 -9.609 1 98.75 342 PRO B C 1
ATOM 6172 O O . PRO B 1 342 ? 3.336 -24.5 -8.578 1 98.75 342 PRO B O 1
ATOM 6175 N N . TYR B 1 343 ? 4.746 -23.922 -10.219 1 98.88 343 TYR B N 1
ATOM 6176 C CA . TYR B 1 343 ? 5.824 -24.75 -9.68 1 98.88 343 TYR B CA 1
ATOM 6177 C C . TYR B 1 343 ? 6.258 -24.25 -8.305 1 98.88 343 TYR B C 1
ATOM 6179 O O . TYR B 1 343 ? 6.387 -25.031 -7.359 1 98.88 343 TYR B O 1
ATOM 6187 N N . LEU B 1 344 ? 6.426 -22.969 -8.227 1 98.88 344 LEU B N 1
ATOM 6188 C CA . LEU B 1 344 ? 6.891 -22.359 -6.98 1 98.88 344 LEU B CA 1
ATOM 6189 C C . LEU B 1 344 ? 5.797 -22.406 -5.918 1 98.88 344 LEU B C 1
ATOM 6191 O O . LEU B 1 34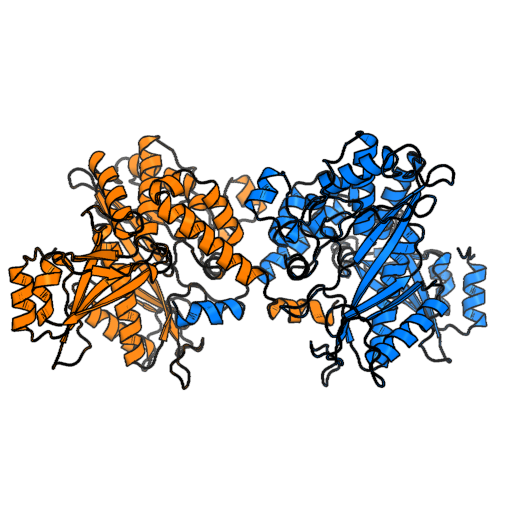4 ? 6.078 -22.641 -4.742 1 98.88 344 LEU B O 1
ATOM 6195 N N . VAL B 1 345 ? 4.555 -22.203 -6.332 1 98.94 345 VAL B N 1
ATOM 6196 C CA . VAL B 1 345 ? 3.43 -22.281 -5.406 1 98.94 345 VAL B CA 1
ATOM 6197 C C . VAL B 1 345 ? 3.387 -23.672 -4.777 1 98.94 345 VAL B C 1
ATOM 6199 O O . VAL B 1 345 ? 3.369 -23.812 -3.553 1 98.94 345 VAL B O 1
ATOM 6202 N N . LEU B 1 346 ? 3.449 -24.688 -5.598 1 98.94 346 LEU B N 1
ATOM 6203 C CA . LEU B 1 346 ? 3.307 -26.047 -5.105 1 98.94 346 LEU B CA 1
ATOM 6204 C C . LEU B 1 346 ? 4.508 -26.453 -4.254 1 98.94 346 LEU B C 1
ATOM 6206 O O . LEU B 1 346 ? 4.359 -27.156 -3.256 1 98.94 346 LEU B O 1
ATOM 6210 N N . ALA B 1 347 ? 5.672 -26 -4.668 1 98.94 347 ALA B N 1
ATOM 6211 C CA . ALA B 1 347 ? 6.859 -26.266 -3.865 1 98.94 347 ALA B CA 1
ATOM 6212 C C . ALA B 1 347 ? 6.73 -25.672 -2.469 1 98.94 347 ALA B C 1
ATOM 6214 O O . ALA B 1 347 ? 6.992 -26.344 -1.469 1 98.94 347 ALA B O 1
ATOM 6215 N N . CYS B 1 348 ? 6.324 -24.422 -2.396 1 98.94 348 CYS B N 1
ATOM 6216 C CA . CYS B 1 348 ? 6.176 -23.719 -1.123 1 98.94 348 CYS B CA 1
ATOM 6217 C C . CYS B 1 348 ? 5.117 -24.391 -0.256 1 98.94 348 CYS B C 1
ATOM 6219 O O . CYS B 1 348 ? 5.34 -24.625 0.933 1 98.94 348 CYS B O 1
ATOM 6221 N N . LEU B 1 349 ? 4.004 -24.719 -0.846 1 98.88 349 LEU B N 1
ATOM 6222 C CA . LEU B 1 349 ? 2.904 -25.312 -0.091 1 98.88 349 LEU B CA 1
ATOM 6223 C C . LEU B 1 349 ? 3.285 -26.688 0.428 1 98.88 349 LEU B C 1
ATOM 6225 O O . LEU B 1 349 ? 2.934 -27.062 1.553 1 98.88 349 LEU B O 1
ATOM 6229 N N . LEU B 1 350 ? 3.979 -27.438 -0.403 1 98.94 350 LEU B N 1
ATOM 6230 C CA . LEU B 1 350 ? 4.422 -28.766 0.028 1 98.94 350 LEU B CA 1
ATOM 6231 C C . LEU B 1 350 ? 5.379 -28.656 1.21 1 98.94 350 LEU B C 1
ATOM 6233 O O . LEU B 1 350 ? 5.223 -29.359 2.209 1 98.94 350 LEU B O 1
ATOM 6237 N N . HIS B 1 351 ? 6.344 -27.75 1.122 1 98.88 351 HIS B N 1
ATOM 6238 C CA . HIS B 1 351 ? 7.277 -27.562 2.223 1 98.88 351 HIS B CA 1
ATOM 6239 C C . HIS B 1 351 ? 6.551 -27.141 3.496 1 98.88 351 HIS B C 1
ATOM 6241 O O . HIS B 1 351 ? 6.895 -27.578 4.59 1 98.88 351 HIS B O 1
ATOM 6247 N N . ALA B 1 352 ? 5.586 -26.266 3.387 1 98.88 352 ALA B N 1
ATOM 6248 C CA . ALA B 1 352 ? 4.809 -25.812 4.539 1 98.88 352 ALA B CA 1
ATOM 6249 C C . ALA B 1 352 ? 4.074 -26.984 5.191 1 98.88 352 ALA B C 1
ATOM 6251 O O . ALA B 1 352 ? 4.129 -27.156 6.414 1 98.88 352 ALA B O 1
ATOM 6252 N N . GLY B 1 353 ? 3.393 -27.781 4.344 1 98.88 353 GLY B N 1
ATOM 6253 C CA . GLY B 1 353 ? 2.707 -28.953 4.863 1 98.88 353 GLY B CA 1
ATOM 6254 C C . GLY B 1 353 ? 3.639 -29.938 5.539 1 98.88 353 GLY B C 1
ATOM 6255 O O . GLY B 1 353 ? 3.342 -30.438 6.625 1 98.88 353 GLY B O 1
ATOM 6256 N N . LEU B 1 354 ? 4.77 -30.203 4.906 1 98.81 354 LEU B N 1
ATOM 6257 C CA . LEU B 1 354 ? 5.734 -31.156 5.449 1 98.81 354 LEU B CA 1
ATOM 6258 C C . LEU B 1 354 ? 6.301 -30.656 6.773 1 98.81 354 LEU B C 1
ATOM 6260 O O . LEU B 1 354 ? 6.562 -31.453 7.68 1 98.81 354 LEU B O 1
ATOM 6264 N N . GLU B 1 355 ? 6.543 -29.359 6.883 1 98.62 355 GLU B N 1
ATOM 6265 C CA . GLU B 1 355 ? 6.992 -28.797 8.156 1 98.62 355 GLU B CA 1
ATOM 6266 C C . GLU B 1 355 ? 5.977 -29.078 9.266 1 98.62 355 GLU B C 1
ATOM 6268 O O . GLU B 1 355 ? 6.355 -29.438 10.383 1 98.62 355 GLU B O 1
ATOM 6273 N N . GLY B 1 356 ? 4.719 -28.875 8.93 1 98.75 356 GLY B N 1
ATOM 6274 C CA . GLY B 1 356 ? 3.689 -29.188 9.906 1 98.75 356 GLY B CA 1
ATOM 6275 C C . GLY B 1 356 ? 3.725 -30.641 10.367 1 98.75 356 GLY B C 1
ATOM 6276 O O . GLY B 1 356 ? 3.551 -30.922 11.547 1 98.75 356 GLY B O 1
ATOM 6277 N N . ILE B 1 357 ? 4.012 -31.547 9.469 1 98.62 357 ILE B N 1
ATOM 6278 C CA . ILE B 1 357 ? 4.059 -32.969 9.758 1 98.62 357 ILE B CA 1
ATOM 6279 C C . ILE B 1 357 ? 5.297 -33.281 10.594 1 98.62 357 ILE B C 1
ATOM 6281 O O . ILE B 1 357 ? 5.199 -33.938 11.625 1 98.62 357 ILE B O 1
ATOM 6285 N N . LYS B 1 358 ? 6.434 -32.75 10.172 1 98.44 358 LYS B N 1
ATOM 6286 C CA . LYS B 1 358 ? 7.695 -33.031 10.852 1 98.44 358 LYS B CA 1
ATOM 6287 C C . LYS B 1 358 ? 7.672 -32.5 12.281 1 98.44 358 LYS B C 1
ATOM 6289 O O . LYS B 1 358 ? 8.211 -33.125 13.195 1 98.44 358 LYS B O 1
ATOM 6294 N N . GLU B 1 359 ? 7.02 -31.375 12.484 1 98.31 359 GLU B N 1
ATOM 6295 C CA . GLU B 1 359 ? 7.008 -30.734 13.797 1 98.31 359 GLU B CA 1
ATOM 6296 C C . GLU B 1 359 ? 5.746 -31.094 14.57 1 98.31 359 GLU B C 1
ATOM 6298 O O . GLU B 1 359 ? 5.531 -30.594 15.68 1 98.31 359 GLU B O 1
ATOM 6303 N N . ASN B 1 360 ? 4.922 -31.906 14.039 1 98.44 360 ASN B N 1
ATOM 6304 C CA . ASN B 1 360 ? 3.674 -32.344 14.656 1 98.44 360 ASN B CA 1
ATOM 6305 C C . ASN B 1 360 ? 2.832 -31.141 15.109 1 98.44 360 ASN B C 1
ATOM 6307 O O . ASN B 1 360 ? 2.412 -31.078 16.266 1 98.44 360 ASN B O 1
ATOM 6311 N N . LEU B 1 361 ? 2.713 -30.188 14.211 1 98.5 361 LEU B N 1
ATOM 6312 C CA . LEU B 1 361 ? 1.948 -28.984 14.516 1 98.5 361 LEU B CA 1
ATOM 6313 C C . LEU B 1 361 ? 0.453 -29.281 14.555 1 98.5 361 LEU B C 1
ATOM 6315 O O . LEU B 1 361 ? -0.03 -30.141 13.812 1 98.5 361 LEU B O 1
ATOM 6319 N N . GLN B 1 362 ? -0.286 -28.547 15.391 1 97.75 362 GLN B N 1
ATOM 6320 C CA . GLN B 1 362 ? -1.74 -28.641 15.461 1 97.75 362 GLN B CA 1
ATOM 6321 C C . GLN B 1 362 ? -2.396 -27.344 15 1 97.75 362 GLN B C 1
ATOM 6323 O O . GLN B 1 362 ? -1.977 -26.266 15.398 1 97.75 362 GLN B O 1
ATOM 6328 N N . PRO B 1 363 ? -3.32 -27.5 14.094 1 96.75 363 PRO B N 1
ATOM 6329 C CA . PRO B 1 363 ? -4.016 -26.266 13.703 1 96.75 363 PRO B CA 1
ATOM 6330 C C . PRO B 1 363 ? -4.941 -25.734 14.797 1 96.75 363 PRO B C 1
ATOM 6332 O O . PRO B 1 363 ? -5.324 -26.484 15.703 1 96.75 363 PRO B O 1
ATOM 6335 N N . PRO B 1 364 ? -5.242 -24.438 14.805 1 93.38 364 PRO B N 1
ATOM 6336 C CA . PRO B 1 364 ? -6.27 -23.953 15.727 1 93.38 364 PRO B CA 1
ATOM 6337 C C . PRO B 1 364 ? -7.633 -24.594 15.492 1 93.38 364 PRO B C 1
ATOM 6339 O O . PRO B 1 364 ? -7.805 -25.344 14.531 1 93.38 364 PRO B O 1
ATOM 6342 N N . ALA B 1 365 ? -8.508 -24.328 16.422 1 90.06 365 ALA B N 1
ATOM 6343 C CA . ALA B 1 365 ? -9.859 -24.875 16.266 1 90.06 365 ALA B CA 1
ATOM 6344 C C . ALA B 1 365 ? -10.492 -24.406 14.961 1 90.06 365 ALA B C 1
ATOM 6346 O O . ALA B 1 365 ? -10.273 -23.266 14.531 1 90.06 365 ALA B O 1
ATOM 6347 N N . GLN B 1 366 ? -11.227 -25.344 14.344 1 91.06 366 GLN B N 1
ATOM 6348 C CA . GLN B 1 366 ? -11.938 -24.969 13.125 1 91.06 366 GLN B CA 1
ATOM 6349 C C . GLN B 1 366 ? -12.977 -23.875 13.398 1 91.06 366 GLN B C 1
ATOM 6351 O O . GLN B 1 366 ? -13.547 -23.828 14.484 1 91.06 366 GLN B O 1
ATOM 6356 N N . VAL B 1 367 ? -13.148 -23 12.453 1 86.25 367 VAL B N 1
ATOM 6357 C CA . VAL B 1 367 ? -14.156 -21.953 12.594 1 86.25 367 VAL B CA 1
ATOM 6358 C C . VAL B 1 367 ? -15.461 -22.406 11.945 1 86.25 367 VAL B C 1
ATOM 6360 O O . VAL B 1 367 ? -15.5 -22.688 10.742 1 86.25 367 VAL B O 1
ATOM 6363 N N . GLU B 1 368 ? -16.484 -22.453 12.656 1 80.12 368 GLU B N 1
ATOM 6364 C CA . GLU B 1 368 ? -17.75 -22.953 12.156 1 80.12 368 GLU B CA 1
ATOM 6365 C C . GLU B 1 368 ? -18.641 -21.812 11.672 1 80.12 368 GLU B C 1
ATOM 6367 O O . GLU B 1 368 ? -19.469 -21.984 10.773 1 80.12 368 GLU B O 1
ATOM 6372 N N . ALA B 1 369 ? -18.359 -20.656 12.219 1 76.88 369 ALA B N 1
ATOM 6373 C CA . ALA B 1 369 ? -19.203 -19.516 11.883 1 76.88 369 ALA B CA 1
ATOM 6374 C C . ALA B 1 369 ? -18.719 -18.828 10.609 1 76.88 369 ALA B C 1
ATOM 6376 O O . ALA B 1 369 ? -17.578 -19.031 10.188 1 76.88 369 ALA B O 1
ATOM 6377 N N . ASN B 1 370 ? -19.719 -18.172 10.023 1 78.75 370 ASN B N 1
ATOM 6378 C CA . ASN B 1 370 ? -19.391 -17.359 8.859 1 78.75 370 ASN B CA 1
ATOM 6379 C C . ASN B 1 370 ? -18.469 -16.203 9.242 1 78.75 370 ASN B C 1
ATOM 6381 O O . ASN B 1 370 ? -18.891 -15.234 9.875 1 78.75 370 ASN B O 1
ATOM 6385 N N . ILE B 1 371 ? -17.266 -16.234 8.758 1 76.31 371 ILE B N 1
ATOM 6386 C CA . ILE B 1 371 ? -16.25 -15.281 9.18 1 76.31 371 ILE B CA 1
ATOM 6387 C C . ILE B 1 371 ? -16.531 -13.914 8.562 1 76.31 371 ILE B C 1
ATOM 6389 O O . ILE B 1 371 ? -16.141 -12.883 9.125 1 76.31 371 ILE B O 1
ATOM 6393 N N . PHE B 1 372 ? -17.203 -13.906 7.398 1 74.44 372 PHE B N 1
ATOM 6394 C CA . PHE B 1 372 ? -17.453 -12.664 6.684 1 74.44 372 PHE B CA 1
ATOM 6395 C C . PHE B 1 372 ? -18.359 -11.742 7.484 1 74.44 372 PHE B C 1
ATOM 6397 O O . PHE B 1 372 ? -18.391 -10.531 7.258 1 74.44 372 PHE B O 1
ATOM 6404 N N . HIS B 1 373 ? -18.984 -12.32 8.375 1 74 373 HIS B N 1
ATOM 6405 C CA . HIS B 1 373 ? -19.953 -11.555 9.148 1 74 373 HIS B CA 1
ATOM 6406 C C . HIS B 1 373 ? -19.344 -11.109 10.484 1 74 373 HIS B C 1
ATOM 6408 O O . HIS B 1 373 ? -19.969 -10.344 11.227 1 74 373 HIS B O 1
ATOM 6414 N N . MET B 1 374 ? -18.172 -11.617 10.766 1 76.62 374 MET B N 1
ATOM 6415 C CA . MET B 1 374 ? -17.5 -11.203 11.992 1 76.62 374 MET B CA 1
ATOM 6416 C C . MET B 1 374 ? -16.891 -9.812 11.844 1 76.62 374 MET B C 1
ATOM 6418 O O . MET B 1 374 ? -16.375 -9.461 10.781 1 76.62 374 MET B O 1
ATOM 6422 N N . THR B 1 375 ? -17 -9.094 12.906 1 78.56 375 THR B N 1
ATOM 6423 C CA . THR B 1 375 ? -16.312 -7.809 12.945 1 78.56 375 THR B CA 1
ATOM 6424 C C . THR B 1 375 ? -14.805 -7.996 13.117 1 78.56 375 THR B C 1
ATOM 6426 O O . THR B 1 375 ? -14.352 -9.086 13.469 1 78.56 375 THR B O 1
ATOM 6429 N N . ASP B 1 376 ? -14.117 -6.973 12.875 1 78 376 ASP B N 1
ATOM 6430 C CA . ASP B 1 376 ? -12.672 -7.02 13.078 1 78 376 ASP B CA 1
ATOM 6431 C C . ASP B 1 376 ? -12.328 -7.367 14.523 1 78 376 ASP B C 1
ATOM 6433 O O . ASP B 1 376 ? -11.398 -8.133 14.781 1 78 376 ASP B O 1
ATOM 6437 N N . LYS B 1 377 ? -13.055 -6.805 15.383 1 79.12 377 LYS B N 1
ATOM 6438 C CA . LYS B 1 377 ? -12.82 -7.055 16.797 1 79.12 377 LYS B CA 1
ATOM 6439 C C . LYS B 1 377 ? -13.062 -8.523 17.141 1 79.12 377 LYS B C 1
ATOM 6441 O O . LYS B 1 377 ? -12.266 -9.133 17.859 1 79.12 377 LYS B O 1
ATOM 6446 N N . GLU B 1 378 ? -14.055 -9.078 16.594 1 80.69 378 GLU B N 1
ATOM 6447 C CA . GLU B 1 378 ? -14.391 -10.477 16.828 1 80.69 378 GLU B CA 1
ATOM 6448 C C . GLU B 1 378 ? -13.312 -11.406 16.281 1 80.69 378 GLU B C 1
ATOM 6450 O O . GLU B 1 378 ? -12.938 -12.383 16.938 1 80.69 378 GLU B O 1
ATOM 6455 N N . ARG B 1 379 ? -12.875 -11.094 15.164 1 85.31 379 ARG B N 1
ATOM 6456 C CA . ARG B 1 379 ? -11.852 -11.922 14.539 1 85.31 379 ARG B CA 1
ATOM 6457 C C . ARG B 1 379 ? -10.555 -11.891 15.344 1 85.31 379 ARG B C 1
ATOM 6459 O O . ARG B 1 379 ? -9.922 -12.922 15.555 1 85.31 379 ARG B O 1
ATOM 6466 N N . LYS B 1 380 ? -10.281 -10.695 15.836 1 83.38 380 LYS B N 1
ATOM 6467 C CA . LYS B 1 380 ? -9.078 -10.555 16.656 1 83.38 380 LYS B CA 1
ATOM 6468 C C . LYS B 1 380 ? -9.219 -11.328 17.969 1 83.38 380 LYS B C 1
ATOM 6470 O O . LYS B 1 380 ? -8.258 -11.961 18.422 1 83.38 380 LYS B O 1
ATOM 6475 N N . GLU B 1 381 ? -10.336 -11.336 18.516 1 83.44 381 GLU B N 1
ATOM 6476 C CA . GLU B 1 381 ? -10.586 -12.047 19.766 1 83.44 381 GLU B CA 1
ATOM 6477 C C . GLU B 1 381 ? -10.492 -13.555 19.562 1 83.44 381 GLU B C 1
ATOM 6479 O O . GLU B 1 381 ? -10.086 -14.281 20.484 1 83.44 381 GLU B O 1
ATOM 6484 N N . GLN B 1 382 ? -10.781 -13.938 18.359 1 84 382 GLN B N 1
ATOM 6485 C CA . GLN B 1 382 ? -10.734 -15.359 18.047 1 84 382 GLN B CA 1
ATOM 6486 C C . GLN B 1 382 ? -9.367 -15.758 17.5 1 84 382 GLN B C 1
ATOM 6488 O O . GLN B 1 382 ? -9.156 -16.922 17.125 1 84 382 GLN B O 1
ATOM 6493 N N . GLY B 1 383 ? -8.531 -14.727 17.359 1 84.88 383 GLY B N 1
ATOM 6494 C CA . GLY B 1 383 ? -7.176 -15 16.906 1 84.88 383 GLY B CA 1
ATOM 6495 C C . GLY B 1 383 ? -7.086 -15.266 15.414 1 84.88 383 GLY B C 1
ATOM 6496 O O . GLY B 1 383 ? -6.188 -15.977 14.961 1 84.88 383 GLY B O 1
ATOM 6497 N N . ILE B 1 384 ? -8.047 -14.82 14.727 1 89.31 384 ILE B N 1
ATOM 6498 C CA . ILE B 1 384 ? -8.062 -15.031 13.281 1 89.31 384 ILE B CA 1
ATOM 6499 C C . ILE B 1 384 ? -7.309 -13.898 12.586 1 89.31 384 ILE B C 1
ATOM 6501 O O . ILE B 1 384 ? -7.75 -12.75 12.602 1 89.31 384 ILE B O 1
ATOM 6505 N N . ASP B 1 385 ? -6.211 -14.227 12.055 1 92.25 385 ASP B N 1
ATOM 6506 C CA . ASP B 1 385 ? -5.379 -13.266 11.344 1 92.25 385 ASP B CA 1
ATOM 6507 C C . ASP B 1 385 ? -5.789 -13.172 9.875 1 92.25 385 ASP B C 1
ATOM 6509 O O . ASP B 1 385 ? -6.629 -13.938 9.406 1 92.25 385 ASP B O 1
ATOM 6513 N N . ASN B 1 386 ? -5.219 -12.195 9.195 1 92.81 386 ASN B N 1
ATOM 6514 C CA . ASN B 1 386 ? -5.527 -11.961 7.789 1 92.81 386 ASN B CA 1
ATOM 6515 C C . ASN B 1 386 ? -4.301 -12.148 6.902 1 92.81 386 ASN B C 1
ATOM 6517 O O . ASN B 1 386 ? -3.168 -12.07 7.379 1 92.81 386 ASN B O 1
ATOM 6521 N N . LEU B 1 387 ? -4.582 -12.477 5.648 1 96.75 387 LEU B N 1
ATOM 6522 C CA . LEU B 1 387 ? -3.529 -12.43 4.637 1 96.75 387 LEU B CA 1
ATOM 6523 C C . LEU B 1 387 ? -2.971 -11.023 4.5 1 96.75 387 LEU B C 1
ATOM 6525 O O . LEU B 1 387 ? -3.576 -10.062 4.98 1 96.75 387 LEU B O 1
ATOM 6529 N N . PRO B 1 388 ? -1.769 -10.914 3.904 1 96.88 388 PRO B N 1
ATOM 6530 C CA . PRO B 1 388 ? -1.199 -9.578 3.732 1 96.88 388 PRO B CA 1
ATOM 6531 C C . PRO B 1 388 ? -2.148 -8.617 3.016 1 96.88 388 PRO B C 1
ATOM 6533 O O . PRO B 1 388 ? -2.9 -9.039 2.131 1 96.88 388 PRO B O 1
ATOM 6536 N N . ASN B 1 389 ? -2.006 -7.379 3.371 1 94.81 389 ASN B N 1
ATOM 6537 C CA . ASN B 1 389 ? -2.873 -6.316 2.873 1 94.81 389 ASN B CA 1
ATOM 6538 C C . ASN B 1 389 ? -2.529 -5.941 1.434 1 94.81 389 ASN B C 1
ATOM 6540 O O . ASN B 1 389 ? -3.4 -5.512 0.675 1 94.81 389 ASN B O 1
ATOM 6544 N N . ASN B 1 390 ? -1.311 -6.059 1.06 1 97.25 390 ASN B N 1
ATOM 6545 C CA . ASN B 1 390 ? -0.792 -5.664 -0.247 1 97.25 390 ASN B CA 1
ATOM 6546 C C . ASN B 1 390 ? 0.535 -6.355 -0.555 1 97.25 390 ASN B C 1
ATOM 6548 O O . ASN B 1 390 ? 1.051 -7.113 0.268 1 97.25 390 ASN B O 1
ATOM 6552 N N . LEU B 1 391 ? 1.015 -6.105 -1.762 1 98.56 391 LEU B N 1
ATOM 6553 C CA . LEU B 1 391 ? 2.238 -6.766 -2.203 1 98.56 391 LEU B CA 1
ATOM 6554 C C . LEU B 1 391 ? 3.426 -6.336 -1.348 1 98.56 391 LEU B C 1
ATOM 6556 O O . LEU B 1 391 ? 4.324 -7.137 -1.077 1 98.56 391 LEU B O 1
ATOM 6560 N N . TYR B 1 392 ? 3.498 -5.074 -0.879 1 98.12 392 TYR B N 1
ATOM 6561 C CA . TYR B 1 392 ? 4.562 -4.578 -0.016 1 98.12 392 TYR B CA 1
ATOM 6562 C C . TYR B 1 392 ? 4.664 -5.406 1.26 1 98.12 392 TYR B C 1
ATOM 6564 O O . TYR B 1 392 ? 5.75 -5.844 1.64 1 98.12 392 TYR B O 1
ATOM 6572 N N . GLU B 1 393 ? 3.525 -5.559 1.903 1 97.94 393 GLU B N 1
ATOM 6573 C CA . GLU B 1 393 ? 3.494 -6.348 3.131 1 97.94 393 GLU B CA 1
ATOM 6574 C C . GLU B 1 393 ? 3.883 -7.797 2.861 1 97.94 393 GLU B C 1
ATOM 6576 O O . GLU B 1 393 ? 4.625 -8.406 3.643 1 97.94 393 GLU B O 1
ATOM 6581 N N . ALA B 1 394 ? 3.41 -8.367 1.737 1 98.69 394 ALA B N 1
ATOM 6582 C CA . ALA B 1 394 ? 3.719 -9.75 1.375 1 98.69 394 ALA B CA 1
ATOM 6583 C C . ALA B 1 394 ? 5.219 -9.938 1.169 1 98.69 394 ALA B C 1
ATOM 6585 O O . ALA B 1 394 ? 5.797 -10.922 1.639 1 98.69 394 ALA B O 1
ATOM 6586 N N . VAL B 1 395 ? 5.82 -9.008 0.492 1 98.5 395 VAL B N 1
ATOM 6587 C CA . VAL B 1 395 ? 7.254 -9.062 0.215 1 98.5 395 VAL B CA 1
ATOM 6588 C C . VAL B 1 395 ? 8.039 -8.992 1.523 1 98.5 395 VAL B C 1
ATOM 6590 O O . VAL B 1 395 ? 8.992 -9.742 1.726 1 98.5 395 VAL B O 1
ATOM 6593 N N . ASN B 1 396 ? 7.629 -8.078 2.416 1 97.5 396 ASN B N 1
ATOM 6594 C CA . ASN B 1 396 ? 8.312 -7.945 3.697 1 97.5 396 ASN B CA 1
ATOM 6595 C C . ASN B 1 396 ? 8.18 -9.211 4.539 1 97.5 396 ASN B C 1
ATOM 6597 O O . ASN B 1 396 ? 9.133 -9.625 5.199 1 97.5 396 ASN B O 1
ATOM 6601 N N . LEU B 1 397 ? 7.004 -9.828 4.539 1 98.5 397 LEU B N 1
ATOM 6602 C CA . LEU B 1 397 ? 6.793 -11.078 5.262 1 98.5 397 LEU B CA 1
ATOM 6603 C C . LEU B 1 397 ? 7.621 -12.203 4.652 1 98.5 397 LEU B C 1
ATOM 6605 O O . LEU B 1 397 ? 8.156 -13.047 5.379 1 98.5 397 LEU B O 1
ATOM 6609 N N . MET B 1 398 ? 7.754 -12.227 3.352 1 98.75 398 MET B N 1
ATOM 6610 C CA . MET B 1 398 ? 8.555 -13.242 2.68 1 98.75 398 MET B CA 1
ATOM 6611 C C . MET B 1 398 ? 10.031 -13.109 3.043 1 98.75 398 MET B C 1
ATOM 6613 O O . MET B 1 398 ? 10.719 -14.102 3.248 1 98.75 398 MET B O 1
ATOM 6617 N N . LYS B 1 399 ? 10.484 -11.844 3.154 1 97.75 399 LYS B N 1
ATOM 6618 C CA . LYS B 1 399 ? 11.875 -11.586 3.51 1 97.75 399 LYS B CA 1
ATOM 6619 C C . LYS B 1 399 ? 12.242 -12.258 4.828 1 97.75 399 LYS B C 1
ATOM 6621 O O . LYS B 1 399 ? 13.383 -12.695 5.008 1 97.75 399 LYS B O 1
ATOM 6626 N N . GLU B 1 400 ? 11.289 -12.367 5.66 1 97.62 400 GLU B N 1
ATOM 6627 C CA . GLU B 1 400 ? 11.539 -12.898 6.996 1 97.62 400 GLU B CA 1
ATOM 6628 C C . GLU B 1 400 ? 11.234 -14.391 7.062 1 97.62 400 GLU B C 1
ATOM 6630 O O . GLU B 1 400 ? 11.438 -15.031 8.102 1 97.62 400 GLU B O 1
ATOM 6635 N N . SER B 1 401 ? 10.781 -15.031 6.008 1 98.44 401 SER B N 1
ATOM 6636 C CA . SER B 1 401 ? 10.336 -16.422 6.012 1 98.44 401 SER B CA 1
ATOM 6637 C C . SER B 1 401 ? 11.492 -17.375 5.75 1 98.44 401 SER B C 1
ATOM 6639 O O . SER B 1 401 ? 11.969 -17.484 4.617 1 98.44 401 SER B O 1
ATOM 6641 N N . GLN B 1 402 ? 11.852 -18.125 6.711 1 98.12 402 GLN B N 1
ATOM 6642 C CA . GLN B 1 402 ? 12.883 -19.125 6.539 1 98.12 402 GLN B CA 1
ATOM 6643 C C . GLN B 1 402 ? 12.398 -20.266 5.652 1 98.12 402 GLN B C 1
ATOM 6645 O O . GLN B 1 402 ? 13.172 -20.844 4.879 1 98.12 402 GLN B O 1
ATOM 6650 N N . LEU B 1 403 ? 11.172 -20.562 5.746 1 98.44 403 LEU B N 1
ATOM 6651 C CA . LEU B 1 403 ? 10.625 -21.656 4.949 1 98.44 403 LEU B CA 1
ATOM 6652 C C . LEU B 1 403 ? 10.609 -21.297 3.469 1 98.44 403 LEU B C 1
ATOM 6654 O O . LEU B 1 403 ? 10.914 -22.125 2.615 1 98.44 403 LEU B O 1
ATOM 6658 N N . ALA B 1 404 ? 10.148 -20.047 3.17 1 98.56 404 ALA B N 1
ATOM 6659 C CA . ALA B 1 404 ? 10.172 -19.609 1.774 1 98.56 404 ALA B CA 1
ATOM 6660 C C . ALA B 1 404 ? 11.578 -19.688 1.197 1 98.56 404 ALA B C 1
ATOM 6662 O O . ALA B 1 404 ? 11.773 -20.125 0.065 1 98.56 404 ALA B O 1
ATOM 6663 N N . LYS B 1 405 ? 12.547 -19.234 1.982 1 98.38 405 LYS B N 1
ATOM 6664 C CA . LYS B 1 405 ? 13.938 -19.281 1.546 1 98.38 405 LYS B CA 1
ATOM 6665 C C . LYS B 1 405 ? 14.375 -20.719 1.283 1 98.38 405 LYS B C 1
ATOM 6667 O O . LYS B 1 405 ? 15.016 -21 0.27 1 98.38 405 LYS B O 1
ATOM 6672 N N . LYS B 1 406 ? 14.016 -21.531 2.16 1 98.06 406 LYS B N 1
ATOM 6673 C CA . LYS B 1 406 ? 14.352 -22.953 2.014 1 98.06 406 LYS B CA 1
ATOM 6674 C C . LYS B 1 406 ? 13.672 -23.547 0.781 1 98.06 406 LYS B C 1
ATOM 6676 O O . LYS B 1 406 ? 14.312 -24.25 -0 1 98.06 406 LYS B O 1
ATOM 6681 N N . ALA B 1 407 ? 12.453 -23.297 0.586 1 98.5 407 ALA B N 1
ATOM 6682 C CA . ALA B 1 407 ? 11.656 -23.891 -0.483 1 98.5 407 ALA B CA 1
ATOM 6683 C C . ALA B 1 407 ? 12.148 -23.438 -1.853 1 98.5 407 ALA B C 1
ATOM 6685 O O . ALA B 1 407 ? 12.234 -24.234 -2.789 1 98.5 407 ALA B O 1
ATOM 6686 N N . LEU B 1 408 ? 12.477 -22.188 -1.978 1 98.56 408 LEU B N 1
ATOM 6687 C CA . LEU B 1 408 ? 12.766 -21.594 -3.277 1 98.56 408 LEU B CA 1
ATOM 6688 C C . LEU B 1 408 ? 14.25 -21.703 -3.604 1 98.56 408 LEU B C 1
ATOM 6690 O O . LEU B 1 408 ? 14.633 -21.734 -4.777 1 98.56 408 LEU B O 1
ATOM 6694 N N . GLY B 1 409 ? 15.102 -21.75 -2.572 1 97.88 409 GLY B N 1
ATOM 6695 C CA . GLY B 1 409 ? 16.531 -21.625 -2.756 1 97.88 409 GLY B CA 1
ATOM 6696 C C . GLY B 1 409 ? 17 -20.188 -2.859 1 97.88 409 GLY B C 1
ATOM 6697 O O . GLY B 1 409 ? 16.234 -19.297 -3.236 1 97.88 409 GLY B O 1
ATOM 6698 N N . ASP B 1 410 ? 18.25 -19.938 -2.662 1 96.56 410 ASP B N 1
ATOM 6699 C CA . ASP B 1 410 ? 18.812 -18.594 -2.557 1 96.56 410 ASP B CA 1
ATOM 6700 C C . ASP B 1 410 ? 18.625 -17.828 -3.859 1 96.56 410 ASP B C 1
ATOM 6702 O O . ASP B 1 410 ? 18.297 -16.641 -3.844 1 96.56 410 ASP B O 1
ATOM 6706 N N . HIS B 1 411 ? 18.828 -18.484 -4.938 1 94.81 411 HIS B N 1
ATOM 6707 C CA . HIS B 1 411 ? 18.797 -17.812 -6.23 1 94.81 411 HIS B CA 1
ATOM 6708 C C . HIS B 1 411 ? 17.406 -17.234 -6.504 1 94.81 411 HIS B C 1
ATOM 6710 O O . HIS B 1 411 ? 17.281 -16.031 -6.727 1 94.81 411 HIS B O 1
ATOM 6716 N N . ILE B 1 412 ? 16.422 -18.078 -6.457 1 97.62 412 ILE B N 1
ATOM 6717 C CA . ILE B 1 412 ? 15.062 -17.625 -6.766 1 97.62 412 ILE B CA 1
ATOM 6718 C C . ILE B 1 412 ? 14.562 -16.703 -5.66 1 97.62 412 ILE B C 1
ATOM 6720 O O . ILE B 1 412 ? 13.945 -15.672 -5.938 1 97.62 412 ILE B O 1
ATOM 6724 N N . PHE B 1 413 ? 14.852 -17.047 -4.402 1 98 413 PHE B N 1
ATOM 6725 C CA . PHE B 1 413 ? 14.406 -16.25 -3.266 1 98 413 PHE B CA 1
ATOM 6726 C C . PHE B 1 413 ? 14.859 -14.797 -3.406 1 98 413 PHE B C 1
ATOM 6728 O O . PHE B 1 413 ? 14.039 -13.875 -3.34 1 98 413 PHE B O 1
ATOM 6735 N N . ASN B 1 414 ? 16.078 -14.57 -3.689 1 96.31 414 ASN B N 1
ATOM 6736 C CA . ASN B 1 414 ? 16.641 -13.227 -3.754 1 96.31 414 ASN B CA 1
ATOM 6737 C C . ASN B 1 414 ? 16.156 -12.477 -4.992 1 96.31 414 ASN B C 1
ATOM 6739 O O . ASN B 1 414 ? 15.773 -11.305 -4.906 1 96.31 414 ASN B O 1
ATOM 6743 N N . ASN B 1 415 ? 16.188 -13.148 -6.152 1 95.56 415 ASN B N 1
ATOM 6744 C CA . ASN B 1 415 ? 15.781 -12.5 -7.395 1 95.56 415 ASN B CA 1
ATOM 6745 C C . ASN B 1 415 ? 14.289 -12.164 -7.387 1 95.56 415 ASN B C 1
ATOM 6747 O O . ASN B 1 415 ? 13.883 -11.125 -7.902 1 95.56 415 ASN B O 1
ATOM 6751 N N . TYR B 1 416 ? 13.531 -13.062 -6.793 1 97.56 416 TYR B N 1
ATOM 6752 C CA . TYR B 1 416 ? 12.094 -12.852 -6.719 1 97.56 416 TYR B CA 1
ATOM 6753 C C . TYR B 1 416 ? 11.758 -11.664 -5.82 1 97.56 416 TYR B C 1
ATOM 6755 O O . TYR B 1 416 ? 10.953 -10.812 -6.188 1 97.56 416 TYR B O 1
ATOM 6763 N N . LEU B 1 417 ? 12.391 -11.594 -4.641 1 97.44 417 LEU B N 1
ATOM 6764 C CA . LEU B 1 417 ? 12.172 -10.5 -3.701 1 97.44 417 LEU B CA 1
ATOM 6765 C C . LEU B 1 417 ? 12.547 -9.164 -4.332 1 97.44 417 LEU B C 1
ATOM 6767 O O . LEU B 1 417 ? 11.797 -8.188 -4.219 1 97.44 417 LEU B O 1
ATOM 6771 N N . GLU B 1 418 ? 13.648 -9.125 -4.969 1 95.25 418 GLU B N 1
ATOM 6772 C CA . GLU B 1 418 ? 14.102 -7.898 -5.605 1 95.25 418 GLU B CA 1
ATOM 6773 C C . GLU B 1 418 ? 13.125 -7.438 -6.68 1 95.25 418 GLU B C 1
ATOM 6775 O O . GLU B 1 418 ? 12.773 -6.258 -6.742 1 95.25 418 GLU B O 1
ATOM 6780 N N . ALA B 1 419 ? 12.711 -8.375 -7.48 1 96.25 419 ALA B N 1
ATOM 6781 C CA . ALA B 1 419 ? 11.82 -8.047 -8.586 1 96.25 419 ALA B CA 1
ATOM 6782 C C . ALA B 1 419 ? 10.461 -7.562 -8.078 1 96.25 419 ALA B C 1
ATOM 6784 O O . ALA B 1 419 ? 9.906 -6.598 -8.602 1 96.25 419 ALA B O 1
ATOM 6785 N N . LYS B 1 420 ? 9.961 -8.219 -7.07 1 98.06 420 LYS B N 1
ATOM 6786 C CA . LYS B 1 420 ? 8.625 -7.867 -6.578 1 98.06 420 LYS B CA 1
ATOM 6787 C C . LYS B 1 420 ? 8.664 -6.566 -5.781 1 98.06 420 LYS B C 1
ATOM 6789 O O . LYS B 1 420 ? 7.707 -5.789 -5.801 1 98.06 420 LYS B O 1
ATOM 6794 N N . ALA B 1 421 ? 9.758 -6.344 -5.074 1 96.19 421 ALA B N 1
ATOM 6795 C CA . ALA B 1 421 ? 9.93 -5.047 -4.418 1 96.19 421 ALA B CA 1
ATOM 6796 C C . ALA B 1 421 ? 9.953 -3.916 -5.441 1 96.19 421 ALA B C 1
ATOM 6798 O O . ALA B 1 421 ? 9.328 -2.873 -5.238 1 96.19 421 ALA B O 1
ATOM 6799 N N . ALA B 1 422 ? 10.68 -4.129 -6.527 1 95.81 422 ALA B N 1
ATOM 6800 C CA . ALA B 1 422 ? 10.758 -3.135 -7.598 1 95.81 422 ALA B CA 1
ATOM 6801 C C . ALA B 1 422 ? 9.383 -2.906 -8.227 1 95.81 422 ALA B C 1
ATOM 6803 O O . ALA B 1 422 ? 9.031 -1.776 -8.578 1 95.81 422 ALA B O 1
ATOM 6804 N N . GLU B 1 423 ? 8.672 -3.98 -8.414 1 97.25 423 GLU B N 1
ATOM 6805 C CA . GLU B 1 423 ? 7.32 -3.891 -8.969 1 97.25 423 GLU B CA 1
ATOM 6806 C C . GLU B 1 423 ? 6.414 -3.041 -8.078 1 97.25 423 GLU B C 1
ATOM 6808 O O . GLU B 1 423 ? 5.707 -2.158 -8.57 1 97.25 423 GLU B O 1
ATOM 6813 N N . TRP B 1 424 ? 6.422 -3.273 -6.816 1 97.69 424 TRP B N 1
ATOM 6814 C CA . TRP B 1 424 ? 5.648 -2.479 -5.871 1 97.69 424 TRP B CA 1
ATOM 6815 C C . TRP B 1 424 ? 6.062 -1.013 -5.922 1 97.69 424 TRP B C 1
ATOM 6817 O O . TRP B 1 424 ? 5.215 -0.119 -5.902 1 97.69 424 TRP B O 1
ATOM 6827 N N . ASP B 1 425 ? 7.359 -0.796 -5.91 1 95.31 425 ASP B N 1
ATOM 6828 C CA . ASP B 1 425 ? 7.871 0.57 -5.922 1 95.31 425 ASP B CA 1
ATOM 6829 C C . ASP B 1 425 ? 7.363 1.339 -7.137 1 95.31 425 ASP B C 1
ATOM 6831 O O . ASP B 1 425 ? 6.977 2.504 -7.027 1 95.31 425 ASP B O 1
ATOM 6835 N N . ASN B 1 426 ? 7.406 0.662 -8.312 1 95.88 426 ASN B N 1
ATOM 6836 C CA . ASN B 1 426 ? 6.898 1.285 -9.531 1 95.88 426 ASN B CA 1
ATOM 6837 C C . ASN B 1 426 ? 5.422 1.654 -9.391 1 95.88 426 ASN B C 1
ATOM 6839 O O . ASN B 1 426 ? 5.004 2.73 -9.828 1 95.88 426 ASN B O 1
ATOM 6843 N N . TYR B 1 427 ? 4.656 0.816 -8.805 1 97.56 427 TYR B N 1
ATOM 6844 C CA . TYR B 1 427 ? 3.234 1.053 -8.594 1 97.56 427 TYR B CA 1
ATOM 6845 C C . TYR B 1 427 ? 3.012 2.205 -7.621 1 97.56 427 TYR B C 1
ATOM 6847 O O . TYR B 1 427 ? 2.213 3.105 -7.887 1 97.56 427 TYR B O 1
ATOM 6855 N N . ARG B 1 428 ? 3.695 2.16 -6.434 1 95.62 428 ARG B N 1
ATOM 6856 C CA . ARG B 1 428 ? 3.373 3.057 -5.328 1 95.62 428 ARG B CA 1
ATOM 6857 C C . ARG B 1 428 ? 3.766 4.492 -5.66 1 95.62 428 ARG B C 1
ATOM 6859 O O . ARG B 1 428 ? 3.205 5.438 -5.102 1 95.62 428 ARG B O 1
ATOM 6866 N N . ILE B 1 429 ? 4.77 4.703 -6.559 1 94.12 429 ILE B N 1
ATOM 6867 C CA . ILE B 1 429 ? 5.25 6.055 -6.82 1 94.12 429 ILE B CA 1
ATOM 6868 C C . ILE B 1 429 ? 4.344 6.734 -7.84 1 94.12 429 ILE B C 1
ATOM 6870 O O . ILE B 1 429 ? 4.41 7.953 -8.023 1 94.12 429 ILE B O 1
ATOM 6874 N N . HIS B 1 430 ? 3.504 5.98 -8.578 1 96 430 HIS B N 1
ATOM 6875 C CA . HIS B 1 430 ? 2.576 6.559 -9.547 1 96 430 HIS B CA 1
ATOM 6876 C C . HIS B 1 430 ? 1.415 7.258 -8.844 1 96 430 HIS B C 1
ATOM 6878 O O . HIS B 1 430 ? 0.967 6.812 -7.785 1 96 430 HIS B O 1
ATOM 6884 N N . VAL B 1 431 ? 0.992 8.344 -9.406 1 97.31 431 VAL B N 1
ATOM 6885 C CA . VAL B 1 431 ? -0.219 9.008 -8.945 1 97.31 431 VAL B CA 1
ATOM 6886 C C . VAL B 1 431 ? -1.43 8.469 -9.703 1 97.31 431 VAL B C 1
ATOM 6888 O O . VAL B 1 431 ? -1.525 8.609 -10.922 1 97.31 431 VAL B O 1
ATOM 6891 N N . HIS B 1 432 ? -2.344 7.797 -9.039 1 97.5 432 HIS B N 1
ATOM 6892 C CA . HIS B 1 432 ? -3.477 7.137 -9.672 1 97.5 432 HIS B CA 1
ATOM 6893 C C . HIS B 1 432 ? -4.695 8.055 -9.719 1 97.5 432 HIS B C 1
ATOM 6895 O O . HIS B 1 432 ? -4.805 8.984 -8.922 1 97.5 432 HIS B O 1
ATOM 6901 N N . ASP B 1 433 ? -5.656 7.758 -10.609 1 95.81 433 ASP B N 1
ATOM 6902 C CA . ASP B 1 433 ? -6.852 8.578 -10.789 1 95.81 433 ASP B CA 1
ATOM 6903 C C . ASP B 1 433 ? -7.625 8.719 -9.484 1 95.81 433 ASP B C 1
ATOM 6905 O O . ASP B 1 433 ? -8.219 9.773 -9.219 1 95.81 433 ASP B O 1
ATOM 6909 N N . TRP B 1 434 ? -7.656 7.637 -8.75 1 97.38 434 TRP B N 1
ATOM 6910 C CA . TRP B 1 434 ? -8.344 7.668 -7.461 1 97.38 434 TRP B CA 1
ATOM 6911 C C . TRP B 1 434 ? -7.875 8.844 -6.621 1 97.38 434 TRP B C 1
ATOM 6913 O O . TRP B 1 434 ? -8.688 9.539 -6 1 97.38 434 TRP B O 1
ATOM 6923 N N . GLU B 1 435 ? -6.555 9.133 -6.543 1 97.81 435 GLU B N 1
ATOM 6924 C CA . GLU B 1 435 ? -5.98 10.211 -5.742 1 97.81 435 GLU B CA 1
ATOM 6925 C C . GLU B 1 435 ? -6.418 11.578 -6.262 1 97.81 435 GLU B C 1
ATOM 6927 O O . GLU B 1 435 ? -6.793 12.453 -5.48 1 97.81 435 GLU B O 1
ATOM 6932 N N . ILE B 1 436 ? -6.328 11.727 -7.605 1 96.56 436 ILE B N 1
ATOM 6933 C CA . ILE B 1 436 ? -6.723 12.984 -8.219 1 96.56 436 ILE B CA 1
ATOM 6934 C C . ILE B 1 436 ? -8.195 13.266 -7.918 1 96.56 436 ILE B C 1
ATOM 6936 O O . ILE B 1 436 ? -8.547 14.359 -7.48 1 96.56 436 ILE B O 1
ATOM 6940 N N . ASN B 1 437 ? -9.023 12.234 -8.086 1 95.62 437 ASN B N 1
ATOM 6941 C CA . ASN B 1 437 ? -10.461 12.375 -7.91 1 95.62 437 ASN B CA 1
ATOM 6942 C C . ASN B 1 437 ? -10.828 12.664 -6.457 1 95.62 437 ASN B C 1
ATOM 6944 O O . ASN B 1 437 ? -11.797 13.375 -6.188 1 95.62 437 ASN B O 1
ATOM 6948 N N . ASN B 1 438 ? -10.039 12.172 -5.543 1 96.06 438 ASN B N 1
ATOM 6949 C CA . ASN B 1 438 ? -10.414 12.266 -4.137 1 96.06 438 ASN B CA 1
ATOM 6950 C C . ASN B 1 438 ? -9.742 13.453 -3.451 1 96.06 438 ASN B C 1
ATOM 6952 O O . ASN B 1 438 ? -10.234 13.945 -2.434 1 96.06 438 ASN B O 1
ATOM 6956 N N . TYR B 1 439 ? -8.609 13.961 -3.986 1 97.12 439 TYR B N 1
ATOM 6957 C CA . TYR B 1 439 ? -7.828 14.906 -3.191 1 97.12 439 TYR B CA 1
ATOM 6958 C C . TYR B 1 439 ? -7.723 16.25 -3.889 1 97.12 439 TYR B C 1
ATOM 6960 O O . TYR B 1 439 ? -7.703 17.297 -3.232 1 97.12 439 TYR B O 1
ATOM 6968 N N . LEU B 1 440 ? -7.648 16.312 -5.215 1 95.62 440 LEU B N 1
ATOM 6969 C CA . LEU B 1 440 ? -7.211 17.516 -5.926 1 95.62 440 LEU B CA 1
ATOM 6970 C C . LEU B 1 440 ? -8.125 18.688 -5.613 1 95.62 440 LEU B C 1
ATOM 6972 O O . LEU B 1 440 ? -7.652 19.766 -5.223 1 95.62 440 LEU B O 1
ATOM 6976 N N . ASN B 1 441 ? -9.414 18.469 -5.664 1 92.94 441 ASN B N 1
ATOM 6977 C CA . ASN B 1 441 ? -10.359 19.562 -5.445 1 92.94 441 ASN B CA 1
ATOM 6978 C C . ASN B 1 441 ? -10.562 19.844 -3.959 1 92.94 441 ASN B C 1
ATOM 6980 O O . ASN B 1 441 ? -11.086 20.891 -3.586 1 92.94 441 ASN B O 1
ATOM 6984 N N . ARG B 1 442 ? -10.109 18.938 -3.125 1 92.25 442 ARG B N 1
ATOM 6985 C CA . ARG B 1 442 ? -10.289 19.094 -1.686 1 92.25 442 ARG B CA 1
ATOM 6986 C C . ARG B 1 442 ? -9.125 19.844 -1.061 1 92.25 442 ARG B C 1
ATOM 6988 O O . ARG B 1 442 ? -9.32 20.625 -0.126 1 92.25 442 ARG B O 1
ATOM 6995 N N . TYR B 1 443 ? -8 19.516 -1.606 1 94.25 443 TYR B N 1
ATOM 6996 C CA . TYR B 1 443 ? -6.812 20.109 -1.01 1 94.25 443 TYR B CA 1
ATOM 6997 C C . TYR B 1 443 ? -6.207 21.156 -1.938 1 94.25 443 TYR B C 1
ATOM 6999 O O . TYR B 1 443 ? -5.27 21.859 -1.558 1 94.25 443 TYR B O 1
#

InterPro domains:
  IPR004809 Glutamine synthetase type I [TIGR00653] (7-440)
  IPR008146 Glutamine synthetase, catalytic domain [PF00120] (106-439)
  IPR008146 Glutamine synthetase, catalytic domain [PS51987] (108-443)
  IPR008146 Glutamine synthetase, catalytic domain [SM01230] (105-353)
  IPR008147 Glutamine synthetase, N-terminal domain [PF03951] (18-99)
  IPR008147 Glutamine synthetase, N-terminal domain [PS51986] (16-101)
  IPR014746 Glutamine synthetase/guanido kinase, catalytic domain [SSF55931] (105-441)
  IPR027302 Glutamine synthetase, N-terminal conserved site [PS00180] (52-70)
  IPR027303 Glutamine synthetase, glycine-rich site [PS00181] (233-248)
  IPR036651 Glutamine synthetase, N-terminal domain superfamily [G3DSA:3.10.20.70] (2-107)
  IPR036651 Glutamine synthetase, N-terminal domain superfamily [SSF54368] (5-104)

Solvent-accessible surface area (backbone atoms only — not comparable to full-atom values): 45144 Å² total; per-residue (Å²): 125,68,82,50,48,74,67,50,52,52,49,52,34,61,75,61,44,37,41,35,36,34,45,26,39,51,42,64,68,42,48,80,43,69,49,80,41,44,58,88,48,43,66,45,35,76,66,50,62,36,69,47,68,32,44,80,38,72,69,53,35,62,76,86,69,23,62,29,25,38,37,59,40,58,54,52,58,42,64,54,79,87,53,56,83,75,58,20,39,29,35,28,44,34,46,48,22,34,80,88,68,44,77,32,69,46,25,28,65,53,35,26,49,53,44,48,50,56,37,43,75,74,49,33,46,49,35,31,33,57,42,47,25,30,34,43,18,38,44,50,97,84,68,43,63,49,89,47,51,87,44,95,49,50,64,78,62,80,63,91,84,44,70,64,58,56,39,50,51,52,35,51,52,51,42,41,74,62,71,48,53,72,74,46,72,48,58,33,71,30,61,32,27,34,35,57,32,45,63,59,36,49,46,69,62,36,33,53,45,51,56,49,47,54,52,46,44,35,55,44,22,46,76,70,61,30,32,43,24,25,44,25,31,84,52,61,95,54,51,45,29,34,22,30,38,32,36,37,44,30,40,93,91,35,49,47,32,46,23,86,86,34,95,83,39,46,18,71,52,37,41,5,25,51,20,14,36,66,73,41,44,52,26,39,31,39,48,28,35,58,40,71,45,34,31,39,29,52,37,84,91,46,87,31,34,35,37,61,45,34,18,66,80,36,88,49,37,21,27,30,30,62,83,51,64,62,84,61,35,40,43,29,41,42,58,27,26,49,60,26,22,52,33,53,35,51,17,43,51,48,50,27,20,50,48,8,47,77,66,64,34,72,49,76,81,69,46,77,64,69,55,87,75,48,49,71,68,54,32,54,74,70,65,44,47,66,54,58,80,36,46,65,53,10,45,56,37,27,74,70,22,64,64,43,38,63,42,44,31,70,62,37,39,52,44,48,49,53,52,51,51,50,51,45,50,60,56,59,48,49,61,46,66,68,52,52,76,67,33,48,82,74,48,126,67,82,50,49,72,64,50,53,54,47,52,35,61,76,62,45,36,39,35,35,33,44,26,40,49,40,65,69,41,48,81,43,68,50,79,41,44,57,87,46,43,66,46,34,76,66,50,62,35,69,47,67,33,44,80,38,73,67,54,36,62,76,85,73,22,63,29,26,38,36,59,38,59,52,52,57,41,63,52,81,85,52,56,83,77,58,21,39,30,34,27,43,34,47,48,23,35,80,88,69,44,77,33,70,46,25,29,66,53,36,25,50,53,44,51,50,56,36,43,76,76,48,33,46,48,37,31,31,55,41,47,25,31,35,45,17,37,44,50,97,84,67,43,62,48,92,47,53,87,44,94,49,50,64,78,63,81,62,91,84,44,70,63,57,56,38,50,51,53,35,52,53,48,42,41,73,63,71,48,52,73,73,46,72,48,58,33,71,29,61,33,26,33,35,55,32,45,63,60,35,50,46,68,62,38,33,54,44,53,56,49,48,53,51,46,44,34,53,44,23,45,75,70,60,28,32,45,25,23,45,23,32,84,51,63,94,53,52,46,30,34,21,31,37,33,35,37,43,30,39,94,91,34,49,48,31,46,24,85,84,35,96,83,37,44,18,72,52,37,42,5,26,51,19,14,38,66,72,41,44,52,26,40,31,41,48,28,35,59,41,70,46,33,33,40,27,51,35,84,91,46,86,30,34,37,35,59,43,34,18,66,79,37,87,49,36,21,28,30,29,61,83,52,62,63,82,60,35,38,44,31,41,42,61,28,26,49,60,27,22,52,32,54,35,51,17,42,51,49,50,26,21,48,48,8,47,76,66,64,35,72,48,75,81,67,48,76,64,70,57,87,75,48,50,72,68,54,31,54,76,70,65,44,47,66,53,60,79,34,48,65,54,11,46,55,38,29,74,71,22,64,62,43,39,63,40,43,31,69,63,36,39,52,44,49,50,52,52,50,51,50,51,44,51,61,57,57,49,50,64,48,68,69,51,51,75,68,34,48,81,75,47

Foldseek 3Di:
DDDDDLVRLLVVCVVQQAFKEWAWAAFLQADIDTDIDTSVCSVCQQVQNDWDFQCVGALADPDPQGIKTWHFDSRQWFWQPPDDSHHTYIYTYTFIGGPVGHGGLRGLLVLLVVLQVVQVVVQKFKKKWKKWKKFKAAADPVLHGDPHAQDPDAWPDPDPPHLLVVLQVVLVVRLVNRPWAWDDKTAHGDGRMIITTTDMDTQSVVLVSLSVSVVSSQVSSVVSNIGIGLQQDPDAPAAGIAMKMKMFMDGPRWTQQADCVDPLRGDLLVQLLLQLCLVCVLLCCCQQQVAQSLLSNQDADHLHAWKSFEDAADSRHQKYFDSDHTRRTTIIGISGTSSHNSSLVSLLSSLSSVVSVVVSPGHPDHDPDRCSPDDPVRCVVVVIDTHDNGLVSSLVSNVVHPSSCVSSDPSSSVSSSVVSVVNVVVVVVDDDPVCCVPPVVPD/DDDDDLVRLLVVCVVQQAFKEWAWAAFLQADIDTDIDTSVCSVCQQVQNDKDFQCVGALADPDPQGIKTWHFDRRQWFWQPPDDSHHTYIYTYTFIGGPVGHGGLRGLLVLLVVLQVVQVVVQKFKKKWKKWKKFKAAADPVLHGDPHAQDPDAWPDPDPPGLLVVLQVVLVVRLVSRPWAWDDKTAHGDGRMIITTTDMDTQSVVLVSLSVSVVSSQVSSVVSNIGIGLQQDPDAPAAGIAMKMKMFMDGPRWTQQADCPDPLRGDLLVQLLLQLCLVCVLLCCCQQQVAQSLLSNQDADHLHAWKSFEDQADSRHQKYFDSDHTRRTTIIGISGTSSHNSSLVSLLSSLSSVVSVVVSPGHPDHDPDRCSPDDPVRCVVVVIDTHDNGLVSSLVSNVVHPSSCVSSDPSSSVSSSVVSVVNVVVVVVDDDPVCCVPPVVPD

Secondary structure (DSSP, 8-state):
-----HHHHHHHHHHHTEEEEEEEEE-TTS-EEEEEEEGGGHHHHHTT-EEEEGGGSTTS--GGG-EEEEEEEEEEEEE-TTS-SSSEEEEEEEEEE-TTSPBPTT-HHHHHHHHHHHHHHTT-EEEEEEEEEEEEEEB-TTS-B-S--S----TT---TT-HHHHHHHHHHHHHHHTT--EEEEEE-SSTTEEEEEE--EEHHHHHHHHHHHHHHHHHHHHHTTEEEE--S-SSTTS----EEEEEEEEETTEETTB-TTSTTSB-HHHHHHHHHHHHHGGGGHHHHS-STTHHHHSSTTTT---B--EESS-SSSSEE--S--GGG--EEE----TTS-HHHHHHHHHHHHHHHHHTT--PPPPP-S-GGGS-HHHHHHTT--B--SSHHHHHHHHHT-HHHHHHHHHHHHHHHHHHHHHHHHHHHHS--HHHIIIIITT-/-----HHHHHHHHHHHTEEEEEEEEE-TTS-EEEEEEEGGGHHHHHTT-EEEEGGGSTTS--GGG-EEEEEEEEEEEEE-TTS-STTEEEEEEEEEE-TTSPBPTT-HHHHHHHHHHHHHHTT-EEEEEEEEEEEEEEB-TTS-B-S--S----TT---TT-HHHHHHHHHHHHHHHTT--EEEEEE-SSTTEEEEEE--EEHHHHHHHHHHHHHHHHHHHHHTTEEEE--S-SSTTSPPP-EEEEEEEEETTEETTB-TTSTTSB-HHHHHHHHHHHHHGGGGHHHHS-STTHHHHSSTTTT---B--EESS-SSSSEE--S--GGG--EEE----TTS-HHHHHHHHHHHHHHHHHTT--PPPPP-S-GGGS-HHHHHHTT--B--SSHHHHHHHHHT-HHHHHHHHHHHHHHHHHHHHHHHHHHHHS--HHHIIIIITT-

Radius of gyration: 32.54 Å; Cα contacts (8 Å, |Δi|>4): 1873; chains: 2; bounding box: 59×98×76 Å

Nearest PDB structures (foldseek):
  8tfk-assembly1_C  TM=9.863E-01  e=1.149E-62  Methanosarcina mazei Go1
  8ufj-assembly1_B  TM=9.801E-01  e=3.493E-62  Methanosarcina mazei Go1
  7tfa-assembly1_B  TM=9.736E-01  e=4.792E-60  Paenibacillus polymyxa
  7tf6-assembly1_B  TM=9.725E-01  e=2.976E-60  Staphylococcus aureus
  8tfc-assembly1_A  TM=9.810E-01  e=2.344E-59  Methanosarcina mazei Go1

Sequence (886 aa):
MANYTKEDVINLVKENGVKFIRLQFTDIFGALKNVAITDKQLDKALNNECMFDGSSIDGFVRIEESDMNLRPNLDSFVIFPWRPQQGKVARLICDVYRPDGTPFDGDPRYVLKKALDEAAKLGYTMNVGPECEFFLFETDENGNATTNTQDKAGYFDLAPTDLGENARRDMTLALEEMGFEIEASHHEVAEGQNEIDFKYGDALTTADRIMTFKLVVKSIAQRHGLFASFMPKPIFGINGSGMHVNMSLFKDGKNAFVDDNDPNGLSPIAYNFIAGLLKNIKGMAAITNPLVNSYKRLVPGYEAPVYLAWSCKNRTPLIRVPAARGAGTRVELRCPDPSANPYLVLACLLHAGLEGIKENLQPPAQVEANIFHMTDKERKEQGIDNLPNNLYEAVNLMKESQLAKKALGDH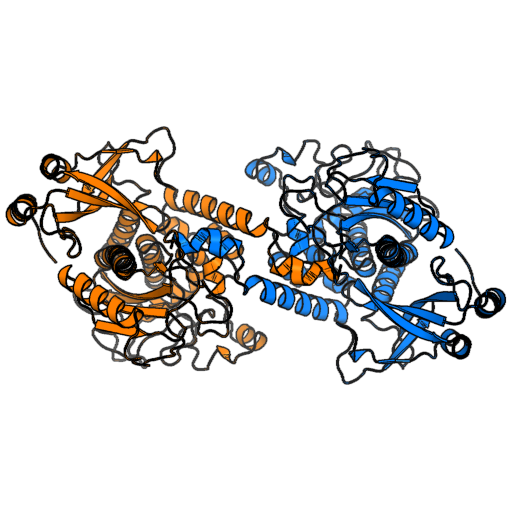IFNNYLEAKAAEWDNYRIHVHDWEINNYLNRYMANYTKEDVINLVKENGVKFIRLQFTDIFGALKNVAITDKQLDKALNNECMFDGSSIDGFVRIEESDMNLRPNLDSFVIFPWRPQQGKVARLICDVYRPDGTPFDGDPRYVLKKALDEAAKLGYTMNVGPECEFFLFETDENGNATTNTQDKAGYFDLAPTDLGENARRDMTLALEEMGFEIEASHHEVAEGQNEIDFKYGDALTTADRIMTFKLVVKSIAQRHGLFASFMPKPIFGINGSGMHVNMSLFKDGKNAFVDDNDPNGLSPIAYNFIAGLLKNIKGMAAITNPLVNSYKRLVPGYEAPVYLAWSCKNRTPLIRVPAARGAGTRVELRCPDPSANPYLVLACLLHAGLEGIKENLQPPAQVEANIFHMTDKERKEQGIDNLPNNLYEAVNLMKESQLAKKALGDHIFNNYLEAKAAEWDNYRIHVHDWEINNYLNRY

pLDDT: mean 92.05, std 10.04, range [44.88, 98.94]